Protein AF-0000000085090457 (afdb_homodimer)

Foldseek 3Di:
DPPDAFAEFEEDQPLQRVLQQLLVVVVPHAAEYDYPDVVSLVVSVVSPHHYAPALQSRQAPGLEYEYADQELVVVCCCAPVPPRHNVVRHDQQREYEYQYQYALVSQVVVCVVCVVVPRVRYLYKDWHWFAFSVLQNVLAIQIQIFADPVSCVVCVVSNSSNHRVLRHHDFPDHRSQRNLLVLLLLLLVLLVLLLLLQLLLLCLLLLAASVVLLVVLCVDQLDALNSVVCSVCLLVVVWVQDRDFLQSSLNSLCSNVVVCVVVVADSLSSVLSNVLSVVVVVVPRRNTDSSCSSCVFPVDRSNPRHRPDDPVSNVVSSVLSNLLSNLLSLLSLLSSLLVCVVVPTPVVSSLVNCCPGNSRGSNCVVQNVCLNVHFDDDAAPPPADFLLNSLVSLVVSCVVCVVSVGDDRSSVSSSVLSVVCVVVPRRRGGSSCSSVSRVD/DPPAAFAEFEEDQPLQRVLQQLLVVVVPHAAEYDYPDVVSLVVSVVSPHHYAPALQSRQAPGLEYEYADQELVVVCCCAPVPPRHNVVRHDQQREYEYQYQYALVSQVVVCVVCVVVVRVRYLYKDWHWFAFSVLQNVLAIQIQIFADPVSCVVCVVSNSSNHRPLRHHDFPDHRSQRNVLVLLLLLLVLLVLLLLLQLLLLCLLLLHASVVLLVVLCVDQLDALNSVVCSVCLLVVVWVQPRAFLQSSLNSLCSNVVVCVVVVADSLSSVLSNVLSVVVVVVPRRNTDSSCSSCVFPVDRSNPRHRPDDPVSNVVSSVLSNLLSNLLSLVSLLSSLLVCVVVPTPVVSSLVNCCPGNSRGSNCVVQNVCLNVHFDDDAAPPPADFLLNSLVSLVVSCVVCVVSVGDDRSSVSSSVLSVVCVVVPRRRGGSSCSSVSRVD

Secondary structure (DSSP, 8-state):
-------EEEE--SHHHHHHHHHHHHTT--EEEE-SSHHHHHHHHHTT-EE-SSHHHHHTT-SEEEE--SSHHHHHHHHH-TTT-STTTSPTT-EEEE-S---HHHHHHHHHHHHHTT-TTSEEEE--EESHHHHHHHT-EEEEEES-HHHHHHHHHHHHHHEEEEEEEEETTSTTHHHHHHHHHHHHHHHHHHHHHHHHHHHHHTT--HHHHHHHHHTSTT-BHHHHHHHHHHHHT--SS-SSBHHHHHHHHHHHHHHHHHTT---HHHHHHHHHHHHHHHTT-TTSBGGGGGGGT-SS-GGG----S-HHHHHHHHHHHHHHHHHHHHHHHHHHHHHHHHTT--HHHHHHHHHHSTT-BHHHHHHHHHHHH-PPPSSPPTTS-BHHHHHHHHHHHHHHHHHTT---HHHHHHHHHHHHHIIIIITTSBGGGGGHHHH-/---PPPPEEEE--SHHHHHHHHHHHHTT--EEEE-SSHHHHHHHHHTT-EE-SSHHHHHTT-SEEEE--SSHHHHHHHHH-TTT-STTTSPTT-EEEE-S---HHHHHHHHHHHHHTT-TTSEEEE--EESHHHHHHHT-EEEEEBS-HHHHHHHHHHHHHHEEEEEEEE-TTSTTHHHHHHHHHHHHHHHHHHHHHH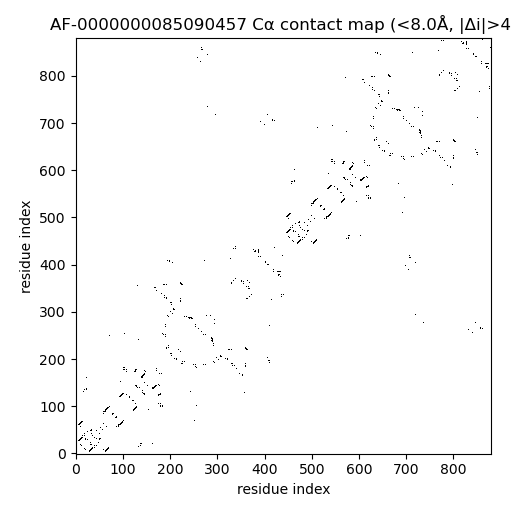HHHHHHHTT--HHHHHHHHHTSTT-BHHHHHHHHHHHHT--SS-SSBHHHHHHHHHHHHHHHHHTT---HHHHHHHHHHHHHHHTT-TTSBGGGGGGGT-SS-GGG----S-HHHHHHHHHHHHHHHHHHHHHHHHHHHHHHHHTT--HHHHHHHHHHSTT-BHHHHHHHHHHHH-PPPSSPPTTSPBHHHHHHHHHHHHHHHHHTT---HHHHHHHHHHHHHIIIIITTSBGGGGGHHHH-

Radius of gyration: 30.3 Å; Cα contacts (8 Å, |Δi|>4): 1818; chains: 2; bounding box: 64×112×67 Å

InterPro domains:
  IPR002204 3-hydroxyisobutyrate dehydrogenase-related, conserved site [PS00895] (10-23)
  IPR006115 6-phosphogluconate dehydrogenase, NADP-binding [PF03446] (7-164)
  IPR008927 6-phosphogluconate dehydrogenase-like, C-terminal domain superfamily [SSF48179] (174-297)
  IPR008927 6-phosphogluconate dehydrogenase-like, C-terminal domain superfamily [SSF48179] (317-440)
  IPR013328 6-phosphogluconate dehydrogenase, domain 2 [G3DSA:1.10.1040.10] (173-301)
  IPR013328 6-phosphogluconate dehydrogenase, domain 2 [G3DSA:1.10.1040.10] (314-440)
  IPR029154 3-hydroxyisobutyrate dehydrogenase-like, NAD-binding domain [PF14833] (176-297)
  IPR029154 3-hydroxyisobutyrate dehydrogenase-like, NAD-binding domain [PF14833] (320-438)
  IPR036291 NAD(P)-binding domain superfamily [SSF51735] (7-165)

Structure (mmCIF, N/CA/C/O backbone):
data_AF-0000000085090457-model_v1
#
loop_
_entity.id
_entity.type
_entity.pdbx_description
1 polymer 'Oxidoreductase, putative'
#
loop_
_atom_site.group_PDB
_atom_site.id
_atom_site.type_symbol
_atom_site.label_atom_id
_atom_site.label_alt_id
_atom_site.label_comp_id
_atom_site.label_asym_id
_atom_site.label_entity_id
_atom_site.label_seq_id
_atom_site.pdbx_PDB_ins_code
_atom_site.Cartn_x
_atom_site.Cartn_y
_atom_site.Cartn_z
_atom_site.occupancy
_atom_site.B_iso_or_equiv
_atom_site.auth_seq_id
_atom_site.auth_comp_id
_atom_site.auth_asym_id
_atom_site.auth_atom_id
_atom_site.pdbx_PDB_model_num
ATOM 1 N N . MET A 1 1 ? 1.541 56.25 28.875 1 32.44 1 MET A N 1
ATOM 2 C CA . MET A 1 1 ? 0.902 55.062 29.422 1 32.44 1 MET A CA 1
ATOM 3 C C . MET A 1 1 ? 1.496 53.781 28.828 1 32.44 1 MET A C 1
ATOM 5 O O . MET A 1 1 ? 1.44 53.594 27.609 1 32.44 1 MET A O 1
ATOM 9 N N . THR A 1 2 ? 2.695 53.375 29.062 1 41.75 2 THR A N 1
ATOM 10 C CA . THR A 1 2 ? 3.635 52.438 28.484 1 41.75 2 THR A CA 1
ATOM 11 C C . THR A 1 2 ? 2.922 51.125 28.094 1 41.75 2 THR A C 1
ATOM 13 O O . THR A 1 2 ? 2.406 50.406 28.969 1 41.75 2 THR A O 1
ATOM 16 N N . SER A 1 3 ? 2.062 51.094 27.031 1 50.12 3 SER A N 1
ATOM 17 C CA . SER A 1 3 ? 1.003 50.188 26.609 1 50.12 3 SER A CA 1
ATOM 18 C C . SER A 1 3 ? 1.471 48.75 26.656 1 50.12 3 SER A C 1
ATOM 20 O O . SER A 1 3 ? 2.41 48.344 25.953 1 50.12 3 SER A O 1
ATOM 22 N N . GLY A 1 4 ? 1.528 48.062 27.891 1 78.5 4 GLY A N 1
ATOM 23 C CA . GLY A 1 4 ? 2.051 46.75 28.25 1 78.5 4 GLY A CA 1
ATOM 24 C C . GLY A 1 4 ? 1.544 45.656 27.359 1 78.5 4 GLY A C 1
ATOM 25 O O . GLY A 1 4 ? 0.577 45.812 26.609 1 78.5 4 GLY A O 1
ATOM 26 N N . LYS A 1 5 ? 2.375 44.656 27.109 1 93.81 5 LYS A N 1
ATOM 27 C CA . LYS A 1 5 ? 1.994 43.469 26.344 1 93.81 5 LYS A CA 1
ATOM 28 C C . LYS A 1 5 ? 0.64 42.938 26.797 1 93.81 5 LYS A C 1
ATOM 30 O O . LYS A 1 5 ? 0.357 42.875 28 1 93.81 5 LYS A O 1
ATOM 35 N N . PRO A 1 6 ? -0.246 42.812 25.844 1 95.75 6 PRO A N 1
ATOM 36 C CA . PRO A 1 6 ? -1.563 42.281 26.219 1 95.75 6 PRO A CA 1
ATOM 37 C C . PRO A 1 6 ? -1.489 40.938 26.906 1 95.75 6 PRO A C 1
ATOM 39 O O . PRO A 1 6 ? -0.519 40.188 26.719 1 95.75 6 PRO A O 1
ATOM 42 N N . GLU A 1 7 ? -2.541 40.625 27.703 1 97.38 7 GLU A N 1
ATOM 43 C CA . GLU A 1 7 ? -2.682 39.312 28.297 1 97.38 7 GLU A CA 1
ATOM 44 C C . GLU A 1 7 ? -3.15 38.281 27.25 1 97.38 7 GLU A C 1
ATOM 46 O O . GLU A 1 7 ? -3.992 38.594 26.406 1 97.38 7 GLU A O 1
ATOM 51 N N . ILE A 1 8 ? -2.586 37.156 27.328 1 98.62 8 ILE A N 1
ATOM 52 C CA . ILE A 1 8 ? -2.871 36.094 26.344 1 98.62 8 ILE A CA 1
ATOM 53 C C . ILE A 1 8 ? -3.471 34.875 27.031 1 98.62 8 ILE A C 1
ATOM 55 O O . ILE A 1 8 ? -2.973 34.438 28.062 1 98.62 8 ILE A O 1
ATOM 59 N N . GLY A 1 9 ? -4.594 34.406 26.578 1 98.81 9 GLY A N 1
ATOM 60 C CA . GLY A 1 9 ? -5.078 33.094 26.906 1 98.81 9 GLY A CA 1
ATOM 61 C C . GLY A 1 9 ? -4.555 32 25.984 1 98.81 9 GLY A C 1
ATOM 62 O O . GLY A 1 9 ? -4.359 32.25 24.797 1 98.81 9 GLY A O 1
ATOM 63 N N . PHE A 1 10 ? -4.348 30.75 26.516 1 98.88 10 PHE A N 1
ATOM 64 C CA . PHE A 1 10 ? -3.748 29.688 25.734 1 98.88 10 PHE A CA 1
ATOM 65 C C . PHE A 1 10 ? -4.344 28.328 26.125 1 98.88 10 PHE A C 1
ATOM 67 O O . PHE A 1 10 ? -4.43 28 27.312 1 98.88 10 PHE A O 1
ATOM 74 N N . VAL A 1 11 ? -4.84 27.656 25.109 1 98.88 11 VAL A N 1
ATOM 75 C CA . VAL A 1 11 ? -5.281 26.297 25.375 1 98.88 11 VAL A CA 1
ATOM 76 C C . VAL A 1 11 ? -4.453 25.312 24.562 1 98.88 11 VAL A C 1
ATOM 78 O O . VAL A 1 11 ? -4.125 25.578 23.406 1 98.88 11 VAL A O 1
ATOM 81 N N . GLY A 1 12 ? -4.152 24.172 25.156 1 98.44 12 GLY A N 1
ATOM 82 C CA . GLY A 1 12 ? -3.256 23.188 24.578 1 98.44 12 GLY A CA 1
ATOM 83 C C . GLY A 1 12 ? -1.808 23.391 24.984 1 98.44 12 GLY A C 1
ATOM 84 O O . GLY A 1 12 ? -1.13 24.281 24.469 1 98.44 12 GLY A O 1
ATOM 85 N N . LEU A 1 13 ? -1.369 22.578 25.906 1 98 13 LEU A N 1
ATOM 86 C CA . LEU A 1 13 ? -0.004 22.672 26.422 1 98 13 LEU A CA 1
ATOM 87 C C . LEU A 1 13 ? 0.736 21.344 26.203 1 98 13 LEU A C 1
ATOM 89 O O . LEU A 1 13 ? 1.521 20.938 27.062 1 98 13 LEU A O 1
ATOM 93 N N . GLY A 1 14 ? 0.371 20.75 25.062 1 92.94 14 GLY A N 1
ATOM 94 C CA . GLY A 1 14 ? 1.096 19.562 24.656 1 92.94 14 GLY A CA 1
ATOM 95 C C . GLY A 1 14 ? 2.453 19.859 24.047 1 92.94 14 GLY A C 1
ATOM 96 O O . GLY A 1 14 ? 3.076 20.875 24.391 1 92.94 14 GLY A O 1
ATOM 97 N N . ALA A 1 15 ? 2.875 19.031 23.156 1 87 15 ALA A N 1
ATOM 98 C CA . ALA A 1 15 ? 4.223 19.109 22.594 1 87 15 ALA A CA 1
ATOM 99 C C . ALA A 1 15 ? 4.453 20.453 21.906 1 87 15 ALA A C 1
ATOM 101 O O . ALA A 1 15 ? 5.48 21.094 22.125 1 87 15 ALA A O 1
ATOM 102 N N . MET A 1 16 ? 3.496 20.875 21.109 1 92.69 16 MET A N 1
ATOM 103 C CA . MET A 1 16 ? 3.631 22.109 20.359 1 92.69 16 MET A CA 1
ATOM 104 C C . MET A 1 16 ? 3.221 23.312 21.203 1 92.69 16 MET A C 1
ATOM 106 O O . MET A 1 16 ? 3.977 24.281 21.328 1 92.69 16 MET A O 1
ATOM 110 N N . GLY A 1 17 ? 2.096 23.188 21.859 1 97.31 17 GLY A N 1
ATOM 111 C CA . GLY A 1 17 ? 1.538 24.312 22.594 1 97.31 17 GLY A CA 1
ATOM 112 C C . GLY A 1 17 ? 2.391 24.734 23.766 1 97.31 17 GLY A C 1
ATOM 113 O O . GLY A 1 17 ? 2.486 25.922 24.078 1 97.31 17 GLY A O 1
ATOM 114 N N . PHE A 1 18 ? 2.951 23.781 24.422 1 97.06 18 PHE A N 1
ATOM 115 C CA . PHE A 1 18 ? 3.809 24.094 25.562 1 97.06 18 PHE A CA 1
ATOM 116 C C . PHE A 1 18 ? 4.949 25.016 25.141 1 97.06 18 PHE A C 1
ATOM 118 O O . PHE A 1 18 ? 5.207 26.031 25.781 1 97.06 18 PHE A O 1
ATOM 125 N N . GLY A 1 19 ? 5.605 24.641 24.062 1 97 19 GLY A N 1
ATOM 126 C CA . GLY A 1 19 ? 6.695 25.453 23.547 1 97 19 GLY A CA 1
ATOM 127 C C . GLY A 1 19 ? 6.254 26.844 23.125 1 97 19 GLY A C 1
ATOM 128 O O . GLY A 1 19 ? 6.918 27.844 23.438 1 97 19 GLY A O 1
ATOM 129 N N . MET A 1 20 ? 5.176 26.953 22.453 1 98.25 20 MET A N 1
ATOM 130 C CA . MET A 1 20 ? 4.637 28.234 21.984 1 98.25 20 MET A CA 1
ATOM 131 C C . MET A 1 20 ? 4.293 29.141 23.156 1 98.25 20 MET A C 1
ATOM 133 O O . MET A 1 20 ? 4.707 30.297 23.188 1 98.25 20 MET A O 1
ATOM 137 N N . ALA A 1 21 ? 3.6 28.609 24.156 1 98.62 21 ALA A N 1
ATOM 138 C CA . ALA A 1 21 ? 3.143 29.375 25.312 1 98.62 21 ALA A CA 1
ATOM 139 C C . ALA A 1 21 ? 4.32 29.828 26.172 1 98.62 21 ALA A C 1
ATOM 141 O O . ALA A 1 21 ? 4.352 30.969 26.625 1 98.62 21 ALA A O 1
ATOM 142 N N . THR A 1 22 ? 5.238 28.922 26.375 1 98.12 22 THR A N 1
ATOM 143 C CA . THR A 1 22 ? 6.387 29.266 27.219 1 98.12 22 THR A CA 1
ATOM 144 C C . THR A 1 22 ? 7.266 30.312 26.531 1 98.12 22 THR A C 1
ATOM 146 O O . THR A 1 22 ? 7.871 31.156 27.188 1 98.12 22 THR A O 1
ATOM 149 N N . ASN A 1 23 ? 7.391 30.203 25.234 1 98.06 23 ASN A N 1
ATOM 150 C CA . ASN A 1 23 ? 8.109 31.234 24.484 1 98.06 23 ASN A CA 1
ATOM 151 C C . ASN A 1 23 ? 7.496 32.625 24.703 1 98.06 23 ASN A C 1
ATOM 153 O O . ASN A 1 23 ? 8.219 33.594 24.891 1 98.06 23 ASN A O 1
ATOM 157 N N . LEU A 1 24 ? 6.207 32.719 24.672 1 98.31 24 LEU A N 1
ATOM 158 C CA . LEU A 1 24 ? 5.523 33.969 24.906 1 98.31 24 LEU A CA 1
ATOM 159 C C . LEU A 1 24 ? 5.801 34.5 26.328 1 98.31 24 LEU A C 1
ATOM 161 O O . LEU A 1 24 ? 6 35.688 26.531 1 98.31 24 LEU A O 1
ATOM 165 N N . VAL A 1 25 ? 5.824 33.594 27.281 1 98.25 25 VAL A N 1
ATOM 166 C CA . VAL A 1 25 ? 6.145 33.938 28.656 1 98.25 25 VAL A CA 1
ATOM 167 C C . VAL A 1 25 ? 7.551 34.531 28.734 1 98.25 25 VAL A C 1
ATOM 169 O O . VAL A 1 25 ? 7.766 35.562 29.359 1 98.25 25 VAL A O 1
ATOM 172 N N . LYS A 1 26 ? 8.422 33.875 28.078 1 97.38 26 LYS A N 1
ATOM 173 C CA . LYS A 1 26 ? 9.812 34.312 28.062 1 97.38 26 LYS A CA 1
ATOM 174 C C . LYS A 1 26 ? 9.922 35.688 27.438 1 97.38 26 LYS A C 1
ATOM 176 O O . LYS A 1 26 ? 10.789 36.5 27.812 1 97.38 26 LYS A O 1
ATOM 181 N N . GLN A 1 27 ? 9.078 35.969 26.547 1 96.62 27 GLN A N 1
ATOM 182 C CA . GLN A 1 27 ? 9.094 37.25 25.844 1 96.62 27 GLN A CA 1
ATOM 183 C C . GLN A 1 27 ? 8.422 38.344 26.672 1 96.62 27 GLN A C 1
ATOM 185 O O . GLN A 1 27 ? 8.336 39.5 26.25 1 96.62 27 GLN A O 1
ATOM 190 N N . GLY A 1 28 ? 7.836 38 27.781 1 97 28 GLY A N 1
ATOM 191 C CA . GLY A 1 28 ? 7.328 39 28.703 1 97 28 GLY A CA 1
ATOM 192 C C . GLY A 1 28 ? 5.812 39.062 28.719 1 97 28 GLY A C 1
ATOM 193 O O . GLY A 1 28 ? 5.238 39.938 29.375 1 97 28 GLY A O 1
ATOM 194 N N . TYR A 1 29 ? 5.145 38.188 28.062 1 98 29 TYR A N 1
ATOM 195 C CA . TYR A 1 29 ? 3.684 38.188 28.062 1 98 29 TYR A CA 1
ATOM 196 C C . TYR A 1 29 ? 3.135 37.5 29.297 1 98 29 TYR A C 1
ATOM 198 O O . TYR A 1 29 ? 3.74 36.562 29.812 1 98 29 TYR A O 1
ATOM 206 N N . SER A 1 30 ? 2.057 38.062 29.797 1 98.06 30 SER A N 1
ATOM 207 C CA . SER A 1 30 ? 1.243 37.312 30.75 1 98.06 30 SER A CA 1
ATOM 208 C C . SER A 1 30 ? 0.354 36.281 30.047 1 98.06 30 SER A C 1
ATOM 210 O O . SER A 1 30 ? -0.586 36.656 29.344 1 98.06 30 SER A O 1
ATOM 212 N N . VAL A 1 31 ? 0.646 35.031 30.188 1 98.75 31 VAL A N 1
ATOM 213 C CA . VAL A 1 31 ? -0.063 33.969 29.484 1 98.75 31 VAL A CA 1
ATOM 214 C C . VAL A 1 31 ? -0.776 33.062 30.484 1 98.75 31 VAL A C 1
ATOM 216 O O . VAL A 1 31 ? -0.143 32.5 31.375 1 98.75 31 VAL A O 1
ATOM 219 N N . LYS A 1 32 ? -2.094 32.938 30.406 1 98.69 32 LYS A N 1
ATOM 220 C CA . LYS A 1 32 ? -2.879 31.984 31.188 1 98.69 32 LYS A CA 1
ATOM 221 C C . LYS A 1 32 ? -3.221 30.75 30.344 1 98.69 32 LYS A C 1
ATOM 223 O O . LYS A 1 32 ? -3.951 30.844 29.359 1 98.69 32 LYS A O 1
ATOM 228 N N . GLY A 1 33 ? -2.674 29.641 30.828 1 98.75 33 GLY A N 1
ATOM 229 C CA . GLY A 1 33 ? -2.732 28.453 29.984 1 98.75 33 GLY A CA 1
ATOM 230 C C . GLY A 1 33 ? -3.535 27.312 30.609 1 98.75 33 GLY A C 1
ATOM 231 O O . GLY A 1 33 ? -3.508 27.125 31.828 1 98.75 33 GLY A O 1
ATOM 232 N N . TYR A 1 34 ? -4.199 26.516 29.703 1 98.75 34 TYR A N 1
ATOM 233 C CA . TYR A 1 34 ? -4.984 25.359 30.109 1 98.75 34 TYR A CA 1
ATOM 234 C C . TYR A 1 34 ? -4.68 24.156 29.234 1 98.75 34 TYR A C 1
ATOM 236 O O . TYR A 1 34 ? -4.387 24.297 28.047 1 98.75 34 TYR A O 1
ATOM 244 N N . ASP A 1 35 ? -4.711 23 29.859 1 98.44 35 ASP A N 1
ATOM 245 C CA . ASP A 1 35 ? -4.688 21.703 29.188 1 98.44 35 ASP A CA 1
ATOM 246 C C . ASP A 1 35 ? -5.566 20.688 29.922 1 98.44 35 ASP A C 1
ATOM 248 O O . ASP A 1 35 ? -5.758 20.797 31.141 1 98.44 35 ASP A O 1
ATOM 252 N N . VAL A 1 36 ? -6.047 19.781 29.219 1 96.31 36 VAL A N 1
ATOM 253 C CA . VAL A 1 36 ? -6.914 18.781 29.828 1 96.31 36 VAL A CA 1
ATOM 254 C C . VAL A 1 36 ? -6.094 17.891 30.75 1 96.31 36 VAL A C 1
ATOM 256 O O . VAL A 1 36 ? -6.633 17.297 31.688 1 96.31 36 VAL A O 1
ATOM 259 N N . PHE A 1 37 ? -4.809 17.844 30.5 1 95.19 37 PHE A N 1
ATOM 260 C CA . PHE A 1 37 ? -3.926 17.078 31.375 1 95.19 37 PHE A CA 1
ATOM 261 C C . PHE A 1 37 ? -3.328 17.953 32.469 1 95.19 37 PHE A C 1
ATOM 263 O O . PHE A 1 37 ? -2.498 18.812 32.188 1 95.19 37 PHE A O 1
ATOM 270 N N . PRO A 1 38 ? -3.545 17.641 33.688 1 96.56 38 PRO A N 1
ATOM 271 C CA . PRO A 1 38 ? -3.051 18.469 34.812 1 96.56 38 PRO A CA 1
ATOM 272 C C . PRO A 1 38 ? -1.525 18.547 34.844 1 96.56 38 PRO A C 1
ATOM 274 O O . PRO A 1 38 ? -0.967 19.594 35.188 1 96.56 38 PRO A O 1
ATOM 277 N N . ALA A 1 39 ? -0.948 17.484 34.438 1 95.81 39 ALA A N 1
ATOM 278 C CA . ALA A 1 39 ? 0.513 17.469 34.438 1 95.81 39 ALA A CA 1
ATOM 279 C C . ALA A 1 39 ? 1.076 18.531 33.5 1 95.81 39 ALA A C 1
ATOM 281 O O . ALA A 1 39 ? 2.127 19.109 33.781 1 95.81 39 ALA A O 1
ATOM 282 N N . SER A 1 40 ? 0.385 18.797 32.438 1 96.56 40 SER A N 1
ATOM 283 C CA . SER A 1 40 ? 0.806 19.812 31.469 1 96.56 40 SER A CA 1
ATOM 284 C C . SER A 1 40 ? 0.658 21.203 32.031 1 96.56 40 SER A C 1
ATOM 286 O O . SER A 1 40 ? 1.504 22.078 31.797 1 96.56 40 SER A O 1
ATOM 288 N N . VAL A 1 41 ? -0.353 21.453 32.781 1 98 41 VAL A N 1
ATOM 289 C CA . VAL A 1 41 ? -0.599 22.75 33.406 1 98 41 VAL A CA 1
ATOM 290 C C . VAL A 1 41 ? 0.46 23.031 34.469 1 98 41 VAL A C 1
ATOM 292 O O . VAL A 1 41 ? 0.976 24.141 34.562 1 98 41 VAL A O 1
ATOM 295 N N . GLU A 1 42 ? 0.761 21.984 35.219 1 98 42 GLU A N 1
ATOM 296 C CA . GLU A 1 42 ? 1.786 22.125 36.219 1 98 42 GLU A CA 1
ATOM 297 C C . GLU A 1 42 ? 3.15 22.422 35.625 1 98 42 GLU A C 1
ATOM 299 O O . GLU A 1 42 ? 3.939 23.188 36.188 1 98 42 GLU A O 1
ATOM 304 N N . ARG A 1 43 ? 3.436 21.703 34.594 1 97.38 43 ARG A N 1
ATOM 305 C CA . ARG A 1 43 ? 4.676 21.953 33.875 1 97.38 43 ARG A CA 1
ATOM 306 C C . ARG A 1 43 ? 4.742 23.391 33.375 1 97.38 43 ARG A C 1
ATOM 308 O O . ARG A 1 43 ? 5.801 24.016 33.406 1 97.38 43 ARG A O 1
ATOM 315 N N . PHE A 1 44 ? 3.641 23.922 32.969 1 98.25 44 PHE A N 1
ATOM 316 C CA . PHE A 1 44 ? 3.549 25.281 32.469 1 98.25 44 PHE A CA 1
ATOM 317 C C . PHE A 1 44 ? 3.756 26.297 33.594 1 98.25 44 PHE A C 1
ATOM 319 O O . PHE A 1 44 ? 4.453 27.297 33.406 1 98.25 44 PHE A O 1
ATOM 326 N N . ARG A 1 45 ? 3.225 26 34.688 1 98.25 45 ARG A N 1
ATOM 327 C CA . ARG A 1 45 ? 3.428 26.844 35.875 1 98.25 45 ARG A CA 1
ATOM 328 C C . ARG A 1 45 ? 4.906 26.922 36.25 1 98.25 45 ARG A C 1
ATOM 330 O O . ARG A 1 45 ? 5.43 28 36.5 1 98.25 45 ARG A O 1
ATOM 337 N N . ALA A 1 46 ? 5.473 25.797 36.188 1 98.19 46 ALA A N 1
ATOM 338 C CA . ALA A 1 46 ? 6.887 25.703 36.531 1 98.19 46 ALA A CA 1
ATOM 339 C C . ALA A 1 46 ? 7.75 26.516 35.562 1 98.19 46 ALA A C 1
ATOM 341 O O . ALA A 1 46 ? 8.82 27 35.938 1 98.19 46 ALA A O 1
ATOM 342 N N . ALA A 1 47 ? 7.215 26.703 34.438 1 97.56 47 ALA A N 1
ATOM 343 C CA . ALA A 1 47 ? 7.953 27.438 33.406 1 97.56 47 ALA A CA 1
ATOM 344 C C . ALA A 1 47 ? 7.645 28.922 33.438 1 97.56 47 ALA A C 1
ATOM 346 O O . ALA A 1 47 ? 8.117 29.703 32.625 1 97.56 47 ALA A O 1
ATOM 347 N N . GLY A 1 48 ? 6.805 29.359 34.375 1 98.06 48 GLY A N 1
ATOM 348 C CA . GLY A 1 48 ? 6.539 30.781 34.562 1 98.06 48 GLY A CA 1
ATOM 349 C C . GLY A 1 48 ? 5.172 31.203 34.062 1 98.06 48 GLY A C 1
ATOM 350 O O . GLY A 1 48 ? 4.801 32.375 34.188 1 98.06 48 GLY A O 1
ATOM 351 N N . GLY A 1 49 ? 4.406 30.328 33.562 1 98.5 49 GLY A N 1
ATOM 352 C CA . GLY A 1 49 ? 3.066 30.641 33.094 1 98.5 49 GLY A CA 1
ATOM 353 C C . GLY A 1 49 ? 2.037 30.672 34.219 1 98.5 49 GLY A C 1
ATOM 354 O O . GLY A 1 49 ? 2.322 30.266 35.344 1 98.5 49 GLY A O 1
ATOM 355 N N . ILE A 1 50 ? 0.959 31.219 33.906 1 98.69 50 ILE A N 1
ATOM 356 C CA . ILE A 1 50 ? -0.156 31.25 34.844 1 98.69 50 ILE A CA 1
ATOM 357 C C . ILE A 1 50 ? -1.076 30.062 34.594 1 98.69 50 ILE A C 1
ATOM 359 O O . ILE A 1 50 ? -1.7 29.953 33.531 1 98.69 50 ILE A O 1
ATOM 363 N N . PRO A 1 51 ? -1.163 29.156 35.531 1 98.5 51 PRO A N 1
ATOM 364 C CA . PRO A 1 51 ? -2.041 28 35.344 1 98.5 51 PRO A CA 1
ATOM 365 C C . PRO A 1 51 ? -3.521 28.359 35.438 1 98.5 51 PRO A C 1
ATOM 367 O O . PRO A 1 51 ? -3.943 28.984 36.406 1 98.5 51 PRO A O 1
ATOM 370 N N . ALA A 1 52 ? -4.23 28.031 34.469 1 98.44 52 ALA A N 1
ATOM 371 C CA . ALA A 1 52 ? -5.68 28.203 34.531 1 98.44 52 ALA A CA 1
ATOM 372 C C . ALA A 1 52 ? -6.34 27.078 35.312 1 98.44 52 ALA A C 1
ATOM 374 O O . ALA A 1 52 ? -5.918 25.922 35.188 1 98.44 52 ALA A O 1
ATOM 375 N N . THR A 1 53 ? -7.441 27.312 35.938 1 97.25 53 THR A N 1
ATOM 376 C CA . THR A 1 53 ? -8.148 26.312 36.75 1 97.25 53 THR A CA 1
ATOM 377 C C . THR A 1 53 ? -9.18 25.578 35.906 1 97.25 53 THR A C 1
ATOM 379 O O . THR A 1 53 ? -9.648 24.5 36.281 1 97.25 53 THR A O 1
ATOM 382 N N . SER A 1 54 ? -9.531 26.234 34.844 1 98.12 54 SER A N 1
ATOM 383 C CA . SER A 1 54 ? -10.453 25.656 33.875 1 98.12 54 SER A CA 1
ATOM 384 C C . SER A 1 54 ? -10.219 26.25 32.469 1 98.12 54 SER A C 1
ATOM 386 O O . SER A 1 54 ? -9.508 27.234 32.312 1 98.12 54 SER A O 1
ATOM 388 N N . LEU A 1 55 ? -10.836 25.609 31.531 1 98.69 55 LEU A N 1
ATOM 389 C CA . LEU A 1 55 ? -10.773 26.125 30.172 1 98.69 55 LEU A CA 1
ATOM 390 C C . LEU A 1 55 ? -11.32 27.547 30.094 1 98.69 55 LEU A C 1
ATOM 392 O O . LEU A 1 55 ? -10.688 28.438 29.516 1 98.69 55 LEU A O 1
ATOM 396 N N . ARG A 1 56 ? -12.391 27.812 30.703 1 98.5 56 ARG A N 1
ATOM 397 C CA . ARG A 1 56 ? -13.023 29.125 30.703 1 98.5 56 ARG A CA 1
ATOM 398 C C . ARG A 1 56 ? -12.156 30.156 31.422 1 98.5 56 ARG A C 1
ATOM 400 O O . ARG A 1 56 ? -12.055 31.297 30.984 1 98.5 56 ARG A O 1
ATOM 407 N N . ASP A 1 57 ? -11.531 29.719 32.5 1 98.5 57 ASP A N 1
ATOM 408 C CA . ASP A 1 57 ? -10.633 30.578 33.25 1 98.5 57 ASP A CA 1
ATOM 409 C C . ASP A 1 57 ? -9.477 31.062 32.406 1 98.5 57 ASP A C 1
ATOM 411 O O . ASP A 1 57 ? -8.992 32.188 32.562 1 98.5 57 ASP A O 1
ATOM 415 N N . SER A 1 58 ? -9.062 30.328 31.438 1 98.75 58 SER A N 1
ATOM 416 C CA . SER A 1 58 ? -7.938 30.688 30.578 1 98.75 58 SER A CA 1
ATOM 417 C C . SER A 1 58 ? -8.336 31.766 29.578 1 98.75 58 SER A C 1
ATOM 419 O O . SER A 1 58 ? -7.477 32.469 29.047 1 98.75 58 SER A O 1
ATOM 421 N N . ALA A 1 59 ? -9.617 31.906 29.312 1 98.75 59 ALA A N 1
ATOM 422 C CA . ALA A 1 59 ? -10.086 32.75 28.219 1 98.75 59 ALA A CA 1
ATOM 423 C C . ALA A 1 59 ? -10.711 34.031 28.766 1 98.75 59 ALA A C 1
ATOM 425 O O . ALA A 1 59 ? -10.742 35.062 28.062 1 98.75 59 ALA A O 1
ATOM 426 N N . GLU A 1 60 ? -11.203 33.969 29.984 1 98 60 GLU A N 1
ATOM 427 C CA . GLU A 1 60 ? -11.945 35.062 30.562 1 98 60 GLU A CA 1
ATOM 428 C C . GLU A 1 60 ? -11.086 36.344 30.609 1 98 60 GLU A C 1
ATOM 430 O O . GLU A 1 60 ? -10 36.344 31.203 1 98 60 GLU A O 1
ATOM 435 N N . GLY A 1 61 ? -11.586 37.344 29.906 1 96.5 61 GLY A N 1
ATOM 436 C CA . GLY A 1 61 ? -10.953 38.656 29.953 1 96.5 61 GLY A CA 1
ATOM 437 C C . GLY A 1 61 ? -9.703 38.75 29.094 1 96.5 61 GLY A C 1
ATOM 438 O O . GLY A 1 61 ? -8.977 39.719 29.141 1 96.5 61 GLY A O 1
ATOM 439 N N . LYS A 1 62 ? -9.43 37.812 28.312 1 98.19 62 LYS A N 1
ATOM 440 C CA . LYS A 1 62 ? -8.227 37.812 27.484 1 98.19 62 LYS A CA 1
ATOM 441 C C . LYS A 1 62 ? -8.516 38.312 26.078 1 98.19 62 LYS A C 1
ATOM 443 O O . LYS A 1 62 ? -9.258 37.688 25.312 1 98.19 62 LYS A O 1
ATOM 448 N N . PRO A 1 63 ? -7.926 39.375 25.688 1 97.88 63 PRO A N 1
ATOM 449 C CA . PRO A 1 63 ? -8.203 39.938 24.359 1 97.88 63 PRO A CA 1
ATOM 450 C C . PRO A 1 63 ? -7.648 39.062 23.234 1 97.88 63 PRO A C 1
ATOM 452 O O . PRO A 1 63 ? -8.102 39.156 22.094 1 97.88 63 PRO A O 1
ATOM 455 N N . TYR A 1 64 ? -6.621 38.25 23.484 1 98.62 64 TYR A N 1
ATOM 456 C CA . TYR A 1 64 ? -6.031 37.312 22.531 1 98.62 64 TYR A CA 1
ATOM 457 C C . TYR A 1 64 ? -6.051 35.875 23.094 1 98.62 64 TYR A C 1
ATOM 459 O O . TYR A 1 64 ? -5.723 35.656 24.266 1 98.62 64 TYR A O 1
ATOM 467 N N . TYR A 1 65 ? -6.5 34.969 22.297 1 98.81 65 TYR A N 1
ATOM 468 C CA . TYR A 1 65 ? -6.602 33.562 22.703 1 98.81 65 TYR A CA 1
ATOM 469 C C . TYR A 1 65 ? -6.027 32.656 21.656 1 98.81 65 TYR A C 1
ATOM 471 O O . TYR A 1 65 ? -6.484 32.656 20.5 1 98.81 65 TYR A O 1
ATOM 479 N N . VAL A 1 66 ? -5.016 31.828 22.016 1 98.88 66 VAL A N 1
ATOM 480 C CA . VAL A 1 66 ? -4.348 30.906 21.109 1 98.88 66 VAL A CA 1
ATOM 481 C C . VAL A 1 66 ? -4.828 29.484 21.391 1 98.88 66 VAL A C 1
ATOM 483 O O . VAL A 1 66 ? -4.809 29.016 22.531 1 98.88 66 VAL A O 1
ATOM 486 N N . CYS A 1 67 ? -5.285 28.844 20.375 1 98.88 67 CYS A N 1
ATOM 487 C CA . CYS A 1 67 ? -5.766 27.469 20.469 1 98.88 67 CYS A CA 1
ATOM 488 C C . CYS A 1 67 ? -4.832 26.5 19.734 1 98.88 67 CYS A C 1
ATOM 490 O O . CYS A 1 67 ? -4.711 26.578 18.5 1 98.88 67 CYS A O 1
ATOM 492 N N . MET A 1 68 ? -4.141 25.641 20.453 1 98.38 68 MET A N 1
ATOM 493 C CA . MET A 1 68 ? -3.217 24.656 19.891 1 98.38 68 MET A CA 1
ATOM 494 C C . MET A 1 68 ? -3.512 23.266 20.453 1 98.38 68 MET A C 1
ATOM 496 O O . MET A 1 68 ? -2.699 22.703 21.188 1 98.38 68 MET A O 1
ATOM 500 N N . VAL A 1 69 ? -4.711 22.766 20.062 1 97.69 69 VAL A N 1
ATOM 501 C CA . VAL A 1 69 ? -5.09 21.422 20.453 1 97.69 69 VAL A CA 1
ATOM 502 C C . VAL A 1 69 ? -4.926 20.469 19.266 1 97.69 69 VAL A C 1
ATOM 504 O O . VAL A 1 69 ? -4.617 20.922 18.156 1 97.69 69 VAL A O 1
ATOM 507 N N . ALA A 1 70 ? -5.113 19.234 19.422 1 93.44 70 ALA A N 1
ATOM 508 C CA . ALA A 1 70 ? -4.617 18.219 18.484 1 93.44 70 ALA A CA 1
ATOM 509 C C . ALA A 1 70 ? -5.535 18.094 17.281 1 93.44 70 ALA A C 1
ATOM 511 O O . ALA A 1 70 ? -5.094 17.703 16.188 1 93.44 70 ALA A O 1
ATOM 512 N N . SER A 1 71 ? -6.879 18.422 17.438 1 95.56 71 SER A N 1
ATOM 513 C CA . SER A 1 71 ? -7.797 18.031 16.375 1 95.56 71 SER A CA 1
ATOM 514 C C . SER A 1 71 ? -9.016 18.938 16.312 1 95.56 71 SER A C 1
ATOM 516 O O . SER A 1 71 ? -9.273 19.688 17.266 1 95.56 71 SER A O 1
ATOM 518 N N . ALA A 1 72 ? -9.75 18.797 15.211 1 97.25 72 ALA A N 1
ATOM 519 C CA . ALA A 1 72 ? -10.953 19.609 15 1 97.25 72 ALA A CA 1
ATOM 520 C C . ALA A 1 72 ? -12 19.312 16.078 1 97.25 72 ALA A C 1
ATOM 522 O O . ALA A 1 72 ? -12.617 20.234 16.609 1 97.25 72 ALA A O 1
ATOM 523 N N . PRO A 1 73 ? -12.227 18.078 16.469 1 96.62 73 PRO A N 1
ATOM 524 C CA . PRO A 1 73 ? -13.172 17.828 17.562 1 96.62 73 PRO A CA 1
ATOM 525 C C . PRO A 1 73 ? -12.773 18.5 18.875 1 96.62 73 PRO A C 1
ATOM 527 O O . PRO A 1 73 ? -13.633 18.984 19.609 1 96.62 73 PRO A O 1
ATOM 530 N N . GLN A 1 74 ? -11.523 18.562 19.094 1 97.56 74 GLN A N 1
ATOM 531 C CA . GLN A 1 74 ? -11.062 19.234 20.312 1 97.56 74 GLN A CA 1
ATOM 532 C C . GLN A 1 74 ? -11.281 20.734 20.219 1 97.56 74 GLN A C 1
ATOM 534 O O . GLN A 1 74 ? -11.641 21.375 21.203 1 97.56 74 GLN A O 1
ATOM 539 N N . VAL A 1 75 ? -11.086 21.281 19.047 1 98.56 75 VAL A N 1
ATOM 540 C CA . VAL A 1 75 ? -11.359 22.703 18.844 1 98.56 75 VAL A CA 1
ATOM 541 C C . VAL A 1 75 ? -12.844 22.984 19.047 1 98.56 75 VAL A C 1
ATOM 543 O O . VAL A 1 75 ? -13.211 23.969 19.688 1 98.56 75 VAL A O 1
ATOM 546 N N . GLN A 1 76 ? -13.602 22.078 18.484 1 98.44 76 GLN A N 1
ATOM 547 C CA . GLN A 1 76 ? -15.047 22.203 18.625 1 98.44 76 GLN A CA 1
ATOM 548 C C . GLN A 1 76 ? -15.453 22.25 20.094 1 98.44 76 GLN A C 1
ATOM 550 O O . GLN A 1 76 ? -16.297 23.047 20.5 1 98.44 76 GLN A O 1
ATOM 555 N N . ASP A 1 77 ? -14.867 21.438 20.859 1 98.19 77 ASP A N 1
ATOM 556 C CA . ASP A 1 77 ? -15.141 21.375 22.297 1 98.19 77 ASP A CA 1
ATOM 557 C C . ASP A 1 77 ? -14.664 22.641 23 1 98.19 77 ASP A C 1
ATOM 559 O O . ASP A 1 77 ? -15.352 23.172 23.875 1 98.19 77 ASP A O 1
ATOM 563 N N . VAL A 1 78 ? -13.516 23.078 22.625 1 98.69 78 VAL A N 1
ATOM 564 C CA . VAL A 1 78 ? -12.922 24.266 23.219 1 98.69 78 VAL A CA 1
ATOM 565 C C . VAL A 1 78 ? -13.836 25.469 23.016 1 98.69 78 VAL A C 1
ATOM 567 O O . VAL A 1 78 ? -14.078 26.25 23.938 1 98.69 78 VAL A O 1
ATOM 570 N N . LEU A 1 79 ? -14.383 25.594 21.891 1 98.69 79 LEU A N 1
ATOM 571 C CA . LEU A 1 79 ? -15.117 26.812 21.531 1 98.69 79 LEU A CA 1
ATOM 572 C C . LEU A 1 79 ? -16.594 26.688 21.938 1 98.69 79 LEU A C 1
ATOM 574 O O . LEU A 1 79 ? -17.156 27.641 22.484 1 98.69 79 LEU A O 1
ATOM 578 N N . PHE A 1 80 ? -17.219 25.531 21.703 1 98.25 80 PHE A N 1
ATOM 579 C CA . PHE A 1 80 ? -18.672 25.562 21.609 1 98.25 80 PHE A CA 1
ATOM 580 C C . PHE A 1 80 ? -19.297 24.609 22.609 1 98.25 80 PHE A C 1
ATOM 582 O O . PHE A 1 80 ? -20.531 24.5 22.688 1 98.25 80 PHE A O 1
ATOM 589 N N . ASN A 1 81 ? -18.438 23.891 23.359 1 98 81 ASN A N 1
ATOM 590 C CA . ASN A 1 81 ? -19.062 23.094 24.406 1 98 81 ASN A CA 1
ATOM 591 C C . ASN A 1 81 ? -19.984 23.938 25.281 1 98 81 ASN A C 1
ATOM 593 O O . ASN A 1 81 ? -19.562 24.984 25.812 1 98 81 ASN A O 1
ATOM 597 N N . PRO A 1 82 ? -21.203 23.531 25.516 1 96.06 82 PRO A N 1
ATOM 598 C CA . PRO A 1 82 ? -22.172 24.375 26.234 1 96.06 82 PRO A CA 1
ATOM 599 C C . PRO A 1 82 ? -21.781 24.609 27.688 1 96.06 82 PRO A C 1
ATOM 601 O O . PRO A 1 82 ? -22.125 25.641 28.266 1 96.06 82 PRO A O 1
ATOM 604 N N . GLU A 1 83 ? -21.047 23.703 28.25 1 96.81 83 GLU A N 1
ATOM 605 C CA . GLU A 1 83 ? -20.703 23.781 29.672 1 96.81 83 GLU A CA 1
ATOM 606 C C . GLU A 1 83 ? -19.328 24.391 29.875 1 96.81 83 GLU A C 1
ATOM 608 O O . GLU A 1 83 ? -19.109 25.172 30.797 1 96.81 83 GLU A O 1
ATOM 613 N N . THR A 1 84 ? -18.406 24.016 29 1 97.75 84 THR A N 1
ATOM 614 C CA . THR A 1 84 ? -17.016 24.344 29.297 1 97.75 84 THR A CA 1
ATOM 615 C C . THR A 1 84 ? -16.422 25.219 28.203 1 97.75 84 THR A C 1
ATOM 617 O O . THR A 1 84 ? -15.32 25.734 28.359 1 97.75 84 THR A O 1
ATOM 620 N N . GLY A 1 85 ? -17.094 25.422 27.109 1 98.31 85 GLY A N 1
ATOM 621 C CA . GLY A 1 85 ? -16.578 26.172 25.984 1 98.31 85 GLY A CA 1
ATOM 622 C C . GLY A 1 85 ? -16.266 27.625 26.312 1 98.31 85 GLY A C 1
ATOM 623 O O . GLY A 1 85 ? -16.797 28.156 27.297 1 98.31 85 GLY A O 1
ATOM 624 N N . ILE A 1 86 ? -15.5 28.281 25.469 1 98.69 86 ILE A N 1
ATOM 625 C CA . ILE A 1 86 ? -14.984 29.594 25.859 1 98.69 86 ILE A CA 1
ATOM 626 C C . ILE A 1 86 ? -15.75 30.688 25.125 1 98.69 86 ILE A C 1
ATOM 628 O O . ILE A 1 86 ? -15.562 31.875 25.391 1 98.69 86 ILE A O 1
ATOM 632 N N . LEU A 1 87 ? -16.625 30.359 24.234 1 98.12 87 LEU A N 1
ATOM 633 C CA . LEU A 1 87 ? -17.25 31.328 23.359 1 98.12 87 LEU A CA 1
ATOM 634 C C . LEU A 1 87 ? -17.875 32.469 24.156 1 98.12 87 LEU A C 1
ATOM 636 O O . LEU A 1 87 ? -17.688 33.656 23.797 1 98.12 87 LEU A O 1
ATOM 640 N N . ASP A 1 88 ? -18.547 32.219 25.234 1 95.81 88 ASP A N 1
ATOM 641 C CA . ASP A 1 88 ? -19.328 33.188 25.953 1 95.81 88 ASP A CA 1
ATOM 642 C C . ASP A 1 88 ? -18.469 33.969 26.953 1 95.81 88 ASP A C 1
ATOM 644 O O . ASP A 1 88 ? -18.891 35 27.484 1 95.81 88 ASP A O 1
ATOM 648 N N . VAL A 1 89 ? -17.25 33.5 27.172 1 97.81 89 VAL A N 1
ATOM 649 C CA . VAL A 1 89 ? -16.422 34.188 28.156 1 97.81 89 VAL A CA 1
ATOM 650 C C . VAL A 1 89 ? -15.344 35 27.469 1 97.81 89 VAL A C 1
ATOM 652 O O . VAL A 1 89 ? -14.703 35.875 28.078 1 97.81 89 VAL A O 1
ATOM 655 N N . LEU A 1 90 ? -15.172 34.844 26.172 1 98.12 90 LEU A N 1
ATOM 656 C CA . LEU A 1 90 ? -14.25 35.688 25.422 1 98.12 90 LEU A CA 1
ATOM 657 C C . LEU A 1 90 ? -14.75 37.156 25.391 1 98.12 90 LEU A C 1
ATOM 659 O O . LEU A 1 90 ? -15.953 37.375 25.219 1 98.12 90 LEU A O 1
ATOM 663 N N . PRO A 1 91 ? -13.898 38.062 25.562 1 97.94 91 PRO A N 1
ATOM 664 C CA . PRO A 1 91 ? -14.328 39.438 25.469 1 97.94 91 PRO A CA 1
ATOM 665 C C . PRO A 1 91 ? -14.797 39.844 24.078 1 97.94 91 PRO A C 1
ATOM 667 O O . PRO A 1 91 ? -14.414 39.188 23.094 1 97.94 91 PRO A O 1
ATOM 670 N N . GLN A 1 92 ? -15.617 40.875 24.031 1 97.5 92 GLN A N 1
ATOM 671 C CA . GLN A 1 92 ? -16.016 41.406 22.734 1 97.5 92 GLN A CA 1
ATOM 672 C C . GLN A 1 92 ? -14.797 41.875 21.938 1 97.5 92 GLN A C 1
ATOM 674 O O . GLN A 1 92 ? -13.914 42.531 22.453 1 97.5 92 GLN A O 1
ATOM 679 N N . GLY A 1 93 ? -14.734 41.406 20.719 1 97.62 93 GLY A N 1
ATOM 680 C CA . GLY A 1 93 ? -13.656 41.812 19.828 1 97.62 93 GLY A CA 1
ATOM 681 C C . GLY A 1 93 ? -12.375 41.031 20.062 1 97.62 93 GLY A C 1
ATOM 682 O O . GLY A 1 93 ? -11.32 41.406 19.531 1 97.62 93 GLY A O 1
ATOM 683 N N . ALA A 1 94 ? -12.469 40 20.828 1 98.12 94 ALA A N 1
ATOM 684 C CA . ALA A 1 94 ? -11.281 39.188 21.078 1 98.12 94 ALA A CA 1
ATOM 685 C C . ALA A 1 94 ? -10.734 38.594 19.781 1 98.12 94 ALA A C 1
ATOM 687 O O . ALA A 1 94 ? -11.492 38.312 18.859 1 98.12 94 ALA A O 1
ATOM 688 N N . THR A 1 95 ? -9.43 38.438 19.719 1 98.62 95 THR A N 1
ATOM 689 C CA . THR A 1 95 ? -8.766 37.75 18.609 1 98.62 95 THR A CA 1
ATOM 690 C C . THR A 1 95 ? -8.523 36.281 18.953 1 98.62 95 THR A C 1
ATOM 692 O O . THR A 1 95 ? -7.895 35.969 19.969 1 98.62 95 THR A O 1
ATOM 695 N N . PHE A 1 96 ? -9.102 35.406 18.172 1 98.75 96 PHE A N 1
ATOM 696 C CA . PHE A 1 96 ? -8.922 33.969 18.344 1 98.75 96 PHE A CA 1
ATOM 697 C C . PHE A 1 96 ? -7.996 33.438 17.266 1 98.75 96 PHE A C 1
ATOM 699 O O . PHE A 1 96 ? -8.289 33.531 16.062 1 98.75 96 PHE A O 1
ATOM 706 N N . LEU A 1 97 ? -6.863 32.875 17.656 1 98.88 97 LEU A N 1
ATOM 707 C CA . LEU A 1 97 ? -5.891 32.25 16.75 1 98.88 97 LEU A CA 1
ATOM 708 C C . LEU A 1 97 ? -5.961 30.734 16.812 1 98.88 97 LEU A C 1
ATOM 710 O O . LEU A 1 97 ? -5.566 30.141 17.828 1 98.88 97 LEU A O 1
ATOM 714 N N . LEU A 1 98 ? -6.465 30.141 15.773 1 98.81 98 LEU A N 1
ATOM 715 C CA . LEU A 1 98 ? -6.496 28.688 15.648 1 98.81 98 LEU A CA 1
ATOM 716 C C . LEU A 1 98 ? -5.203 28.156 15.039 1 98.81 98 LEU A C 1
ATOM 718 O O . LEU A 1 98 ? -5.004 28.25 13.82 1 98.81 98 LEU A O 1
ATOM 722 N N . CYS A 1 99 ? -4.398 27.562 15.891 1 98.56 99 CYS A N 1
ATOM 723 C CA . CYS A 1 99 ? -3.082 27.141 15.43 1 98.56 99 CYS A CA 1
ATOM 724 C C . CYS A 1 99 ? -3.051 25.641 15.18 1 98.56 99 CYS A C 1
ATOM 726 O O . CYS A 1 99 ? -2.086 25.125 14.617 1 98.56 99 CYS A O 1
ATOM 728 N N . SER A 1 100 ? -4.156 24.969 15.492 1 97.69 100 SER A N 1
ATOM 729 C CA . SER A 1 100 ? -4.277 23.531 15.258 1 97.69 100 SER A CA 1
ATOM 730 C C . SER A 1 100 ? -4.355 23.219 13.766 1 97.69 100 SER A C 1
ATOM 732 O O . SER A 1 100 ? -4.828 24.047 12.977 1 97.69 100 SER A O 1
ATOM 734 N N . THR A 1 101 ? -3.799 22.062 13.398 1 96.12 101 THR A N 1
ATOM 735 C CA . THR A 1 101 ? -4.004 21.594 12.039 1 96.12 101 THR A CA 1
ATOM 736 C C . THR A 1 101 ? -5.398 20.984 11.883 1 96.12 101 THR A C 1
ATOM 738 O O . THR A 1 101 ? -5.711 19.969 12.5 1 96.12 101 THR A O 1
ATOM 741 N N . VAL A 1 102 ? -6.254 21.656 11.102 1 97.69 102 VAL A N 1
ATOM 742 C CA . VAL A 1 102 ? -7.629 21.234 10.859 1 97.69 102 VAL A CA 1
ATOM 743 C C . VAL A 1 102 ? -7.961 21.375 9.375 1 97.69 102 VAL A C 1
ATOM 745 O O . VAL A 1 102 ? -7.27 22.078 8.641 1 97.69 102 VAL A O 1
ATOM 748 N N . PRO A 1 103 ? -8.977 20.641 8.922 1 96.94 103 PRO A N 1
ATOM 749 C CA . PRO A 1 103 ? -9.414 20.891 7.547 1 96.94 103 PRO A CA 1
ATOM 750 C C . PRO A 1 103 ? -9.867 22.328 7.316 1 96.94 103 PRO A C 1
ATOM 752 O O . PRO A 1 103 ? -10.492 22.922 8.195 1 96.94 103 PRO A O 1
ATOM 755 N N . SER A 1 104 ? -9.586 22.797 6.141 1 97.25 104 SER A N 1
ATOM 756 C CA . SER A 1 104 ? -10.008 24.156 5.77 1 97.25 104 SER A CA 1
ATOM 757 C C . SER A 1 104 ? -11.508 24.328 5.949 1 97.25 104 SER A C 1
ATOM 759 O O . SER A 1 104 ? -11.961 25.359 6.457 1 97.25 104 SER A O 1
ATOM 761 N N . ALA A 1 105 ? -12.227 23.344 5.574 1 96.38 105 ALA A N 1
ATOM 762 C CA . ALA A 1 105 ? -13.68 23.391 5.688 1 96.38 105 ALA A CA 1
ATOM 763 C C . ALA A 1 105 ? -14.109 23.547 7.145 1 96.38 105 ALA A C 1
ATOM 765 O O . ALA A 1 105 ? -15.109 24.203 7.438 1 96.38 105 ALA A O 1
ATOM 766 N N . TYR A 1 106 ? -13.453 22.953 8.023 1 97.5 106 TYR A N 1
ATOM 767 C CA . TYR A 1 106 ? -13.781 23.109 9.438 1 97.5 106 TYR A CA 1
ATOM 768 C C . TYR A 1 106 ? -13.508 24.516 9.922 1 97.5 106 TYR A C 1
ATOM 770 O O . TYR A 1 106 ? -14.32 25.109 10.641 1 97.5 106 TYR A O 1
ATOM 778 N N . ALA A 1 107 ? -12.336 25.047 9.586 1 98.25 107 ALA A N 1
ATOM 779 C CA . ALA A 1 107 ? -12.047 26.422 9.953 1 98.25 107 ALA A CA 1
ATOM 780 C C . ALA A 1 107 ? -13.148 27.359 9.477 1 98.25 107 ALA A C 1
ATOM 782 O O . ALA A 1 107 ? -13.578 28.25 10.219 1 98.25 107 ALA A O 1
ATOM 783 N N . GLN A 1 108 ? -13.578 27.156 8.305 1 98.12 108 GLN A N 1
ATOM 784 C CA . GLN A 1 108 ? -14.656 27.969 7.75 1 98.12 108 GLN A CA 1
ATOM 785 C C . GLN A 1 108 ? -15.953 27.766 8.523 1 98.12 108 GLN A C 1
ATOM 787 O O . GLN A 1 108 ? -16.734 28.703 8.711 1 98.12 108 GLN A O 1
ATOM 792 N N . SER A 1 109 ? -16.156 26.531 8.906 1 98.25 109 SER A N 1
ATOM 793 C CA . SER A 1 109 ? -17.359 26.234 9.68 1 98.25 109 SER A CA 1
ATOM 794 C C . SER A 1 109 ? -17.344 26.938 11.031 1 98.25 109 SER A C 1
ATOM 796 O O . SER A 1 109 ? -18.375 27.328 11.547 1 98.25 109 SER A O 1
ATOM 798 N N . VAL A 1 110 ? -16.203 27.094 11.625 1 98.44 110 VAL A N 1
ATOM 799 C CA . VAL A 1 110 ? -16.047 27.797 12.891 1 98.44 110 VAL A CA 1
ATOM 800 C C . VAL A 1 110 ? -16.453 29.266 12.711 1 98.44 110 VAL A C 1
ATOM 802 O O . VAL A 1 110 ? -17.172 29.812 13.547 1 98.44 110 VAL A O 1
ATOM 805 N N . GLU A 1 111 ? -15.977 29.859 11.641 1 97.88 111 GLU A N 1
ATOM 806 C CA . GLU A 1 111 ? -16.344 31.25 11.344 1 97.88 111 GLU A CA 1
ATOM 807 C C . GLU A 1 111 ? -17.859 31.391 11.227 1 97.88 111 GLU A C 1
ATOM 809 O O . GLU A 1 111 ? -18.438 32.344 11.773 1 97.88 111 GLU A O 1
ATOM 814 N N . LYS A 1 112 ? -18.469 30.484 10.516 1 98 112 LYS A N 1
ATOM 815 C CA . LYS A 1 112 ? -19.922 30.5 10.344 1 98 112 LYS A CA 1
ATOM 816 C C . LYS A 1 112 ? -20.641 30.312 11.672 1 98 112 LYS A C 1
ATOM 818 O O . LYS A 1 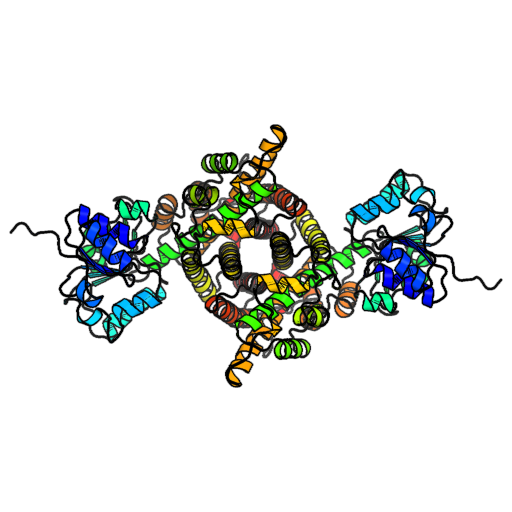112 ? -21.672 30.922 11.922 1 98 112 LYS A O 1
ATOM 823 N N . GLU A 1 113 ? -20.078 29.469 12.461 1 97.94 113 GLU A N 1
ATOM 824 C CA . GLU A 1 113 ? -20.703 29.203 13.758 1 97.94 113 GLU A CA 1
ATOM 825 C C . GLU A 1 113 ? -20.594 30.406 14.688 1 97.94 113 GLU A C 1
ATOM 827 O O . GLU A 1 113 ? -21.516 30.688 15.469 1 97.94 113 GLU A O 1
ATOM 832 N N . PHE A 1 114 ? -19.438 31.172 14.664 1 98.06 114 PHE A N 1
ATOM 833 C CA . PHE A 1 114 ? -19.328 32.438 15.391 1 98.06 114 PHE A CA 1
ATOM 834 C C . PHE A 1 114 ? -20.484 33.344 15.023 1 98.06 114 PHE A C 1
ATOM 836 O O . PHE A 1 114 ? -21.156 33.906 15.906 1 98.06 114 PHE A O 1
ATOM 843 N N . LYS A 1 115 ? -20.703 33.469 13.75 1 97.31 115 LYS A N 1
ATOM 844 C CA . LYS A 1 115 ? -21.766 34.344 13.258 1 97.31 115 LYS A CA 1
ATOM 845 C C . LYS A 1 115 ? -23.141 33.844 13.711 1 97.31 115 LYS A C 1
ATOM 847 O O . LYS A 1 115 ? -23.969 34.625 14.164 1 97.31 115 LYS A O 1
ATOM 852 N N . ALA A 1 116 ? -23.344 32.562 13.594 1 97.81 116 ALA A N 1
ATOM 853 C CA . ALA A 1 116 ? -24.625 31.969 13.938 1 97.81 116 ALA A CA 1
ATOM 854 C C . ALA A 1 116 ? -24.938 32.156 15.422 1 97.81 116 ALA A C 1
ATOM 856 O O . ALA A 1 116 ? -26.094 32.25 15.812 1 97.81 116 ALA A O 1
ATOM 857 N N . ARG A 1 117 ? -23.906 32.312 16.188 1 97.19 117 ARG A N 1
ATOM 858 C CA . ARG A 1 117 ? -24.062 32.438 17.625 1 97.19 117 ARG A CA 1
ATOM 859 C C . ARG A 1 117 ? -23.984 33.875 18.078 1 97.19 117 ARG A C 1
ATOM 861 O O . ARG A 1 117 ? -23.891 34.156 19.281 1 97.19 117 ARG A O 1
ATOM 868 N N . GLY A 1 118 ? -23.922 34.781 17.172 1 97.19 118 GLY A N 1
ATOM 869 C CA . GLY A 1 118 ? -23.922 36.219 17.453 1 97.19 118 GLY A CA 1
ATOM 870 C C . GLY A 1 118 ? -22.578 36.75 17.906 1 97.19 118 GLY A C 1
ATOM 871 O O . GLY A 1 118 ? -22.5 37.781 18.578 1 97.19 118 GLY A O 1
ATOM 872 N N . ARG A 1 119 ? -21.547 36.062 17.609 1 97.75 119 ARG A N 1
ATOM 873 C CA . ARG A 1 119 ? -20.203 36.469 18.016 1 97.75 119 ARG A CA 1
ATOM 874 C C . ARG A 1 119 ? -19.312 36.75 16.812 1 97.75 119 ARG A C 1
ATOM 876 O O . ARG A 1 119 ? -18.141 36.375 16.781 1 97.75 119 ARG A O 1
ATOM 883 N N . ASP A 1 120 ? -19.859 37.344 15.789 1 95.38 120 ASP A N 1
ATOM 884 C CA . ASP A 1 120 ? -19.094 37.719 14.609 1 95.38 120 ASP A CA 1
ATOM 885 C C . ASP A 1 120 ? -18.141 38.875 14.922 1 95.38 120 ASP A C 1
ATOM 887 O O . ASP A 1 120 ? -17.375 39.312 14.062 1 95.38 120 ASP A O 1
ATOM 891 N N . ASP A 1 121 ? -18.156 39.281 16.188 1 97.44 121 ASP A N 1
ATOM 892 C CA . ASP A 1 121 ? -17.219 40.281 16.672 1 97.44 121 ASP A CA 1
ATOM 893 C C . ASP A 1 121 ? -15.828 39.688 16.875 1 97.44 121 ASP A C 1
ATOM 895 O O . ASP A 1 121 ? -14.828 40.406 16.953 1 97.44 121 ASP A O 1
ATOM 899 N N . ILE A 1 122 ? -15.82 38.375 17.047 1 98.12 122 ILE A N 1
ATOM 900 C CA . ILE A 1 122 ? -14.555 37.688 17.281 1 98.12 122 ILE A CA 1
ATOM 901 C C . ILE A 1 122 ? -13.688 37.781 16.016 1 98.12 122 ILE A C 1
ATOM 903 O O . ILE A 1 122 ? -14.148 37.469 14.922 1 98.12 122 ILE A O 1
ATOM 907 N N . ILE A 1 123 ? -12.531 38.312 16.219 1 98.44 123 ILE A N 1
ATOM 908 C CA . ILE A 1 123 ? -11.547 38.344 15.148 1 98.44 123 ILE A CA 1
ATOM 909 C C . ILE A 1 123 ? -10.844 37 15.016 1 98.44 123 ILE A C 1
ATOM 911 O O . ILE A 1 123 ? -10.039 36.625 15.875 1 98.44 123 ILE A O 1
ATOM 915 N N . PHE A 1 124 ? -11.141 36.281 13.891 1 98.62 124 PHE A N 1
ATOM 916 C CA . PHE A 1 124 ? -10.727 34.906 13.75 1 98.62 124 PHE A CA 1
ATOM 917 C C . PHE A 1 124 ? -9.594 34.781 12.734 1 98.62 124 PHE A C 1
ATOM 919 O O . PHE A 1 124 ? -9.703 35.281 11.617 1 98.62 124 PHE A O 1
ATOM 926 N N . ILE A 1 125 ? -8.461 34.125 13.148 1 98.69 125 ILE A N 1
ATOM 927 C CA . ILE A 1 125 ? -7.324 33.844 12.289 1 98.69 125 ILE A CA 1
ATOM 928 C C . ILE A 1 125 ? -7.023 32.344 12.32 1 98.69 125 ILE A C 1
ATOM 930 O O . ILE A 1 125 ? -6.773 31.781 13.391 1 98.69 125 ILE A O 1
ATOM 934 N N . ASP A 1 126 ? -7.18 31.625 11.234 1 98.06 126 ASP A N 1
ATOM 935 C CA . ASP A 1 126 ? -6.668 30.266 11.148 1 98.06 126 ASP A CA 1
ATOM 936 C C . ASP A 1 126 ? -5.176 30.25 10.82 1 98.06 126 ASP A C 1
ATOM 938 O O . ASP A 1 126 ? -4.777 30.656 9.727 1 98.06 126 ASP A O 1
ATOM 942 N N . SER A 1 127 ? -4.379 29.766 11.703 1 98.56 127 SER A N 1
ATOM 943 C CA . SER A 1 127 ? -2.936 29.984 11.633 1 98.56 127 SER A CA 1
ATOM 944 C C . SER A 1 127 ? -2.174 28.719 12.023 1 98.56 127 SER A C 1
ATOM 946 O O . SER A 1 127 ? -1.335 28.75 12.93 1 98.56 127 SER A O 1
ATOM 948 N N . PRO A 1 128 ? -2.373 27.641 11.211 1 98.31 128 PRO A N 1
ATOM 949 C CA . PRO A 1 128 ? -1.608 26.422 11.516 1 98.31 128 PRO A CA 1
ATOM 950 C C . PRO A 1 128 ? -0.1 26.641 11.43 1 98.31 128 PRO A C 1
ATOM 952 O O . PRO A 1 128 ? 0.355 27.625 10.836 1 98.31 128 PRO A O 1
ATOM 955 N N . VAL A 1 129 ? 0.607 25.75 12.102 1 97.31 129 VAL A N 1
ATOM 956 C CA . VAL A 1 129 ? 2.033 25.969 12.312 1 97.31 129 VAL A CA 1
ATOM 957 C C . VAL A 1 129 ? 2.824 24.766 11.797 1 97.31 129 VAL A C 1
ATOM 959 O O . VAL A 1 129 ? 2.258 23.703 11.57 1 97.31 129 VAL A O 1
ATOM 962 N N . SER A 1 130 ? 4.094 24.938 11.531 1 95.12 130 SER A N 1
ATOM 963 C CA . SER A 1 130 ? 5.039 23.891 11.148 1 95.12 130 SER A CA 1
ATOM 964 C C . SER A 1 130 ? 6.414 24.141 11.75 1 95.12 130 SER A C 1
ATOM 966 O O . SER A 1 130 ? 6.816 25.297 11.945 1 95.12 130 SER A O 1
ATOM 968 N N . GLY A 1 131 ? 7.141 23.062 12.125 1 91.12 131 GLY A N 1
ATOM 969 C CA . GLY A 1 131 ? 8.516 23.219 12.57 1 91.12 131 GLY A CA 1
ATOM 970 C C . GLY A 1 131 ? 8.859 22.344 13.758 1 91.12 131 GLY A C 1
ATOM 971 O O . GLY A 1 131 ? 10.031 22.125 14.055 1 91.12 131 GLY A O 1
ATOM 972 N N . GLY A 1 132 ? 7.832 21.828 14.477 1 88.12 132 GLY A N 1
ATOM 973 C CA . GLY A 1 132 ? 8.078 20.906 15.586 1 88.12 132 GLY A CA 1
ATOM 974 C C . GLY A 1 132 ? 8.188 21.625 16.922 1 88.12 132 GLY A C 1
ATOM 975 O O . GLY A 1 132 ? 8.164 22.844 16.984 1 88.12 132 GLY A O 1
ATOM 976 N N . ALA A 1 133 ? 8.391 20.844 17.922 1 86.88 133 ALA A N 1
ATOM 977 C CA . ALA A 1 133 ? 8.383 21.328 19.297 1 86.88 133 ALA A CA 1
ATOM 978 C C . ALA A 1 133 ? 9.57 22.25 19.562 1 86.88 133 ALA A C 1
ATOM 980 O O . ALA A 1 133 ? 9.453 23.219 20.312 1 86.88 133 ALA A O 1
ATOM 981 N N . GLY A 1 134 ? 10.672 21.922 18.953 1 89.06 134 GLY A N 1
ATOM 982 C CA . GLY A 1 134 ? 11.852 22.75 19.141 1 89.06 134 GLY A CA 1
ATOM 983 C C . GLY A 1 134 ? 11.672 24.172 18.656 1 89.06 134 GLY A C 1
ATOM 984 O O . GLY A 1 134 ? 11.961 25.125 19.375 1 89.06 134 GLY A O 1
ATOM 985 N N . ARG A 1 135 ? 11.18 24.281 17.453 1 92.12 135 ARG A N 1
ATOM 986 C CA . ARG A 1 135 ? 10.961 25.609 16.906 1 92.12 135 ARG A CA 1
ATOM 987 C C . ARG A 1 135 ? 9.844 26.344 17.641 1 92.12 135 ARG A C 1
ATOM 989 O O . ARG A 1 135 ? 9.859 27.562 17.75 1 92.12 135 ARG A O 1
ATOM 996 N N . ALA A 1 136 ? 8.891 25.641 18.125 1 94.56 136 ALA A N 1
ATOM 997 C CA . ALA A 1 136 ? 7.836 26.234 18.953 1 94.56 136 ALA A CA 1
ATOM 998 C C . ALA A 1 136 ? 8.414 26.906 20.188 1 94.56 136 ALA A C 1
ATOM 1000 O O . ALA A 1 136 ? 8.055 28.047 20.516 1 94.56 136 ALA A O 1
ATOM 1001 N N . ALA A 1 137 ? 9.328 26.219 20.828 1 94.19 137 ALA A N 1
ATOM 1002 C CA . ALA A 1 137 ? 9.961 26.719 22.047 1 94.19 137 ALA A CA 1
ATOM 1003 C C . ALA A 1 137 ? 10.828 27.938 21.766 1 94.19 137 ALA A C 1
ATOM 1005 O O . ALA A 1 137 ? 10.953 28.828 22.609 1 94.19 137 ALA A O 1
ATOM 1006 N N . ASP A 1 138 ? 11.328 27.969 20.531 1 95.44 138 ASP A N 1
ATOM 1007 C CA . ASP A 1 138 ? 12.258 29.031 20.172 1 95.44 138 ASP A CA 1
ATOM 1008 C C . ASP A 1 138 ? 11.531 30.203 19.516 1 95.44 138 ASP A C 1
ATOM 1010 O O . ASP A 1 138 ? 12.133 31.25 19.25 1 95.44 138 ASP A O 1
ATOM 1014 N N . GLY A 1 139 ? 10.289 30.031 19.219 1 96.69 139 GLY A N 1
ATOM 1015 C CA . GLY A 1 139 ? 9.523 31.078 18.547 1 96.69 139 GLY A CA 1
ATOM 1016 C C . GLY A 1 139 ? 9.914 31.266 17.094 1 96.69 139 GLY A C 1
ATOM 1017 O O . GLY A 1 139 ? 9.93 32.375 16.578 1 96.69 139 GLY A O 1
ATOM 1018 N N . THR A 1 140 ? 10.305 30.172 16.484 1 97 140 THR A N 1
ATOM 1019 C CA . THR A 1 140 ? 10.781 30.266 15.102 1 97 140 THR A CA 1
ATOM 1020 C C . THR A 1 140 ? 9.961 29.359 14.188 1 97 140 THR A C 1
ATOM 1022 O O . THR A 1 140 ? 10.5 28.766 13.242 1 97 140 THR A O 1
ATOM 1025 N N . LEU A 1 141 ? 8.711 29.219 14.453 1 97.62 141 LEU A N 1
ATOM 1026 C CA . LEU A 1 141 ? 7.816 28.391 13.672 1 97.62 141 LEU A CA 1
ATOM 1027 C C . LEU A 1 141 ? 7.578 29 12.289 1 97.62 141 LEU A C 1
ATOM 1029 O O . LEU A 1 141 ? 7.84 30.172 12.07 1 97.62 141 LEU A O 1
ATOM 1033 N N . SER A 1 142 ? 7.258 28.125 11.359 1 97.88 142 SER A N 1
ATOM 1034 C CA . SER A 1 142 ? 6.531 28.578 10.172 1 97.88 142 SER A CA 1
ATOM 1035 C C . SER A 1 142 ? 5.031 28.656 10.445 1 97.88 142 SER A C 1
ATOM 1037 O O . SER A 1 142 ? 4.426 27.672 10.891 1 97.88 142 SER A O 1
ATOM 1039 N N . ILE A 1 143 ? 4.438 29.812 10.203 1 98.44 143 ILE A N 1
ATOM 1040 C CA . ILE A 1 143 ? 3.012 29.969 10.469 1 98.44 143 ILE A CA 1
ATOM 1041 C C . ILE A 1 143 ? 2.297 30.406 9.188 1 98.44 143 ILE A C 1
ATOM 1043 O O . ILE A 1 143 ? 2.76 31.312 8.492 1 98.44 143 ILE A O 1
ATOM 1047 N N . MET A 1 144 ? 1.291 29.703 8.773 1 98.44 144 MET A N 1
ATOM 1048 C CA . MET A 1 144 ? 0.401 30.047 7.664 1 98.44 144 MET A CA 1
ATOM 1049 C C . MET A 1 144 ? -0.901 30.656 8.18 1 98.44 144 MET A C 1
ATOM 1051 O O . MET A 1 144 ? -1.745 29.938 8.727 1 98.44 144 MET A O 1
ATOM 1055 N N . ALA A 1 145 ? -1.049 31.938 7.98 1 98.56 145 ALA A N 1
ATOM 1056 C CA . ALA A 1 145 ? -2.18 32.625 8.602 1 98.56 145 ALA A CA 1
ATOM 1057 C C . ALA A 1 145 ? -3.195 33.062 7.551 1 98.56 145 ALA A C 1
ATOM 1059 O O . ALA A 1 145 ? -2.855 33.781 6.617 1 98.56 145 ALA A O 1
ATOM 1060 N N . GLY A 1 146 ? -4.391 32.562 7.66 1 98.31 146 GLY A N 1
ATOM 106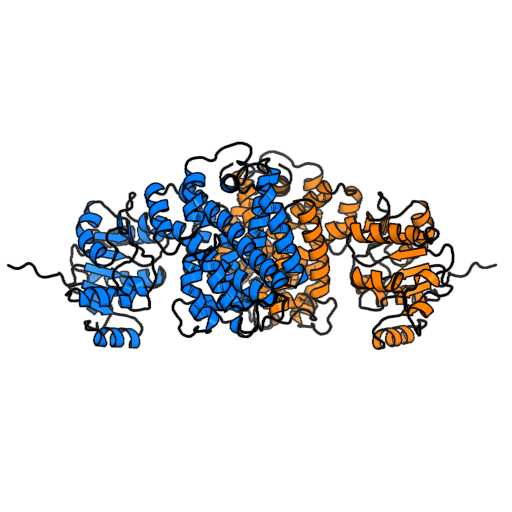1 C CA . GLY A 1 146 ? -5.508 32.969 6.828 1 98.31 146 GLY A CA 1
ATOM 1062 C C . GLY A 1 146 ? -6.586 33.719 7.602 1 98.31 146 GLY A C 1
ATOM 1063 O O . GLY A 1 146 ? -6.875 33.375 8.75 1 98.31 146 GLY A O 1
ATOM 1064 N N . GLY A 1 147 ? -7.195 34.688 7.07 1 97.88 147 GLY A N 1
ATOM 1065 C CA . GLY A 1 147 ? -8.227 35.531 7.645 1 97.88 147 GLY A CA 1
ATOM 1066 C C . GLY A 1 147 ? -8.453 36.812 6.863 1 97.88 147 GLY A C 1
ATOM 1067 O O . GLY A 1 147 ? -7.84 37.031 5.816 1 97.88 147 GLY A O 1
ATOM 1068 N N . SER A 1 148 ? -9.383 37.625 7.395 1 97.12 148 SER A N 1
ATOM 1069 C CA . SER A 1 148 ? -9.57 38.938 6.781 1 97.12 148 SER A CA 1
ATOM 1070 C C . SER A 1 148 ? -8.344 39.844 6.961 1 97.12 148 SER A C 1
ATOM 1072 O O . SER A 1 148 ? -7.531 39.594 7.859 1 97.12 148 SER A O 1
ATOM 1074 N N . ALA A 1 149 ? -8.227 40.812 6.086 1 97.06 149 ALA A N 1
ATOM 1075 C CA . ALA A 1 149 ? -7.109 41.75 6.199 1 97.06 149 ALA A CA 1
ATOM 1076 C C . ALA A 1 149 ? -7.07 42.375 7.582 1 97.06 149 ALA A C 1
ATOM 1078 O O . ALA A 1 149 ? -6 42.531 8.172 1 97.06 149 ALA A O 1
ATOM 1079 N N . ALA A 1 150 ? -8.188 42.688 8.055 1 96.81 150 ALA A N 1
ATOM 1080 C CA . ALA A 1 150 ? -8.289 43.344 9.359 1 96.81 150 ALA A CA 1
ATOM 1081 C C . ALA A 1 150 ? -7.867 42.375 10.469 1 96.81 150 ALA A C 1
ATOM 1083 O O . ALA A 1 150 ? -7.203 42.781 11.43 1 96.81 150 ALA A O 1
ATOM 1084 N N . ALA A 1 151 ? -8.305 41.188 10.359 1 97.94 151 ALA A N 1
ATOM 1085 C CA . ALA A 1 151 ? -7.941 40.188 11.359 1 97.94 151 ALA A CA 1
ATOM 1086 C C . ALA A 1 151 ? -6.434 39.938 11.375 1 97.94 151 ALA A C 1
ATOM 1088 O O . ALA A 1 151 ? -5.824 39.875 12.445 1 97.94 151 ALA A O 1
ATOM 1089 N N . LEU A 1 152 ? -5.863 39.781 10.203 1 98.19 152 LEU A N 1
ATOM 1090 C CA . LEU A 1 152 ? -4.43 39.531 10.086 1 98.19 152 LEU A CA 1
ATOM 1091 C C . LEU A 1 152 ? -3.627 40.719 10.633 1 98.19 152 LEU A C 1
ATOM 1093 O O . LEU A 1 152 ? -2.602 40.531 11.289 1 98.19 152 LEU A O 1
ATOM 1097 N N . GLU A 1 153 ? -4.109 41.875 10.359 1 97.38 153 GLU A N 1
ATOM 1098 C CA . GLU A 1 153 ? -3.441 43.094 10.875 1 97.38 153 GLU A CA 1
ATOM 1099 C C . GLU A 1 153 ? -3.48 43.125 12.398 1 97.38 153 GLU A C 1
ATOM 1101 O O . GLU A 1 153 ? -2.473 43.406 13.047 1 97.38 153 GLU A O 1
ATOM 1106 N N . LYS A 1 154 ? -4.578 42.781 12.969 1 96.94 154 LYS A N 1
ATOM 1107 C CA . LYS A 1 154 ? -4.766 42.844 14.414 1 96.94 154 LYS A CA 1
ATOM 1108 C C . LYS A 1 154 ? -3.918 41.781 15.117 1 96.94 154 LYS A C 1
ATOM 1110 O O . LYS A 1 154 ? -3.363 42.031 16.188 1 96.94 154 LYS A O 1
ATOM 1115 N N . GLY A 1 155 ? -3.873 40.656 14.516 1 97.69 155 GLY A N 1
ATOM 1116 C CA . GLY A 1 155 ? -3.203 39.531 15.172 1 97.69 155 GLY A CA 1
ATOM 1117 C C . GLY A 1 155 ? -1.75 39.406 14.758 1 97.69 155 GLY A C 1
ATOM 1118 O O . GLY A 1 155 ? -1.018 38.594 15.32 1 97.69 155 GLY A O 1
ATOM 1119 N N . LYS A 1 156 ? -1.242 40.156 13.859 1 97.81 156 LYS A N 1
ATOM 1120 C CA . LYS A 1 156 ? 0.066 40 13.234 1 97.81 156 LYS A CA 1
ATOM 1121 C C . LYS A 1 156 ? 1.181 40 14.273 1 97.81 156 LYS A C 1
ATOM 1123 O O . LYS A 1 156 ? 2.109 39.188 14.211 1 97.81 156 LYS A O 1
ATOM 1128 N N . PHE A 1 157 ? 1.107 40.906 15.203 1 97.44 157 PHE A N 1
ATOM 1129 C CA . PHE A 1 157 ? 2.182 41.062 16.188 1 97.44 157 PHE A CA 1
ATOM 1130 C C . PHE A 1 157 ? 2.367 39.75 16.969 1 97.44 157 PHE A C 1
ATOM 1132 O O . PHE A 1 157 ? 3.498 39.344 17.234 1 97.44 157 PHE A O 1
ATOM 1139 N N . LEU A 1 158 ? 1.289 39.156 17.344 1 98.12 158 LEU A N 1
ATOM 1140 C CA . LEU A 1 158 ? 1.361 37.938 18.125 1 98.12 158 LEU A CA 1
ATOM 1141 C C . LEU A 1 158 ? 1.877 36.75 17.281 1 98.12 158 LEU A C 1
ATOM 1143 O O . LEU A 1 158 ? 2.648 35.938 17.766 1 98.12 158 LEU A O 1
ATOM 1147 N N . LEU A 1 159 ? 1.466 36.719 16 1 98.38 159 LEU A N 1
ATOM 1148 C CA . LEU A 1 159 ? 1.98 35.719 15.07 1 98.38 159 LEU A CA 1
ATOM 1149 C C . LEU A 1 159 ? 3.488 35.844 14.891 1 98.38 159 LEU A C 1
ATOM 1151 O O . LEU A 1 159 ? 4.215 34.875 14.844 1 98.38 159 LEU A O 1
ATOM 1155 N N . GLU A 1 160 ? 3.936 37.062 14.844 1 97.94 160 GLU A N 1
ATOM 1156 C CA . GLU A 1 160 ? 5.359 37.375 14.68 1 97.94 160 GLU A CA 1
ATOM 1157 C C . GLU A 1 160 ? 6.156 36.906 15.898 1 97.94 160 GLU A C 1
ATOM 1159 O O . GLU A 1 160 ? 7.301 36.469 15.766 1 97.94 160 GLU A O 1
ATOM 1164 N N . GLU A 1 161 ? 5.559 36.969 17.078 1 97.25 161 GLU A N 1
ATOM 1165 C CA . GLU A 1 161 ? 6.23 36.531 18.312 1 97.25 161 GLU A CA 1
ATOM 1166 C C . GLU A 1 161 ? 6.453 35.031 18.312 1 97.25 161 GLU A C 1
ATOM 1168 O O . GLU A 1 161 ? 7.348 34.531 19 1 97.25 161 GLU A O 1
ATOM 1173 N N . MET A 1 162 ? 5.641 34.344 17.562 1 97.88 162 MET A N 1
ATOM 1174 C CA . MET A 1 162 ? 5.672 32.875 17.625 1 97.88 162 MET A CA 1
ATOM 1175 C C . MET A 1 162 ? 6.312 32.312 16.375 1 97.88 162 MET A C 1
ATOM 1177 O O . MET A 1 162 ? 6.422 31.078 16.234 1 97.88 162 MET A O 1
ATOM 1181 N N . SER A 1 163 ? 6.711 33.094 15.43 1 97.81 163 SER A N 1
ATOM 1182 C CA . SER A 1 163 ? 7.254 32.594 14.172 1 97.81 163 SER A CA 1
ATOM 1183 C C . SER A 1 163 ? 8.633 33.188 13.891 1 97.81 163 SER A C 1
ATOM 1185 O O . SER A 1 163 ? 9.023 34.188 14.508 1 97.81 163 SER A O 1
ATOM 1187 N N . ASP A 1 164 ? 9.352 32.469 13.039 1 96.62 164 ASP A N 1
ATOM 1188 C CA . ASP A 1 164 ? 10.508 33.125 12.414 1 96.62 164 ASP A CA 1
ATOM 1189 C C . ASP A 1 164 ? 10.078 34.281 11.531 1 96.62 164 ASP A C 1
ATOM 1191 O O . ASP A 1 164 ? 9.109 34.188 10.781 1 96.62 164 ASP A O 1
ATOM 1195 N N . PRO A 1 165 ? 10.773 35.406 11.656 1 94.12 165 PRO A N 1
ATOM 1196 C CA . PRO A 1 165 ? 10.375 36.594 10.898 1 94.12 165 PRO A CA 1
ATOM 1197 C C . PRO A 1 165 ? 10.258 36.312 9.398 1 94.12 165 PRO A C 1
ATOM 1199 O O . PRO A 1 165 ? 9.477 36.969 8.711 1 94.12 165 PRO A O 1
ATOM 1202 N N . LYS A 1 166 ? 10.977 35.375 8.883 1 95.62 166 LYS A N 1
ATOM 1203 C CA . LYS A 1 166 ? 10.969 35.062 7.453 1 95.62 166 LYS A CA 1
ATOM 1204 C C . LYS A 1 166 ? 9.992 33.938 7.133 1 95.62 166 LYS A C 1
ATOM 1206 O O . LYS A 1 166 ? 9.875 33.531 5.977 1 95.62 166 LYS A O 1
ATOM 1211 N N . LYS A 1 167 ? 9.281 33.469 8.156 1 97.25 167 LYS A N 1
ATOM 1212 C CA . LYS A 1 167 ? 8.477 32.281 7.941 1 97.25 167 LYS A CA 1
ATOM 1213 C C . LYS A 1 167 ? 7.031 32.5 8.391 1 97.25 167 LYS A C 1
ATOM 1215 O O . LYS A 1 167 ? 6.328 31.547 8.734 1 97.25 167 LYS A O 1
ATOM 1220 N N . LEU A 1 168 ? 6.664 33.75 8.555 1 98 168 LEU A N 1
ATOM 1221 C CA . LEU A 1 168 ? 5.25 34.094 8.719 1 98 168 LEU A CA 1
ATOM 1222 C C . LEU A 1 168 ? 4.594 34.344 7.371 1 98 168 LEU A C 1
ATOM 1224 O O . LEU A 1 168 ? 4.957 35.281 6.672 1 98 168 LEU A O 1
ATOM 1228 N N . TYR A 1 169 ? 3.656 33.531 7.004 1 97.94 169 TYR A N 1
ATOM 1229 C CA . TYR A 1 169 ? 2.973 33.625 5.719 1 97.94 169 TYR A CA 1
ATOM 1230 C C . TYR A 1 169 ? 1.534 34.094 5.902 1 97.94 169 TYR A C 1
ATOM 1232 O O . TYR A 1 169 ? 0.7 33.375 6.445 1 97.94 169 TYR A O 1
ATOM 1240 N N . LEU A 1 170 ? 1.278 35.312 5.5 1 97.94 170 LEU A N 1
ATOM 1241 C CA . LEU A 1 170 ? -0.1 35.781 5.418 1 97.94 170 LEU A CA 1
ATOM 1242 C C . LEU A 1 170 ? -0.758 35.344 4.121 1 97.94 170 LEU A C 1
ATOM 1244 O O . LEU A 1 170 ? -0.574 35.969 3.074 1 97.94 170 LEU A O 1
ATOM 1248 N N . VAL A 1 171 ? -1.554 34.312 4.215 1 97.38 171 VAL A N 1
ATOM 1249 C CA . VAL A 1 171 ? -2.059 33.594 3.053 1 97.38 171 VAL A CA 1
ATOM 1250 C C . VAL A 1 171 ? -3.338 34.281 2.547 1 97.38 171 VAL A C 1
ATOM 1252 O O . VAL A 1 171 ? -4.305 34.406 3.297 1 97.38 171 VAL A O 1
ATOM 1255 N N . PRO A 1 172 ? -3.365 34.656 1.299 1 95.38 172 PRO A N 1
ATOM 1256 C CA . PRO A 1 172 ? -4.598 35.25 0.765 1 95.38 172 PRO A CA 1
ATOM 1257 C C . PRO A 1 172 ? -5.734 34.25 0.662 1 95.38 172 PRO A C 1
ATOM 1259 O O . PRO A 1 172 ? -5.488 33.031 0.522 1 95.38 172 PRO A O 1
ATOM 1262 N N . GLY A 1 173 ? -6.977 34.719 0.745 1 94.94 173 GLY A N 1
ATOM 1263 C CA . GLY A 1 173 ? -8.125 33.844 0.519 1 94.94 173 GLY A CA 1
ATOM 1264 C C . GLY A 1 173 ? -9.047 33.75 1.717 1 94.94 173 GLY A C 1
ATOM 1265 O O . GLY A 1 173 ? -10.109 33.125 1.643 1 94.94 173 GLY A O 1
ATOM 1266 N N . GLY A 1 174 ? -8.664 34.375 2.822 1 96.88 174 GLY A N 1
ATOM 1267 C CA . GLY A 1 174 ? -9.531 34.406 3.986 1 96.88 174 GLY A CA 1
ATOM 1268 C C . GLY A 1 174 ? -9.414 33.188 4.852 1 96.88 174 GLY A C 1
ATOM 1269 O O . GLY A 1 174 ? -8.406 32.469 4.793 1 96.88 174 GLY A O 1
ATOM 1270 N N . ILE A 1 175 ? -10.477 32.938 5.719 1 97.81 175 ILE A N 1
ATOM 1271 C CA . ILE A 1 175 ? -10.484 31.812 6.637 1 97.81 175 ILE A CA 1
ATOM 1272 C C . ILE A 1 175 ? -10.469 30.516 5.844 1 97.81 175 ILE A C 1
ATOM 1274 O O . ILE A 1 175 ? -11.234 30.344 4.891 1 97.81 175 ILE A O 1
ATOM 1278 N N . GLY A 1 176 ? -9.586 29.656 6.242 1 97.5 176 GLY A N 1
ATOM 1279 C CA . GLY A 1 176 ? -9.43 28.375 5.547 1 97.5 176 GLY A CA 1
ATOM 1280 C C . GLY A 1 176 ? -8.195 28.328 4.676 1 97.5 176 GLY A C 1
ATOM 1281 O O . GLY A 1 176 ? -7.664 27.234 4.41 1 97.5 176 GLY A O 1
ATOM 1282 N N . ALA A 1 177 ? -7.707 29.438 4.273 1 97.5 177 ALA A N 1
ATOM 1283 C CA . ALA A 1 177 ? -6.551 29.484 3.385 1 97.5 177 ALA A CA 1
ATOM 1284 C C . ALA A 1 177 ? -5.293 29 4.098 1 97.5 177 ALA A C 1
ATOM 1286 O O . ALA A 1 177 ? -4.469 28.297 3.51 1 97.5 177 ALA A O 1
ATOM 1287 N N . GLY A 1 178 ? -5.125 29.422 5.316 1 97.69 178 GLY A N 1
ATOM 1288 C CA . GLY A 1 178 ? -4.004 28.922 6.098 1 97.69 178 GLY A CA 1
ATOM 1289 C C . GLY A 1 178 ? -4.02 27.422 6.266 1 97.69 178 GLY A C 1
ATOM 1290 O O . GLY A 1 178 ? -2.994 26.75 6.082 1 97.69 178 GLY A O 1
ATOM 1291 N N . SER A 1 179 ? -5.203 26.922 6.543 1 97.75 179 SER A N 1
ATOM 1292 C CA . SER A 1 179 ? -5.371 25.484 6.734 1 97.75 179 SER A CA 1
ATOM 1293 C C . SER A 1 179 ? -5.137 24.734 5.434 1 97.75 179 SER A C 1
ATOM 1295 O O . SER A 1 179 ? -4.559 23.641 5.441 1 97.75 179 SER A O 1
ATOM 1297 N N . ASN A 1 180 ? -5.527 25.281 4.34 1 97.25 180 ASN A N 1
ATOM 1298 C CA . ASN A 1 180 ? -5.297 24.656 3.045 1 97.25 180 ASN A CA 1
ATOM 1299 C C . ASN A 1 180 ? -3.809 24.594 2.705 1 97.25 180 ASN A C 1
ATOM 1301 O O . ASN A 1 180 ? -3.32 23.594 2.186 1 97.25 180 ASN A O 1
ATOM 1305 N N . MET A 1 181 ? -3.201 25.719 2.988 1 97.44 181 MET A N 1
ATOM 1306 C CA . MET A 1 181 ? -1.758 25.781 2.773 1 97.44 181 MET A CA 1
ATOM 1307 C C . MET A 1 1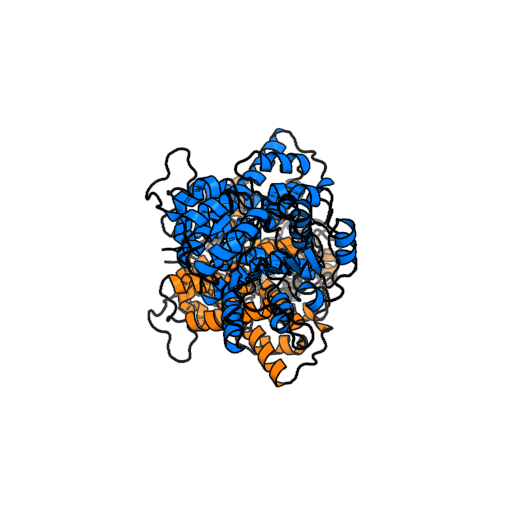81 ? -1.034 24.734 3.621 1 97.44 181 MET A C 1
ATOM 1309 O O . MET A 1 181 ? -0.147 24.047 3.131 1 97.44 181 MET A O 1
ATOM 1313 N N . LYS A 1 182 ? -1.421 24.609 4.844 1 97.88 182 LYS A N 1
ATOM 1314 C CA . LYS A 1 182 ? -0.851 23.609 5.742 1 97.88 182 LYS A CA 1
ATOM 1315 C C . LYS A 1 182 ? -1.11 22.203 5.227 1 97.88 182 LYS A C 1
ATOM 1317 O O . LYS A 1 182 ? -0.22 21.344 5.258 1 97.88 182 LYS A O 1
ATOM 1322 N N . MET A 1 183 ? -2.271 21.984 4.77 1 97.62 183 MET A N 1
ATOM 1323 C CA . MET A 1 183 ? -2.654 20.641 4.332 1 97.62 183 MET A CA 1
ATOM 1324 C C . MET A 1 183 ? -1.783 20.188 3.168 1 97.62 183 MET A C 1
ATOM 1326 O O . MET A 1 183 ? -1.28 19.062 3.172 1 97.62 183 MET A O 1
ATOM 1330 N N . VAL A 1 184 ? -1.545 21.016 2.15 1 97.62 184 VAL A N 1
ATOM 1331 C CA . VAL A 1 184 ? -0.743 20.625 0.996 1 97.62 184 VAL A CA 1
ATOM 1332 C C . VAL A 1 184 ? 0.714 20.438 1.417 1 97.62 184 VAL A C 1
ATOM 1334 O O . VAL A 1 184 ? 1.421 19.594 0.876 1 97.62 184 VAL A O 1
ATOM 1337 N N . HIS A 1 185 ? 1.135 21.297 2.361 1 97.62 185 HIS A N 1
ATOM 1338 C CA . HIS A 1 185 ? 2.447 21.109 2.971 1 97.62 185 HIS A CA 1
ATOM 1339 C C . HIS A 1 185 ? 2.562 19.734 3.623 1 97.62 185 HIS A C 1
ATOM 1341 O O . HIS A 1 185 ? 3.586 19.062 3.484 1 97.62 185 HIS A O 1
ATOM 1347 N N . GLN A 1 186 ? 1.475 19.312 4.262 1 98.06 186 GLN A N 1
ATOM 1348 C CA . GLN A 1 186 ? 1.478 18.078 5.035 1 98.06 186 GLN A CA 1
ATOM 1349 C C . GLN A 1 186 ? 1.509 16.859 4.121 1 98.06 186 GLN A C 1
ATOM 1351 O O . GLN A 1 186 ? 1.8 15.75 4.57 1 98.06 186 GLN A O 1
ATOM 1356 N N . VAL A 1 187 ? 1.238 17.016 2.822 1 98.75 187 VAL A N 1
ATOM 1357 C CA . VAL A 1 187 ? 1.426 15.914 1.877 1 98.75 187 VAL A CA 1
ATOM 1358 C C . VAL A 1 187 ? 2.857 15.391 1.972 1 98.75 187 VAL A C 1
ATOM 1360 O O . VAL A 1 187 ? 3.074 14.18 2.096 1 98.75 187 VAL A O 1
ATOM 1363 N N . LEU A 1 188 ? 3.773 16.344 1.979 1 98.81 188 LEU A N 1
ATOM 1364 C CA . LEU A 1 188 ? 5.188 15.984 2.039 1 98.81 188 LEU A CA 1
ATOM 1365 C C . LEU A 1 188 ? 5.551 15.422 3.41 1 98.81 188 LEU A C 1
ATOM 1367 O O . LEU A 1 188 ? 6.242 14.406 3.508 1 98.81 188 LEU A O 1
ATOM 1371 N N . ALA A 1 189 ? 5.031 16.016 4.465 1 98.19 189 ALA A N 1
ATOM 1372 C CA . ALA A 1 189 ? 5.328 15.523 5.809 1 98.19 189 ALA A CA 1
ATOM 1373 C C . ALA A 1 189 ? 4.875 14.078 5.977 1 98.19 189 ALA A C 1
ATOM 1375 O O . ALA A 1 189 ? 5.625 13.242 6.488 1 98.19 189 ALA A O 1
ATOM 1376 N N . ALA A 1 190 ? 3.668 13.812 5.504 1 98.56 190 ALA A N 1
ATOM 1377 C CA . ALA A 1 190 ? 3.094 12.477 5.656 1 98.56 190 ALA A CA 1
ATOM 1378 C C . ALA A 1 190 ? 3.92 11.438 4.906 1 98.56 190 ALA A C 1
ATOM 1380 O O . ALA A 1 190 ? 4.207 10.359 5.441 1 98.56 190 ALA A O 1
ATOM 1381 N N . ILE A 1 191 ? 4.316 11.727 3.693 1 98.94 191 ILE A N 1
ATOM 1382 C CA . ILE A 1 191 ? 5.051 10.789 2.855 1 98.94 191 ILE A CA 1
ATOM 1383 C C . ILE A 1 191 ? 6.477 10.641 3.381 1 98.94 191 ILE A C 1
ATOM 1385 O O . ILE A 1 191 ? 7 9.523 3.457 1 98.94 191 ILE A O 1
ATOM 1389 N N . HIS A 1 192 ? 7.094 11.758 3.83 1 98.88 192 HIS A N 1
ATOM 1390 C CA . HIS A 1 192 ? 8.492 11.742 4.246 1 98.88 192 HIS A CA 1
ATOM 1391 C C . HIS A 1 192 ? 8.664 10.992 5.562 1 98.88 192 HIS A C 1
ATOM 1393 O O . HIS A 1 192 ? 9.664 10.297 5.758 1 98.88 192 HIS A O 1
ATOM 1399 N N . ILE A 1 193 ? 7.723 11.156 6.496 1 98.56 193 ILE A N 1
ATOM 1400 C CA . ILE A 1 193 ? 7.82 10.414 7.75 1 98.56 193 ILE A CA 1
ATOM 1401 C C . ILE A 1 193 ? 7.785 8.914 7.469 1 98.56 193 ILE A C 1
ATOM 1403 O O . ILE A 1 193 ? 8.617 8.156 7.977 1 98.56 193 ILE A O 1
ATOM 1407 N N . ALA A 1 194 ? 6.863 8.477 6.629 1 98.81 194 ALA A N 1
ATOM 1408 C CA . ALA A 1 194 ? 6.805 7.07 6.242 1 98.81 194 ALA A CA 1
ATOM 1409 C C . ALA A 1 194 ? 8.055 6.66 5.469 1 98.81 194 ALA A C 1
ATOM 1411 O O . ALA A 1 194 ? 8.539 5.539 5.621 1 98.81 194 ALA A O 1
ATOM 1412 N N . GLY A 1 195 ? 8.562 7.57 4.652 1 98.75 195 GLY A N 1
ATOM 1413 C CA . GLY A 1 195 ? 9.742 7.309 3.844 1 98.75 195 GLY A CA 1
ATOM 1414 C C . GLY A 1 195 ? 10.984 7.055 4.672 1 98.75 195 GLY A C 1
ATOM 1415 O O . GLY A 1 195 ? 11.836 6.238 4.297 1 98.75 195 GLY A O 1
ATOM 1416 N N . VAL A 1 196 ? 11.133 7.75 5.789 1 98.56 196 VAL A N 1
ATOM 1417 C CA . VAL A 1 196 ? 12.25 7.527 6.695 1 98.56 196 VAL A CA 1
ATOM 1418 C C . VAL A 1 196 ? 12.234 6.082 7.188 1 98.56 196 VAL A C 1
ATOM 1420 O O . VAL A 1 196 ? 13.258 5.398 7.16 1 98.56 196 VAL A O 1
ATOM 1423 N N . SER A 1 197 ? 11.086 5.68 7.609 1 98.69 197 SER A N 1
ATOM 1424 C CA . SER A 1 197 ? 10.945 4.328 8.133 1 98.69 197 SER A CA 1
ATOM 1425 C C . SER A 1 197 ? 11.234 3.285 7.059 1 98.69 197 SER A C 1
ATOM 1427 O O . SER A 1 197 ? 11.891 2.277 7.324 1 98.69 197 SER A O 1
ATOM 1429 N N . GLU A 1 198 ? 10.727 3.504 5.871 1 98.69 198 GLU A N 1
ATOM 1430 C CA . GLU A 1 198 ? 10.945 2.559 4.781 1 98.69 198 GLU A CA 1
ATOM 1431 C C . GLU A 1 198 ? 12.43 2.461 4.426 1 98.69 198 GLU A C 1
ATOM 1433 O O . GLU A 1 198 ? 12.961 1.36 4.27 1 98.69 198 GLU A O 1
ATOM 1438 N N . SER A 1 199 ? 13.109 3.596 4.332 1 98.69 199 SER A N 1
ATOM 1439 C CA . SER A 1 199 ? 14.523 3.623 3.953 1 98.69 199 SER A CA 1
ATOM 1440 C C . SER A 1 199 ? 15.391 2.973 5.023 1 98.69 199 SER A C 1
ATOM 1442 O O . SER A 1 199 ? 16.297 2.189 4.707 1 98.69 199 SER A O 1
ATOM 1444 N N . MET A 1 200 ? 15.102 3.293 6.254 1 98.75 200 M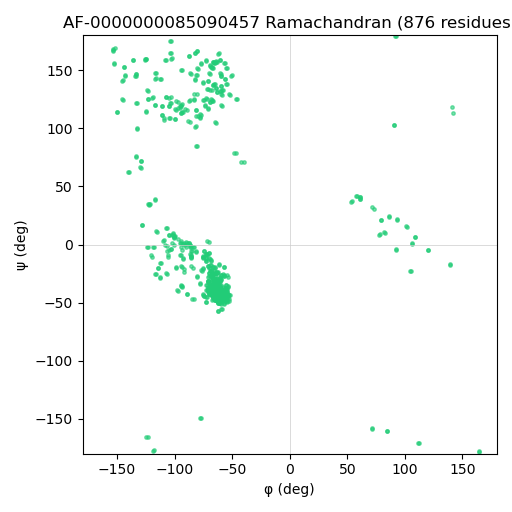ET A N 1
ATOM 1445 C CA . MET A 1 200 ? 15.898 2.732 7.34 1 98.75 200 MET A CA 1
ATOM 1446 C C . MET A 1 200 ? 15.594 1.253 7.535 1 98.75 200 MET A C 1
ATOM 1448 O O . MET A 1 200 ? 16.469 0.472 7.902 1 98.75 200 MET A O 1
ATOM 1452 N N . GLY A 1 201 ? 14.328 0.918 7.32 1 98.19 201 GLY A N 1
ATOM 1453 C CA . GLY A 1 201 ? 13.992 -0.497 7.301 1 98.19 201 GLY A CA 1
ATOM 1454 C C . GLY A 1 201 ? 14.734 -1.27 6.227 1 98.19 201 GLY A C 1
ATOM 1455 O O . GLY A 1 201 ? 15.266 -2.348 6.488 1 98.19 201 GLY A O 1
ATOM 1456 N N . LEU A 1 202 ? 14.734 -0.728 5.016 1 98.38 202 LEU A N 1
ATOM 1457 C CA . LEU A 1 202 ? 15.477 -1.332 3.912 1 98.38 202 LEU A CA 1
ATOM 1458 C C . LEU A 1 202 ? 16.953 -1.491 4.27 1 98.38 202 LEU A C 1
ATOM 1460 O O . LEU A 1 202 ? 17.531 -2.551 4.039 1 98.38 202 LEU A O 1
ATOM 1464 N N . ALA A 1 203 ? 17.516 -0.452 4.848 1 98.56 203 ALA A N 1
ATOM 1465 C CA . ALA A 1 203 ? 18.922 -0.48 5.234 1 98.56 203 ALA A CA 1
ATOM 1466 C C . ALA A 1 203 ? 19.203 -1.613 6.215 1 98.56 203 ALA A C 1
ATOM 1468 O O . ALA A 1 203 ? 20.188 -2.342 6.07 1 98.56 203 ALA A O 1
ATOM 1469 N N . ALA A 1 204 ? 18.375 -1.717 7.203 1 98.12 204 ALA A N 1
ATOM 1470 C CA . ALA A 1 204 ? 18.531 -2.762 8.211 1 98.12 204 ALA A CA 1
ATOM 1471 C C . ALA A 1 204 ? 18.5 -4.148 7.57 1 98.12 204 ALA A C 1
ATOM 1473 O O . ALA A 1 204 ? 19.328 -5.004 7.879 1 98.12 204 ALA A O 1
ATOM 1474 N N . ARG A 1 205 ? 17.609 -4.371 6.691 1 96.31 205 ARG A N 1
ATOM 1475 C CA . ARG A 1 205 ? 17.422 -5.672 6.055 1 96.31 205 ARG A CA 1
ATOM 1476 C C . ARG A 1 205 ? 18.578 -5.992 5.113 1 96.31 205 ARG A C 1
ATOM 1478 O O . ARG A 1 205 ? 18.891 -7.16 4.871 1 96.31 205 ARG A O 1
ATOM 1485 N N . LEU A 1 206 ? 19.188 -4.918 4.594 1 96.75 206 LEU A N 1
ATOM 1486 C CA . LEU A 1 206 ? 20.312 -5.09 3.699 1 96.75 206 LEU A CA 1
ATOM 1487 C C . LEU A 1 206 ? 21.609 -5.262 4.492 1 96.75 206 LEU A C 1
ATOM 1489 O O . LEU A 1 206 ? 22.688 -5.402 3.908 1 96.75 206 LEU A O 1
ATOM 1493 N N . GLY A 1 207 ? 21.562 -5.188 5.789 1 97.25 207 GLY A N 1
ATOM 1494 C CA . GLY A 1 207 ? 22.703 -5.461 6.652 1 97.25 207 GLY A CA 1
ATOM 1495 C C . GLY A 1 207 ? 23.578 -4.246 6.871 1 97.25 207 GLY A C 1
ATOM 1496 O O . GLY A 1 207 ? 24.766 -4.383 7.195 1 97.25 207 GLY A O 1
ATOM 1497 N N . LEU A 1 208 ? 23 -3.066 6.707 1 98.31 208 LEU A N 1
ATOM 1498 C CA . LEU A 1 208 ? 23.797 -1.845 6.832 1 98.31 208 LEU A CA 1
ATOM 1499 C C . LEU A 1 208 ? 23.719 -1.293 8.25 1 98.31 208 LEU A C 1
ATOM 1501 O O . LEU A 1 208 ? 22.734 -1.52 8.961 1 98.31 208 LEU A O 1
ATOM 1505 N N . ASP A 1 209 ? 24.781 -0.622 8.688 1 98.25 209 ASP A N 1
ATOM 1506 C CA . ASP A 1 209 ? 24.797 0.098 9.953 1 98.25 209 ASP A CA 1
ATOM 1507 C C . ASP A 1 209 ? 23.859 1.301 9.914 1 98.25 209 ASP A C 1
ATOM 1509 O O . ASP A 1 209 ? 24.016 2.188 9.07 1 98.25 209 ASP A O 1
ATOM 1513 N N . ALA A 1 210 ? 22.984 1.289 10.836 1 98.5 210 ALA A N 1
ATOM 1514 C CA . ALA A 1 210 ? 21.906 2.279 10.797 1 98.5 210 ALA A CA 1
ATOM 1515 C C . ALA A 1 210 ? 22.469 3.693 10.969 1 98.5 210 ALA A C 1
ATOM 1517 O O . ALA A 1 210 ? 21.953 4.641 10.359 1 98.5 210 ALA A O 1
ATOM 1518 N N . HIS A 1 211 ? 23.469 3.889 11.781 1 98.38 211 HIS A N 1
ATOM 1519 C CA . HIS A 1 211 ? 24.047 5.207 12.008 1 98.38 211 HIS A CA 1
ATOM 1520 C C . HIS A 1 211 ? 24.734 5.734 10.758 1 98.38 211 HIS A C 1
ATOM 1522 O O . HIS A 1 211 ? 24.625 6.914 10.43 1 98.38 211 HIS A O 1
ATOM 1528 N N . VAL A 1 212 ? 25.406 4.875 10.078 1 98.19 212 VAL A N 1
ATOM 1529 C CA . VAL A 1 212 ? 26.109 5.238 8.852 1 98.19 212 VAL A CA 1
ATOM 1530 C C . VAL A 1 212 ? 25.109 5.664 7.785 1 98.19 212 VAL A C 1
ATOM 1532 O O . VAL A 1 212 ? 25.281 6.688 7.117 1 98.19 212 VAL A O 1
ATOM 1535 N N . VAL A 1 213 ? 24.078 4.887 7.684 1 98.75 213 VAL A N 1
ATOM 1536 C CA . VAL A 1 213 ? 23.062 5.172 6.676 1 98.75 213 VAL A CA 1
ATOM 1537 C C . VAL A 1 213 ? 22.375 6.492 7 1 98.75 213 VAL A C 1
ATOM 1539 O O . VAL A 1 213 ? 22.141 7.316 6.113 1 98.75 213 VAL A O 1
ATOM 1542 N N . ALA A 1 214 ? 22.016 6.652 8.258 1 98.62 214 ALA A N 1
ATOM 1543 C CA . ALA A 1 214 ? 21.328 7.871 8.688 1 98.62 214 ALA A CA 1
ATOM 1544 C C . ALA A 1 214 ? 22.141 9.109 8.297 1 98.62 214 ALA A C 1
ATOM 1546 O O . ALA A 1 214 ? 21.578 10.062 7.746 1 98.62 214 ALA A O 1
ATOM 1547 N N . ASP A 1 215 ? 23.375 9.102 8.5 1 98.44 215 ASP A N 1
ATOM 1548 C CA . ASP A 1 215 ? 24.25 10.227 8.203 1 98.44 215 ASP A CA 1
ATOM 1549 C C . ASP A 1 215 ? 24.391 10.422 6.695 1 98.44 215 ASP A C 1
ATOM 1551 O O . ASP A 1 215 ? 24.438 11.555 6.211 1 98.44 215 ASP A O 1
ATOM 1555 N N . ALA A 1 216 ? 24.516 9.328 6 1 98.69 216 ALA A N 1
ATOM 1556 C CA . ALA A 1 216 ? 24.672 9.398 4.551 1 98.69 216 ALA A CA 1
ATOM 1557 C C . ALA A 1 216 ? 23.453 10.023 3.896 1 98.69 216 ALA A C 1
ATOM 1559 O O . ALA A 1 216 ? 23.578 10.789 2.938 1 98.69 216 ALA A O 1
ATOM 1560 N N . ILE A 1 217 ? 22.281 9.695 4.41 1 98.69 217 ILE A N 1
ATOM 1561 C CA . ILE A 1 217 ? 21.047 10.25 3.871 1 98.69 217 ILE A CA 1
ATOM 1562 C C . ILE A 1 217 ? 21.031 11.766 4.082 1 98.69 217 ILE A C 1
ATOM 1564 O O . ILE A 1 217 ? 20.688 12.523 3.174 1 98.69 217 ILE A O 1
ATOM 1568 N N . ILE A 1 218 ? 21.438 12.234 5.238 1 98.56 218 ILE A N 1
ATOM 1569 C CA . ILE A 1 218 ? 21.438 13.648 5.578 1 98.56 218 ILE A CA 1
ATOM 1570 C C . ILE A 1 218 ? 22.344 14.414 4.609 1 98.56 218 ILE A C 1
ATOM 1572 O O . ILE A 1 218 ? 22.031 15.539 4.223 1 98.56 218 ILE A O 1
ATOM 1576 N N . LYS A 1 219 ? 23.344 13.773 4.066 1 98.19 219 LYS A N 1
ATOM 1577 C CA . LYS A 1 219 ? 24.359 14.43 3.236 1 98.19 219 LYS A CA 1
ATOM 1578 C C . LYS A 1 219 ? 24.078 14.195 1.754 1 98.19 219 LYS A C 1
ATOM 1580 O O . LYS A 1 219 ? 24.891 14.562 0.902 1 98.19 219 LYS A O 1
ATOM 1585 N N . SER A 1 220 ? 23 13.602 1.444 1 98.44 220 SER A N 1
ATOM 1586 C CA . SER A 1 220 ? 22.719 13.227 0.064 1 98.44 220 SER A CA 1
ATOM 1587 C C . SER A 1 220 ? 21.484 13.93 -0.462 1 98.44 220 SER A C 1
ATOM 1589 O O . SER A 1 220 ? 20.875 14.734 0.247 1 98.44 220 SER A O 1
ATOM 1591 N N . ASP A 1 221 ? 21.109 13.594 -1.721 1 97.5 221 ASP A N 1
ATOM 1592 C CA . ASP A 1 221 ? 19.922 14.133 -2.367 1 97.5 221 ASP A CA 1
ATOM 1593 C C . ASP A 1 221 ? 18.656 13.5 -1.802 1 97.5 221 ASP A C 1
ATOM 1595 O O . ASP A 1 221 ? 17.547 13.984 -2.051 1 97.5 221 ASP A O 1
ATOM 1599 N N . ALA A 1 222 ? 18.812 12.547 -0.969 1 98.62 222 ALA A N 1
ATOM 1600 C CA . ALA A 1 222 ? 17.656 11.883 -0.362 1 98.62 222 ALA A CA 1
ATOM 1601 C C . ALA A 1 222 ? 17.203 12.617 0.898 1 98.62 222 ALA A C 1
ATOM 1603 O O . ALA A 1 222 ? 16.188 12.266 1.494 1 98.62 222 ALA A O 1
ATOM 1604 N N . TRP A 1 223 ? 17.844 13.68 1.231 1 98.75 223 TRP A N 1
ATOM 1605 C CA . TRP A 1 223 ? 17.578 14.398 2.473 1 98.75 223 TRP A CA 1
ATOM 1606 C C . TRP A 1 223 ? 16.141 14.883 2.527 1 98.75 223 TRP A C 1
ATOM 1608 O O . TRP A 1 223 ? 15.617 15.406 1.542 1 98.75 223 TRP A O 1
ATOM 1618 N N . THR A 1 224 ? 15.562 14.695 3.666 1 98.69 224 THR A N 1
ATOM 1619 C CA . THR A 1 224 ? 14.312 15.336 4.066 1 98.69 224 THR A CA 1
ATOM 1620 C C . THR A 1 224 ? 14.422 15.891 5.484 1 98.69 224 THR A C 1
ATOM 1622 O O . THR A 1 224 ? 15.148 15.344 6.316 1 98.69 224 THR A O 1
ATOM 1625 N N . TRP A 1 225 ? 13.766 16.984 5.734 1 97.69 225 TRP A N 1
ATOM 1626 C CA . TRP A 1 225 ? 13.711 17.5 7.094 1 97.69 225 TRP A CA 1
ATOM 1627 C C . TRP A 1 225 ? 13.211 16.438 8.07 1 97.69 225 TRP A C 1
ATOM 1629 O O . TRP A 1 225 ? 13.719 16.328 9.188 1 97.69 225 TRP A O 1
ATOM 1639 N N . MET A 1 226 ? 12.305 15.625 7.676 1 97.94 226 MET A N 1
ATOM 1640 C CA . MET A 1 226 ? 11.68 14.617 8.531 1 97.94 226 MET A CA 1
ATOM 1641 C C . MET A 1 226 ? 12.68 13.523 8.898 1 97.94 226 MET A C 1
ATOM 1643 O O . MET A 1 226 ? 12.633 12.984 10.008 1 97.94 226 MET A O 1
ATOM 1647 N N . HIS A 1 227 ? 13.508 13.133 7.906 1 98.5 227 HIS A N 1
ATOM 1648 C CA . HIS A 1 227 ? 14.562 12.18 8.234 1 98.5 227 HIS A CA 1
ATOM 1649 C C . HIS A 1 227 ? 15.461 12.711 9.352 1 98.5 227 HIS A C 1
ATOM 1651 O O . HIS A 1 227 ? 15.68 12.031 10.352 1 98.5 227 HIS A O 1
ATOM 1657 N N . GLU A 1 228 ? 15.906 13.891 9.148 1 97.38 228 GLU A N 1
ATOM 1658 C CA . GLU A 1 228 ? 16.828 14.5 10.102 1 97.38 228 GLU A CA 1
ATOM 1659 C C . GLU A 1 228 ? 16.172 14.68 11.469 1 97.38 228 GLU A C 1
ATOM 1661 O O . GLU A 1 228 ? 16.797 14.469 12.5 1 97.38 228 GLU A O 1
ATOM 1666 N N . ASN A 1 229 ? 14.953 14.961 11.469 1 95.19 229 ASN A N 1
ATOM 1667 C CA . ASN A 1 229 ? 14.219 15.227 12.695 1 95.19 229 ASN A CA 1
ATOM 1668 C C . ASN A 1 229 ? 13.875 13.938 13.445 1 95.19 229 ASN A C 1
ATOM 1670 O O . ASN A 1 229 ? 13.836 13.922 14.672 1 95.19 229 ASN A O 1
ATOM 1674 N N . ARG A 1 230 ? 13.617 12.828 12.773 1 96.62 230 ARG A N 1
ATOM 1675 C CA . ARG A 1 230 ? 13.086 11.625 13.406 1 96.62 230 ARG A CA 1
ATOM 1676 C C . ARG A 1 230 ? 14.195 10.625 13.695 1 96.62 230 ARG A C 1
ATOM 1678 O O . ARG A 1 230 ? 14.039 9.75 14.555 1 96.62 230 ARG A O 1
ATOM 1685 N N . ILE A 1 231 ? 15.305 10.719 13.062 1 98 231 ILE A N 1
ATOM 1686 C CA . ILE A 1 231 ? 16.266 9.617 12.984 1 98 231 ILE A CA 1
ATOM 1687 C C . ILE A 1 231 ? 16.828 9.32 14.375 1 98 231 ILE A C 1
ATOM 1689 O O . ILE A 1 231 ? 17.062 8.164 14.727 1 98 231 ILE A O 1
ATOM 1693 N N . LYS A 1 232 ? 17.047 10.312 15.219 1 96.69 232 LYS A N 1
ATOM 1694 C CA . LYS A 1 232 ? 17.578 10.07 16.562 1 96.69 232 LYS A CA 1
ATOM 1695 C C . LYS A 1 232 ? 16.641 9.211 17.391 1 96.69 232 LYS A C 1
ATOM 1697 O O . LYS A 1 232 ? 17.062 8.227 18 1 96.69 232 LYS A O 1
ATOM 1702 N N . ARG A 1 233 ? 15.406 9.578 17.406 1 97.12 233 ARG A N 1
ATOM 1703 C CA . ARG A 1 233 ? 14.422 8.836 18.188 1 97.12 233 ARG A CA 1
ATOM 1704 C C . ARG A 1 233 ? 14.219 7.434 17.625 1 97.12 233 ARG A C 1
ATOM 1706 O O . ARG A 1 233 ? 13.961 6.492 18.375 1 97.12 233 ARG A O 1
ATOM 1713 N N . MET A 1 234 ? 14.367 7.309 16.312 1 98.25 234 MET A N 1
ATOM 1714 C CA . MET A 1 234 ? 14.266 5.992 15.703 1 98.25 234 MET A CA 1
ATOM 1715 C C . MET A 1 234 ? 15.414 5.09 16.156 1 98.25 234 MET A C 1
ATOM 1717 O O . MET A 1 234 ? 15.195 3.941 16.531 1 98.25 234 MET A O 1
ATOM 1721 N N . LEU A 1 235 ? 16.641 5.641 16.141 1 98.38 235 LEU A N 1
ATOM 1722 C CA . LEU A 1 235 ? 17.844 4.883 16.484 1 98.38 235 LEU A CA 1
ATOM 1723 C C . LEU A 1 235 ? 17.828 4.488 17.969 1 98.38 235 LEU A C 1
ATOM 1725 O O . LEU A 1 235 ? 18.234 3.377 18.312 1 98.38 235 LEU A O 1
ATOM 1729 N N . GLU A 1 236 ? 17.281 5.387 18.797 1 97.94 236 GLU A N 1
ATOM 1730 C CA . GLU A 1 236 ? 17.297 5.18 20.234 1 97.94 236 GLU A CA 1
ATOM 1731 C C . GLU A 1 236 ? 16.016 4.484 20.703 1 97.94 236 GLU A C 1
ATOM 1733 O O . GLU A 1 236 ? 15.922 4.082 21.875 1 97.94 236 GLU A O 1
ATOM 1738 N N . GLU A 1 237 ? 15.078 4.418 19.844 1 97.62 237 GLU A N 1
ATOM 1739 C CA . GLU A 1 237 ? 13.75 3.908 20.156 1 97.62 237 GLU A CA 1
ATOM 1740 C C . GLU A 1 237 ? 13.117 4.688 21.297 1 97.62 237 GLU A C 1
ATOM 1742 O O . GLU A 1 237 ? 12.609 4.094 22.266 1 97.62 237 GLU A O 1
ATOM 1747 N N . ASP A 1 238 ? 13.312 5.961 21.219 1 97.12 238 ASP A N 1
ATOM 1748 C CA . ASP A 1 238 ? 12.664 6.879 22.156 1 97.12 238 ASP A CA 1
ATOM 1749 C C . ASP A 1 238 ? 11.227 7.172 21.719 1 97.12 238 ASP A C 1
ATOM 1751 O O . ASP A 1 238 ? 10.945 8.219 21.141 1 97.12 238 ASP A O 1
ATOM 1755 N N . TRP A 1 239 ? 10.328 6.227 22.156 1 96.5 239 TRP A N 1
ATOM 1756 C CA . TRP A 1 239 ? 9 6.266 21.547 1 96.5 239 TRP A CA 1
ATOM 1757 C C . TRP A 1 239 ? 7.926 6.543 22.594 1 96.5 239 TRP A C 1
ATOM 1759 O O . TRP A 1 239 ? 6.758 6.75 22.266 1 96.5 239 TRP A O 1
ATOM 1769 N N . ASN A 1 240 ? 8.344 6.656 23.828 1 91.38 240 ASN A N 1
ATOM 1770 C CA . ASN A 1 240 ? 7.418 6.828 24.938 1 91.38 240 ASN A CA 1
ATOM 1771 C C . ASN A 1 240 ? 7.855 7.961 25.875 1 91.38 240 ASN A C 1
ATOM 1773 O O . ASN A 1 240 ? 8.68 7.754 26.766 1 91.38 240 ASN A O 1
ATOM 1777 N N . PRO A 1 241 ? 7.223 9.297 25.766 1 83.38 241 PRO A N 1
ATOM 1778 C CA . PRO A 1 241 ? 6.113 9.531 24.828 1 83.38 241 PRO A CA 1
ATOM 1779 C C . PRO A 1 241 ? 6.59 9.891 23.422 1 83.38 241 PRO A C 1
ATOM 1781 O O . PRO A 1 241 ? 5.789 9.906 22.484 1 83.38 241 PRO A O 1
ATOM 1784 N N . GLY A 1 242 ? 7.906 10.094 23.359 1 88.5 242 GLY A N 1
ATOM 1785 C CA . GLY A 1 242 ? 8.438 10.617 22.109 1 88.5 242 GLY A CA 1
ATOM 1786 C C . GLY A 1 242 ? 8.086 12.07 21.875 1 88.5 242 GLY A C 1
ATOM 1787 O O . GLY A 1 242 ? 7.965 12.852 22.828 1 88.5 242 GLY A O 1
ATOM 1788 N N . ALA A 1 243 ? 8.148 12.438 20.609 1 88.56 243 ALA A N 1
ATOM 1789 C CA . ALA A 1 243 ? 7.93 13.852 20.297 1 88.56 243 ALA A CA 1
ATOM 1790 C C . ALA A 1 243 ? 6.633 14.047 19.516 1 88.56 243 ALA A C 1
ATOM 1792 O O . ALA A 1 243 ? 6.008 15.109 19.594 1 88.56 243 ALA A O 1
ATOM 1793 N N . SER A 1 244 ? 6.27 13.086 18.812 1 92.69 244 SER A N 1
ATOM 1794 C CA . SER A 1 244 ? 5.062 13.148 18 1 92.69 244 SER A CA 1
ATOM 1795 C C . SER A 1 244 ? 4.434 11.773 17.844 1 92.69 244 SER A C 1
ATOM 1797 O O . SER A 1 244 ? 5.004 10.891 17.188 1 92.69 244 SER A O 1
ATOM 1799 N N . ALA A 1 245 ? 3.287 11.625 18.391 1 94.38 245 ALA A N 1
ATOM 1800 C CA . ALA A 1 245 ? 2.602 10.336 18.344 1 94.38 245 ALA A CA 1
ATOM 1801 C C . ALA A 1 245 ? 2.178 9.984 16.922 1 94.38 245 ALA A C 1
ATOM 1803 O O . ALA A 1 245 ? 1.898 10.867 16.109 1 94.38 245 ALA A O 1
ATOM 1804 N N . MET A 1 246 ? 2.084 8.656 16.656 1 97.19 246 MET A N 1
ATOM 1805 C CA . MET A 1 246 ? 1.643 8.148 15.359 1 97.19 246 MET A CA 1
ATOM 1806 C C . MET A 1 246 ? 0.282 8.719 14.977 1 97.19 246 MET A C 1
ATOM 1808 O O . MET A 1 246 ? 0.03 9.016 13.812 1 97.19 246 MET A O 1
ATOM 1812 N N . THR A 1 247 ? -0.58 8.93 15.93 1 95.62 247 THR A N 1
ATOM 1813 C CA . THR A 1 247 ? -1.946 9.383 15.688 1 95.62 247 THR A CA 1
ATOM 1814 C C . THR A 1 247 ? -1.963 10.828 15.195 1 95.62 247 THR A C 1
ATOM 1816 O O . THR A 1 247 ? -2.926 11.266 14.562 1 95.62 247 THR A O 1
ATOM 1819 N N . ILE A 1 248 ? -0.885 11.594 15.438 1 94.69 248 ILE A N 1
ATOM 1820 C CA . ILE A 1 248 ? -0.832 12.984 15.023 1 94.69 248 ILE A CA 1
ATOM 1821 C C . ILE A 1 248 ? -0.663 13.062 13.508 1 94.69 248 ILE A C 1
ATOM 1823 O O . ILE A 1 248 ? -1.429 13.75 12.82 1 94.69 248 ILE A O 1
ATOM 1827 N N . ILE A 1 249 ? 0.332 12.289 13.008 1 97.19 249 ILE A N 1
ATOM 1828 C CA . ILE A 1 249 ? 0.524 12.32 11.562 1 97.19 249 ILE A CA 1
ATOM 1829 C C . ILE A 1 249 ? -0.632 11.602 10.875 1 97.19 249 ILE A C 1
ATOM 1831 O O . ILE A 1 249 ? -1.034 11.977 9.773 1 97.19 249 ILE A O 1
ATOM 1835 N N . LEU A 1 250 ? -1.175 10.609 11.531 1 98 250 LEU A N 1
ATOM 1836 C CA . LEU A 1 250 ? -2.348 9.938 10.977 1 98 250 LEU A CA 1
ATOM 1837 C C . LEU A 1 250 ? -3.498 10.922 10.789 1 98 250 LEU A C 1
ATOM 1839 O O . LEU A 1 250 ? -4.188 10.891 9.766 1 98 250 LEU A O 1
ATOM 1843 N N . LYS A 1 251 ? -3.701 11.742 11.789 1 96.44 251 LYS A N 1
ATOM 1844 C CA . LYS A 1 251 ? -4.73 12.773 11.672 1 96.44 251 LYS A CA 1
ATOM 1845 C C . LYS A 1 251 ? -4.441 13.711 10.5 1 96.44 251 LYS A C 1
ATOM 1847 O O . LYS A 1 251 ? -5.34 14.039 9.727 1 96.44 251 LYS A O 1
ATOM 1852 N N . ASP A 1 252 ? -3.215 14.141 10.352 1 97.38 252 ASP A N 1
ATOM 1853 C CA . ASP A 1 252 ? -2.85 15.07 9.289 1 97.38 252 ASP A CA 1
ATOM 1854 C C . ASP A 1 252 ? -3.047 14.438 7.914 1 97.38 252 ASP A C 1
ATOM 1856 O O . ASP A 1 252 ? -3.594 15.07 7.008 1 97.38 252 ASP A O 1
ATOM 1860 N N . VAL A 1 253 ? -2.555 13.203 7.738 1 98.44 253 VAL A N 1
ATOM 1861 C CA . VAL A 1 253 ? -2.693 12.562 6.434 1 98.44 253 VAL A CA 1
ATOM 1862 C C . VAL A 1 253 ? -4.168 12.281 6.148 1 98.44 253 VAL A C 1
ATOM 1864 O O . VAL A 1 253 ? -4.605 12.336 5 1 98.44 253 VAL A O 1
ATOM 1867 N N . GLY A 1 254 ? -4.938 12.07 7.199 1 97.88 254 GLY A N 1
ATOM 1868 C CA . GLY A 1 254 ? -6.371 11.922 7.031 1 97.88 254 GLY A CA 1
ATOM 1869 C C . GLY A 1 254 ? -7.043 13.156 6.469 1 97.88 254 GLY A C 1
ATOM 1870 O O . GLY A 1 254 ? -7.98 13.062 5.676 1 97.88 254 GLY A O 1
ATOM 1871 N N . ILE A 1 255 ? -6.621 14.336 6.875 1 98 255 ILE A N 1
ATOM 1872 C CA . ILE A 1 255 ? -7.129 15.594 6.336 1 98 255 ILE A CA 1
ATOM 1873 C C . ILE A 1 255 ? -6.805 15.68 4.844 1 98 255 ILE A C 1
ATOM 1875 O O . ILE A 1 255 ? -7.652 16.078 4.043 1 98 255 ILE A O 1
ATOM 1879 N N . ILE A 1 256 ? -5.598 15.258 4.465 1 98.5 256 ILE A N 1
ATOM 1880 C CA . ILE A 1 256 ? -5.152 15.273 3.076 1 98.5 256 ILE A CA 1
ATOM 1881 C C . ILE A 1 256 ? -6.051 14.367 2.238 1 98.5 256 ILE A C 1
ATOM 1883 O O . ILE A 1 256 ? -6.656 14.812 1.262 1 98.5 256 ILE A O 1
ATOM 1887 N N . THR A 1 257 ? -6.129 13.07 2.65 1 98.38 257 THR A N 1
ATOM 1888 C CA . THR A 1 257 ? -6.781 12.07 1.817 1 98.38 257 THR A CA 1
ATOM 1889 C C . THR A 1 257 ? -8.289 12.281 1.791 1 98.38 257 THR A C 1
ATOM 1891 O O . THR A 1 257 ? -8.945 12.016 0.779 1 98.38 257 THR A O 1
ATOM 1894 N N . SER A 1 258 ? -8.867 12.797 2.875 1 97.44 258 SER A N 1
ATOM 1895 C CA . SER A 1 258 ? -10.289 13.125 2.875 1 97.44 258 SER A CA 1
ATOM 1896 C C . SER A 1 258 ? -10.586 14.281 1.932 1 97.44 258 SER A C 1
ATOM 1898 O O . SER A 1 258 ? -11.578 14.258 1.202 1 97.44 258 SER A O 1
ATOM 1900 N N . THR A 1 259 ? -9.75 15.312 1.983 1 97.19 259 THR A N 1
ATOM 1901 C CA . THR A 1 259 ? -9.906 16.438 1.059 1 97.19 259 THR A CA 1
ATOM 1902 C C . THR A 1 259 ? -9.734 15.969 -0.385 1 97.19 259 THR A C 1
ATOM 1904 O O . THR A 1 259 ? -10.5 16.359 -1.268 1 97.19 259 THR A O 1
ATOM 1907 N N . ALA A 1 260 ? -8.742 15.109 -0.599 1 97.69 260 ALA A N 1
ATOM 1908 C CA . ALA A 1 260 ? -8.492 14.578 -1.936 1 97.69 260 ALA A CA 1
ATOM 1909 C C . ALA A 1 260 ? -9.695 13.789 -2.447 1 97.69 260 ALA A C 1
ATOM 1911 O O . ALA A 1 260 ? -10.086 13.93 -3.609 1 97.69 260 ALA A O 1
ATOM 1912 N N . ARG A 1 261 ? -10.305 13 -1.604 1 96.75 261 ARG A N 1
ATOM 1913 C CA . ARG A 1 261 ? -11.477 12.219 -1.998 1 96.75 261 ARG A CA 1
ATOM 1914 C C . ARG A 1 261 ? -12.656 13.133 -2.328 1 96.75 261 ARG A C 1
ATOM 1916 O O . ARG A 1 261 ? -13.391 12.875 -3.285 1 96.75 261 ARG A O 1
ATOM 1923 N N . LEU A 1 262 ? -12.789 14.164 -1.563 1 94.75 262 LEU A N 1
ATOM 1924 C CA . LEU A 1 262 ? -13.859 15.133 -1.821 1 94.75 262 LEU A CA 1
ATOM 1925 C C . LEU A 1 262 ? -13.695 15.758 -3.201 1 94.75 262 LEU A C 1
ATOM 1927 O O . LEU A 1 262 ? -14.688 16.031 -3.881 1 94.75 262 LEU A O 1
ATOM 1931 N N . HIS A 1 263 ? -12.5 15.969 -3.564 1 95.31 263 HIS A N 1
ATOM 1932 C CA . HIS A 1 263 ? -12.211 16.609 -4.844 1 95.31 263 HIS A CA 1
ATOM 1933 C C . HIS A 1 263 ? -11.961 15.578 -5.938 1 95.31 263 HIS A C 1
ATOM 1935 O O . HIS A 1 263 ? -11.672 15.938 -7.082 1 95.31 263 HIS A O 1
ATOM 1941 N N . LYS A 1 264 ? -12.07 14.266 -5.605 1 96.31 264 LYS A N 1
ATOM 1942 C CA . LYS A 1 264 ? -11.789 13.172 -6.535 1 96.31 264 LYS A CA 1
ATOM 1943 C C . LYS A 1 264 ? -10.398 13.32 -7.145 1 96.31 264 LYS A C 1
ATOM 1945 O O . LYS A 1 264 ? -10.234 13.164 -8.359 1 96.31 264 LYS A O 1
ATOM 1950 N N . PHE A 1 265 ? -9.438 13.789 -6.34 1 97.12 265 PHE A N 1
ATOM 1951 C CA . PHE A 1 265 ? -8.039 13.953 -6.715 1 97.12 265 PHE A CA 1
ATOM 1952 C C . PHE A 1 265 ? -7.207 12.773 -6.219 1 97.12 265 PHE A C 1
ATOM 1954 O O . PHE A 1 265 ? -7.203 12.469 -5.023 1 97.12 265 PHE A O 1
ATOM 1961 N N . PRO A 1 266 ? -6.496 12.078 -7.094 1 97.75 266 PRO A N 1
ATOM 1962 C CA . PRO A 1 266 ? -5.703 10.93 -6.652 1 97.75 266 PRO A CA 1
ATOM 1963 C C . PRO A 1 266 ? -4.473 11.336 -5.844 1 97.75 266 PRO A C 1
ATOM 1965 O O . PRO A 1 266 ? -3.766 12.273 -6.223 1 97.75 266 PRO A O 1
ATOM 1968 N N . THR A 1 267 ? -4.23 10.68 -4.73 1 98.38 267 THR A N 1
ATOM 1969 C CA . THR A 1 267 ? -3.045 10.875 -3.902 1 98.38 267 THR A CA 1
ATOM 1970 C C . THR A 1 267 ? -2.375 9.539 -3.592 1 98.38 267 THR A C 1
ATOM 1972 O O . THR A 1 267 ? -2.359 9.102 -2.441 1 98.38 267 THR A O 1
ATOM 1975 N N . PRO A 1 268 ? -1.758 8.953 -4.551 1 98.44 268 PRO A N 1
ATOM 1976 C CA . PRO A 1 268 ? -1.277 7.578 -4.383 1 98.44 268 PRO A CA 1
ATOM 1977 C C . PRO A 1 268 ? -0.262 7.445 -3.252 1 98.44 268 PRO A C 1
ATOM 1979 O O . PRO A 1 268 ? -0.354 6.516 -2.443 1 98.44 268 PRO A O 1
ATOM 1982 N N . LEU A 1 269 ? 0.705 8.32 -3.109 1 98.81 269 LEU A N 1
ATOM 1983 C CA . LEU A 1 269 ? 1.726 8.156 -2.08 1 98.81 269 LEU A CA 1
ATOM 1984 C C . LEU A 1 269 ? 1.168 8.5 -0.703 1 98.81 269 LEU A C 1
ATOM 1986 O O . LEU A 1 269 ? 1.416 7.785 0.269 1 98.81 269 LEU A O 1
ATOM 1990 N N . ALA A 1 270 ? 0.399 9.609 -0.643 1 98.81 270 ALA A N 1
ATOM 1991 C CA . ALA A 1 270 ? -0.205 9.969 0.637 1 98.81 270 ALA A CA 1
ATOM 1992 C C . ALA A 1 270 ? -1.156 8.883 1.121 1 98.81 270 ALA A C 1
ATOM 1994 O O . ALA A 1 270 ? -1.188 8.555 2.311 1 98.81 270 ALA A O 1
ATOM 1995 N N . SER A 1 271 ? -1.888 8.336 0.204 1 98.69 271 SER A N 1
ATOM 1996 C CA . SER A 1 271 ? -2.812 7.262 0.55 1 98.69 271 SER A CA 1
ATOM 1997 C C . SER A 1 271 ? -2.062 6.02 1.024 1 98.69 271 SER A C 1
ATOM 1999 O O . SER A 1 271 ? -2.486 5.359 1.975 1 98.69 271 SER A O 1
ATOM 2001 N N . SER A 1 272 ? -0.986 5.703 0.348 1 98.56 272 SER A N 1
ATOM 2002 C CA . SER A 1 272 ? -0.164 4.574 0.772 1 98.56 272 SER A CA 1
ATOM 2003 C C . SER A 1 272 ? 0.401 4.797 2.172 1 98.56 272 SER A C 1
ATOM 2005 O O . SER A 1 272 ? 0.419 3.877 2.992 1 98.56 272 SER A O 1
ATOM 2007 N N . ALA A 1 273 ? 0.863 5.992 2.41 1 98.81 273 ALA A N 1
ATOM 2008 C CA . ALA A 1 273 ? 1.375 6.32 3.736 1 98.81 273 ALA A CA 1
ATOM 2009 C C . ALA A 1 273 ? 0.287 6.176 4.797 1 98.81 273 ALA A C 1
ATOM 2011 O O . ALA A 1 273 ? 0.53 5.621 5.871 1 98.81 273 ALA A O 1
ATOM 2012 N N . GLU A 1 274 ? -0.901 6.688 4.488 1 98.69 274 GLU A N 1
ATOM 2013 C CA . GLU A 1 274 ? -2.014 6.598 5.43 1 98.69 274 GLU A CA 1
ATOM 2014 C C . GLU A 1 274 ? -2.309 5.148 5.805 1 98.69 274 GLU A C 1
ATOM 2016 O O . GLU A 1 274 ? -2.523 4.836 6.977 1 98.69 274 GLU A O 1
ATOM 2021 N N . GLN A 1 275 ? -2.307 4.281 4.781 1 98.38 275 GLN A N 1
ATOM 2022 C CA . GLN A 1 275 ? -2.59 2.873 5.043 1 98.38 275 GLN A CA 1
ATOM 2023 C C . GLN A 1 275 ? -1.528 2.256 5.949 1 98.38 275 GLN A C 1
ATOM 2025 O O . GLN A 1 275 ? -1.838 1.412 6.793 1 98.38 275 GLN A O 1
ATOM 2030 N N . LEU A 1 276 ? -0.276 2.656 5.801 1 98.12 276 LEU A N 1
ATOM 2031 C CA . LEU A 1 276 ? 0.808 2.172 6.648 1 98.12 276 LEU A CA 1
ATOM 2032 C C . LEU A 1 276 ? 0.612 2.627 8.094 1 98.12 276 LEU A C 1
ATOM 2034 O O . LEU A 1 276 ? 0.823 1.85 9.023 1 98.12 276 LEU A O 1
ATOM 2038 N N . TYR A 1 277 ? 0.245 3.916 8.227 1 98.62 277 TYR A N 1
ATOM 2039 C CA . TYR A 1 277 ? -0.015 4.426 9.57 1 98.62 277 TYR A CA 1
ATOM 2040 C C . TYR A 1 277 ? -1.164 3.67 10.227 1 98.62 277 TYR A C 1
ATOM 2042 O O . TYR A 1 277 ? -1.083 3.301 11.398 1 98.62 277 TYR A O 1
ATOM 2050 N N . LEU A 1 278 ? -2.215 3.438 9.484 1 98.06 278 LEU A N 1
ATOM 2051 C CA . LEU A 1 278 ? -3.363 2.707 10.008 1 98.06 278 LEU A CA 1
ATOM 2052 C C . LEU A 1 278 ? -2.969 1.289 10.406 1 98.06 278 LEU A C 1
ATOM 2054 O O . LEU A 1 278 ? -3.396 0.792 11.453 1 98.06 278 LEU A O 1
ATOM 2058 N N . THR A 1 279 ? -2.166 0.647 9.578 1 97.44 279 THR A N 1
ATOM 2059 C CA . THR A 1 279 ? -1.709 -0.704 9.883 1 97.44 279 THR A CA 1
ATOM 2060 C C . THR A 1 279 ? -0.903 -0.725 11.18 1 97.44 279 THR A C 1
ATOM 2062 O O . THR A 1 279 ? -1.018 -1.661 11.969 1 97.44 279 THR A O 1
ATOM 2065 N N . SER A 1 280 ? -0.089 0.289 11.398 1 97.31 280 SER A N 1
ATOM 2066 C CA . SER A 1 280 ? 0.73 0.34 12.602 1 97.31 280 SER A CA 1
ATOM 2067 C C . SER A 1 280 ? -0.135 0.427 13.859 1 97.31 280 SER A C 1
ATOM 2069 O O . SER A 1 280 ? 0.252 -0.061 14.922 1 97.31 280 SER A O 1
ATOM 2071 N N . LEU A 1 281 ? -1.34 1.058 13.742 1 97.06 281 LEU A N 1
ATOM 2072 C CA . LEU A 1 281 ? -2.256 1.138 14.875 1 97.06 281 LEU A CA 1
ATOM 2073 C C . LEU A 1 281 ? -2.742 -0.249 15.273 1 97.06 281 LEU A C 1
ATOM 2075 O O . LEU A 1 281 ? -2.932 -0.523 16.469 1 97.06 281 LEU A O 1
ATOM 2079 N N . VAL A 1 282 ? -2.955 -1.104 14.258 1 94.5 282 VAL A N 1
ATOM 2080 C CA . VAL A 1 282 ? -3.4 -2.473 14.508 1 94.5 282 VAL A CA 1
ATOM 2081 C C . VAL A 1 282 ? -2.402 -3.184 15.422 1 94.5 282 VAL A C 1
ATOM 2083 O O . VAL A 1 282 ? -2.787 -4.023 16.234 1 94.5 282 VAL A O 1
ATOM 2086 N N . HIS A 1 283 ? -1.18 -2.727 15.383 1 93.25 283 HIS A N 1
ATOM 2087 C CA . HIS A 1 283 ? -0.113 -3.4 16.109 1 93.25 283 HIS A CA 1
ATOM 2088 C C . HIS A 1 283 ? 0.276 -2.619 17.359 1 93.25 283 HIS A C 1
ATOM 2090 O O . HIS A 1 283 ? 1.327 -2.871 17.953 1 93.25 283 HIS A O 1
ATOM 2096 N N . GLY A 1 284 ? -0.467 -1.576 17.719 1 94.44 284 GLY A N 1
ATOM 2097 C CA . GLY A 1 284 ? -0.35 -0.938 19.031 1 94.44 284 GLY A CA 1
ATOM 2098 C C . GLY A 1 284 ? 0.605 0.24 19.031 1 94.44 284 GLY A C 1
ATOM 2099 O O . GLY A 1 284 ? 1.023 0.705 20.094 1 94.44 284 GLY A O 1
ATOM 2100 N N . TYR A 1 285 ? 0.868 0.83 17.859 1 96.44 285 TYR A N 1
ATOM 2101 C CA . TYR A 1 285 ? 1.891 1.869 17.812 1 96.44 285 TYR A CA 1
ATOM 2102 C C . TYR A 1 285 ? 1.259 3.256 17.812 1 96.44 285 TYR A C 1
ATOM 2104 O O . TYR A 1 285 ? 1.96 4.266 17.703 1 96.44 285 TYR A O 1
ATOM 2112 N N . GLY A 1 286 ? -0.03 3.363 18 1 95.31 286 GLY A N 1
ATOM 2113 C CA . GLY A 1 286 ? -0.783 4.605 17.906 1 95.31 286 GLY A CA 1
ATOM 2114 C C . GLY A 1 286 ? -0.248 5.688 18.828 1 95.31 286 GLY A C 1
ATOM 2115 O O . GLY A 1 286 ? 0.084 6.785 18.375 1 95.31 286 GLY A O 1
ATOM 2116 N N . PRO A 1 287 ? -0.011 5.312 20.109 1 94.69 287 PRO A N 1
ATOM 2117 C CA . PRO A 1 287 ? 0.422 6.344 21.047 1 94.69 287 PRO A CA 1
ATOM 2118 C C . PRO A 1 287 ? 1.935 6.555 21.047 1 94.69 287 PRO A C 1
ATOM 2120 O O . PRO A 1 287 ? 2.441 7.445 21.734 1 94.69 287 PRO A O 1
ATOM 2123 N N . LYS A 1 288 ? 2.621 5.785 20.266 1 97.12 288 LYS A N 1
ATOM 2124 C CA . LYS A 1 288 ? 4.078 5.863 20.219 1 97.12 288 LYS A CA 1
ATOM 2125 C C . LYS A 1 288 ? 4.543 6.902 19.203 1 97.12 288 LYS A C 1
ATOM 2127 O O . LYS A 1 288 ? 3.777 7.316 18.328 1 97.12 288 LYS A O 1
ATOM 2132 N N . ASP A 1 289 ? 5.785 7.293 19.344 1 97.31 289 ASP A N 1
ATOM 2133 C CA . ASP A 1 289 ? 6.391 8.203 18.375 1 97.31 289 ASP A CA 1
ATOM 2134 C C . ASP A 1 289 ? 6.297 7.641 16.969 1 97.31 289 ASP A C 1
ATOM 2136 O O . ASP A 1 289 ? 6.48 6.438 16.75 1 97.31 289 ASP A O 1
ATOM 2140 N N . ASP A 1 290 ? 6.066 8.5 16.016 1 97.75 290 ASP A N 1
ATOM 2141 C CA . ASP A 1 290 ? 5.809 8.039 14.648 1 97.75 290 ASP A CA 1
ATOM 2142 C C . ASP A 1 290 ? 7.07 7.453 14.016 1 97.75 290 ASP A C 1
ATOM 2144 O O . ASP A 1 290 ? 6.992 6.734 13.016 1 97.75 290 ASP A O 1
ATOM 2148 N N . SER A 1 291 ? 8.297 7.648 14.648 1 98.31 291 SER A N 1
ATOM 2149 C CA . SER A 1 291 ? 9.5 6.973 14.18 1 98.31 291 SER A CA 1
ATOM 2150 C C . SER A 1 291 ? 9.422 5.469 14.43 1 98.31 291 SER A C 1
ATOM 2152 O O . SER A 1 291 ? 10.195 4.699 13.852 1 98.31 291 SER A O 1
ATOM 2154 N N . SER A 1 292 ? 8.461 5.066 15.266 1 98.56 292 SER A N 1
ATOM 2155 C CA . SER A 1 292 ? 8.273 3.648 15.547 1 98.56 292 SER A CA 1
ATOM 2156 C C . SER A 1 292 ? 7.676 2.922 14.344 1 98.56 292 SER A C 1
ATOM 2158 O O . SER A 1 292 ? 7.68 1.69 14.297 1 98.56 292 SER A O 1
ATOM 2160 N N . LEU A 1 293 ? 7.27 3.672 13.344 1 98.56 293 LEU A N 1
ATOM 2161 C CA . LEU A 1 293 ? 6.734 3.066 12.125 1 98.56 293 LEU A CA 1
ATOM 2162 C C . LEU A 1 293 ? 7.75 2.113 11.508 1 98.56 293 LEU A C 1
ATOM 2164 O O . LEU A 1 293 ? 7.383 1.225 10.734 1 98.56 293 LEU A O 1
ATOM 2168 N N . VAL A 1 294 ? 9.039 2.221 11.836 1 98.44 294 VAL A N 1
ATOM 2169 C CA . VAL A 1 294 ? 10.117 1.394 11.297 1 98.44 294 VAL A CA 1
ATOM 2170 C C . VAL A 1 294 ? 9.867 -0.07 11.656 1 98.44 294 VAL A C 1
ATOM 2172 O O . VAL A 1 294 ? 10.336 -0.974 10.961 1 98.44 294 VAL A O 1
ATOM 2175 N N . ARG A 1 295 ? 9.008 -0.352 12.641 1 97.25 295 ARG A N 1
ATOM 2176 C CA . ARG A 1 295 ? 8.711 -1.711 13.078 1 97.25 295 ARG A CA 1
ATOM 2177 C C . ARG A 1 295 ? 7.809 -2.43 12.086 1 97.25 295 ARG A C 1
ATOM 2179 O O . ARG A 1 295 ? 7.656 -3.65 12.148 1 97.25 295 ARG A O 1
ATOM 2186 N N . MET A 1 296 ? 7.234 -1.692 11.109 1 96.69 296 MET A N 1
ATOM 2187 C CA . MET A 1 296 ? 6.512 -2.322 10.008 1 96.69 296 MET A CA 1
ATOM 2188 C C . MET A 1 296 ? 7.484 -2.936 9 1 96.69 296 MET A C 1
ATOM 2190 O O . MET A 1 296 ? 7.078 -3.717 8.141 1 96.69 296 MET A O 1
ATOM 2194 N N . TYR A 1 297 ? 8.766 -2.623 9.188 1 97.31 297 TYR A N 1
ATOM 2195 C CA . TYR A 1 297 ? 9.766 -3.064 8.219 1 97.31 297 TYR A CA 1
ATOM 2196 C C . TYR A 1 297 ? 10.766 -4.02 8.859 1 97.31 297 TYR A C 1
ATOM 2198 O O . TYR A 1 297 ? 11.438 -4.785 8.172 1 97.31 297 TYR A O 1
ATOM 2206 N N . THR A 1 298 ? 10.93 -3.898 10.18 1 95.62 298 THR A N 1
ATOM 2207 C CA . THR A 1 298 ? 11.812 -4.773 10.945 1 95.62 298 THR A CA 1
ATOM 2208 C C . THR A 1 298 ? 11.242 -5.035 12.336 1 95.62 298 THR A C 1
ATOM 2210 O O . THR A 1 298 ? 10.734 -4.121 12.984 1 95.62 298 THR A O 1
ATOM 2213 N N . SER A 1 299 ? 11.375 -6.25 12.805 1 93.19 299 SER A N 1
ATOM 2214 C CA . SER A 1 299 ? 10.883 -6.586 14.141 1 93.19 299 SER A CA 1
ATOM 2215 C C . SER A 1 299 ? 11.906 -6.23 15.211 1 93.19 299 SER A C 1
ATOM 2217 O O . SER A 1 299 ? 11.555 -6.07 16.391 1 93.19 299 SER A O 1
ATOM 2219 N N . GLU A 1 300 ? 13.164 -6.074 14.844 1 95.5 300 GLU A N 1
ATOM 2220 C CA . GLU A 1 300 ? 14.258 -5.777 15.766 1 95.5 300 GLU A CA 1
ATOM 2221 C C . GLU A 1 300 ? 14.734 -4.336 15.609 1 95.5 300 GLU A C 1
ATOM 2223 O O . GLU A 1 300 ? 14.523 -3.717 14.562 1 95.5 300 GLU A O 1
ATOM 2228 N N . PRO A 1 301 ? 15.391 -3.789 16.641 1 97.38 301 PRO A N 1
ATOM 2229 C CA . PRO A 1 301 ? 15.953 -2.439 16.516 1 97.38 301 PRO A CA 1
ATOM 2230 C C . PRO A 1 301 ? 16.953 -2.32 15.367 1 97.38 301 PRO A C 1
ATOM 2232 O O . PRO A 1 301 ? 17.828 -3.176 15.219 1 97.38 301 PRO A O 1
ATOM 2235 N N . ILE A 1 302 ? 16.797 -1.284 14.594 1 98.12 302 ILE A N 1
ATOM 2236 C CA . ILE A 1 302 ? 17.656 -1.135 13.43 1 98.12 302 ILE A CA 1
ATOM 2237 C C . ILE A 1 302 ? 19.094 -0.89 13.875 1 98.12 302 ILE A C 1
ATOM 2239 O O . ILE A 1 302 ? 20.031 -1.228 13.156 1 98.12 302 ILE A O 1
ATOM 2243 N N . ALA A 1 303 ? 19.312 -0.344 15.07 1 97.62 303 ALA A N 1
ATOM 2244 C CA . ALA A 1 303 ? 20.641 -0.036 15.586 1 97.62 303 ALA A CA 1
ATOM 2245 C C . ALA A 1 303 ? 21.391 -1.311 15.977 1 97.62 303 ALA A C 1
ATOM 2247 O O . ALA A 1 303 ? 22.609 -1.289 16.172 1 97.62 303 ALA A O 1
ATOM 2248 N N . SER A 1 304 ? 20.734 -2.449 16.047 1 97.31 304 SER A N 1
ATOM 2249 C CA . SER A 1 304 ? 21.344 -3.709 16.453 1 97.31 304 SER A CA 1
ATOM 2250 C C . SER A 1 304 ? 22 -4.414 15.266 1 97.31 304 SER A C 1
ATOM 2252 O O . SER A 1 304 ? 22.766 -5.363 15.445 1 97.31 304 SER A O 1
ATOM 2254 N N . VAL A 1 305 ? 21.766 -3.945 14.055 1 97.12 305 VAL A N 1
ATOM 2255 C CA . VAL A 1 305 ? 22.312 -4.594 12.875 1 97.12 305 VAL A CA 1
ATOM 2256 C C . VAL A 1 305 ? 23.828 -4.398 12.828 1 97.12 305 VAL A C 1
ATOM 2258 O O . VAL A 1 305 ? 24.312 -3.27 12.906 1 97.12 305 VAL A O 1
ATOM 2261 N N . LYS A 1 306 ? 24.641 -5.508 12.789 1 95.31 306 LYS A N 1
ATOM 2262 C CA . LYS A 1 306 ? 26.094 -5.484 12.609 1 95.31 306 LYS A CA 1
ATOM 2263 C C . LYS A 1 306 ? 26.469 -5.66 11.141 1 95.31 306 LYS A C 1
ATOM 2265 O O . LYS A 1 306 ? 26.203 -6.707 10.547 1 95.31 306 LYS A O 1
ATOM 2270 N N . CYS A 1 307 ? 27.016 -4.617 10.609 1 96.69 307 CYS A N 1
ATOM 2271 C CA . CYS A 1 307 ? 27.406 -4.664 9.203 1 96.69 307 CYS A CA 1
ATOM 2272 C C . CYS A 1 307 ? 28.609 -5.578 9 1 96.69 307 CYS A C 1
ATOM 2274 O O . CYS A 1 307 ? 29.703 -5.305 9.516 1 96.69 307 CYS A O 1
ATOM 2276 N N . THR A 1 308 ? 28.484 -6.629 8.273 1 97.12 308 THR A N 1
ATOM 2277 C CA . THR A 1 308 ? 29.562 -7.57 7.992 1 97.12 308 THR A CA 1
ATOM 2278 C C . THR A 1 308 ? 29.891 -7.586 6.504 1 97.12 308 THR A C 1
ATOM 2280 O O . THR A 1 308 ? 30.641 -8.453 6.035 1 97.12 308 THR A O 1
ATOM 2283 N N . LEU A 1 309 ? 29.375 -6.652 5.785 1 97.12 309 LEU A N 1
ATOM 2284 C CA . LEU A 1 309 ? 29.547 -6.57 4.336 1 97.12 309 LEU A CA 1
ATOM 2285 C C . LEU A 1 309 ? 30.938 -6.039 3.99 1 97.12 309 LEU A C 1
ATOM 2287 O O . LEU A 1 309 ? 31.547 -5.332 4.793 1 97.12 309 LEU A O 1
ATOM 2291 N N . SER A 1 310 ? 31.438 -6.352 2.803 1 97.69 310 SER A N 1
ATOM 2292 C CA . SER A 1 310 ? 32.656 -5.715 2.275 1 97.69 310 SER A CA 1
ATOM 2293 C C . SER A 1 310 ? 32.406 -4.227 2.023 1 97.69 310 SER A C 1
ATOM 2295 O O . SER A 1 310 ? 31.266 -3.783 1.901 1 97.69 310 SER A O 1
ATOM 2297 N N . PRO A 1 311 ? 33.469 -3.428 2.014 1 97 311 PRO A N 1
ATOM 2298 C CA . PRO A 1 311 ? 33.312 -2.002 1.722 1 97 311 PRO A CA 1
ATOM 2299 C C . PRO A 1 311 ? 32.594 -1.745 0.399 1 97 311 PRO A C 1
ATOM 2301 O O . PRO A 1 311 ? 31.766 -0.825 0.304 1 97 311 PRO A O 1
ATOM 2304 N N . GLU A 1 312 ? 32.906 -2.568 -0.533 1 97.56 312 GLU A N 1
ATOM 2305 C CA . GLU A 1 312 ? 32.281 -2.414 -1.847 1 97.56 312 GLU A CA 1
ATOM 2306 C C . GLU A 1 312 ? 30.781 -2.697 -1.79 1 97.56 312 GLU A C 1
ATOM 2308 O O . GLU A 1 312 ? 29.969 -1.938 -2.34 1 97.56 312 GLU A O 1
ATOM 2313 N N . GLU A 1 313 ? 30.438 -3.775 -1.106 1 97.38 313 GLU A N 1
ATOM 2314 C CA . GLU A 1 313 ? 29.031 -4.133 -0.983 1 97.38 313 GLU A CA 1
ATOM 2315 C C . GLU A 1 313 ? 28.281 -3.129 -0.109 1 97.38 313 GLU A C 1
ATOM 2317 O O . GLU A 1 313 ? 27.109 -2.836 -0.354 1 97.38 313 GLU A O 1
ATOM 2322 N N . THR A 1 314 ? 28.953 -2.639 0.903 1 97.75 314 THR A N 1
ATOM 2323 C CA . THR A 1 314 ? 28.375 -1.612 1.759 1 97.75 314 THR A CA 1
ATOM 2324 C C . THR A 1 314 ? 28.047 -0.358 0.953 1 97.75 314 THR A C 1
ATOM 2326 O O . THR A 1 314 ? 26.953 0.192 1.069 1 97.75 314 THR A O 1
ATOM 2329 N N . ALA A 1 315 ? 28.953 0.051 0.116 1 98 315 ALA A N 1
ATOM 2330 C CA . ALA A 1 315 ? 28.75 1.248 -0.698 1 98 315 ALA A CA 1
ATOM 2331 C C . ALA A 1 315 ? 27.609 1.053 -1.694 1 98 315 ALA A C 1
ATOM 2333 O O . ALA A 1 315 ? 26.812 1.96 -1.909 1 98 315 ALA A O 1
ATOM 2334 N N . ARG A 1 316 ? 27.578 -0.095 -2.285 1 98 316 ARG A N 1
ATOM 2335 C CA . ARG A 1 316 ? 26.531 -0.395 -3.268 1 98 316 ARG A CA 1
ATOM 2336 C C . ARG A 1 316 ? 25.156 -0.365 -2.629 1 98 316 ARG A C 1
ATOM 2338 O O . ARG A 1 316 ? 24.234 0.263 -3.156 1 98 316 ARG A O 1
ATOM 2345 N N . ARG A 1 317 ? 25.047 -1.032 -1.504 1 98.06 317 ARG A N 1
ATOM 2346 C CA . ARG A 1 317 ? 23.766 -1.129 -0.826 1 98.06 317 ARG A CA 1
ATOM 2347 C C . ARG A 1 317 ? 23.344 0.216 -0.24 1 98.06 317 ARG A C 1
ATOM 2349 O O . ARG A 1 317 ? 22.156 0.542 -0.198 1 98.06 317 ARG A O 1
ATOM 2356 N N . LEU A 1 318 ? 24.312 0.968 0.229 1 98.56 318 LEU A N 1
ATOM 2357 C CA . LEU A 1 318 ? 24.031 2.316 0.71 1 98.56 318 LEU A CA 1
ATOM 2358 C C . LEU A 1 318 ? 23.453 3.186 -0.407 1 98.56 318 LEU A C 1
ATOM 2360 O O . LEU A 1 318 ? 22.484 3.916 -0.198 1 98.56 318 LEU A O 1
ATOM 2364 N N . GLN A 1 319 ? 24.016 3.088 -1.566 1 98.5 319 GLN A N 1
ATOM 2365 C CA . GLN A 1 319 ? 23.531 3.857 -2.709 1 98.5 319 GLN A CA 1
ATOM 2366 C C . GLN A 1 319 ? 22.125 3.434 -3.104 1 98.5 319 GLN A C 1
ATOM 2368 O O . GLN A 1 319 ? 21.328 4.262 -3.531 1 98.5 319 GLN A O 1
ATOM 2373 N N . MET A 1 320 ? 21.859 2.168 -2.938 1 98.31 320 MET A N 1
ATOM 2374 C CA . MET A 1 320 ? 20.516 1.671 -3.221 1 98.31 320 MET A CA 1
ATOM 2375 C C . MET A 1 320 ? 19.5 2.33 -2.305 1 98.31 320 MET A C 1
ATOM 2377 O O . MET A 1 320 ? 18.438 2.758 -2.762 1 98.31 320 MET A O 1
ATOM 2381 N N . VAL A 1 321 ? 19.812 2.434 -1.036 1 98.75 321 VAL A N 1
ATOM 2382 C CA . VAL A 1 321 ? 18.906 3.033 -0.057 1 98.75 321 VAL A CA 1
ATOM 2383 C C . VAL A 1 321 ? 18.703 4.512 -0.382 1 98.75 321 VAL A C 1
ATOM 2385 O O . VAL A 1 321 ? 17.562 5 -0.385 1 98.75 321 VAL A O 1
ATOM 2388 N N . ILE A 1 322 ? 19.766 5.219 -0.726 1 98.81 322 ILE A N 1
ATOM 2389 C CA . ILE A 1 322 ? 19.734 6.648 -1.01 1 98.81 322 ILE A CA 1
ATOM 2390 C C . ILE A 1 322 ? 18.891 6.902 -2.262 1 98.81 322 ILE A C 1
ATOM 2392 O O . ILE A 1 322 ? 18.016 7.762 -2.262 1 98.81 322 ILE A O 1
ATOM 2396 N N . LYS A 1 323 ? 19.141 6.129 -3.291 1 98.75 323 LYS A N 1
ATOM 2397 C CA . LYS A 1 323 ? 18.422 6.309 -4.551 1 98.75 323 LYS A CA 1
ATOM 2398 C C . LYS A 1 323 ? 16.938 5.953 -4.398 1 98.75 323 LYS A C 1
ATOM 2400 O O . LYS A 1 323 ? 16.078 6.602 -4.984 1 98.75 323 LYS A O 1
ATOM 2405 N N . CYS A 1 324 ? 16.688 4.898 -3.641 1 98.75 324 CYS A N 1
ATOM 2406 C CA . CYS A 1 324 ? 15.297 4.52 -3.365 1 98.75 324 CYS A CA 1
ATOM 2407 C C . CYS A 1 324 ? 14.523 5.688 -2.77 1 98.75 324 CYS A C 1
ATOM 2409 O O . CYS A 1 324 ? 13.438 6.027 -3.25 1 98.75 324 CYS A O 1
ATOM 2411 N N . MET A 1 325 ? 15.094 6.305 -1.756 1 98.81 325 MET A N 1
ATOM 2412 C CA . MET A 1 325 ? 14.461 7.43 -1.071 1 98.81 325 MET A CA 1
ATOM 2413 C C . MET A 1 325 ? 14.398 8.656 -1.978 1 98.81 325 MET A C 1
ATOM 2415 O O . MET A 1 325 ? 13.375 9.344 -2.027 1 98.81 325 MET A O 1
ATOM 2419 N N . GLN A 1 326 ? 15.438 8.906 -2.715 1 98.81 326 GLN A N 1
ATOM 2420 C CA . GLN A 1 326 ? 15.508 10.055 -3.615 1 98.81 326 GLN A CA 1
ATOM 2421 C C . GLN A 1 326 ? 14.406 9.992 -4.668 1 98.81 326 GLN A C 1
ATOM 2423 O O . GLN A 1 326 ? 13.695 10.977 -4.887 1 98.81 326 GLN A O 1
ATOM 2428 N N . TYR A 1 327 ? 14.281 8.852 -5.34 1 98.88 327 TYR A N 1
ATOM 2429 C CA . TYR A 1 327 ? 13.32 8.695 -6.426 1 98.88 327 TYR A CA 1
ATOM 2430 C C . TYR A 1 327 ? 11.891 8.75 -5.898 1 98.88 327 TYR A C 1
ATOM 2432 O O . TYR A 1 327 ? 11 9.281 -6.562 1 98.88 327 TYR A O 1
ATOM 2440 N N . THR A 1 328 ? 11.648 8.211 -4.688 1 98.88 328 THR A N 1
ATOM 2441 C CA . THR A 1 328 ? 10.336 8.281 -4.051 1 98.88 328 THR A CA 1
ATOM 2442 C C . THR A 1 328 ? 9.984 9.727 -3.699 1 98.88 328 THR A C 1
ATOM 2444 O O . THR A 1 328 ? 8.852 10.164 -3.904 1 98.88 328 THR A O 1
ATOM 2447 N N . ASN A 1 329 ? 10.984 10.492 -3.236 1 98.88 329 ASN A N 1
ATOM 2448 C CA . ASN A 1 329 ? 10.781 11.883 -2.836 1 98.88 329 ASN A CA 1
ATOM 2449 C C . ASN A 1 329 ? 10.461 12.766 -4.035 1 98.88 329 ASN A C 1
ATOM 2451 O O . ASN A 1 329 ? 9.781 13.789 -3.895 1 98.88 329 ASN A O 1
ATOM 2455 N N . ILE A 1 330 ? 10.93 12.398 -5.238 1 98.75 330 ILE A N 1
ATOM 2456 C CA . ILE A 1 330 ? 10.586 13.148 -6.445 1 98.75 330 ILE A CA 1
ATOM 2457 C C . ILE A 1 330 ? 9.086 13.055 -6.703 1 98.75 330 ILE A C 1
ATOM 2459 O O . ILE A 1 330 ? 8.438 14.062 -6.992 1 98.75 330 ILE A O 1
ATOM 2463 N N . VAL A 1 331 ? 8.531 11.875 -6.555 1 98.81 331 VAL A N 1
ATOM 2464 C CA . VAL A 1 331 ? 7.102 11.688 -6.77 1 98.81 331 VAL A CA 1
ATOM 2465 C C . VAL A 1 331 ? 6.32 12.383 -5.656 1 98.81 331 VAL A C 1
ATOM 2467 O O . VAL A 1 331 ? 5.238 12.93 -5.898 1 98.81 331 VAL A O 1
ATOM 2470 N N . ALA A 1 332 ? 6.852 12.328 -4.41 1 98.88 332 ALA A N 1
ATOM 2471 C CA . ALA A 1 332 ? 6.219 13.047 -3.311 1 98.88 332 ALA A CA 1
ATOM 2472 C C . ALA A 1 332 ? 6.094 14.531 -3.629 1 98.88 332 ALA A C 1
ATOM 2474 O O . ALA A 1 332 ? 5.043 15.141 -3.406 1 98.88 332 ALA A O 1
ATOM 2475 N N . ALA A 1 333 ? 7.188 15.102 -4.152 1 98.75 333 ALA A N 1
ATOM 2476 C CA . ALA A 1 333 ? 7.18 16.5 -4.543 1 98.75 333 ALA A CA 1
ATOM 2477 C C . ALA A 1 333 ? 6.129 16.766 -5.617 1 98.75 333 ALA A C 1
ATOM 2479 O O . ALA A 1 333 ? 5.383 17.75 -5.535 1 98.75 333 ALA A O 1
ATOM 2480 N N . ALA A 1 334 ? 6.059 15.922 -6.598 1 98.56 334 ALA A N 1
ATOM 2481 C CA . ALA A 1 334 ? 5.105 16.078 -7.691 1 98.56 334 ALA A CA 1
ATOM 2482 C C . ALA A 1 334 ? 3.67 16.016 -7.176 1 98.56 334 ALA A C 1
ATOM 2484 O O . ALA A 1 334 ? 2.822 16.812 -7.605 1 98.56 334 ALA A O 1
ATOM 2485 N N . GLU A 1 335 ? 3.373 15.078 -6.289 1 98.56 335 GLU A N 1
ATOM 2486 C CA . GLU A 1 335 ? 2.033 14.938 -5.727 1 98.56 335 GLU A CA 1
ATOM 2487 C C . GLU A 1 335 ? 1.624 16.188 -4.961 1 98.56 335 GLU A C 1
ATOM 2489 O O . GLU A 1 335 ? 0.5 16.672 -5.109 1 98.56 335 GLU A O 1
ATOM 2494 N N . ALA A 1 336 ? 2.547 16.703 -4.176 1 98.69 336 ALA A N 1
ATOM 2495 C CA . ALA A 1 336 ? 2.275 17.922 -3.402 1 98.69 336 ALA A CA 1
ATOM 2496 C C . ALA A 1 336 ? 2.039 19.109 -4.32 1 98.69 336 ALA A C 1
ATOM 2498 O O . ALA A 1 336 ? 1.097 19.891 -4.117 1 98.69 336 ALA A O 1
ATOM 2499 N N . VAL A 1 337 ? 2.891 19.266 -5.352 1 98.38 337 VAL A N 1
ATOM 2500 C CA . VAL A 1 337 ? 2.795 20.391 -6.281 1 98.38 337 VAL A CA 1
ATOM 2501 C C . VAL A 1 337 ? 1.483 20.297 -7.059 1 98.38 337 VAL A C 1
ATOM 2503 O O . VAL A 1 337 ? 0.764 21.297 -7.188 1 98.38 337 VAL A O 1
ATOM 2506 N N . ALA A 1 338 ? 1.184 19.156 -7.582 1 97.62 338 ALA A N 1
ATOM 2507 C CA . ALA A 1 338 ? -0.035 18.969 -8.367 1 97.62 338 ALA A CA 1
ATOM 2508 C C . ALA A 1 338 ? -1.275 19.281 -7.535 1 97.62 338 ALA A C 1
ATOM 2510 O O . ALA A 1 338 ? -2.215 19.922 -8.023 1 97.62 338 ALA A O 1
ATOM 2511 N N . PHE A 1 339 ? -1.313 18.812 -6.312 1 98 339 PHE A N 1
ATOM 2512 C CA . PHE A 1 339 ? -2.473 19.031 -5.453 1 98 339 PHE A CA 1
ATOM 2513 C C . PHE A 1 339 ? -2.604 20.5 -5.09 1 98 339 PHE A C 1
ATOM 2515 O O . PHE A 1 339 ? -3.709 21.047 -5.078 1 98 339 PHE A O 1
ATOM 2522 N N . ALA A 1 340 ? -1.473 21.109 -4.75 1 97.62 340 ALA A N 1
ATOM 2523 C CA . ALA A 1 340 ? -1.46 22.547 -4.457 1 97.62 340 ALA A CA 1
ATOM 2524 C C . ALA A 1 340 ? -2.027 23.344 -5.625 1 97.62 340 ALA A C 1
ATOM 2526 O O . ALA A 1 340 ? -2.836 24.25 -5.43 1 97.62 340 ALA A O 1
ATOM 2527 N N . ARG A 1 341 ? -1.588 23 -6.793 1 96.5 341 ARG A N 1
ATOM 2528 C CA . ARG A 1 341 ? -2.076 23.688 -7.984 1 96.5 341 ARG A CA 1
ATOM 2529 C C . ARG A 1 341 ? -3.568 23.453 -8.188 1 96.5 341 ARG A C 1
ATOM 2531 O O . ARG A 1 341 ? -4.312 24.375 -8.516 1 96.5 341 ARG A O 1
ATOM 2538 N N . TYR A 1 342 ? -3.934 22.234 -7.992 1 95.94 342 TYR A N 1
ATOM 2539 C CA . TYR A 1 342 ? -5.344 21.891 -8.148 1 95.94 342 TYR A CA 1
ATOM 2540 C C . TYR A 1 342 ? -6.211 22.719 -7.207 1 95.94 342 TYR A C 1
ATOM 2542 O O . TYR A 1 342 ? -7.293 23.172 -7.59 1 95.94 342 TYR A O 1
ATOM 2550 N N . LEU A 1 343 ? -5.73 22.938 -5.969 1 95.12 343 LEU A N 1
ATOM 2551 C CA . LEU A 1 343 ? -6.492 23.641 -4.949 1 95.12 343 LEU A CA 1
ATOM 2552 C C . LEU A 1 343 ? -6.285 25.156 -5.066 1 95.12 343 LEU A C 1
ATOM 2554 O O . LEU A 1 343 ? -6.766 25.906 -4.227 1 95.12 343 LEU A O 1
ATOM 2558 N N . ASN A 1 344 ? -5.5 25.609 -6 1 94.12 344 ASN A N 1
ATOM 2559 C CA . ASN A 1 344 ? -5.254 27 -6.312 1 94.12 344 ASN A CA 1
ATOM 2560 C C . ASN A 1 344 ? -4.641 27.75 -5.129 1 94.12 344 ASN A C 1
ATOM 2562 O O . ASN A 1 344 ? -5.07 28.844 -4.789 1 94.12 344 ASN A O 1
ATOM 2566 N N . VAL A 1 345 ? -3.758 27.094 -4.492 1 94.62 345 VAL A N 1
ATOM 2567 C CA . VAL A 1 345 ? -3.037 27.781 -3.42 1 94.62 345 VAL A CA 1
ATOM 2568 C C . VAL A 1 345 ? -2.051 28.781 -4.02 1 94.62 345 VAL A C 1
ATOM 2570 O O . VAL A 1 345 ? -1.758 28.734 -5.215 1 94.62 345 VAL A O 1
ATOM 2573 N N . ASP A 1 346 ? -1.616 29.828 -3.207 1 95.69 346 ASP A N 1
ATOM 2574 C CA . ASP A 1 346 ? -0.541 30.719 -3.635 1 95.69 346 ASP A CA 1
ATOM 2575 C C . ASP A 1 346 ? 0.773 29.953 -3.791 1 95.69 346 ASP A C 1
ATOM 2577 O O . ASP A 1 346 ? 1.458 29.672 -2.803 1 95.69 346 ASP A O 1
ATOM 2581 N N . MET A 1 347 ? 1.154 29.703 -5.035 1 96.44 347 MET A N 1
ATOM 2582 C CA . MET A 1 347 ? 2.258 28.797 -5.297 1 96.44 347 MET A CA 1
ATOM 2583 C C . MET A 1 347 ? 3.586 29.391 -4.844 1 96.44 347 MET A C 1
ATOM 2585 O O . MET A 1 347 ? 4.477 28.672 -4.398 1 96.44 347 MET A O 1
ATOM 2589 N N . LYS A 1 348 ? 3.746 30.672 -4.965 1 96.19 348 LYS A N 1
ATOM 2590 C CA . LYS A 1 348 ? 4.973 31.312 -4.5 1 96.19 348 LYS A CA 1
ATOM 2591 C C . LYS A 1 348 ? 5.168 31.109 -3.002 1 96.19 348 LYS A C 1
ATOM 2593 O O . LYS A 1 348 ? 6.25 30.719 -2.557 1 96.19 348 LYS A O 1
ATOM 2598 N N . GLN A 1 349 ? 4.16 31.344 -2.229 1 96.88 349 GLN A N 1
ATOM 2599 C CA . GLN A 1 349 ? 4.223 31.125 -0.788 1 96.88 349 GLN A CA 1
ATOM 2600 C C . GLN A 1 349 ? 4.41 29.656 -0.464 1 96.88 349 GLN A C 1
ATOM 2602 O O . GLN A 1 349 ? 5.137 29.297 0.468 1 96.88 349 GLN A O 1
ATOM 2607 N N . PHE A 1 350 ? 3.746 28.844 -1.297 1 97.25 350 PHE A N 1
ATOM 2608 C CA . PHE A 1 350 ? 3.814 27.406 -1.062 1 97.25 350 PHE A CA 1
ATOM 2609 C C . PHE A 1 350 ? 5.25 26.906 -1.183 1 97.25 350 PHE A C 1
ATOM 2611 O O . PHE A 1 350 ? 5.73 26.172 -0.319 1 97.25 350 PHE A O 1
ATOM 2618 N N . TYR A 1 351 ? 5.93 27.281 -2.219 1 97.62 351 TYR A N 1
ATOM 2619 C CA . TYR A 1 351 ? 7.312 26.859 -2.416 1 97.62 351 TYR A CA 1
ATOM 2620 C C . TYR A 1 351 ? 8.195 27.344 -1.273 1 97.62 351 TYR A C 1
ATOM 2622 O O . TYR A 1 351 ? 9 26.578 -0.735 1 97.62 351 TYR A O 1
ATOM 2630 N N . ASP A 1 352 ? 8.008 28.562 -0.886 1 97.31 352 ASP A N 1
ATOM 2631 C CA . ASP A 1 352 ? 8.812 29.156 0.184 1 97.31 352 ASP A CA 1
ATOM 2632 C C . ASP A 1 352 ? 8.547 28.453 1.514 1 97.31 352 ASP A C 1
ATOM 2634 O O . ASP A 1 352 ? 9.484 28.141 2.26 1 97.31 352 ASP A O 1
ATOM 2638 N N . LEU A 1 353 ? 7.32 28.203 1.762 1 97.38 353 LEU A N 1
ATOM 2639 C CA . LEU A 1 353 ? 6.938 27.516 2.988 1 97.38 353 LEU A CA 1
ATOM 2640 C C . LEU A 1 353 ? 7.594 26.141 3.066 1 97.38 353 LEU A C 1
ATOM 2642 O O . LEU A 1 353 ? 8.242 25.812 4.066 1 97.38 353 LEU A O 1
ATOM 2646 N N . VAL A 1 354 ? 7.371 25.312 2.025 1 97.5 354 VAL A N 1
ATOM 2647 C CA . VAL A 1 354 ? 7.824 23.922 2.051 1 97.5 354 VAL A CA 1
ATOM 2648 C C . VAL A 1 354 ? 9.336 23.891 2.248 1 97.5 354 VAL A C 1
ATOM 2650 O O . VAL A 1 354 ? 9.836 23.125 3.08 1 97.5 354 VAL A O 1
ATOM 2653 N N . ILE A 1 355 ? 10.047 24.734 1.562 1 96.38 355 ILE A N 1
ATOM 2654 C CA . ILE A 1 355 ? 11.508 24.734 1.593 1 96.38 355 ILE A CA 1
ATOM 2655 C C . ILE A 1 355 ? 11.984 25.062 3.006 1 96.38 355 ILE A C 1
ATOM 2657 O O . ILE A 1 355 ? 12.992 24.516 3.463 1 96.38 355 ILE A O 1
ATOM 2661 N N . ASN A 1 356 ? 11.164 25.844 3.748 1 94.12 356 ASN A N 1
ATOM 2662 C CA . ASN A 1 356 ? 11.648 26.375 5.02 1 94.12 356 ASN A CA 1
ATOM 2663 C C . ASN A 1 356 ? 10.945 25.719 6.203 1 94.12 356 ASN A C 1
ATOM 2665 O O . ASN A 1 356 ? 11.18 26.078 7.355 1 94.12 356 ASN A O 1
ATOM 2669 N N . ALA A 1 357 ? 10.109 24.781 5.906 1 94.38 357 ALA A N 1
ATOM 2670 C CA . ALA A 1 357 ? 9.336 24.125 6.965 1 94.38 357 ALA A CA 1
ATOM 2671 C C . ALA A 1 357 ? 9.57 22.625 6.969 1 94.38 357 ALA A C 1
ATOM 2673 O O . ALA A 1 357 ? 10.555 22.141 6.402 1 94.38 357 ALA A O 1
ATOM 2674 N N . ALA A 1 358 ? 8.742 21.891 7.66 1 93.31 358 ALA A N 1
ATOM 2675 C CA . ALA A 1 358 ? 8.945 20.469 7.961 1 93.31 358 ALA A CA 1
ATOM 2676 C C . ALA A 1 358 ? 8.727 19.609 6.719 1 93.31 358 ALA A C 1
ATOM 2678 O O . ALA A 1 358 ? 9.109 18.438 6.691 1 93.31 358 ALA A O 1
ATOM 2679 N N . GLY A 1 359 ? 8.242 20.188 5.609 1 95.81 359 GLY A N 1
ATOM 2680 C CA . GLY A 1 359 ? 8.062 19.469 4.355 1 95.81 359 GLY A CA 1
ATOM 2681 C C . GLY A 1 359 ? 9.289 19.531 3.463 1 95.81 359 GLY A C 1
ATOM 2682 O O . GLY A 1 359 ? 9.312 18.906 2.398 1 95.81 359 GLY A O 1
ATOM 2683 N N . GLY A 1 360 ? 10.297 20.156 3.941 1 97.25 360 GLY A N 1
ATOM 2684 C CA . GLY A 1 360 ? 11.492 20.375 3.137 1 97.25 360 GLY A CA 1
ATOM 2685 C C . GLY A 1 360 ? 12.211 19.078 2.791 1 97.25 360 GLY A C 1
ATOM 2686 O O . GLY A 1 360 ? 12.289 18.172 3.615 1 97.25 360 GLY A O 1
ATOM 2687 N N . SER A 1 361 ? 12.664 18.984 1.571 1 98.62 361 SER A N 1
ATOM 2688 C CA . SER A 1 361 ? 13.492 17.891 1.05 1 98.62 361 SER A CA 1
ATOM 2689 C C . SER A 1 361 ? 14.375 18.375 -0.097 1 98.62 361 SER A C 1
ATOM 2691 O O . SER A 1 361 ? 14.07 19.391 -0.739 1 98.62 361 SER A O 1
ATOM 2693 N N . LYS A 1 362 ? 15.445 17.688 -0.306 1 98.56 362 LYS A N 1
ATOM 2694 C CA . LYS A 1 362 ? 16.328 18.078 -1.403 1 98.56 362 LYS A CA 1
ATOM 2695 C C . LYS A 1 362 ? 15.594 18.031 -2.74 1 98.56 362 LYS A C 1
ATOM 2697 O O . LYS A 1 362 ? 15.75 18.922 -3.574 1 98.56 362 LYS A O 1
ATOM 2702 N N . MET A 1 363 ? 14.758 17.047 -2.961 1 98.06 363 MET A N 1
ATOM 2703 C CA . MET A 1 363 ? 14.07 16.875 -4.234 1 98.06 363 MET A CA 1
ATOM 2704 C C . MET A 1 363 ? 13.023 17.969 -4.434 1 98.06 363 MET A C 1
ATOM 2706 O O . MET A 1 363 ? 12.891 18.516 -5.531 1 98.06 363 MET A O 1
ATOM 2710 N N . PHE A 1 364 ? 12.266 18.312 -3.412 1 98.44 364 PHE A N 1
ATOM 2711 C CA . PHE A 1 364 ? 11.312 19.406 -3.551 1 98.44 364 PHE A CA 1
ATOM 2712 C C . PHE A 1 364 ? 12.023 20.734 -3.752 1 98.44 364 PHE A C 1
ATOM 2714 O O . PHE A 1 364 ? 11.633 21.531 -4.609 1 98.44 364 PHE A O 1
ATOM 2721 N N . ASN A 1 365 ? 13.062 20.969 -2.963 1 97.81 365 ASN A N 1
ATOM 2722 C CA . ASN A 1 365 ? 13.797 22.234 -3 1 97.81 365 ASN A CA 1
ATOM 2723 C C . ASN A 1 365 ? 14.414 22.484 -4.375 1 97.81 365 ASN A C 1
ATOM 2725 O O . ASN A 1 365 ? 14.492 23.625 -4.824 1 97.81 365 ASN A O 1
ATOM 2729 N N . THR A 1 366 ? 14.758 21.391 -4.992 1 96 366 THR A N 1
ATOM 2730 C CA . THR A 1 366 ? 15.469 21.516 -6.258 1 96 366 THR A CA 1
ATOM 2731 C C . THR A 1 366 ? 14.5 21.453 -7.434 1 96 366 THR A C 1
ATOM 2733 O O . THR A 1 366 ? 14.688 22.141 -8.438 1 96 366 THR A O 1
ATOM 2736 N N . LEU A 1 367 ? 13.453 20.641 -7.293 1 96.19 367 LEU A N 1
ATOM 2737 C CA . LEU A 1 367 ? 12.664 20.312 -8.477 1 96.19 367 LEU A CA 1
ATOM 2738 C C . LEU A 1 367 ? 11.266 20.922 -8.375 1 96.19 367 LEU A C 1
ATOM 2740 O O . LEU A 1 367 ? 10.555 21.031 -9.375 1 96.19 367 LEU A O 1
ATOM 2744 N N . GLY A 1 368 ? 10.828 21.344 -7.203 1 96.69 368 GLY A N 1
ATOM 2745 C CA . GLY A 1 368 ? 9.445 21.703 -6.938 1 96.69 368 GLY A CA 1
ATOM 2746 C C . GLY A 1 368 ? 8.953 22.844 -7.82 1 96.69 368 GLY A C 1
ATOM 2747 O O . GLY A 1 368 ? 7.883 22.734 -8.43 1 96.69 368 GLY A O 1
ATOM 2748 N N . VAL A 1 369 ? 9.742 23.906 -7.91 1 95.94 369 VAL A N 1
ATOM 2749 C CA . VAL A 1 369 ? 9.352 25.078 -8.688 1 95.94 369 VAL A CA 1
ATOM 2750 C C . VAL A 1 369 ? 9.25 24.703 -10.164 1 95.94 369 VAL A C 1
ATOM 2752 O O . VAL A 1 369 ? 8.297 25.094 -10.844 1 95.94 369 VAL A O 1
ATOM 2755 N N . THR A 1 370 ? 10.188 23.891 -10.648 1 94.31 370 THR A N 1
ATOM 2756 C CA . THR A 1 370 ? 10.18 23.469 -12.047 1 94.31 370 THR A CA 1
ATOM 2757 C C . THR A 1 370 ? 8.945 22.625 -12.352 1 94.31 370 THR A C 1
ATOM 2759 O O . THR A 1 370 ? 8.375 22.734 -13.438 1 94.31 370 THR A O 1
ATOM 2762 N N . MET A 1 371 ? 8.469 21.859 -11.477 1 94.94 371 MET A N 1
ATOM 2763 C CA . MET A 1 371 ? 7.281 21.016 -11.648 1 94.94 371 MET A CA 1
ATOM 2764 C C . MET A 1 371 ? 6.027 21.875 -11.797 1 94.94 371 MET A C 1
ATOM 2766 O O . MET A 1 371 ? 5.102 21.516 -12.523 1 94.94 371 MET A O 1
ATOM 2770 N N . GLY A 1 372 ? 6.02 23.016 -11.133 1 92.62 372 GLY A N 1
ATOM 2771 C CA . GLY A 1 372 ? 4.824 23.844 -11.117 1 92.62 372 GLY A CA 1
ATOM 2772 C C . GLY A 1 372 ? 4.82 24.906 -12.203 1 92.62 372 GLY A C 1
ATOM 2773 O O . GLY A 1 372 ? 3.758 25.266 -12.719 1 92.62 372 GLY A O 1
ATOM 2774 N N . GLU A 1 373 ? 5.93 25.5 -12.555 1 87.75 373 GLU A N 1
ATOM 2775 C CA . GLU A 1 373 ? 5.988 26.672 -13.422 1 87.75 373 GLU A CA 1
ATOM 2776 C C . GLU A 1 373 ? 6.406 26.297 -14.836 1 87.75 373 GLU A C 1
ATOM 2778 O O . GLU A 1 373 ? 6.422 27.141 -15.734 1 87.75 373 GLU A O 1
ATOM 2783 N N . GLY A 1 374 ? 6.602 25.109 -15.055 1 80.38 374 GLY A N 1
ATOM 2784 C CA . GLY A 1 374 ? 6.758 24.734 -16.453 1 80.38 374 GLY A CA 1
ATOM 2785 C C . GLY A 1 374 ? 7.805 23.656 -16.672 1 80.38 374 GLY A C 1
ATOM 2786 O O . GLY A 1 374 ? 9 23.906 -16.469 1 80.38 374 GLY A O 1
ATOM 2787 N N . ILE A 1 375 ? 7.289 22.609 -17.062 1 80.06 375 ILE A N 1
ATOM 2788 C CA . ILE A 1 375 ? 8.094 21.438 -17.391 1 80.06 375 ILE A CA 1
ATOM 2789 C C . ILE A 1 375 ? 8.672 21.594 -18.797 1 80.06 375 ILE A C 1
ATOM 2791 O O . ILE A 1 375 ? 8.008 22.109 -19.703 1 80.06 375 ILE A O 1
ATOM 2795 N N . THR A 1 376 ? 9.898 21.391 -18.797 1 78.31 376 THR A N 1
ATOM 2796 C CA . THR A 1 376 ? 10.5 21.375 -20.125 1 78.31 376 THR A CA 1
ATOM 2797 C C . THR A 1 376 ? 10.141 20.078 -20.859 1 78.31 376 THR A C 1
ATOM 2799 O O . THR A 1 376 ? 10.422 18.984 -20.375 1 78.31 376 THR A O 1
ATOM 2802 N N . LYS A 1 377 ? 9.477 20.328 -21.984 1 79.62 377 LYS A N 1
ATOM 2803 C CA . LYS A 1 377 ? 9.109 19.172 -22.781 1 79.62 377 LYS A CA 1
ATOM 2804 C C . LYS A 1 377 ? 10.289 18.703 -23.641 1 79.62 377 LYS A C 1
ATOM 2806 O O . LYS A 1 377 ? 11.172 19.5 -23.969 1 79.62 377 LYS A O 1
ATOM 2811 N N . GLY A 1 378 ? 10.391 17.391 -23.859 1 84.06 378 GLY A N 1
ATOM 2812 C CA . GLY A 1 378 ? 11.461 16.812 -24.656 1 84.06 378 GLY A CA 1
ATOM 2813 C C . GLY A 1 378 ? 12.438 15.992 -23.844 1 84.06 378 GLY A C 1
ATOM 2814 O O . GLY A 1 378 ? 12.203 15.742 -22.656 1 84.06 378 GLY A O 1
ATOM 2815 N N . LYS A 1 379 ? 13.469 15.648 -24.516 1 89.25 379 LYS A N 1
ATOM 2816 C CA . LYS A 1 379 ? 14.445 14.758 -23.906 1 89.25 379 LYS A CA 1
ATOM 2817 C C . LYS A 1 379 ? 15.18 15.445 -22.75 1 89.25 379 LYS A C 1
ATOM 2819 O O . LYS A 1 379 ? 15.578 16.609 -22.875 1 89.25 379 LYS A O 1
ATOM 2824 N N . ALA A 1 380 ? 15.297 14.742 -21.609 1 90.62 380 ALA A N 1
ATOM 2825 C CA . ALA A 1 380 ? 16.031 15.266 -20.453 1 90.62 380 ALA A CA 1
ATOM 2826 C C . ALA A 1 380 ? 17.453 15.641 -20.828 1 90.62 380 ALA A C 1
ATOM 2828 O O . ALA A 1 380 ? 18.109 14.93 -21.594 1 90.62 380 ALA A O 1
ATOM 2829 N N . PRO A 1 381 ? 17.875 16.766 -20.297 1 86.25 381 PRO A N 1
ATOM 2830 C CA . PRO A 1 381 ? 19.281 17.109 -20.547 1 86.25 381 PRO A CA 1
ATOM 2831 C C . PRO A 1 381 ? 20.25 16 -20.125 1 86.25 381 PRO A C 1
ATOM 2833 O O . PRO A 1 381 ? 19.969 15.266 -19.172 1 86.25 381 PRO A O 1
ATOM 2836 N N . GLU A 1 382 ? 21.328 15.984 -20.797 1 86.06 382 GLU A N 1
ATOM 2837 C CA . GLU A 1 382 ? 22.328 14.969 -20.484 1 86.06 382 GLU A CA 1
ATOM 2838 C C . GLU A 1 382 ? 22.812 15.094 -19.047 1 86.06 382 GLU A C 1
ATOM 2840 O O . GLU A 1 382 ? 23.031 16.203 -18.547 1 86.06 382 GLU A O 1
ATOM 2845 N N . GLY A 1 383 ? 22.859 14.07 -18.375 1 84 383 GLY A N 1
ATOM 2846 C CA . GLY A 1 383 ? 23.375 14.062 -17.016 1 84 383 GLY A CA 1
ATOM 2847 C C . GLY A 1 383 ? 22.281 14.258 -15.969 1 84 383 GLY A C 1
ATOM 2848 O O . GLY A 1 383 ? 22.547 14.195 -14.773 1 84 383 GLY A O 1
ATOM 2849 N N . THR A 1 384 ? 21.109 14.477 -16.484 1 87.25 384 THR A N 1
ATOM 2850 C CA . THR A 1 384 ? 20.016 14.641 -15.539 1 87.25 384 THR A CA 1
ATOM 2851 C C . THR A 1 384 ? 19.141 13.391 -15.477 1 87.25 384 THR A C 1
ATOM 2853 O O . THR A 1 384 ? 19.297 12.484 -16.312 1 87.25 384 THR A O 1
ATOM 2856 N N . LEU A 1 385 ? 18.391 13.367 -14.492 1 92.38 385 LEU A N 1
ATOM 2857 C CA . LEU A 1 385 ? 17.547 12.195 -14.281 1 92.38 385 LEU A CA 1
ATOM 2858 C C . LEU A 1 385 ? 16.375 12.188 -15.258 1 92.38 385 LEU A C 1
ATOM 2860 O O . LEU A 1 385 ? 15.641 13.18 -15.359 1 92.38 385 LEU A O 1
ATOM 2864 N N . SER A 1 386 ? 16.25 11.117 -16 1 96.69 386 SER A N 1
ATOM 2865 C CA . SER A 1 386 ? 15.078 10.898 -16.844 1 96.69 386 SER A CA 1
ATOM 2866 C C . SER A 1 386 ? 14.133 9.883 -16.203 1 96.69 386 SER A C 1
ATOM 2868 O O . SER A 1 386 ? 14.539 9.117 -15.32 1 96.69 386 SER A O 1
ATOM 2870 N N . ILE A 1 387 ? 12.891 9.883 -16.609 1 97.69 387 ILE A N 1
ATOM 2871 C CA . ILE A 1 387 ? 11.898 8.945 -16.109 1 97.69 387 ILE A CA 1
ATOM 2872 C C . ILE A 1 387 ? 12.328 7.512 -16.438 1 97.69 387 ILE A C 1
ATOM 2874 O O . ILE A 1 387 ? 12.281 6.629 -15.578 1 97.69 387 ILE A O 1
ATOM 2878 N N . ASP A 1 388 ? 12.828 7.277 -17.641 1 97.62 388 ASP A N 1
ATOM 2879 C CA . ASP A 1 388 ? 13.312 5.957 -18.031 1 97.62 388 ASP A CA 1
ATOM 2880 C C . ASP A 1 388 ? 14.469 5.504 -17.141 1 97.62 388 ASP A C 1
ATOM 2882 O O . ASP A 1 388 ? 14.516 4.352 -16.719 1 97.62 388 ASP A O 1
ATOM 2886 N N . GLY A 1 389 ? 15.383 6.43 -16.969 1 97.62 389 GLY A N 1
ATOM 2887 C CA . GLY A 1 389 ? 16.5 6.109 -16.109 1 97.62 389 GLY A CA 1
ATOM 2888 C C . GLY A 1 389 ? 16.094 5.742 -14.688 1 97.62 389 GLY A C 1
ATOM 2889 O O . GLY A 1 389 ? 16.641 4.809 -14.102 1 97.62 389 GLY A O 1
ATOM 2890 N N . ILE A 1 390 ? 15.117 6.453 -14.156 1 98.5 390 ILE A N 1
ATOM 2891 C CA . ILE A 1 390 ? 14.633 6.188 -12.805 1 98.5 390 ILE A CA 1
ATOM 2892 C C . ILE A 1 390 ? 13.938 4.828 -12.766 1 98.5 390 ILE A C 1
ATOM 2894 O O . ILE A 1 390 ? 14.141 4.047 -11.836 1 98.5 390 ILE A O 1
ATOM 2898 N N . ILE A 1 391 ? 13.109 4.551 -13.781 1 98.56 391 ILE A N 1
ATOM 2899 C CA . ILE A 1 391 ? 12.406 3.268 -13.836 1 98.56 391 ILE A CA 1
ATOM 2900 C C . ILE A 1 391 ? 13.422 2.129 -13.805 1 98.56 391 ILE A C 1
ATOM 2902 O O . ILE A 1 391 ? 13.25 1.15 -13.078 1 98.56 391 ILE A O 1
ATOM 2906 N N . GLU A 1 392 ? 14.469 2.217 -14.523 1 97.88 392 GLU A N 1
ATOM 2907 C CA . GLU A 1 392 ? 15.484 1.175 -14.586 1 97.88 392 GLU A CA 1
ATOM 2908 C C . GLU A 1 392 ? 16.125 0.946 -13.219 1 97.88 392 GLU A C 1
ATOM 2910 O O . GLU A 1 392 ? 16.172 -0.186 -12.734 1 97.88 392 GLU A O 1
ATOM 2915 N N . GLU A 1 393 ? 16.547 1.998 -12.594 1 98.06 393 GLU A N 1
ATOM 2916 C CA . GLU A 1 393 ? 17.25 1.881 -11.32 1 98.06 393 GLU A CA 1
ATOM 2917 C C . GLU A 1 393 ? 16.312 1.487 -10.195 1 98.06 393 GLU A C 1
ATOM 2919 O O . GLU A 1 393 ? 16.641 0.631 -9.367 1 98.06 393 GLU A O 1
ATOM 2924 N N . LEU A 1 394 ? 15.164 2.137 -10.148 1 98.69 394 LEU A N 1
ATOM 2925 C CA . LEU A 1 394 ? 14.219 1.879 -9.062 1 98.69 394 LEU A CA 1
ATOM 2926 C C . LEU A 1 394 ? 13.633 0.473 -9.172 1 98.69 394 LEU A C 1
ATOM 2928 O O . LEU A 1 394 ? 13.359 -0.171 -8.164 1 98.69 394 LEU A O 1
ATOM 2932 N N . SER A 1 395 ? 13.422 -0.015 -10.438 1 98.5 395 SER A N 1
ATOM 2933 C CA . SER A 1 395 ? 12.984 -1.396 -10.617 1 98.5 395 SER A CA 1
ATOM 2934 C C . SER A 1 395 ? 14 -2.379 -10.039 1 98.5 395 SER A C 1
ATOM 2936 O O . SER A 1 395 ? 13.617 -3.365 -9.406 1 98.5 395 SER A O 1
ATOM 2938 N N . ALA A 1 396 ? 15.234 -2.115 -10.25 1 97.94 396 ALA A N 1
ATOM 2939 C CA . ALA A 1 396 ? 16.297 -2.977 -9.727 1 97.94 396 ALA A CA 1
ATOM 2940 C C . ALA A 1 396 ? 16.312 -2.959 -8.203 1 97.94 396 ALA A C 1
ATOM 2942 O O . ALA A 1 396 ? 16.5 -3.994 -7.562 1 97.94 396 ALA A O 1
ATOM 2943 N N . ILE A 1 397 ? 16.141 -1.804 -7.641 1 98.44 397 ILE A N 1
ATOM 2944 C CA . ILE A 1 397 ? 16.125 -1.65 -6.191 1 98.44 397 ILE A CA 1
ATOM 2945 C C . ILE A 1 397 ? 14.945 -2.414 -5.602 1 98.44 397 ILE A C 1
ATOM 2947 O O . ILE A 1 397 ? 15.102 -3.164 -4.633 1 98.44 397 ILE A O 1
ATOM 2951 N N . VAL A 1 398 ? 13.75 -2.23 -6.18 1 98.31 398 VAL A N 1
ATOM 2952 C CA . VAL A 1 398 ? 12.547 -2.895 -5.703 1 98.31 398 VAL A CA 1
ATOM 2953 C C . VAL A 1 398 ? 12.711 -4.41 -5.805 1 98.31 398 VAL A C 1
ATOM 2955 O O . VAL A 1 398 ? 12.297 -5.148 -4.91 1 98.31 398 VAL A O 1
ATOM 2958 N N . GLN A 1 399 ? 13.359 -4.875 -6.859 1 97.12 399 GLN A N 1
ATOM 2959 C CA . GLN A 1 399 ? 13.602 -6.305 -7.02 1 97.12 399 GLN A CA 1
ATOM 2960 C C . GLN A 1 399 ? 14.539 -6.832 -5.941 1 97.12 399 GLN A C 1
ATOM 2962 O O . GLN A 1 399 ? 14.312 -7.902 -5.379 1 97.12 399 GLN A O 1
ATOM 2967 N N . GLU A 1 400 ? 15.578 -6.082 -5.684 1 96 400 GLU A N 1
ATOM 2968 C CA . GLU A 1 400 ? 16.516 -6.492 -4.648 1 96 400 GLU A CA 1
ATOM 2969 C C . GLU A 1 400 ? 15.844 -6.551 -3.281 1 96 400 GLU A C 1
ATOM 2971 O O . GLU A 1 400 ? 16.109 -7.469 -2.496 1 96 400 GLU A O 1
ATOM 2976 N N . ALA A 1 401 ? 15.047 -5.566 -3.008 1 96.81 401 ALA A N 1
ATOM 2977 C CA . ALA A 1 401 ? 14.297 -5.562 -1.753 1 96.81 401 ALA A CA 1
ATOM 2978 C C . ALA A 1 401 ? 13.383 -6.773 -1.659 1 96.81 401 ALA A C 1
ATOM 2980 O O . ALA A 1 401 ? 13.289 -7.414 -0.609 1 96.81 401 ALA A O 1
ATOM 2981 N N . ARG A 1 402 ? 12.727 -7.062 -2.732 1 95.19 402 ARG A N 1
ATOM 2982 C CA . ARG A 1 402 ? 11.844 -8.219 -2.779 1 95.19 402 ARG A CA 1
ATOM 2983 C C . ARG A 1 402 ? 12.617 -9.508 -2.514 1 95.19 402 ARG A C 1
ATOM 2985 O O . ARG A 1 402 ? 12.156 -10.375 -1.763 1 95.19 402 ARG A O 1
ATOM 2992 N N . ASP A 1 403 ? 13.773 -9.609 -3.113 1 93.06 403 ASP A N 1
ATOM 2993 C CA . ASP A 1 403 ? 14.586 -10.812 -2.971 1 93.06 403 ASP A CA 1
ATOM 2994 C C . ASP A 1 403 ? 15.031 -11.016 -1.522 1 93.06 403 ASP A C 1
ATOM 2996 O O . ASP A 1 403 ? 15.281 -12.141 -1.094 1 93.06 403 ASP A O 1
ATOM 3000 N N . SER A 1 404 ? 15.062 -9.93 -0.812 1 92.31 404 SER A N 1
ATOM 3001 C CA . SER A 1 404 ? 15.43 -10 0.599 1 92.31 404 SER A CA 1
ATOM 3002 C C . SER A 1 404 ? 14.195 -9.938 1.494 1 92.31 404 SER A C 1
ATOM 3004 O O . SER A 1 404 ? 14.305 -9.711 2.701 1 92.31 404 SER A O 1
ATOM 3006 N N . PHE A 1 405 ? 13.023 -10.031 0.898 1 94.56 405 PHE A N 1
ATOM 3007 C CA . PHE A 1 405 ? 11.734 -10.055 1.582 1 94.56 405 PHE A CA 1
ATOM 3008 C C . PHE A 1 405 ? 11.516 -8.773 2.371 1 94.56 405 PHE A C 1
ATOM 3010 O O . PHE A 1 405 ? 11.031 -8.805 3.504 1 94.56 405 PHE A O 1
ATOM 3017 N N . THR A 1 406 ? 11.953 -7.672 1.753 1 95.38 406 THR A N 1
ATOM 3018 C CA . THR A 1 406 ? 11.789 -6.355 2.363 1 95.38 406 THR A CA 1
ATOM 3019 C C . THR A 1 406 ? 10.648 -5.59 1.706 1 95.38 406 THR A C 1
ATOM 3021 O O . THR A 1 406 ? 10.68 -5.332 0.5 1 95.38 406 THR A O 1
ATOM 3024 N N . PRO A 1 407 ? 9.672 -5.199 2.504 1 97.75 407 PRO A N 1
ATOM 3025 C CA . PRO A 1 407 ? 8.602 -4.402 1.899 1 97.75 407 PRO A CA 1
ATOM 3026 C C . PRO A 1 407 ? 9.055 -2.99 1.534 1 97.75 407 PRO A C 1
ATOM 3028 O O . PRO A 1 407 ? 9.836 -2.381 2.266 1 97.75 407 PRO A O 1
ATOM 3031 N N . LEU A 1 408 ? 8.641 -2.441 0.426 1 98.44 408 LEU A N 1
ATOM 3032 C CA . LEU A 1 408 ? 8.836 -1.075 -0.046 1 98.44 408 LEU A CA 1
ATOM 3033 C C . LEU A 1 408 ? 7.527 -0.488 -0.566 1 98.44 408 LEU A C 1
ATOM 3035 O O . LEU A 1 408 ? 7.375 -0.276 -1.771 1 98.44 408 LEU A O 1
ATOM 3039 N N . HIS A 1 409 ? 6.645 -0.117 0.332 1 98.56 409 HIS A N 1
ATOM 3040 C CA . HIS A 1 409 ? 5.312 0.354 -0.025 1 98.56 409 HIS A CA 1
ATOM 3041 C C . HIS A 1 409 ? 5.383 1.629 -0.86 1 98.56 409 HIS A C 1
ATOM 3043 O O . HIS A 1 409 ? 4.789 1.703 -1.938 1 98.56 409 HIS A O 1
ATOM 3049 N N . LEU A 1 410 ? 6.117 2.588 -0.411 1 98.81 410 LEU A N 1
ATOM 3050 C CA . LEU A 1 410 ? 6.145 3.895 -1.06 1 98.81 410 LEU A CA 1
ATOM 3051 C C . LEU A 1 410 ? 6.938 3.838 -2.361 1 98.81 410 LEU A C 1
ATOM 3053 O O . LEU A 1 410 ? 6.5 4.379 -3.381 1 98.81 410 LEU A O 1
ATOM 3057 N N . ALA A 1 411 ? 8.086 3.172 -2.322 1 98.81 411 ALA A N 1
ATOM 3058 C CA . ALA A 1 411 ? 8.93 3.092 -3.516 1 98.81 411 ALA A CA 1
ATOM 3059 C C . ALA A 1 411 ? 8.211 2.348 -4.641 1 98.81 411 ALA A C 1
ATOM 3061 O O . ALA A 1 411 ? 8.344 2.707 -5.812 1 98.81 411 ALA A O 1
ATOM 3062 N N . THR A 1 412 ? 7.512 1.299 -4.273 1 98.75 412 THR A N 1
ATOM 3063 C CA . THR A 1 412 ? 6.758 0.542 -5.27 1 98.75 412 THR A CA 1
ATOM 3064 C C . THR A 1 412 ? 5.641 1.396 -5.863 1 98.75 412 THR A C 1
ATOM 3066 O O . THR A 1 412 ? 5.383 1.337 -7.066 1 98.75 412 THR A O 1
ATOM 3069 N N . GLU A 1 413 ? 4.949 2.17 -5.055 1 98.62 413 GLU A N 1
ATOM 3070 C CA . GLU A 1 413 ? 3.928 3.088 -5.543 1 98.62 413 GLU A CA 1
ATOM 3071 C C . GLU A 1 413 ? 4.535 4.16 -6.445 1 98.62 413 GLU A C 1
ATOM 3073 O O . GLU A 1 413 ? 3.959 4.508 -7.477 1 98.62 413 GLU A O 1
ATOM 3078 N N . ALA A 1 414 ? 5.707 4.688 -6.031 1 98.81 414 ALA A N 1
ATOM 3079 C CA . ALA A 1 414 ? 6.398 5.656 -6.875 1 98.81 414 ALA A CA 1
ATOM 3080 C C . ALA A 1 414 ? 6.754 5.047 -8.227 1 98.81 414 ALA A C 1
ATOM 3082 O O . ALA A 1 414 ? 6.559 5.68 -9.273 1 98.81 414 ALA A O 1
ATOM 3083 N N . LEU A 1 415 ? 7.27 3.832 -8.172 1 98.81 415 LEU A N 1
ATOM 3084 C CA . LEU A 1 415 ? 7.625 3.135 -9.406 1 98.81 415 LEU A CA 1
ATOM 3085 C C . LEU A 1 415 ? 6.418 3.004 -10.32 1 98.81 415 LEU A C 1
ATOM 3087 O O . LEU A 1 415 ? 6.535 3.186 -11.539 1 98.81 415 LEU A O 1
ATOM 3091 N N . THR A 1 416 ? 5.273 2.709 -9.742 1 98.12 416 THR A N 1
ATOM 3092 C CA . THR A 1 416 ? 4.035 2.611 -10.516 1 98.12 416 THR A CA 1
ATOM 3093 C C . THR A 1 416 ? 3.736 3.93 -11.219 1 98.12 416 THR A C 1
ATOM 3095 O O . THR A 1 416 ? 3.367 3.936 -12.398 1 98.12 416 THR A O 1
ATOM 3098 N N . GLN A 1 417 ? 3.932 5.031 -10.547 1 98.06 417 GLN A N 1
ATOM 3099 C CA . GLN A 1 417 ? 3.672 6.328 -11.156 1 98.06 417 GLN A CA 1
ATOM 3100 C C . GLN A 1 417 ? 4.641 6.602 -12.305 1 98.06 417 GLN A C 1
ATOM 3102 O O . GLN A 1 417 ? 4.254 7.16 -13.336 1 98.06 417 GLN A O 1
ATOM 3107 N N . TYR A 1 418 ? 5.914 6.242 -12.117 1 98.38 418 TYR A N 1
ATOM 3108 C CA . TYR A 1 418 ? 6.891 6.414 -13.188 1 98.38 418 TYR A CA 1
ATOM 3109 C C . TYR A 1 418 ? 6.508 5.59 -14.414 1 98.38 418 TYR A C 1
ATOM 3111 O O . TYR A 1 418 ? 6.645 6.051 -15.547 1 98.38 418 TYR A O 1
ATOM 3119 N N . MET A 1 419 ? 6.062 4.398 -14.188 1 97.75 419 MET A N 1
ATOM 3120 C CA . MET A 1 419 ? 5.691 3.527 -15.305 1 97.75 419 MET A CA 1
ATOM 3121 C C . MET A 1 419 ? 4.469 4.07 -16.031 1 97.75 419 MET A C 1
ATOM 3123 O O . MET A 1 419 ? 4.371 3.961 -17.25 1 97.75 419 MET A O 1
ATOM 3127 N N . VAL A 1 420 ? 3.539 4.652 -15.297 1 95.94 420 VAL A N 1
ATOM 3128 C CA . VAL A 1 420 ? 2.385 5.301 -15.906 1 95.94 420 VAL A CA 1
ATOM 3129 C C . VAL A 1 420 ? 2.848 6.457 -16.797 1 95.94 420 VAL A C 1
ATOM 3131 O O . VAL A 1 420 ? 2.385 6.609 -17.922 1 95.94 420 VAL A O 1
ATOM 3134 N N . ALA A 1 421 ? 3.787 7.238 -16.281 1 96 421 ALA A N 1
ATOM 3135 C CA . ALA A 1 421 ? 4.324 8.359 -17.047 1 96 421 ALA A CA 1
ATOM 3136 C C . ALA A 1 421 ? 4.992 7.867 -18.328 1 96 421 ALA A C 1
ATOM 3138 O O . ALA A 1 421 ? 4.812 8.461 -19.406 1 96 421 ALA A O 1
ATOM 3139 N N . GLN A 1 422 ? 5.742 6.801 -18.156 1 96.62 422 GLN A N 1
ATOM 3140 C CA . GLN A 1 422 ? 6.438 6.25 -19.328 1 96.62 422 GLN A CA 1
ATOM 3141 C C . GLN A 1 422 ? 5.445 5.777 -20.375 1 96.62 422 GLN A C 1
ATOM 3143 O O . GLN A 1 422 ? 5.652 5.996 -21.578 1 96.62 422 GLN A O 1
ATOM 3148 N N . ARG A 1 423 ? 4.406 5.16 -19.984 1 93.56 423 ARG A N 1
ATOM 3149 C CA . ARG A 1 423 ? 3.414 4.625 -20.922 1 93.56 423 ARG A CA 1
ATOM 3150 C C . ARG A 1 423 ? 2.654 5.746 -21.609 1 93.56 423 ARG A C 1
ATOM 3152 O O . ARG A 1 423 ? 2.076 5.539 -22.688 1 93.56 423 ARG A O 1
ATOM 3159 N N . ARG A 1 424 ? 2.705 6.891 -21.078 1 92.62 424 ARG A N 1
ATOM 3160 C CA . ARG A 1 424 ? 2.061 8.047 -21.688 1 92.62 424 ARG A CA 1
ATOM 3161 C C . ARG A 1 424 ? 3.014 8.773 -22.641 1 92.62 424 ARG A C 1
ATOM 3163 O O . ARG A 1 424 ? 2.67 9.828 -23.188 1 92.62 424 ARG A O 1
ATOM 3170 N N . GLY A 1 425 ? 4.238 8.312 -22.75 1 93.31 425 GLY A N 1
ATOM 3171 C CA . GLY A 1 425 ? 5.172 8.828 -23.734 1 93.31 425 GLY A CA 1
ATOM 3172 C C . GLY A 1 425 ? 6.191 9.789 -23.156 1 93.31 425 GLY A C 1
ATOM 3173 O O . GLY A 1 425 ? 6.895 10.477 -23.891 1 93.31 425 GLY A O 1
ATOM 3174 N N . TRP A 1 426 ? 6.324 9.812 -21.781 1 95.19 426 TRP A N 1
ATOM 3175 C CA . TRP A 1 426 ? 7.188 10.82 -21.172 1 95.19 426 TRP A CA 1
ATOM 3176 C C . TRP A 1 426 ? 8.477 10.195 -20.656 1 95.19 426 TRP A C 1
ATOM 3178 O O . TRP A 1 426 ? 9.195 10.812 -19.859 1 95.19 426 TRP A O 1
ATOM 3188 N N . GLY A 1 427 ? 8.797 8.984 -21.031 1 96.12 427 GLY A N 1
ATOM 3189 C CA . GLY A 1 427 ? 9.93 8.227 -20.531 1 96.12 427 GLY A CA 1
ATOM 3190 C C . GLY A 1 427 ? 11.25 8.938 -20.688 1 96.12 427 GLY A C 1
ATOM 3191 O O . GLY A 1 427 ? 12.094 8.914 -19.797 1 96.12 427 GLY A O 1
ATOM 3192 N N . SER A 1 428 ? 11.43 9.633 -21.812 1 95.94 428 SER A N 1
ATOM 3193 C CA . SER A 1 428 ? 12.711 10.258 -22.109 1 95.94 428 SER A CA 1
ATOM 3194 C C . SER A 1 428 ? 12.812 11.641 -21.469 1 95.94 428 SER A C 1
ATOM 3196 O O . SER A 1 428 ? 13.883 12.25 -21.453 1 95.94 428 SER A O 1
ATOM 3198 N N . GLU A 1 429 ? 11.766 12.078 -20.891 1 95.88 429 GLU A N 1
ATOM 3199 C CA . GLU A 1 429 ? 11.734 13.422 -20.312 1 95.88 429 GLU A CA 1
ATOM 3200 C C . GLU A 1 429 ? 12.391 13.453 -18.938 1 95.88 429 GLU A C 1
ATOM 3202 O O . GLU A 1 429 ? 12.703 12.398 -18.375 1 95.88 429 GLU A O 1
ATOM 3207 N N . ALA A 1 430 ? 12.633 14.703 -18.5 1 95.94 430 ALA A N 1
ATOM 3208 C CA . ALA A 1 430 ? 13.219 14.906 -17.172 1 95.94 430 ALA A CA 1
ATOM 3209 C C . ALA A 1 430 ? 12.281 14.398 -16.078 1 95.94 430 ALA A C 1
ATOM 3211 O O . ALA A 1 430 ? 11.07 14.328 -16.281 1 95.94 430 ALA A O 1
ATOM 3212 N N . ALA A 1 431 ? 12.828 14.094 -14.938 1 95.56 431 ALA A N 1
ATOM 3213 C CA . ALA A 1 431 ? 12.086 13.539 -13.805 1 95.56 431 ALA A CA 1
ATOM 3214 C C . ALA A 1 431 ? 10.938 14.461 -13.406 1 95.56 431 ALA A C 1
ATOM 3216 O O . ALA A 1 431 ? 9.906 14 -12.906 1 95.56 431 ALA A O 1
ATOM 3217 N N . THR A 1 432 ? 11.062 15.742 -13.664 1 95.75 432 THR A N 1
ATOM 3218 C CA . THR A 1 432 ? 10.055 16.719 -13.266 1 95.75 432 THR A CA 1
ATOM 3219 C C . THR A 1 432 ? 8.75 16.5 -14.031 1 95.75 432 THR A C 1
ATOM 3221 O O . THR A 1 432 ? 7.68 16.906 -13.57 1 95.75 432 THR A O 1
ATOM 3224 N N . SER A 1 433 ? 8.82 15.789 -15.164 1 96.19 433 SER A N 1
ATOM 3225 C CA . SER A 1 433 ? 7.637 15.539 -15.977 1 96.19 433 SER A CA 1
ATOM 3226 C C . SER A 1 433 ? 6.68 14.578 -15.281 1 96.19 433 SER A C 1
ATOM 3228 O O . SER A 1 433 ? 5.523 14.445 -15.688 1 96.19 433 SER A O 1
ATOM 3230 N N . ILE A 1 434 ? 7.105 14.016 -14.164 1 97.06 434 ILE A N 1
ATOM 3231 C CA . ILE A 1 434 ? 6.273 13.07 -13.43 1 97.06 434 ILE A CA 1
ATOM 3232 C C . ILE A 1 434 ? 5.012 13.773 -12.93 1 97.06 434 ILE A C 1
ATOM 3234 O O . ILE A 1 434 ? 3.969 13.133 -12.758 1 97.06 434 ILE A O 1
ATOM 3238 N N . VAL A 1 435 ? 5.043 15.125 -12.758 1 96.88 435 VAL A N 1
ATOM 3239 C CA . VAL A 1 435 ? 3.908 15.883 -12.242 1 96.88 435 VAL A CA 1
ATOM 3240 C C . VAL A 1 435 ? 2.744 15.812 -13.227 1 96.88 435 VAL A C 1
ATOM 3242 O O . VAL A 1 435 ? 1.581 15.93 -12.836 1 96.88 435 VAL A O 1
ATOM 3245 N N . ARG A 1 436 ? 3.01 15.477 -14.484 1 94.69 436 ARG A N 1
ATOM 3246 C CA . ARG A 1 436 ? 2.01 15.445 -15.547 1 94.69 436 ARG A CA 1
ATOM 3247 C C . ARG A 1 436 ? 1.046 14.281 -15.367 1 94.69 436 ARG A C 1
ATOM 3249 O O . ARG A 1 436 ? -0.056 14.289 -15.914 1 94.69 436 ARG A O 1
ATOM 3256 N N . VAL A 1 437 ? 1.444 13.312 -14.586 1 94.38 437 VAL A N 1
ATOM 3257 C CA . VAL A 1 437 ? 0.57 12.18 -14.312 1 94.38 437 VAL A CA 1
ATOM 3258 C C . VAL A 1 437 ? -0.725 12.664 -13.664 1 94.38 437 VAL A C 1
ATOM 3260 O O . VAL A 1 437 ? -1.79 12.078 -13.875 1 94.38 437 VAL A O 1
ATOM 3263 N N . TRP A 1 438 ? -0.713 13.82 -12.961 1 94.81 438 TRP A N 1
ATOM 3264 C CA . TRP A 1 438 ? -1.885 14.375 -12.289 1 94.81 438 TRP A CA 1
ATOM 3265 C C . TRP A 1 438 ? -2.596 15.391 -13.18 1 94.81 438 TRP A C 1
ATOM 3267 O O . TRP A 1 438 ? -3.766 15.711 -12.953 1 94.81 438 TRP A O 1
ATOM 3277 N N . GLU A 1 439 ? -1.934 15.898 -14.164 1 88.5 439 GLU A N 1
ATOM 3278 C CA . GLU A 1 439 ? -2.438 17.109 -14.797 1 88.5 439 GLU A CA 1
ATOM 3279 C C . GLU A 1 439 ? -2.863 16.844 -16.234 1 88.5 439 GLU A C 1
ATOM 3281 O O . GLU A 1 439 ? -3.637 17.609 -16.812 1 88.5 439 GLU A O 1
ATOM 3286 N N . ASP A 1 440 ? -2.348 15.758 -16.812 1 81 440 ASP A N 1
ATOM 3287 C CA . ASP A 1 440 ? -2.66 15.461 -18.203 1 81 440 ASP A CA 1
ATOM 3288 C C . ASP A 1 440 ? -3.516 14.203 -18.312 1 81 440 ASP A C 1
ATOM 3290 O O . ASP A 1 440 ? -3.381 13.281 -17.516 1 81 440 ASP A O 1
ATOM 3294 N N . MET B 1 1 ? -0.764 -57.719 -26.094 1 32.44 1 MET B N 1
ATOM 3295 C CA . MET B 1 1 ? 0.162 -57.281 -25.062 1 32.44 1 MET B CA 1
ATOM 3296 C C . MET B 1 1 ? -0.423 -56.094 -24.281 1 32.44 1 MET B C 1
ATOM 3298 O O . MET B 1 1 ? -0.717 -55.062 -24.859 1 32.44 1 MET B O 1
ATOM 3302 N N . THR B 1 2 ? -1.443 -56.188 -23.516 1 41.47 2 THR B N 1
ATOM 3303 C CA . THR B 1 2 ? -2.355 -55.281 -22.844 1 41.47 2 THR B CA 1
ATOM 3304 C C . THR B 1 2 ? -1.602 -54.062 -22.281 1 41.47 2 THR B C 1
ATOM 3306 O O . THR B 1 2 ? -0.754 -54.219 -21.406 1 41.47 2 THR B O 1
ATOM 3309 N N . SER B 1 3 ? -1.103 -53.125 -23.109 1 50.28 3 SER B N 1
ATOM 3310 C CA . SER B 1 3 ? -0.089 -52.062 -22.969 1 50.28 3 SER B CA 1
ATOM 3311 C C . SER B 1 3 ? -0.296 -51.281 -21.703 1 50.28 3 SER B C 1
ATOM 3313 O O . SER B 1 3 ? -1.324 -50.594 -21.531 1 50.28 3 SER B O 1
ATOM 3315 N N . GLY B 1 4 ? 0.117 -51.781 -20.453 1 78.44 4 GLY B N 1
ATOM 3316 C CA . GLY B 1 4 ? -0.07 -51.344 -19.078 1 78.44 4 GLY B CA 1
ATOM 3317 C C . GLY B 1 4 ? 0.307 -49.875 -18.891 1 78.44 4 GLY B C 1
ATOM 3318 O O . GLY B 1 4 ? 0.983 -49.281 -19.719 1 78.44 4 GLY B O 1
ATOM 3319 N N . LYS B 1 5 ? -0.411 -49.188 -18.016 1 93.88 5 LYS B N 1
ATOM 3320 C CA . LYS B 1 5 ? -0.109 -47.812 -17.656 1 93.88 5 LYS B CA 1
ATOM 3321 C C . LYS B 1 5 ? 1.38 -47.625 -17.375 1 93.88 5 LYS B C 1
ATOM 3323 O O . LYS B 1 5 ? 2.002 -48.469 -16.719 1 93.88 5 LYS B O 1
ATOM 3328 N N . PRO B 1 6 ? 1.954 -46.688 -18.078 1 95.75 6 PRO B N 1
ATOM 3329 C CA . PRO B 1 6 ? 3.383 -46.469 -17.844 1 95.75 6 PRO B CA 1
ATOM 3330 C C . PRO B 1 6 ? 3.705 -46.156 -16.391 1 95.75 6 PRO B C 1
ATOM 3332 O O . PRO B 1 6 ? 2.836 -45.688 -15.648 1 95.75 6 PRO B O 1
ATOM 3335 N N . GLU B 1 7 ? 4.973 -46.438 -16.016 1 97.38 7 GLU B N 1
ATOM 3336 C CA . GLU B 1 7 ? 5.469 -46.031 -14.695 1 97.38 7 GLU B CA 1
ATOM 3337 C C . GLU B 1 7 ? 5.75 -44.531 -14.648 1 97.38 7 GLU B C 1
ATOM 3339 O O . GLU B 1 7 ? 6.258 -43.969 -15.617 1 97.38 7 GLU B O 1
ATOM 3344 N N . ILE B 1 8 ? 5.402 -43.938 -13.562 1 98.62 8 ILE B N 1
ATOM 3345 C CA . ILE B 1 8 ? 5.527 -42.5 -13.43 1 98.62 8 ILE B CA 1
ATOM 3346 C C . ILE B 1 8 ? 6.469 -42.156 -12.266 1 98.62 8 ILE B C 1
ATOM 3348 O O . ILE B 1 8 ? 6.359 -42.75 -11.188 1 98.62 8 ILE B O 1
ATOM 3352 N N . GLY B 1 9 ? 7.465 -41.375 -12.492 1 98.81 9 GLY B N 1
ATOM 3353 C CA . GLY B 1 9 ? 8.211 -40.719 -11.43 1 98.81 9 GLY B CA 1
ATOM 3354 C C . GLY B 1 9 ? 7.598 -39.406 -10.984 1 98.81 9 GLY B C 1
ATOM 3355 O O . GLY B 1 9 ? 7.031 -38.688 -11.805 1 98.81 9 GLY B O 1
ATOM 3356 N N . PHE B 1 10 ? 7.734 -39.062 -9.664 1 98.88 10 PHE B N 1
ATOM 3357 C CA . PHE B 1 10 ? 7.094 -37.875 -9.117 1 98.88 10 PHE B CA 1
ATOM 3358 C C . PHE B 1 10 ? 7.957 -37.219 -8.039 1 98.88 10 PHE B C 1
ATOM 3360 O O . PHE B 1 10 ? 8.422 -37.906 -7.125 1 98.88 10 PHE B O 1
ATOM 3367 N N . VAL B 1 11 ? 8.234 -35.969 -8.25 1 98.88 11 VAL B N 1
ATOM 3368 C CA . VAL B 1 11 ? 8.922 -35.25 -7.176 1 98.88 11 VAL B CA 1
ATOM 3369 C C . VAL B 1 11 ? 8.039 -34.125 -6.648 1 98.88 11 VAL B C 1
ATOM 3371 O O . VAL B 1 11 ? 7.352 -33.438 -7.422 1 98.88 11 VAL B O 1
ATOM 3374 N N . GLY B 1 12 ? 8.094 -33.906 -5.363 1 98.44 12 GLY B N 1
ATOM 3375 C CA . GLY B 1 12 ? 7.219 -32.969 -4.68 1 98.44 12 GLY B CA 1
ATOM 3376 C C . GLY B 1 12 ? 5.938 -33.625 -4.18 1 98.44 12 GLY B C 1
ATOM 3377 O O . GLY B 1 12 ? 5.027 -33.875 -4.961 1 98.44 12 GLY B O 1
ATOM 3378 N N . LEU B 1 13 ? 5.902 -33.875 -2.893 1 98 13 LEU B N 1
ATOM 3379 C CA . LEU B 1 13 ? 4.746 -34.5 -2.27 1 98 13 LEU B CA 1
ATOM 3380 C C . LEU B 1 13 ? 4.168 -33.625 -1.17 1 98 13 LEU B C 1
ATOM 3382 O O . LEU B 1 13 ? 3.734 -34.125 -0.128 1 98 13 LEU B O 1
ATOM 3386 N N . GLY B 1 14 ? 4.266 -32.312 -1.469 1 93.06 14 GLY B N 1
ATOM 3387 C CA . GLY B 1 14 ? 3.625 -31.359 -0.582 1 93.06 14 GLY B CA 1
ATOM 3388 C C . GLY B 1 14 ? 2.121 -31.281 -0.77 1 93.06 14 GLY B C 1
ATOM 3389 O O . GLY B 1 14 ? 1.488 -32.281 -1.156 1 93.06 14 GLY B O 1
ATOM 3390 N N . ALA B 1 15 ? 1.584 -30.156 -0.526 1 87.19 15 ALA B N 1
ATOM 3391 C CA . ALA B 1 15 ? 0.135 -29.969 -0.516 1 87.19 15 ALA B CA 1
ATOM 3392 C C . ALA B 1 15 ? -0.472 -30.312 -1.872 1 87.19 15 ALA B C 1
ATOM 3394 O O . ALA B 1 15 ? -1.479 -31.016 -1.946 1 87.19 15 ALA B O 1
ATOM 3395 N N . MET B 1 16 ? 0.132 -29.812 -2.934 1 92.75 16 MET B N 1
ATOM 3396 C CA . MET B 1 16 ? -0.389 -30.047 -4.277 1 92.75 16 MET B CA 1
ATOM 3397 C C . MET B 1 16 ? 0.077 -31.391 -4.824 1 92.75 16 MET B C 1
ATOM 3399 O O . MET B 1 16 ? -0.737 -32.188 -5.277 1 92.75 16 MET B O 1
ATOM 3403 N N . GLY B 1 17 ? 1.356 -31.641 -4.676 1 97.31 17 GLY B N 1
ATOM 3404 C CA . GLY B 1 17 ? 1.939 -32.844 -5.277 1 97.31 17 GLY B CA 1
ATOM 3405 C C . GLY B 1 17 ? 1.413 -34.125 -4.676 1 97.31 17 GLY B C 1
ATOM 3406 O O . GLY B 1 17 ? 1.239 -35.125 -5.387 1 97.31 17 GLY B O 1
ATOM 3407 N N . PHE B 1 18 ? 1.207 -34.094 -3.396 1 97.12 18 PHE B N 1
ATOM 3408 C CA . PHE B 1 18 ? 0.68 -35.281 -2.742 1 97.12 18 PHE B CA 1
ATOM 3409 C C . PHE B 1 18 ? -0.653 -35.688 -3.355 1 97.12 18 PHE B C 1
ATOM 3411 O O . PHE B 1 18 ? -0.854 -36.875 -3.691 1 97.12 18 PHE B O 1
ATOM 3418 N N . GLY B 1 19 ? -1.535 -34.719 -3.508 1 97 19 GLY B N 1
ATOM 3419 C CA . GLY B 1 19 ? -2.83 -35.031 -4.105 1 97 19 GLY B CA 1
ATOM 3420 C C . GLY B 1 19 ? -2.734 -35.5 -5.539 1 97 19 GLY B C 1
ATOM 3421 O O . GLY B 1 19 ? -3.412 -36.438 -5.93 1 97 19 GLY B O 1
ATOM 3422 N N . MET B 1 20 ? -1.929 -34.906 -6.332 1 98.19 20 MET B N 1
ATOM 3423 C CA . MET B 1 20 ? -1.734 -35.281 -7.73 1 98.19 20 MET B CA 1
ATOM 3424 C C . MET B 1 20 ? -1.196 -36.688 -7.852 1 98.19 20 MET B C 1
ATOM 3426 O O . MET B 1 20 ? -1.742 -37.5 -8.602 1 98.19 20 MET B O 1
ATOM 3430 N N . ALA B 1 21 ? -0.165 -37 -7.066 1 98.62 21 ALA B N 1
ATOM 3431 C CA . ALA B 1 21 ? 0.496 -38.312 -7.121 1 98.62 21 ALA B CA 1
ATOM 3432 C C . ALA B 1 21 ? -0.437 -39.438 -6.641 1 98.62 21 ALA B C 1
ATOM 3434 O O . ALA B 1 21 ? -0.496 -40.5 -7.242 1 98.62 21 ALA B O 1
ATOM 3435 N N . THR B 1 22 ? -1.127 -39.156 -5.562 1 98.12 22 THR B N 1
ATOM 3436 C CA . THR B 1 22 ? -2.016 -40.156 -5.008 1 98.12 22 THR B CA 1
ATOM 3437 C C . THR B 1 22 ? -3.193 -40.438 -5.941 1 98.12 22 THR B C 1
ATOM 3439 O O . THR B 1 22 ? -3.691 -41.562 -6.027 1 98.12 22 THR B O 1
ATOM 3442 N N . ASN B 1 23 ? -3.674 -39.375 -6.574 1 98.06 23 ASN B N 1
ATOM 3443 C CA . ASN B 1 23 ? -4.715 -39.562 -7.582 1 98.06 23 ASN B CA 1
ATOM 3444 C C . ASN B 1 23 ? -4.262 -40.5 -8.688 1 98.06 23 ASN B C 1
ATOM 3446 O O . ASN B 1 23 ? -5.027 -41.375 -9.117 1 98.06 23 ASN B O 1
ATOM 3450 N N . LEU B 1 24 ? -3.07 -40.375 -9.164 1 98.31 24 LEU B N 1
ATOM 3451 C CA . LEU B 1 24 ? -2.531 -41.25 -10.188 1 98.31 24 LEU B CA 1
ATOM 3452 C C . LEU B 1 24 ? -2.455 -42.688 -9.688 1 98.31 24 LEU B C 1
ATOM 3454 O O . LEU B 1 24 ? -2.762 -43.625 -10.422 1 98.31 24 LEU B O 1
ATOM 3458 N N . VAL B 1 25 ? -2.064 -42.844 -8.422 1 98.25 25 VAL B N 1
ATOM 3459 C CA . VAL B 1 25 ? -2.016 -44.188 -7.812 1 98.25 25 VAL B CA 1
ATOM 3460 C C . VAL B 1 25 ? -3.41 -44.812 -7.812 1 98.25 25 VAL B C 1
ATOM 3462 O O . VAL B 1 25 ? -3.58 -45.969 -8.195 1 98.25 25 VAL B O 1
ATOM 3465 N N . LYS B 1 26 ? -4.336 -44 -7.422 1 97.38 26 LYS B N 1
ATOM 3466 C CA . LYS B 1 26 ? -5.715 -44.469 -7.375 1 97.38 26 LYS B CA 1
ATOM 3467 C C . LYS B 1 26 ? -6.211 -44.875 -8.766 1 97.38 26 LYS B C 1
ATOM 3469 O O . LYS B 1 26 ? -7.035 -45.781 -8.898 1 97.38 26 LYS B O 1
ATOM 3474 N N . GLN B 1 27 ? -5.703 -44.25 -9.727 1 96.69 27 GLN B N 1
ATOM 3475 C CA . GLN B 1 27 ? -6.105 -44.531 -11.102 1 96.69 27 GLN B CA 1
ATOM 3476 C C . GLN B 1 27 ? -5.383 -45.75 -11.656 1 96.69 27 GLN B C 1
ATOM 3478 O O . GLN B 1 27 ? -5.586 -46.125 -12.812 1 96.69 27 GLN B O 1
ATOM 3483 N N . GLY B 1 28 ? -4.457 -46.281 -10.914 1 97 28 GLY B N 1
ATOM 3484 C CA . GLY B 1 28 ? -3.848 -47.562 -11.305 1 97 28 GLY B CA 1
ATOM 3485 C C . GLY B 1 28 ? -2.42 -47.406 -11.789 1 97 28 GLY B C 1
ATOM 3486 O O . GLY B 1 28 ? -1.81 -48.375 -12.25 1 97 28 GLY B O 1
ATOM 3487 N N . TYR B 1 29 ? -1.854 -46.25 -11.688 1 97.94 29 TYR B N 1
ATOM 3488 C CA . TYR B 1 29 ? -0.475 -46.031 -12.125 1 97.94 29 TYR B CA 1
ATOM 3489 C C . TYR B 1 29 ? 0.505 -46.469 -11.039 1 97.94 29 TYR B C 1
ATOM 3491 O O . TYR B 1 29 ? 0.217 -46.344 -9.852 1 97.94 29 TYR B O 1
ATOM 3499 N N . SER B 1 30 ? 1.596 -47.062 -11.477 1 98 30 SER B N 1
ATOM 3500 C CA . SER B 1 30 ? 2.75 -47.188 -10.594 1 98 30 SER B CA 1
ATOM 3501 C C . SER B 1 30 ? 3.525 -45.875 -10.484 1 98 30 SER B C 1
ATOM 3503 O O . SER B 1 30 ? 4.156 -45.469 -11.453 1 98 30 SER B O 1
ATOM 3505 N N . VAL B 1 31 ? 3.467 -45.25 -9.359 1 98.75 31 VAL B N 1
ATOM 3506 C CA . VAL B 1 31 ? 4.078 -43.938 -9.164 1 98.75 31 VAL B CA 1
ATOM 3507 C C . VAL B 1 31 ? 5.172 -44.031 -8.102 1 98.75 31 VAL B C 1
ATOM 3509 O O . VAL B 1 31 ? 4.914 -44.469 -6.973 1 98.75 31 VAL B O 1
ATOM 3512 N N . LYS B 1 32 ? 6.41 -43.719 -8.422 1 98.75 32 LYS B N 1
ATOM 3513 C CA . LYS B 1 32 ? 7.512 -43.594 -7.469 1 98.75 32 LYS B CA 1
ATOM 3514 C C . LYS B 1 32 ? 7.77 -42.156 -7.105 1 98.75 32 LYS B C 1
ATOM 3516 O O . LYS B 1 32 ? 8.172 -41.344 -7.961 1 98.75 32 LYS B O 1
ATOM 3521 N N . GLY B 1 33 ? 7.551 -41.875 -5.836 1 98.75 33 GLY B N 1
ATOM 3522 C CA . GLY B 1 33 ? 7.531 -40.5 -5.43 1 98.75 33 GLY B CA 1
ATOM 3523 C C . GLY B 1 33 ? 8.633 -40.125 -4.449 1 98.75 33 GLY B C 1
ATOM 3524 O O . GLY B 1 33 ? 8.992 -40.938 -3.592 1 98.75 33 GLY B O 1
ATOM 3525 N N . TYR B 1 34 ? 9.117 -38.844 -4.547 1 98.75 34 TYR B N 1
ATOM 3526 C CA . TYR B 1 34 ? 10.141 -38.312 -3.656 1 98.75 34 TYR B CA 1
ATOM 3527 C C . TYR B 1 34 ? 9.773 -36.938 -3.148 1 98.75 34 TYR B C 1
ATOM 3529 O O . TYR B 1 34 ? 9.125 -36.156 -3.859 1 98.75 34 TYR B O 1
ATOM 3537 N N . ASP B 1 35 ? 10.148 -36.688 -1.921 1 98.44 35 ASP B N 1
ATOM 3538 C CA . ASP B 1 35 ? 10.117 -35.344 -1.304 1 98.44 35 ASP B CA 1
ATOM 3539 C C . ASP B 1 35 ? 11.305 -35.156 -0.368 1 98.44 35 ASP B C 1
ATOM 3541 O O . ASP B 1 35 ? 11.828 -36.125 0.198 1 98.44 35 ASP B O 1
ATOM 3545 N N . VAL B 1 36 ? 11.688 -33.969 -0.222 1 96.31 36 VAL B N 1
ATOM 3546 C CA . VAL B 1 36 ? 12.82 -33.688 0.646 1 96.31 36 VAL B CA 1
ATOM 3547 C C . VAL B 1 36 ? 12.438 -33.969 2.102 1 96.31 36 VAL B C 1
ATOM 3549 O O . VAL B 1 36 ? 13.305 -34.219 2.939 1 96.31 36 VAL B O 1
ATOM 3552 N N . PHE B 1 37 ? 11.148 -33.938 2.365 1 95.25 37 PHE B N 1
ATOM 3553 C CA . PHE B 1 37 ? 10.672 -34.219 3.713 1 95.25 37 PHE B CA 1
ATOM 3554 C C . PHE B 1 37 ? 10.297 -35.688 3.85 1 95.25 37 PHE B C 1
ATOM 3556 O O . PHE B 1 37 ? 9.297 -36.125 3.277 1 95.25 37 PHE B O 1
ATOM 3563 N N . PRO B 1 38 ? 10.906 -36.406 4.727 1 96.56 38 PRO B N 1
ATOM 3564 C CA . PRO B 1 38 ? 10.641 -37.844 4.875 1 96.56 38 PRO B CA 1
ATOM 3565 C C . PRO B 1 38 ? 9.195 -38.125 5.281 1 96.56 38 PRO B C 1
ATOM 3567 O O . PRO B 1 38 ? 8.625 -39.125 4.855 1 96.56 38 PRO B O 1
ATOM 3570 N N . ALA B 1 39 ? 8.688 -37.25 6.035 1 95.81 39 ALA B N 1
ATOM 3571 C CA . ALA B 1 39 ? 7.309 -37.438 6.477 1 95.81 39 ALA B CA 1
ATOM 3572 C C . ALA B 1 39 ? 6.348 -37.469 5.289 1 95.81 39 ALA B C 1
ATOM 3574 O O . ALA B 1 39 ? 5.348 -38.188 5.301 1 95.81 39 ALA B O 1
ATOM 3575 N N . SER B 1 40 ? 6.656 -36.719 4.262 1 96.56 40 SER B N 1
ATOM 3576 C CA . SER B 1 40 ? 5.832 -36.688 3.055 1 96.56 40 SER B CA 1
ATOM 3577 C C . SER B 1 40 ? 5.941 -37.969 2.27 1 96.56 40 SER B C 1
ATOM 3579 O O . SER B 1 40 ? 4.949 -38.469 1.72 1 96.56 40 SER B O 1
ATOM 3581 N N . VAL B 1 41 ? 7.082 -38.562 2.219 1 98 41 VAL B N 1
ATOM 3582 C CA . VAL B 1 41 ? 7.309 -39.812 1.515 1 98 41 VAL B CA 1
ATOM 3583 C C . VAL B 1 41 ? 6.578 -40.938 2.229 1 98 41 VAL B C 1
ATOM 3585 O O . VAL B 1 41 ? 5.961 -41.812 1.584 1 98 41 VAL B O 1
ATOM 3588 N N . GLU B 1 42 ? 6.652 -40.906 3.531 1 97.94 42 GLU B N 1
ATOM 3589 C CA . GLU B 1 42 ? 5.961 -41.938 4.312 1 97.94 42 GLU B CA 1
ATOM 3590 C C . GLU B 1 42 ? 4.449 -41.812 4.133 1 97.94 42 GLU B C 1
ATOM 3592 O O . GLU B 1 42 ? 3.754 -42.844 4.098 1 97.94 42 GLU B O 1
ATOM 3597 N N . ARG B 1 43 ? 3.988 -40.656 4.18 1 97.38 43 ARG B N 1
ATOM 3598 C CA . ARG B 1 43 ? 2.568 -40.406 3.936 1 97.38 43 ARG B CA 1
ATOM 3599 C C . ARG B 1 43 ? 2.156 -40.938 2.566 1 97.38 43 ARG B C 1
ATOM 3601 O O . ARG B 1 43 ? 1.079 -41.531 2.418 1 97.38 43 ARG B O 1
ATOM 3608 N N . PHE B 1 44 ? 3.006 -40.812 1.604 1 98.25 44 PHE B N 1
ATOM 3609 C CA . PHE B 1 44 ? 2.756 -41.281 0.242 1 98.25 44 PHE B CA 1
ATOM 3610 C C . PHE B 1 44 ? 2.746 -42.812 0.176 1 98.25 44 PHE B C 1
ATOM 3612 O O . PHE B 1 44 ? 1.896 -43.406 -0.492 1 98.25 44 PHE B O 1
ATOM 3619 N N . ARG B 1 45 ? 3.607 -43.375 0.883 1 98.25 45 ARG B N 1
ATOM 3620 C CA . ARG B 1 45 ? 3.639 -44.844 0.98 1 98.25 45 ARG B CA 1
ATOM 3621 C C . ARG B 1 45 ? 2.336 -45.375 1.561 1 98.25 45 ARG B C 1
ATOM 3623 O O . ARG B 1 45 ? 1.758 -46.312 1.025 1 98.25 45 ARG B O 1
ATOM 3630 N N . ALA B 1 46 ? 1.936 -44.688 2.553 1 98.19 46 ALA B N 1
ATOM 3631 C CA . ALA B 1 46 ? 0.712 -45.125 3.234 1 98.19 46 ALA B CA 1
ATOM 3632 C C . ALA B 1 46 ? -0.497 -45 2.312 1 98.19 46 ALA B C 1
ATOM 3634 O O . ALA B 1 46 ? -1.475 -45.75 2.461 1 98.19 46 ALA B O 1
ATOM 3635 N N . ALA B 1 47 ? -0.342 -44.188 1.354 1 97.56 47 ALA B N 1
ATOM 3636 C CA . ALA B 1 47 ? -1.444 -43.938 0.424 1 97.56 47 ALA B CA 1
ATOM 3637 C C . ALA B 1 47 ? -1.35 -44.875 -0.78 1 97.56 47 ALA B C 1
ATOM 3639 O O . ALA B 1 47 ? -2.152 -44.781 -1.711 1 97.56 47 ALA B O 1
ATOM 3640 N N . GLY B 1 48 ? -0.348 -45.75 -0.823 1 98.06 48 GLY B N 1
ATOM 3641 C CA . GLY B 1 48 ? -0.241 -46.75 -1.866 1 98.06 48 GLY B CA 1
ATOM 3642 C C . GLY B 1 48 ? 0.844 -46.438 -2.881 1 98.06 48 GLY B C 1
ATOM 3643 O O . GLY B 1 48 ? 1.063 -47.219 -3.816 1 98.06 48 GLY B O 1
ATOM 3644 N N . GLY B 1 49 ? 1.544 -45.406 -2.738 1 98.5 49 GLY B N 1
ATOM 3645 C CA . GLY B 1 49 ? 2.631 -45.062 -3.641 1 98.5 49 GLY B CA 1
ATOM 3646 C C . GLY B 1 49 ? 3.922 -45.781 -3.328 1 98.5 49 GLY B C 1
ATOM 3647 O O . GLY B 1 49 ? 4.039 -46.438 -2.285 1 98.5 49 GLY B O 1
ATOM 3648 N N . ILE B 1 50 ? 4.785 -45.75 -4.227 1 98.69 50 ILE B N 1
ATOM 3649 C CA . ILE B 1 50 ? 6.109 -46.312 -4.031 1 98.69 50 ILE B CA 1
ATOM 3650 C C . ILE B 1 50 ? 7.078 -45.25 -3.537 1 98.69 50 ILE B C 1
ATOM 3652 O O . ILE B 1 50 ? 7.379 -44.281 -4.258 1 98.69 50 ILE B O 1
ATOM 3656 N N . PRO B 1 51 ? 7.559 -45.375 -2.326 1 98.5 51 PRO B N 1
ATOM 3657 C CA . PRO B 1 51 ? 8.5 -44.375 -1.812 1 98.5 51 PRO B CA 1
ATOM 3658 C C . PRO B 1 51 ? 9.875 -44.5 -2.459 1 98.5 51 PRO B C 1
ATOM 3660 O O . PRO B 1 51 ? 10.469 -45.562 -2.5 1 98.5 51 PRO B O 1
ATOM 3663 N N . ALA B 1 52 ? 10.312 -43.438 -2.979 1 98.44 52 ALA B N 1
ATOM 3664 C CA . ALA B 1 52 ? 11.68 -43.406 -3.5 1 98.44 52 ALA B CA 1
ATOM 3665 C C . ALA B 1 52 ? 12.688 -43.188 -2.379 1 98.44 52 ALA B C 1
ATOM 3667 O O . ALA B 1 52 ? 12.422 -42.438 -1.427 1 98.44 52 ALA B O 1
ATOM 3668 N N . THR B 1 53 ? 13.875 -43.656 -2.504 1 97.25 53 THR B N 1
ATOM 3669 C CA . THR B 1 53 ? 14.914 -43.562 -1.488 1 97.25 53 THR B CA 1
ATOM 3670 C C . THR B 1 53 ? 15.75 -42.281 -1.711 1 97.25 53 THR B C 1
ATOM 3672 O O . THR B 1 53 ? 16.453 -41.844 -0.809 1 97.25 53 THR B O 1
ATOM 3675 N N . SER B 1 54 ? 15.695 -41.875 -2.938 1 98.19 54 SER B N 1
ATOM 3676 C CA . SER B 1 54 ? 16.359 -40.625 -3.32 1 98.19 54 SER B CA 1
ATOM 3677 C C . SER B 1 54 ? 15.664 -39.969 -4.5 1 98.19 54 SER B C 1
ATOM 3679 O O . SER B 1 54 ? 14.805 -40.562 -5.141 1 98.19 54 SER B O 1
ATOM 3681 N N . LEU B 1 55 ? 16.062 -38.75 -4.746 1 98.69 55 LEU B N 1
ATOM 3682 C CA . LEU B 1 55 ? 15.531 -38.031 -5.906 1 98.69 55 LEU B CA 1
ATOM 3683 C C . LEU B 1 55 ? 15.828 -38.812 -7.191 1 98.69 55 LEU B C 1
ATOM 3685 O O . LEU B 1 55 ? 14.93 -39.031 -8.016 1 98.69 55 LEU B O 1
ATOM 3689 N N . ARG B 1 56 ? 16.984 -39.281 -7.359 1 98.5 56 ARG B N 1
ATOM 3690 C CA . ARG B 1 56 ? 17.391 -40.031 -8.547 1 98.5 56 ARG B CA 1
ATOM 3691 C C . ARG B 1 56 ? 16.625 -41.344 -8.664 1 98.5 56 ARG B C 1
ATOM 3693 O O . ARG B 1 56 ? 16.234 -41.75 -9.766 1 98.5 56 ARG B O 1
ATOM 3700 N N . ASP B 1 57 ? 16.422 -41.969 -7.535 1 98.5 57 ASP B N 1
ATOM 3701 C CA . ASP B 1 57 ? 15.672 -43.219 -7.488 1 98.5 57 ASP B CA 1
ATOM 3702 C C . ASP B 1 57 ? 14.258 -43.031 -8.023 1 98.5 57 ASP B C 1
ATOM 3704 O O . ASP B 1 57 ? 13.688 -43.938 -8.633 1 98.5 57 ASP B O 1
ATOM 3708 N N . SER B 1 58 ? 13.688 -41.906 -7.887 1 98.75 58 SER B N 1
ATOM 3709 C CA . SER B 1 58 ? 12.328 -41.625 -8.328 1 98.75 58 SER B CA 1
ATOM 3710 C C . SER B 1 58 ? 12.25 -41.469 -9.844 1 98.75 58 SER B C 1
ATOM 3712 O O . SER B 1 58 ? 11.188 -41.625 -10.438 1 98.75 58 SER B O 1
ATOM 3714 N N . ALA B 1 59 ? 13.375 -41.188 -10.469 1 98.75 59 ALA B N 1
ATOM 3715 C CA . ALA B 1 59 ? 13.375 -40.812 -11.883 1 98.75 59 ALA B CA 1
ATOM 3716 C C . ALA B 1 59 ? 13.945 -41.938 -12.742 1 98.75 59 ALA B C 1
ATOM 3718 O O . ALA B 1 59 ? 13.625 -42.062 -13.93 1 98.75 59 ALA B O 1
ATOM 3719 N N . GLU B 1 60 ? 14.781 -42.781 -12.117 1 98 60 GLU B N 1
ATOM 3720 C CA . GLU B 1 60 ? 15.484 -43.812 -12.859 1 98 60 GLU B CA 1
ATOM 3721 C C . GLU B 1 60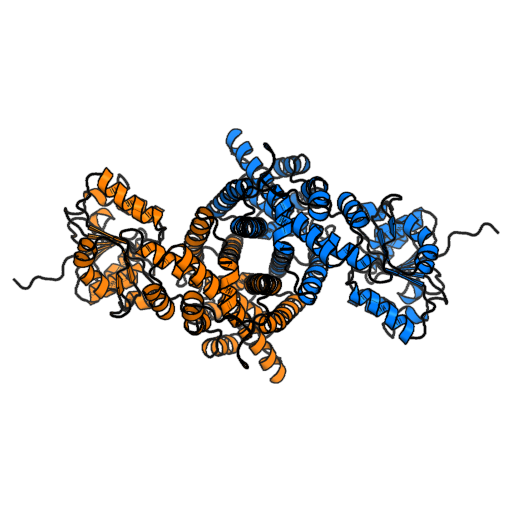 ? 14.5 -44.75 -13.547 1 98 60 GLU B C 1
ATOM 3723 O O . GLU B 1 60 ? 13.648 -45.344 -12.891 1 98 60 GLU B O 1
ATOM 3728 N N . GLY B 1 61 ? 14.641 -44.781 -14.875 1 96.5 61 GLY B N 1
ATOM 3729 C CA . GLY B 1 61 ? 13.867 -45.719 -15.656 1 96.5 61 GLY B CA 1
ATOM 3730 C C . GLY B 1 61 ? 12.43 -45.281 -15.859 1 96.5 61 GLY B C 1
ATOM 3731 O O . GLY B 1 61 ? 11.609 -46.062 -16.375 1 96.5 61 GLY B O 1
ATOM 3732 N N . LYS B 1 62 ? 12.062 -44.156 -15.516 1 98.19 62 LYS B N 1
ATOM 3733 C CA . LYS B 1 62 ? 10.688 -43.688 -15.633 1 98.19 62 LYS B CA 1
ATOM 3734 C C . LYS B 1 62 ? 10.484 -42.906 -16.922 1 98.19 62 LYS B C 1
ATOM 3736 O O . LYS B 1 62 ? 11.055 -41.812 -17.094 1 98.19 62 LYS B O 1
ATOM 3741 N N . PRO B 1 63 ? 9.664 -43.344 -17.781 1 97.94 63 PRO B N 1
ATOM 3742 C CA . PRO B 1 63 ? 9.461 -42.625 -19.047 1 97.94 63 PRO B CA 1
ATOM 3743 C C . PRO B 1 63 ? 8.734 -41.312 -18.859 1 97.94 63 PRO B C 1
ATOM 3745 O O . PRO B 1 63 ? 8.812 -40.438 -19.734 1 97.94 63 PRO B O 1
ATOM 3748 N N . TYR B 1 64 ? 7.945 -41.125 -17.797 1 98.62 64 TYR B N 1
ATOM 3749 C CA . TYR B 1 64 ? 7.246 -39.875 -17.453 1 98.62 64 TYR B CA 1
ATOM 3750 C C . TYR B 1 64 ? 7.625 -39.438 -16.047 1 98.62 64 TYR B C 1
ATOM 3752 O O . TYR B 1 64 ? 7.688 -40.219 -15.117 1 98.62 64 TYR B O 1
ATOM 3760 N N . TYR B 1 65 ? 7.949 -38.156 -15.938 1 98.88 65 TYR B N 1
ATOM 3761 C CA . TYR B 1 65 ? 8.359 -37.594 -14.656 1 98.88 65 TYR B CA 1
ATOM 3762 C C . TYR B 1 65 ? 7.645 -36.281 -14.391 1 98.88 65 TYR B C 1
ATOM 3764 O O . TYR B 1 65 ? 7.742 -35.344 -15.172 1 98.88 65 TYR B O 1
ATOM 3772 N N . VAL B 1 66 ? 6.906 -36.219 -13.266 1 98.88 66 VAL B N 1
ATOM 3773 C CA . VAL B 1 66 ? 6.145 -35.031 -12.883 1 98.88 66 VAL B CA 1
ATOM 3774 C C . VAL B 1 66 ? 6.883 -34.281 -11.781 1 98.88 66 VAL B C 1
ATOM 3776 O O . VAL B 1 66 ? 7.262 -34.844 -10.766 1 98.88 66 VAL B O 1
ATOM 3779 N N . CYS B 1 67 ? 7.105 -33.031 -12 1 98.88 67 CYS B N 1
ATOM 3780 C CA . CYS B 1 67 ? 7.785 -32.156 -11.039 1 98.88 67 CYS B CA 1
ATOM 3781 C C . CYS B 1 67 ? 6.824 -31.125 -10.453 1 98.88 67 CYS B C 1
ATOM 3783 O O . CYS B 1 67 ? 6.344 -30.25 -11.164 1 98.88 67 CYS B O 1
ATOM 3785 N N . MET B 1 68 ? 6.5 -31.234 -9.18 1 98.44 68 MET B N 1
ATOM 3786 C CA . MET B 1 68 ? 5.609 -30.328 -8.469 1 98.44 68 MET B CA 1
ATOM 3787 C C . MET B 1 68 ? 6.25 -29.844 -7.176 1 98.44 68 MET B C 1
ATOM 3789 O O . MET B 1 68 ? 5.777 -30.156 -6.086 1 98.44 68 MET B O 1
ATOM 3793 N N . VAL B 1 69 ? 7.344 -29.062 -7.367 1 97.75 69 VAL B N 1
ATOM 3794 C CA . VAL B 1 69 ? 8.008 -28.453 -6.219 1 97.75 69 VAL B CA 1
ATOM 3795 C C . VAL B 1 69 ? 7.645 -26.969 -6.141 1 97.75 69 VAL B C 1
ATOM 3797 O O . VAL B 1 69 ? 6.973 -26.453 -7.031 1 97.75 69 VAL B O 1
ATOM 3800 N N . ALA B 1 70 ? 8.047 -26.281 -5.156 1 93.5 70 ALA B N 1
ATOM 3801 C CA . ALA B 1 70 ? 7.445 -25 -4.777 1 93.5 70 ALA B CA 1
ATOM 3802 C C . ALA B 1 70 ? 7.98 -23.875 -5.648 1 93.5 70 ALA B C 1
ATOM 3804 O O . ALA B 1 70 ? 7.301 -22.859 -5.852 1 93.5 70 ALA B O 1
ATOM 3805 N N . SER B 1 71 ? 9.25 -24 -6.191 1 95.69 71 SER B N 1
ATOM 3806 C CA . SER B 1 71 ? 9.867 -22.812 -6.77 1 95.69 71 SER B CA 1
ATOM 3807 C C . SER B 1 71 ? 10.875 -23.188 -7.855 1 95.69 71 SER B C 1
ATOM 3809 O O . SER B 1 71 ? 11.297 -24.328 -7.953 1 95.69 71 SER B O 1
ATOM 3811 N N . ALA B 1 72 ? 11.258 -22.141 -8.602 1 97.38 72 ALA B N 1
ATOM 3812 C CA . ALA B 1 72 ? 12.227 -22.328 -9.688 1 97.38 72 ALA B CA 1
ATOM 3813 C C . ALA B 1 72 ? 13.57 -22.812 -9.148 1 97.38 72 ALA B C 1
ATOM 3815 O O . ALA B 1 72 ? 14.18 -23.719 -9.727 1 97.38 72 ALA B O 1
ATOM 3816 N N . PRO B 1 73 ? 14.07 -22.312 -8.039 1 96.62 73 PRO B N 1
ATOM 3817 C CA . PRO B 1 73 ? 15.32 -22.844 -7.504 1 96.62 73 PRO B CA 1
ATOM 3818 C C . PRO B 1 73 ? 15.227 -24.328 -7.148 1 96.62 73 PRO B C 1
ATOM 3820 O O . PRO B 1 73 ? 16.188 -25.078 -7.348 1 96.62 73 PRO B O 1
ATOM 3823 N N . GLN B 1 74 ? 14.102 -24.719 -6.695 1 97.56 74 GLN B N 1
ATOM 3824 C CA . GLN B 1 74 ? 13.922 -26.125 -6.379 1 97.56 74 GLN B CA 1
ATOM 3825 C C . GLN B 1 74 ? 13.891 -26.984 -7.645 1 97.56 74 GLN B C 1
ATOM 3827 O O . GLN B 1 74 ? 14.43 -28.094 -7.672 1 97.56 74 GLN B O 1
ATOM 3832 N N . VAL B 1 75 ? 13.281 -26.453 -8.68 1 98.56 75 VAL B N 1
ATOM 3833 C CA . VAL B 1 75 ? 13.281 -27.156 -9.961 1 98.56 75 VAL B CA 1
ATOM 3834 C C . VAL B 1 75 ? 14.719 -27.281 -10.477 1 98.56 75 VAL B C 1
ATOM 3836 O O . VAL B 1 75 ? 15.109 -28.328 -10.984 1 98.56 75 VAL B O 1
ATOM 3839 N N . GLN B 1 76 ? 15.391 -26.172 -10.336 1 98.44 76 GLN B N 1
ATOM 3840 C CA . GLN B 1 76 ? 16.781 -26.156 -10.773 1 98.44 76 GLN B CA 1
ATOM 3841 C C . GLN B 1 76 ? 17.594 -27.25 -10.078 1 98.44 76 GLN B C 1
ATOM 3843 O O . GLN B 1 76 ? 18.391 -27.938 -10.711 1 98.44 76 GLN B O 1
ATOM 3848 N N . ASP B 1 77 ? 17.359 -27.406 -8.844 1 98.19 77 ASP B N 1
ATOM 3849 C CA . ASP B 1 77 ? 18.047 -28.438 -8.055 1 98.19 77 ASP B CA 1
ATOM 3850 C C . ASP B 1 77 ? 17.625 -29.828 -8.484 1 98.19 77 ASP B C 1
ATOM 3852 O O . ASP B 1 77 ? 18.453 -30.734 -8.586 1 98.19 77 ASP B O 1
ATOM 3856 N N . VAL B 1 78 ? 16.375 -29.984 -8.711 1 98.69 78 VAL B N 1
ATOM 3857 C CA . VAL B 1 78 ? 15.805 -31.266 -9.102 1 98.69 78 VAL B CA 1
ATOM 3858 C C . VAL B 1 78 ? 16.438 -31.734 -10.406 1 98.69 78 VAL B C 1
ATOM 3860 O O . VAL B 1 78 ? 16.828 -32.906 -10.539 1 98.69 78 VAL B O 1
ATOM 3863 N N . LEU B 1 79 ? 16.625 -30.891 -11.305 1 98.69 79 LEU B N 1
ATOM 3864 C CA . LEU B 1 79 ? 17.047 -31.266 -12.656 1 98.69 79 LEU B CA 1
ATOM 3865 C C . LEU B 1 79 ? 18.562 -31.297 -12.766 1 98.69 79 LEU B C 1
ATOM 3867 O O . LEU B 1 79 ? 19.125 -32.219 -13.328 1 98.69 79 LEU B O 1
ATOM 3871 N N . PHE B 1 80 ? 19.25 -30.297 -12.188 1 98.25 80 PHE B N 1
ATOM 3872 C CA . PHE B 1 80 ? 20.594 -30.031 -12.688 1 98.25 80 PHE B CA 1
ATOM 3873 C C . PHE B 1 80 ? 21.625 -30.109 -11.562 1 98.25 80 PHE B C 1
ATOM 3875 O O . PHE B 1 80 ? 22.812 -29.922 -11.789 1 98.25 80 PHE B O 1
ATOM 3882 N N . ASN B 1 81 ? 21.125 -30.359 -10.336 1 98 81 ASN B N 1
ATOM 3883 C CA . ASN B 1 81 ? 22.125 -30.578 -9.305 1 98 81 ASN B CA 1
ATOM 3884 C C . ASN B 1 81 ? 23.141 -31.641 -9.711 1 98 81 ASN B C 1
ATOM 3886 O O . ASN B 1 81 ? 22.75 -32.75 -10.086 1 98 81 ASN B O 1
ATOM 3890 N N . PRO B 1 82 ? 24.422 -31.375 -9.633 1 96.06 82 PRO B N 1
ATOM 3891 C CA . PRO B 1 82 ? 25.422 -32.312 -10.141 1 96.06 82 PRO B CA 1
ATOM 3892 C C . PRO B 1 82 ? 25.438 -33.656 -9.367 1 96.06 82 PRO B C 1
ATOM 3894 O O . PRO B 1 82 ? 25.797 -34.688 -9.93 1 96.06 82 PRO B O 1
ATOM 3897 N N . GLU B 1 83 ? 25.031 -33.594 -8.141 1 96.81 83 GLU B N 1
ATOM 3898 C CA . GLU B 1 83 ? 25.125 -34.781 -7.293 1 96.81 83 GLU B CA 1
ATOM 3899 C C . GLU B 1 83 ? 23.781 -35.531 -7.23 1 96.81 83 GLU B C 1
ATOM 3901 O O . GLU B 1 83 ? 23.734 -36.75 -7.25 1 96.81 83 GLU B O 1
ATOM 3906 N N . THR B 1 84 ? 22.734 -34.75 -7.176 1 97.75 84 THR B N 1
ATOM 3907 C CA . THR B 1 84 ? 21.453 -35.375 -6.848 1 97.75 84 THR B CA 1
ATOM 3908 C C . THR B 1 84 ? 20.453 -35.188 -7.977 1 97.75 84 THR B C 1
ATOM 3910 O O . THR B 1 84 ? 19.375 -35.781 -7.965 1 97.75 84 THR B O 1
ATOM 3913 N N . GLY B 1 85 ? 20.719 -34.375 -8.961 1 98.31 85 GLY B N 1
ATOM 3914 C CA . GLY B 1 85 ? 19.797 -34.062 -10.031 1 98.31 85 GLY B CA 1
ATOM 3915 C C . GLY B 1 85 ? 19.391 -35.25 -10.852 1 98.31 85 GLY B C 1
ATOM 3916 O O . GLY B 1 85 ? 20.094 -36.281 -10.859 1 98.31 85 GLY B O 1
ATOM 3917 N N . ILE B 1 86 ? 18.344 -35.125 -11.625 1 98.69 86 ILE B N 1
ATOM 3918 C CA . ILE B 1 86 ? 17.781 -36.344 -12.25 1 98.69 86 ILE B CA 1
ATOM 3919 C C . ILE B 1 86 ? 18.141 -36.344 -13.734 1 98.69 86 ILE B C 1
ATOM 3921 O O . ILE B 1 86 ? 17.859 -37.344 -14.438 1 98.69 86 ILE B O 1
ATOM 3925 N N . LEU B 1 87 ? 18.734 -35.344 -14.25 1 98.12 87 LEU B N 1
ATOM 3926 C CA . LEU B 1 87 ? 18.938 -35.188 -15.688 1 98.12 87 LEU B CA 1
ATOM 3927 C C . LEU B 1 87 ? 19.594 -36.438 -16.281 1 98.12 87 LEU B C 1
ATOM 3929 O O . LEU B 1 87 ? 19.156 -36.906 -17.328 1 98.12 87 LEU B O 1
ATOM 3933 N N . ASP B 1 88 ? 20.594 -37 -15.648 1 95.81 88 ASP B N 1
ATOM 3934 C CA . ASP B 1 88 ? 21.406 -38.062 -16.219 1 95.81 88 ASP B CA 1
ATOM 3935 C C . ASP B 1 88 ? 20.781 -39.438 -15.992 1 95.81 88 ASP B C 1
ATOM 3937 O O . ASP B 1 88 ? 21.188 -40.438 -16.609 1 95.81 88 ASP B O 1
ATOM 3941 N N . VAL B 1 89 ? 19.75 -39.5 -15.156 1 97.81 89 VAL B N 1
ATOM 3942 C CA . VAL B 1 89 ? 19.156 -40.781 -14.875 1 97.81 89 VAL B CA 1
ATOM 3943 C C . VAL B 1 89 ? 17.812 -40.938 -15.586 1 97.81 89 VAL B C 1
ATOM 3945 O O . VAL B 1 89 ? 17.266 -42.031 -15.695 1 97.81 89 VAL B O 1
ATOM 3948 N N . LEU B 1 90 ? 17.297 -39.844 -16.156 1 98.12 90 LEU B N 1
ATOM 3949 C CA . LEU B 1 90 ? 16.078 -39.938 -16.969 1 98.12 90 LEU B CA 1
ATOM 3950 C C . LEU B 1 90 ? 16.344 -40.75 -18.234 1 98.12 90 LEU B C 1
ATOM 3952 O O . LEU B 1 90 ? 17.391 -40.625 -18.859 1 98.12 90 LEU B O 1
ATOM 3956 N N . PRO B 1 91 ? 15.445 -41.594 -18.578 1 97.94 91 PRO B N 1
ATOM 3957 C CA . PRO B 1 91 ? 15.633 -42.312 -19.828 1 97.94 91 PRO B CA 1
ATOM 3958 C C . PRO B 1 91 ? 15.617 -41.438 -21.062 1 97.94 91 PRO B C 1
ATOM 3960 O O . PRO B 1 91 ? 15.055 -40.312 -21.016 1 97.94 91 PRO B O 1
ATOM 3963 N N . GLN B 1 92 ? 16.234 -41.938 -22.109 1 97.56 92 GLN B N 1
ATOM 3964 C CA . GLN B 1 92 ? 16.172 -41.219 -23.391 1 97.56 92 GLN B CA 1
ATOM 3965 C C . GLN B 1 92 ? 14.719 -41.062 -23.844 1 97.56 92 GLN B C 1
ATOM 3967 O O . GLN B 1 92 ? 13.938 -42.031 -23.812 1 97.56 92 GLN B O 1
ATOM 3972 N N . GLY B 1 93 ? 14.367 -39.875 -24.156 1 97.62 93 GLY B N 1
ATOM 3973 C CA . GLY B 1 93 ? 13.031 -39.594 -24.672 1 97.62 93 GLY B CA 1
ATOM 3974 C C . GLY B 1 93 ? 11.992 -39.438 -23.562 1 97.62 93 GLY B C 1
ATOM 3975 O O . GLY B 1 93 ? 10.797 -39.406 -23.844 1 97.62 93 GLY B O 1
ATOM 3976 N N . ALA B 1 94 ? 12.453 -39.375 -22.359 1 98.12 94 ALA B N 1
ATOM 3977 C CA . ALA B 1 94 ? 11.523 -39.219 -21.234 1 98.12 94 ALA B CA 1
ATOM 3978 C C . ALA B 1 94 ? 10.711 -37.938 -21.375 1 98.12 94 ALA B C 1
ATOM 3980 O O . ALA B 1 94 ? 11.195 -36.938 -21.922 1 98.12 94 ALA B O 1
ATOM 3981 N N . THR B 1 95 ? 9.484 -37.969 -20.922 1 98.62 95 THR B N 1
ATOM 3982 C CA . THR B 1 95 ? 8.633 -36.781 -20.844 1 98.62 95 THR B CA 1
ATOM 3983 C C . THR B 1 95 ? 8.711 -36.156 -19.453 1 98.62 95 THR B C 1
ATOM 3985 O O . THR B 1 95 ? 8.445 -36.812 -18.453 1 98.62 95 THR B O 1
ATOM 3988 N N . PHE B 1 96 ? 9.156 -34.938 -19.406 1 98.75 96 PHE B N 1
ATOM 3989 C CA . PHE B 1 96 ? 9.234 -34.188 -18.156 1 98.75 96 PHE B CA 1
ATOM 3990 C C . PHE B 1 96 ? 8.125 -33.156 -18.094 1 98.75 96 PHE B C 1
ATOM 3992 O O . PHE B 1 96 ? 8.039 -32.25 -18.938 1 98.75 96 PHE B O 1
ATOM 3999 N N . LEU B 1 97 ? 7.246 -33.25 -17.109 1 98.88 97 LEU B N 1
ATOM 4000 C CA . LEU B 1 97 ? 6.152 -32.312 -16.875 1 98.88 97 LEU B CA 1
ATOM 4001 C C . LEU B 1 97 ? 6.453 -31.406 -15.695 1 98.88 97 LEU B C 1
ATOM 4003 O O . LEU B 1 97 ? 6.461 -31.844 -14.547 1 98.88 97 LEU B O 1
ATOM 4007 N N . LEU B 1 98 ? 6.711 -30.141 -15.984 1 98.88 98 LEU B N 1
ATOM 4008 C CA . LEU B 1 98 ? 6.914 -29.141 -14.953 1 98.88 98 LEU B CA 1
ATOM 4009 C C . LEU B 1 98 ? 5.586 -28.516 -14.531 1 98.88 98 LEU B C 1
ATOM 4011 O O . LEU B 1 98 ? 5.031 -27.672 -15.242 1 98.88 98 LEU B O 1
ATOM 4015 N N . CYS B 1 99 ? 5.152 -28.906 -13.352 1 98.56 99 CYS B N 1
ATOM 4016 C CA . CYS B 1 99 ? 3.834 -28.469 -12.906 1 98.56 99 CYS B CA 1
ATOM 4017 C C . CYS B 1 99 ? 3.945 -27.344 -11.883 1 98.56 99 CYS B C 1
ATOM 4019 O O . CYS B 1 99 ? 2.939 -26.734 -11.516 1 98.56 99 CYS B O 1
ATOM 4021 N N . SER B 1 100 ? 5.18 -27 -11.516 1 97.69 100 SER B N 1
ATOM 4022 C CA . SER B 1 100 ? 5.426 -25.906 -10.586 1 97.69 100 SER B CA 1
ATOM 4023 C C . SER B 1 100 ? 5.109 -24.562 -11.234 1 97.69 100 SER B C 1
ATOM 4025 O O . SER B 1 100 ? 5.215 -24.406 -12.453 1 97.69 100 SER B O 1
ATOM 4027 N N . THR B 1 101 ? 4.645 -23.641 -10.398 1 96.19 101 THR B N 1
ATOM 4028 C CA . THR B 1 101 ? 4.512 -22.266 -10.867 1 96.19 101 THR B CA 1
ATOM 4029 C C . THR B 1 101 ? 5.871 -21.562 -10.906 1 96.19 101 THR B C 1
ATOM 4031 O O . THR B 1 101 ? 6.488 -21.344 -9.867 1 96.19 101 THR B O 1
ATOM 4034 N N . VAL B 1 102 ? 6.355 -21.266 -12.117 1 97.75 102 VAL B N 1
ATOM 4035 C CA . VAL B 1 102 ? 7.648 -20.625 -12.32 1 97.75 102 VAL B CA 1
ATOM 4036 C C . VAL B 1 102 ? 7.52 -19.531 -13.375 1 97.75 102 VAL B C 1
ATOM 4038 O O . VAL B 1 102 ? 6.547 -19.5 -14.133 1 97.75 102 VAL B O 1
ATOM 4041 N N . PRO B 1 103 ? 8.438 -18.594 -13.375 1 97 103 PRO B N 1
ATOM 4042 C CA . PRO B 1 103 ? 8.422 -17.625 -14.484 1 97 103 PRO B CA 1
ATOM 4043 C C . PRO B 1 103 ? 8.586 -18.297 -15.852 1 97 103 PRO B C 1
ATOM 4045 O O . PRO B 1 103 ? 9.344 -19.25 -15.984 1 97 103 PRO B O 1
ATOM 4048 N N . SER B 1 104 ? 7.91 -17.734 -16.812 1 97.25 104 SER B N 1
ATOM 4049 C CA . SER B 1 104 ? 8.008 -18.234 -18.188 1 97.25 104 SER B CA 1
ATOM 4050 C C . SER B 1 104 ? 9.461 -18.266 -18.656 1 97.25 104 SER B C 1
ATOM 4052 O O . SER B 1 104 ? 9.898 -19.25 -19.281 1 97.25 104 SER B O 1
ATOM 4054 N N . ALA B 1 105 ? 10.172 -17.266 -18.312 1 96.44 105 ALA B N 1
ATOM 4055 C CA . ALA B 1 105 ? 11.57 -17.172 -18.703 1 96.44 105 ALA B CA 1
ATOM 4056 C C . ALA B 1 105 ? 12.383 -18.328 -18.109 1 96.44 105 ALA B C 1
ATOM 4058 O O . ALA B 1 105 ? 13.312 -18.828 -18.75 1 96.44 105 ALA B O 1
ATOM 4059 N N . TYR B 1 106 ? 12.102 -18.734 -16.969 1 97.56 106 TYR B N 1
ATOM 4060 C CA . TYR B 1 106 ? 12.797 -19.859 -16.359 1 97.56 106 TYR B CA 1
ATOM 4061 C C . TYR B 1 106 ? 12.477 -21.156 -17.094 1 97.56 106 TYR B C 1
ATOM 4063 O O . TYR B 1 106 ? 13.375 -21.953 -17.375 1 97.56 106 TYR B O 1
ATOM 4071 N N . ALA B 1 107 ? 11.195 -21.391 -17.344 1 98.25 107 ALA B N 1
ATOM 4072 C CA . ALA B 1 107 ? 10.836 -22.594 -18.094 1 98.25 107 ALA B CA 1
ATOM 4073 C C . ALA B 1 107 ? 11.609 -22.656 -19.406 1 98.25 107 ALA B C 1
ATOM 4075 O O . ALA B 1 107 ? 12.102 -23.719 -19.797 1 98.25 107 ALA B O 1
ATOM 4076 N N . GLN B 1 108 ? 11.695 -21.562 -20.062 1 98.12 108 GLN B N 1
ATOM 4077 C CA . GLN B 1 108 ? 12.438 -21.5 -21.312 1 98.12 108 GLN B CA 1
ATOM 4078 C C . GLN B 1 108 ? 13.922 -21.781 -21.078 1 98.12 108 GLN B C 1
ATOM 4080 O O . GLN B 1 108 ? 14.57 -22.406 -21.922 1 98.12 108 GLN B O 1
ATOM 4085 N N . SER B 1 109 ? 14.406 -21.266 -19.969 1 98.25 109 SER B N 1
ATOM 4086 C CA . SER B 1 109 ? 15.812 -21.516 -19.656 1 98.25 109 SER B CA 1
ATOM 4087 C C . SER B 1 109 ? 16.078 -23 -19.406 1 98.25 109 SER B C 1
ATOM 4089 O O . SER B 1 109 ? 17.172 -23.484 -19.719 1 98.25 109 SER B O 1
ATOM 4091 N N . VAL B 1 110 ? 15.148 -23.703 -18.875 1 98.44 110 VAL B N 1
ATOM 4092 C CA . VAL B 1 110 ? 15.266 -25.141 -18.641 1 98.44 110 VAL B CA 1
ATOM 4093 C C . VAL B 1 110 ? 15.398 -25.859 -19.984 1 98.44 110 VAL B C 1
ATOM 4095 O O . VAL B 1 110 ? 16.25 -26.75 -20.141 1 98.44 110 VAL B O 1
ATOM 4098 N N . GLU B 1 111 ? 14.547 -25.484 -20.906 1 97.88 111 GLU B N 1
ATOM 4099 C CA . GLU B 1 111 ? 14.617 -26.078 -22.25 1 97.88 111 GLU B CA 1
ATOM 4100 C C . GLU B 1 111 ? 15.992 -25.859 -22.875 1 97.88 111 GLU B C 1
ATOM 4102 O O . GLU B 1 111 ? 16.578 -26.797 -23.438 1 97.88 111 GLU B O 1
ATOM 4107 N N . LYS B 1 112 ? 16.5 -24.656 -22.766 1 98 112 LYS B N 1
ATOM 4108 C CA . LYS B 1 112 ? 17.812 -24.328 -23.297 1 98 112 LYS B CA 1
ATOM 4109 C C . LYS B 1 112 ? 18.906 -25.125 -22.594 1 98 112 LYS B C 1
ATOM 4111 O O . LYS B 1 112 ? 19.875 -25.562 -23.219 1 98 112 LYS B O 1
ATOM 4116 N N . GLU B 1 113 ? 18.734 -25.281 -21.344 1 97.94 113 GLU B N 1
ATOM 4117 C CA . GLU B 1 113 ? 19.734 -26.016 -20.562 1 97.94 113 GLU B CA 1
ATOM 4118 C C . GLU B 1 113 ? 19.719 -27.5 -20.938 1 97.94 113 GLU B C 1
ATOM 4120 O O . GLU B 1 113 ? 20.781 -28.141 -20.953 1 97.94 113 GLU B O 1
ATOM 4125 N N . PHE B 1 114 ? 18.516 -28.125 -21.188 1 98.06 114 PHE B N 1
ATOM 4126 C CA . PHE B 1 114 ? 18.453 -29.484 -21.703 1 98.06 114 PHE B CA 1
ATOM 4127 C C . PHE B 1 114 ? 19.297 -29.641 -22.969 1 98.06 114 PHE B C 1
ATOM 4129 O O . PHE B 1 114 ? 20.125 -30.547 -23.062 1 98.06 114 PHE B O 1
ATOM 4136 N N . LYS B 1 115 ? 19.109 -28.703 -23.844 1 97.31 115 LYS B N 1
ATOM 4137 C CA . LYS B 1 115 ? 19.844 -28.719 -25.094 1 97.31 115 LYS B CA 1
ATOM 4138 C C . LYS B 1 115 ? 21.344 -28.562 -24.859 1 97.31 115 LYS B C 1
ATOM 4140 O O . LYS B 1 115 ? 22.156 -29.297 -25.438 1 97.31 115 LYS B O 1
ATOM 4145 N N . ALA B 1 116 ? 21.703 -27.625 -24.016 1 97.88 116 ALA B N 1
ATOM 4146 C CA . ALA B 1 116 ? 23.094 -27.344 -23.734 1 97.88 116 ALA B CA 1
ATOM 4147 C C . ALA B 1 116 ? 23.797 -28.547 -23.109 1 97.88 116 ALA B C 1
ATOM 4149 O O . ALA B 1 116 ? 25 -28.75 -23.312 1 97.88 116 ALA B O 1
ATOM 4150 N N . ARG B 1 117 ? 23.016 -29.391 -22.5 1 97.19 117 ARG B N 1
ATOM 4151 C CA . ARG B 1 117 ? 23.578 -30.547 -21.812 1 97.19 117 ARG B CA 1
ATOM 4152 C C . ARG B 1 117 ? 23.406 -31.812 -22.641 1 97.19 117 ARG B C 1
ATOM 4154 O O . ARG B 1 117 ? 23.641 -32.906 -22.141 1 97.19 117 ARG B O 1
ATOM 4161 N N . GLY B 1 118 ? 22.969 -31.703 -23.828 1 97.19 118 GLY B N 1
ATOM 4162 C CA . GLY B 1 118 ? 22.859 -32.812 -24.766 1 97.19 118 GLY B CA 1
ATOM 4163 C C . GLY B 1 118 ? 21.625 -33.688 -24.516 1 97.19 118 GLY B C 1
ATOM 4164 O O . GLY B 1 118 ? 21.609 -34.844 -24.891 1 97.19 118 GLY B O 1
ATOM 4165 N N . ARG B 1 119 ? 20.672 -33.156 -23.859 1 97.75 119 ARG B N 1
ATOM 4166 C CA . ARG B 1 119 ? 19.469 -33.906 -23.531 1 97.75 119 ARG B CA 1
ATOM 4167 C C . ARG B 1 119 ? 18.234 -33.281 -24.188 1 97.75 119 ARG B C 1
ATOM 4169 O O . ARG B 1 119 ? 17.172 -33.219 -23.578 1 97.75 119 ARG B O 1
ATOM 4176 N N . ASP B 1 120 ? 18.359 -32.812 -25.391 1 95.38 120 ASP B N 1
ATOM 4177 C CA . ASP B 1 120 ? 17.234 -32.25 -26.141 1 95.38 120 ASP B CA 1
ATOM 4178 C C . ASP B 1 120 ? 16.266 -33.375 -26.578 1 95.38 120 ASP B C 1
ATOM 4180 O O . ASP B 1 120 ? 15.227 -33.094 -27.172 1 95.38 120 ASP B O 1
ATOM 4184 N N . ASP B 1 121 ? 16.609 -34.594 -26.141 1 97.44 121 ASP B N 1
ATOM 4185 C CA . ASP B 1 121 ? 15.703 -35.719 -26.359 1 97.44 121 ASP B CA 1
ATOM 4186 C C . ASP B 1 121 ? 14.539 -35.688 -25.375 1 97.44 121 ASP B C 1
ATOM 4188 O O . ASP B 1 121 ? 13.516 -36.344 -25.594 1 97.44 121 ASP B O 1
ATOM 4192 N N . ILE B 1 122 ? 14.766 -35 -24.281 1 98.12 122 ILE B N 1
ATOM 4193 C CA . ILE B 1 122 ? 13.734 -34.938 -23.25 1 98.12 122 ILE B CA 1
ATOM 4194 C C . ILE B 1 122 ? 12.539 -34.125 -23.797 1 98.12 122 ILE B C 1
ATOM 4196 O O . ILE B 1 122 ? 12.695 -33.031 -24.312 1 98.12 122 ILE B O 1
ATOM 4200 N N . ILE B 1 123 ? 11.414 -34.781 -23.734 1 98.44 123 ILE B N 1
ATOM 4201 C CA . ILE B 1 123 ? 10.164 -34.125 -24.109 1 98.44 123 ILE B CA 1
ATOM 4202 C C . ILE B 1 123 ? 9.664 -33.281 -22.953 1 98.44 123 ILE B C 1
ATOM 4204 O O . ILE B 1 123 ? 9.211 -33.812 -21.922 1 98.44 123 ILE B O 1
ATOM 4208 N N . PHE B 1 124 ? 9.719 -31.938 -23.125 1 98.62 124 PHE B N 1
ATOM 4209 C CA . PHE B 1 124 ? 9.484 -31.016 -22.031 1 98.62 124 PHE B CA 1
ATOM 4210 C C . PHE B 1 124 ? 8.133 -30.312 -22.188 1 98.62 124 PHE B C 1
ATOM 4212 O O . PHE B 1 124 ? 7.84 -29.75 -23.25 1 98.62 124 PHE B O 1
ATOM 4219 N N . ILE B 1 125 ? 7.27 -30.375 -21.125 1 98.75 125 ILE B N 1
ATOM 4220 C CA . ILE B 1 125 ? 5.984 -29.688 -21.062 1 98.75 125 ILE B CA 1
ATOM 4221 C C . ILE B 1 125 ? 5.918 -28.812 -19.812 1 98.75 125 ILE B C 1
ATOM 4223 O O . ILE B 1 125 ? 6.074 -29.312 -18.703 1 98.75 125 ILE B O 1
ATOM 4227 N N . ASP B 1 126 ? 5.848 -27.516 -19.953 1 98.06 126 ASP B N 1
ATOM 4228 C CA . ASP B 1 126 ? 5.539 -26.656 -18.812 1 98.06 126 ASP B CA 1
ATOM 4229 C C . ASP B 1 126 ? 4.035 -26.609 -18.547 1 98.06 126 ASP B C 1
ATOM 4231 O O . ASP B 1 126 ? 3.279 -26.062 -19.359 1 98.06 126 ASP B O 1
ATOM 4235 N N . SER B 1 127 ? 3.605 -27.094 -17.438 1 98.56 127 SER B N 1
ATOM 4236 C CA . SER B 1 127 ? 2.189 -27.375 -17.219 1 98.56 127 SER B CA 1
ATOM 4237 C C . SER B 1 127 ? 1.761 -26.984 -15.805 1 98.56 127 SER B C 1
ATOM 4239 O O . SER B 1 127 ? 1.222 -27.812 -15.07 1 98.56 127 SER B O 1
ATOM 4241 N N . PRO B 1 128 ? 1.875 -25.672 -15.5 1 98.31 128 PRO B N 1
ATOM 4242 C CA . PRO B 1 128 ? 1.412 -25.25 -14.172 1 98.31 128 PRO B CA 1
ATOM 4243 C C . PRO B 1 128 ? -0.071 -25.531 -13.945 1 98.31 128 PRO B C 1
ATOM 4245 O O . PRO B 1 128 ? -0.814 -25.75 -14.906 1 98.31 128 PRO B O 1
ATOM 4248 N N . VAL B 1 129 ? -0.422 -25.578 -12.68 1 97.25 129 VAL B N 1
ATOM 4249 C CA . VAL B 1 129 ? -1.743 -26.078 -12.312 1 97.25 129 VAL B CA 1
ATOM 4250 C C . VAL B 1 129 ? -2.469 -25.047 -11.453 1 97.25 129 VAL B C 1
ATOM 4252 O O . VAL B 1 129 ? -1.848 -24.109 -10.93 1 97.25 129 VAL B O 1
ATOM 4255 N N . SER B 1 130 ? -3.775 -25.125 -11.375 1 95.12 130 SER B N 1
ATOM 4256 C CA . SER B 1 130 ? -4.629 -24.312 -10.516 1 95.12 130 SER B CA 1
ATOM 4257 C C . SER B 1 130 ? -5.793 -25.125 -9.969 1 95.12 130 SER B C 1
ATOM 4259 O O . SER B 1 130 ? -6.277 -26.047 -10.617 1 95.12 130 SER B O 1
ATOM 4261 N N . GLY B 1 131 ? -6.223 -24.828 -8.711 1 91.12 131 GLY B N 1
ATOM 4262 C CA . GLY B 1 131 ? -7.414 -25.469 -8.172 1 91.12 131 GLY B CA 1
ATOM 4263 C C . GLY B 1 131 ? -7.273 -25.875 -6.719 1 91.12 131 GLY B C 1
ATOM 4264 O O . GLY B 1 131 ? -8.266 -26.141 -6.039 1 91.12 131 GLY B O 1
ATOM 4265 N N . GLY B 1 132 ? -6.02 -25.938 -6.211 1 88.31 132 GLY B N 1
ATOM 4266 C CA . GLY B 1 132 ? -5.801 -26.25 -4.809 1 88.31 132 GLY B CA 1
ATOM 4267 C C . GLY B 1 132 ? -5.617 -27.734 -4.547 1 88.31 132 GLY B C 1
ATOM 4268 O O . GLY B 1 132 ? -5.754 -28.547 -5.461 1 88.31 132 GLY B O 1
ATOM 4269 N N . ALA B 1 133 ? -5.406 -28.047 -3.322 1 86.81 133 ALA B N 1
ATOM 4270 C CA . ALA B 1 133 ? -5.066 -29.406 -2.906 1 86.81 133 ALA B CA 1
ATOM 4271 C C . ALA B 1 133 ? -6.246 -30.359 -3.111 1 86.81 133 ALA B C 1
ATOM 4273 O O . ALA B 1 133 ? -6.059 -31.516 -3.457 1 86.81 133 ALA B O 1
ATOM 4274 N N . GLY B 1 134 ? -7.414 -29.828 -2.887 1 88.94 134 GLY B N 1
ATOM 4275 C CA . GLY B 1 134 ? -8.594 -30.656 -3.062 1 88.94 134 GLY B CA 1
ATOM 4276 C C . GLY B 1 134 ? -8.766 -31.156 -4.484 1 88.94 134 GLY B C 1
ATOM 4277 O O . GLY B 1 134 ? -8.961 -32.344 -4.715 1 88.94 134 GLY B O 1
ATOM 4278 N N . ARG B 1 135 ? -8.672 -30.234 -5.406 1 92.06 135 ARG B N 1
ATOM 4279 C CA . ARG B 1 135 ? -8.82 -30.609 -6.805 1 92.06 135 ARG B CA 1
ATOM 4280 C C . ARG B 1 135 ? -7.648 -31.469 -7.262 1 92.06 135 ARG B C 1
ATOM 4282 O O . ARG B 1 135 ? -7.805 -32.344 -8.141 1 92.06 135 ARG B O 1
ATOM 4289 N N . ALA B 1 136 ? -6.504 -31.281 -6.723 1 94.5 136 ALA B N 1
ATOM 4290 C CA . ALA B 1 136 ? -5.355 -32.125 -7.016 1 94.5 136 ALA B CA 1
ATOM 4291 C C . ALA B 1 136 ? -5.641 -33.594 -6.645 1 94.5 136 ALA B C 1
ATOM 4293 O O . ALA B 1 136 ? -5.363 -34.5 -7.426 1 94.5 136 ALA B O 1
ATOM 4294 N N . ALA B 1 137 ? -6.223 -33.781 -5.484 1 94.12 137 ALA B N 1
ATOM 4295 C CA . ALA B 1 137 ? -6.531 -35.094 -4.977 1 94.12 137 ALA B CA 1
ATOM 4296 C C . ALA B 1 137 ? -7.613 -35.781 -5.82 1 94.12 137 ALA B C 1
ATOM 4298 O O . ALA B 1 137 ? -7.617 -37 -5.984 1 94.12 137 ALA B O 1
ATOM 4299 N N . ASP B 1 138 ? -8.445 -34.938 -6.418 1 95.38 138 ASP B N 1
ATOM 4300 C CA . ASP B 1 138 ? -9.586 -35.438 -7.164 1 95.38 138 ASP B CA 1
ATOM 4301 C C . ASP B 1 138 ? -9.258 -35.562 -8.648 1 95.38 138 ASP B C 1
ATOM 4303 O O . ASP B 1 138 ? -10.047 -36.094 -9.422 1 95.38 138 ASP B O 1
ATOM 4307 N N . GLY B 1 139 ? -8.133 -35.062 -9.055 1 96.69 139 GLY B N 1
ATOM 4308 C CA . GLY B 1 139 ? -7.758 -35.125 -10.461 1 96.69 139 GLY B CA 1
ATOM 4309 C C . GLY B 1 139 ? -8.57 -34.156 -11.32 1 96.69 139 GLY B C 1
ATOM 4310 O O . GLY B 1 139 ? -8.898 -34.5 -12.469 1 96.69 139 GLY B O 1
ATOM 4311 N N . THR B 1 140 ? -8.961 -33.062 -10.727 1 96.94 140 THR B N 1
ATOM 4312 C CA . THR B 1 140 ? -9.828 -32.125 -11.445 1 96.94 140 THR B CA 1
ATOM 4313 C C . THR B 1 140 ? -9.188 -30.75 -11.523 1 96.94 140 THR B C 1
ATOM 4315 O O . THR B 1 140 ? -9.883 -29.734 -11.461 1 96.94 140 THR B O 1
ATOM 4318 N N . LEU B 1 141 ? -7.914 -30.703 -11.625 1 97.62 141 LEU B N 1
ATOM 4319 C CA . LEU B 1 141 ? -7.172 -29.438 -11.703 1 97.62 141 LEU B CA 1
ATOM 4320 C C . LEU B 1 141 ? -7.434 -28.734 -13.023 1 97.62 141 LEU B C 1
ATOM 4322 O O . LEU B 1 141 ? -7.91 -29.344 -13.984 1 97.62 141 LEU B O 1
ATOM 4326 N N . SER B 1 142 ? -7.273 -27.438 -12.992 1 97.88 142 SER B N 1
ATOM 4327 C CA . SER B 1 142 ? -6.988 -26.703 -14.227 1 97.88 142 SER B CA 1
ATOM 4328 C C . SER B 1 142 ? -5.5 -26.75 -14.562 1 97.88 142 SER B C 1
ATOM 4330 O O . SER B 1 142 ? -4.66 -26.391 -13.734 1 97.88 142 SER B O 1
ATOM 4332 N N . ILE B 1 143 ? -5.176 -27.219 -15.758 1 98.44 143 ILE B N 1
ATOM 4333 C CA . ILE B 1 143 ? -3.773 -27.312 -16.141 1 98.44 143 ILE B CA 1
ATOM 4334 C C . ILE B 1 143 ? -3.529 -26.516 -17.422 1 98.44 143 ILE B C 1
ATOM 4336 O O . ILE B 1 143 ? -4.301 -26.609 -18.375 1 98.44 143 ILE B O 1
ATOM 4340 N N . MET B 1 144 ? -2.605 -25.609 -17.422 1 98.44 144 MET B N 1
ATOM 4341 C CA . MET B 1 144 ? -2.133 -24.859 -18.578 1 98.44 144 MET B CA 1
ATOM 4342 C C . MET B 1 144 ? -0.834 -25.438 -19.125 1 98.44 144 MET B C 1
ATOM 4344 O O . MET B 1 144 ? 0.224 -25.297 -18.5 1 98.44 144 MET B O 1
ATOM 4348 N N . ALA B 1 145 ? -0.925 -26.062 -20.25 1 98.56 145 ALA B N 1
ATOM 4349 C CA . ALA B 1 145 ? 0.231 -26.812 -20.75 1 98.56 145 ALA B CA 1
ATOM 4350 C C . ALA B 1 145 ? 0.823 -26.141 -21.984 1 98.56 145 ALA B C 1
ATOM 4352 O O . ALA B 1 145 ? 0.128 -25.953 -22.984 1 98.56 145 ALA B O 1
ATOM 4353 N N . GLY B 1 146 ? 2.045 -25.75 -21.891 1 98.31 146 GLY B N 1
ATOM 4354 C CA . GLY B 1 146 ? 2.799 -25.219 -23.016 1 98.31 146 GLY B CA 1
ATOM 4355 C C . GLY B 1 146 ? 3.941 -26.125 -23.453 1 98.31 146 GLY B C 1
ATOM 4356 O O . GLY B 1 146 ? 4.594 -26.75 -22.609 1 98.31 146 GLY B O 1
ATOM 4357 N N . GLY B 1 147 ? 4.23 -26.25 -24.688 1 97.81 147 GLY B N 1
ATOM 4358 C CA . GLY B 1 147 ? 5.258 -27.078 -25.297 1 97.81 147 GLY B CA 1
ATOM 4359 C C . GLY B 1 147 ? 5.062 -27.25 -26.797 1 97.81 147 GLY B C 1
ATOM 4360 O O . GLY B 1 147 ? 4.152 -26.656 -27.375 1 97.81 147 GLY B O 1
ATOM 4361 N N . SER B 1 148 ? 5.977 -28.047 -27.375 1 97.12 148 SER B N 1
ATOM 4362 C CA . SER B 1 148 ? 5.797 -28.375 -28.797 1 97.12 148 SER B CA 1
ATOM 4363 C C . SER B 1 148 ? 4.559 -29.234 -29 1 97.12 148 SER B C 1
ATOM 4365 O O . SER B 1 148 ? 4.09 -29.891 -28.078 1 97.12 148 SER B O 1
ATOM 4367 N N . ALA B 1 149 ? 4.062 -29.188 -30.203 1 97.12 149 ALA B N 1
ATOM 4368 C CA . ALA B 1 149 ? 2.904 -30.031 -30.531 1 97.12 149 ALA B CA 1
ATOM 4369 C C . ALA B 1 149 ? 3.184 -31.5 -30.219 1 97.12 149 ALA B C 1
ATOM 4371 O O . ALA B 1 149 ? 2.322 -32.188 -29.688 1 97.12 149 ALA B O 1
ATOM 4372 N N . ALA B 1 150 ? 4.336 -31.891 -30.516 1 96.81 150 ALA B N 1
ATOM 4373 C CA . ALA B 1 150 ? 4.723 -33.281 -30.281 1 96.81 150 ALA B CA 1
ATOM 4374 C C . ALA B 1 150 ? 4.781 -33.594 -28.797 1 96.81 150 ALA B C 1
ATOM 4376 O O . ALA B 1 150 ? 4.367 -34.656 -28.359 1 96.81 150 ALA B O 1
ATOM 4377 N N . ALA B 1 151 ? 5.332 -32.688 -28.078 1 97.94 151 ALA B N 1
ATOM 4378 C CA . ALA B 1 151 ? 5.422 -32.875 -26.625 1 97.94 151 ALA B CA 1
ATOM 4379 C C . ALA B 1 151 ? 4.031 -32.938 -26 1 97.94 151 ALA B C 1
ATOM 4381 O O . ALA B 1 151 ? 3.771 -33.812 -25.156 1 97.94 151 ALA B O 1
ATOM 4382 N N . LEU B 1 152 ? 3.168 -32.031 -26.391 1 98.19 152 LEU B N 1
ATOM 4383 C CA . LEU B 1 152 ? 1.812 -32 -25.859 1 98.19 152 LEU B CA 1
ATOM 4384 C C . LEU B 1 152 ? 1.045 -33.281 -26.219 1 98.19 152 LEU B C 1
ATOM 4386 O O . LEU B 1 152 ? 0.288 -33.781 -25.391 1 98.19 152 LEU B O 1
ATOM 4390 N N . GLU B 1 153 ? 1.258 -33.719 -27.406 1 97.38 153 GLU B N 1
ATOM 4391 C CA . GLU B 1 153 ? 0.607 -34.969 -27.812 1 97.38 153 GLU B CA 1
ATOM 4392 C C . GLU B 1 153 ? 1.081 -36.156 -26.984 1 97.38 153 GLU B C 1
ATOM 4394 O O . GLU B 1 153 ? 0.272 -36.969 -26.531 1 97.38 153 GLU B O 1
ATOM 4399 N N . LYS B 1 154 ? 2.328 -36.219 -26.734 1 97 154 LYS B N 1
ATOM 4400 C CA . LYS B 1 154 ? 2.92 -37.344 -25.984 1 97 154 LYS B CA 1
ATOM 4401 C C . LYS B 1 154 ? 2.469 -37.312 -24.531 1 97 154 LYS B C 1
ATOM 4403 O O . LYS B 1 154 ? 2.219 -38.375 -23.953 1 97 154 LYS B O 1
ATOM 4408 N N . GLY B 1 155 ? 2.412 -36.156 -24 1 97.69 155 GLY B N 1
ATOM 4409 C CA . GLY B 1 155 ? 2.123 -36.062 -22.578 1 97.69 155 GLY B CA 1
ATOM 4410 C C . GLY B 1 155 ? 0.649 -35.844 -22.281 1 97.69 155 GLY B C 1
ATOM 4411 O O . GLY B 1 155 ? 0.233 -35.875 -21.109 1 97.69 155 GLY B O 1
ATOM 4412 N N . LYS B 1 156 ? -0.199 -35.719 -23.234 1 97.81 156 LYS B N 1
ATOM 4413 C CA . LYS B 1 156 ? -1.596 -35.312 -23.078 1 97.81 156 LYS B CA 1
ATOM 4414 C C . LYS B 1 156 ? -2.352 -36.281 -22.172 1 97.81 156 LYS B C 1
ATOM 4416 O O . LYS B 1 156 ? -3.135 -35.844 -21.328 1 97.81 156 LYS B O 1
ATOM 4421 N N . PHE B 1 157 ? -2.141 -37.531 -22.344 1 97.44 157 PHE B N 1
ATOM 4422 C CA . PHE B 1 157 ? -2.895 -38.531 -21.578 1 97.44 157 PHE B CA 1
ATOM 4423 C C . PHE B 1 157 ? -2.662 -38.344 -20.094 1 97.44 157 PHE B C 1
ATOM 4425 O O . PHE B 1 157 ? -3.598 -38.438 -19.297 1 97.44 157 PHE B O 1
ATOM 4432 N N . LEU B 1 158 ? -1.446 -38.094 -19.719 1 98.19 158 LEU B N 1
ATOM 4433 C CA . LEU B 1 158 ? -1.115 -37.938 -18.312 1 98.19 158 LEU B CA 1
ATOM 4434 C C . LEU B 1 158 ? -1.687 -36.625 -17.766 1 98.19 158 LEU B C 1
ATOM 4436 O O . LEU B 1 158 ? -2.16 -36.594 -16.625 1 98.19 158 LEU B O 1
ATOM 4440 N N . LEU B 1 159 ? -1.653 -35.562 -18.562 1 98.38 159 LEU B N 1
ATOM 4441 C CA . LEU B 1 159 ? -2.268 -34.281 -18.188 1 98.38 159 LEU B CA 1
ATOM 4442 C C . LEU B 1 159 ? -3.768 -34.469 -17.969 1 98.38 159 LEU B C 1
ATOM 4444 O O . LEU B 1 159 ? -4.328 -33.906 -17.016 1 98.38 159 LEU B O 1
ATOM 4448 N N . GLU B 1 160 ? -4.383 -35.25 -18.797 1 98 160 GLU B N 1
ATOM 4449 C CA . GLU B 1 160 ? -5.816 -35.5 -18.703 1 98 160 GLU B CA 1
ATOM 4450 C C . GLU B 1 160 ? -6.156 -36.25 -17.422 1 98 160 GLU B C 1
ATOM 4452 O O . GLU B 1 160 ? -7.215 -36.062 -16.828 1 98 160 GLU B O 1
ATOM 4457 N N . GLU B 1 161 ? -5.258 -37.125 -16.969 1 97.31 161 GLU B N 1
ATOM 4458 C CA . GLU B 1 161 ? -5.477 -37.875 -15.742 1 97.31 161 GLU B CA 1
ATOM 4459 C C . GLU B 1 161 ? -5.469 -37 -14.516 1 97.31 161 GLU B C 1
ATOM 4461 O O . GLU B 1 161 ? -6.039 -37.344 -13.477 1 97.31 161 GLU B O 1
ATOM 4466 N N . MET B 1 162 ? -4.82 -35.844 -14.664 1 97.88 162 MET B N 1
ATOM 4467 C CA . MET B 1 162 ? -4.625 -35 -13.5 1 97.88 162 MET B CA 1
ATOM 4468 C C . MET B 1 162 ? -5.512 -33.75 -13.578 1 97.88 162 MET B C 1
ATOM 4470 O O . MET B 1 162 ? -5.477 -32.906 -12.688 1 97.88 162 MET B O 1
ATOM 4474 N N . SER B 1 163 ? -6.273 -33.594 -14.617 1 97.88 163 SER B N 1
ATOM 4475 C CA . SER B 1 163 ? -7.082 -32.406 -14.797 1 97.88 163 SER B CA 1
ATOM 4476 C C . SER B 1 163 ? -8.555 -32.75 -15.008 1 97.88 163 SER B C 1
ATOM 4478 O O . SER B 1 163 ? -8.891 -33.906 -15.297 1 97.88 163 SER B O 1
ATOM 4480 N N . ASP B 1 164 ? -9.383 -31.734 -14.742 1 96.62 164 ASP B N 1
ATOM 4481 C CA . ASP B 1 164 ? -10.742 -31.828 -15.25 1 96.62 164 ASP B CA 1
ATOM 4482 C C . ASP B 1 164 ? -10.766 -31.828 -16.781 1 96.62 164 ASP B C 1
ATOM 4484 O O . ASP B 1 164 ? -10.047 -31.047 -17.406 1 96.62 164 ASP B O 1
ATOM 4488 N N . PRO B 1 165 ? -11.547 -32.719 -17.359 1 94.12 165 PRO B N 1
ATOM 4489 C CA . PRO B 1 165 ? -11.562 -32.812 -18.812 1 94.12 165 PRO B CA 1
ATOM 4490 C C . PRO B 1 165 ? -11.852 -31.5 -19.516 1 94.12 165 PRO B C 1
ATOM 4492 O O . PRO B 1 165 ? -11.398 -31.266 -20.641 1 94.12 165 PRO B O 1
ATOM 4495 N N . LYS B 1 166 ? -12.531 -30.609 -18.875 1 95.56 166 LYS B N 1
ATOM 4496 C CA . LYS B 1 166 ? -12.891 -29.328 -19.484 1 95.56 166 LYS B CA 1
ATOM 4497 C C . LYS B 1 166 ? -11.898 -28.234 -19.078 1 95.56 166 LYS B C 1
ATOM 4499 O O . LYS B 1 166 ? -12.07 -27.062 -19.453 1 95.56 166 LYS B O 1
ATOM 4504 N N . LYS B 1 167 ? -10.859 -28.641 -18.344 1 97.25 167 LYS B N 1
ATOM 4505 C CA . LYS B 1 167 ? -9.992 -27.609 -17.781 1 97.25 167 LYS B CA 1
ATOM 4506 C C . LYS B 1 167 ? -8.531 -27.875 -18.109 1 97.25 167 LYS B C 1
ATOM 4508 O O . LYS B 1 167 ? -7.629 -27.453 -17.391 1 97.25 167 LYS B O 1
ATOM 4513 N N . LEU B 1 168 ? -8.312 -28.734 -19.094 1 98 168 LEU B N 1
ATOM 4514 C CA . LEU B 1 168 ? -6.969 -28.859 -19.641 1 98 168 LEU B CA 1
ATOM 4515 C C . LEU B 1 168 ? -6.777 -27.906 -20.812 1 98 168 LEU B C 1
ATOM 4517 O O . LEU B 1 168 ? -7.461 -28 -21.828 1 98 168 LEU B O 1
ATOM 4521 N N . TYR B 1 169 ? -5.887 -26.984 -20.672 1 98 169 TYR B N 1
ATOM 4522 C CA . TYR B 1 169 ? -5.625 -25.953 -21.672 1 98 169 TYR B CA 1
ATOM 4523 C C . TYR B 1 169 ? -4.277 -26.188 -22.359 1 98 169 TYR B C 1
ATOM 4525 O O . TYR B 1 169 ? -3.227 -26.031 -21.719 1 98 169 TYR B O 1
ATOM 4533 N N . LEU B 1 170 ? -4.32 -26.625 -23.594 1 97.94 170 LEU B N 1
ATOM 4534 C CA . LEU B 1 170 ? -3.107 -26.656 -24.391 1 97.94 170 LEU B CA 1
ATOM 4535 C C . LEU B 1 170 ? -2.799 -25.281 -24.984 1 97.94 170 LEU B C 1
ATOM 4537 O O . LEU B 1 170 ? -3.371 -24.906 -26 1 97.94 170 LEU B O 1
ATOM 4541 N N . VAL B 1 171 ? -1.883 -24.609 -24.391 1 97.38 171 VAL B N 1
ATOM 4542 C CA . VAL B 1 171 ? -1.641 -23.203 -24.656 1 97.38 171 VAL B CA 1
ATOM 4543 C C . VAL B 1 171 ? -0.669 -23.047 -25.828 1 97.38 171 VAL B C 1
ATOM 4545 O O . VAL B 1 171 ? 0.443 -23.578 -25.781 1 97.38 171 VAL B O 1
ATOM 4548 N N . PRO B 1 172 ? -1.057 -22.344 -26.844 1 95.38 172 PRO B N 1
ATOM 4549 C CA . PRO B 1 172 ? -0.128 -22.125 -27.953 1 95.38 172 PRO B CA 1
ATOM 4550 C C . PRO B 1 172 ? 1.063 -21.25 -27.578 1 95.38 172 PRO B C 1
ATOM 4552 O O . PRO B 1 172 ? 0.957 -20.422 -26.672 1 95.38 172 PRO B O 1
ATOM 4555 N N . GLY B 1 173 ? 2.195 -21.438 -28.25 1 94.94 173 GLY B N 1
ATOM 4556 C CA . GLY B 1 173 ? 3.338 -20.562 -28.062 1 94.94 173 GLY B CA 1
ATOM 4557 C C . GLY B 1 173 ? 4.574 -21.297 -27.578 1 94.94 173 GLY B C 1
ATOM 4558 O O . GLY B 1 173 ? 5.648 -20.703 -27.453 1 94.94 173 GLY B O 1
ATOM 4559 N N . GLY B 1 174 ? 4.434 -22.594 -27.297 1 96.88 174 GLY B N 1
ATOM 4560 C CA . GLY B 1 174 ? 5.59 -23.391 -26.906 1 96.88 174 GLY B CA 1
ATOM 4561 C C . GLY B 1 174 ? 5.902 -23.297 -25.422 1 96.88 174 GLY B C 1
ATOM 4562 O O . GLY B 1 174 ? 5.031 -22.938 -24.625 1 96.88 174 GLY B O 1
ATOM 4563 N N . ILE B 1 175 ? 7.188 -23.656 -25.062 1 97.81 175 ILE B N 1
ATOM 4564 C CA . ILE B 1 175 ? 7.621 -23.641 -23.672 1 97.81 175 ILE B CA 1
ATOM 4565 C C . ILE B 1 175 ? 7.562 -22.219 -23.125 1 97.81 175 ILE B C 1
ATOM 4567 O O . ILE B 1 175 ? 8.039 -21.281 -23.766 1 97.81 175 ILE B O 1
ATOM 4571 N N . GLY B 1 176 ? 6.973 -22.094 -21.984 1 97.44 176 GLY B N 1
ATOM 4572 C CA . GLY B 1 176 ? 6.805 -20.797 -21.375 1 97.44 176 GLY B CA 1
ATOM 4573 C C . GLY B 1 176 ? 5.387 -20.266 -21.469 1 97.44 176 GLY B C 1
ATOM 4574 O O . GLY B 1 176 ? 4.961 -19.469 -20.641 1 97.44 176 GLY B O 1
ATOM 4575 N N . ALA B 1 177 ? 4.652 -20.734 -22.406 1 97.5 177 ALA B N 1
ATOM 4576 C CA . ALA B 1 177 ? 3.293 -20.234 -22.609 1 97.5 177 ALA B CA 1
ATOM 4577 C C . ALA B 1 177 ? 2.377 -20.656 -21.469 1 97.5 177 ALA B C 1
ATOM 4579 O O . ALA B 1 177 ? 1.525 -19.891 -21.031 1 97.5 177 ALA B O 1
ATOM 4580 N N . GLY B 1 178 ? 2.51 -21.891 -21.047 1 97.69 178 GLY B N 1
ATOM 4581 C CA . GLY B 1 178 ? 1.746 -22.328 -19.891 1 97.69 178 GLY B CA 1
ATOM 4582 C C . GLY B 1 178 ? 2.023 -21.5 -18.641 1 97.69 178 GLY B C 1
ATOM 4583 O O . GLY B 1 178 ? 1.093 -21.094 -17.953 1 97.69 178 GLY B O 1
ATOM 4584 N N . SER B 1 179 ? 3.303 -21.25 -18.453 1 97.69 179 SER B N 1
ATOM 4585 C CA . SER B 1 179 ? 3.721 -20.469 -17.297 1 97.69 179 SER B CA 1
ATOM 4586 C C . SER B 1 179 ? 3.229 -19.016 -17.391 1 97.69 179 SER B C 1
ATOM 4588 O O . SER B 1 179 ? 2.84 -18.422 -16.375 1 97.69 179 SER B O 1
ATOM 4590 N N . ASN B 1 180 ? 3.201 -18.484 -18.562 1 97.19 180 ASN B N 1
ATOM 4591 C CA . ASN B 1 180 ? 2.695 -17.125 -18.75 1 97.19 180 ASN B CA 1
ATOM 4592 C C . ASN B 1 180 ? 1.197 -17.047 -18.484 1 97.19 180 ASN B C 1
ATOM 4594 O O . ASN B 1 180 ? 0.727 -16.078 -17.875 1 97.19 180 ASN B O 1
ATOM 4598 N N . MET B 1 181 ? 0.544 -18.031 -18.984 1 97.38 181 MET B N 1
ATOM 4599 C CA . MET B 1 181 ? -0.893 -18.109 -18.75 1 97.38 181 MET B CA 1
ATOM 4600 C C . MET B 1 181 ? -1.185 -18.219 -17.25 1 97.38 181 MET B C 1
ATOM 4602 O O . MET B 1 181 ? -2.066 -17.516 -16.734 1 97.38 181 MET B O 1
ATOM 4606 N N . LYS B 1 182 ? -0.442 -19.016 -16.562 1 97.88 182 LYS B N 1
ATOM 4607 C CA . LYS B 1 182 ? -0.579 -19.156 -15.117 1 97.88 182 LYS B CA 1
ATOM 4608 C C . LYS B 1 182 ? -0.281 -17.844 -14.406 1 97.88 182 LYS B C 1
ATOM 4610 O O . LYS B 1 182 ? -0.991 -17.453 -13.477 1 97.88 182 LYS B O 1
ATOM 4615 N N . MET B 1 183 ? 0.714 -17.188 -14.836 1 97.69 183 MET B N 1
ATOM 4616 C CA . MET B 1 183 ? 1.141 -15.953 -14.18 1 97.69 183 MET B CA 1
ATOM 4617 C C . MET B 1 183 ? 0.043 -14.898 -14.234 1 97.69 183 MET B C 1
ATOM 4619 O O . MET B 1 183 ? -0.271 -14.266 -13.227 1 97.69 183 MET B O 1
ATOM 4623 N N . VAL B 1 184 ? -0.6 -14.672 -15.391 1 97.56 184 VAL B N 1
ATOM 4624 C CA . VAL B 1 184 ? -1.637 -13.656 -15.516 1 97.56 184 VAL B CA 1
ATOM 4625 C C . VAL B 1 184 ? -2.867 -14.07 -14.719 1 97.56 184 VAL B C 1
ATOM 4627 O O . VAL B 1 184 ? -3.568 -13.219 -14.164 1 97.56 184 VAL B O 1
ATOM 4630 N N . HIS B 1 185 ? -3.113 -15.383 -14.711 1 97.62 185 HIS B N 1
ATOM 4631 C CA . HIS B 1 185 ? -4.152 -15.922 -13.836 1 97.62 185 HIS B CA 1
ATOM 4632 C C . HIS B 1 185 ? -3.879 -15.57 -12.375 1 97.62 185 HIS B C 1
ATOM 4634 O O . HIS B 1 185 ? -4.793 -15.188 -11.648 1 97.62 185 HIS B O 1
ATOM 4640 N N . GLN B 1 186 ? -2.598 -15.648 -12 1 98.12 186 GLN B N 1
ATOM 4641 C CA . GLN B 1 186 ? -2.199 -15.469 -10.609 1 98.12 186 GLN B CA 1
ATOM 4642 C C . GLN B 1 186 ? -2.318 -14.008 -10.188 1 98.12 186 GLN B C 1
ATOM 4644 O O . GLN B 1 186 ? -2.307 -13.695 -9 1 98.12 186 GLN B O 1
ATOM 4649 N N . VAL B 1 187 ? -2.473 -13.062 -11.133 1 98.75 187 VAL B N 1
ATOM 4650 C CA . VAL B 1 187 ? -2.77 -11.68 -10.781 1 98.75 187 VAL B CA 1
ATOM 4651 C C . VAL B 1 187 ? -4.023 -11.625 -9.914 1 98.75 187 VAL B C 1
ATOM 4653 O O . VAL B 1 187 ? -4.023 -10.992 -8.852 1 98.75 187 VAL B O 1
ATOM 4656 N N . LEU B 1 188 ? -5.016 -12.359 -10.367 1 98.81 188 LEU B N 1
ATOM 4657 C CA . LEU B 1 188 ? -6.285 -12.383 -9.648 1 98.81 188 LEU B CA 1
ATOM 4658 C C . LEU B 1 188 ? -6.152 -13.133 -8.328 1 98.81 188 LEU B C 1
ATOM 4660 O O . LEU B 1 188 ? -6.633 -12.664 -7.293 1 98.81 188 LEU B O 1
ATOM 4664 N N . ALA B 1 189 ? -5.438 -14.242 -8.328 1 98.19 189 ALA B N 1
ATOM 4665 C CA . ALA B 1 189 ? -5.258 -15 -7.098 1 98.19 189 ALA B CA 1
ATOM 4666 C C . ALA B 1 189 ? -4.578 -14.164 -6.023 1 98.19 189 ALA B C 1
ATOM 4668 O O . ALA B 1 189 ? -5.023 -14.133 -4.875 1 98.19 189 ALA B O 1
ATOM 4669 N N . ALA B 1 190 ? -3.527 -13.461 -6.441 1 98.56 190 ALA B N 1
ATOM 4670 C CA . ALA B 1 190 ? -2.75 -12.664 -5.5 1 98.56 190 ALA B CA 1
ATOM 4671 C C . ALA B 1 190 ? -3.6 -11.547 -4.891 1 98.56 190 ALA B C 1
ATOM 4673 O O . ALA B 1 190 ? -3.559 -11.32 -3.678 1 98.56 190 ALA B O 1
ATOM 4674 N N . ILE B 1 191 ? -4.379 -10.867 -5.695 1 98.88 191 ILE B N 1
ATOM 4675 C CA . ILE B 1 191 ? -5.188 -9.734 -5.242 1 98.88 191 ILE B CA 1
ATOM 4676 C C . ILE B 1 191 ? -6.363 -10.242 -4.41 1 98.88 191 ILE B C 1
ATOM 4678 O O . ILE B 1 191 ? -6.676 -9.68 -3.361 1 98.88 191 ILE B O 1
ATOM 4682 N N . HIS B 1 192 ? -6.969 -11.375 -4.832 1 98.88 192 HIS B N 1
ATOM 4683 C CA . HIS B 1 192 ? -8.164 -11.883 -4.172 1 98.88 192 HIS B CA 1
ATOM 4684 C C . HIS B 1 192 ? -7.84 -12.445 -2.793 1 98.88 192 HIS B C 1
ATOM 4686 O O . HIS B 1 192 ? -8.625 -12.297 -1.856 1 98.88 192 HIS B O 1
ATOM 4692 N N . ILE B 1 193 ? -6.703 -13.133 -2.656 1 98.56 193 ILE B N 1
ATOM 4693 C CA . ILE B 1 193 ? -6.32 -13.641 -1.345 1 98.56 193 ILE B CA 1
ATOM 4694 C C . ILE B 1 193 ? -6.156 -12.484 -0.366 1 98.56 193 ILE B C 1
ATOM 4696 O O . ILE B 1 193 ? -6.688 -12.523 0.747 1 98.56 193 ILE B O 1
ATOM 4700 N N . ALA B 1 194 ? -5.473 -11.438 -0.786 1 98.81 194 ALA B N 1
ATOM 4701 C CA . ALA B 1 194 ? -5.328 -10.25 0.053 1 98.81 194 ALA B CA 1
ATOM 4702 C C . ALA B 1 194 ? -6.676 -9.578 0.291 1 98.81 194 ALA B C 1
ATOM 4704 O O . ALA B 1 194 ? -6.938 -9.062 1.379 1 98.81 194 ALA B O 1
ATOM 4705 N N . GLY B 1 195 ? -7.531 -9.594 -0.724 1 98.75 195 GLY B N 1
ATOM 4706 C CA . GLY B 1 195 ? -8.844 -8.977 -0.644 1 98.75 195 GLY B CA 1
ATOM 4707 C C . GLY B 1 195 ? -9.75 -9.633 0.387 1 98.75 195 GLY B C 1
ATOM 4708 O O . GLY B 1 195 ? -10.539 -8.953 1.042 1 98.75 195 GLY B O 1
ATOM 4709 N N . VAL B 1 196 ? -9.648 -10.938 0.533 1 98.56 196 VAL B N 1
ATOM 4710 C CA . VAL B 1 196 ? -10.414 -11.656 1.552 1 98.56 196 VAL B CA 1
ATOM 4711 C C . VAL B 1 196 ? -10.047 -11.117 2.936 1 98.56 196 VAL B C 1
ATOM 4713 O O . VAL B 1 196 ? -10.938 -10.82 3.74 1 98.56 196 VAL B O 1
ATOM 4716 N N . SER B 1 197 ? -8.789 -11.031 3.152 1 98.69 197 SER B N 1
ATOM 4717 C CA . SER B 1 197 ? -8.312 -10.562 4.449 1 98.69 197 SER B CA 1
ATOM 4718 C C . SER B 1 197 ? -8.75 -9.125 4.711 1 98.69 197 SER B C 1
ATOM 4720 O O . SER B 1 197 ? -9.156 -8.789 5.828 1 98.69 197 SER B O 1
ATOM 4722 N N . GLU B 1 198 ? -8.648 -8.281 3.711 1 98.75 198 GLU B N 1
ATOM 4723 C CA . GLU B 1 198 ? -9.039 -6.883 3.873 1 98.75 198 GLU B CA 1
ATOM 4724 C C . GLU B 1 198 ? -10.531 -6.762 4.176 1 98.75 198 GLU B C 1
ATOM 4726 O O . GLU B 1 198 ? -10.93 -6.023 5.082 1 98.75 198 GLU B O 1
ATOM 4731 N N . SER B 1 199 ? -11.367 -7.5 3.461 1 98.69 199 SER B N 1
ATOM 4732 C CA . SER B 1 199 ? -12.82 -7.426 3.635 1 98.69 199 SER B CA 1
ATOM 4733 C C . SER B 1 199 ? -13.242 -7.961 5 1 98.69 199 SER B C 1
ATOM 4735 O O . SER B 1 199 ? -14.07 -7.355 5.68 1 98.69 199 SER B O 1
ATOM 4737 N N . MET B 1 200 ? -12.656 -9.062 5.367 1 98.75 200 MET B N 1
ATOM 4738 C CA . MET B 1 200 ? -13.016 -9.648 6.652 1 98.75 200 MET B CA 1
ATOM 4739 C C . MET B 1 200 ? -12.453 -8.828 7.809 1 98.75 200 MET B C 1
ATOM 4741 O O . MET B 1 200 ? -13.07 -8.742 8.867 1 98.75 200 MET B O 1
ATOM 4745 N N . GLY B 1 201 ? -11.266 -8.281 7.574 1 98.25 201 GLY B N 1
ATOM 4746 C CA . GLY B 1 201 ? -10.758 -7.328 8.547 1 98.25 201 GLY B CA 1
ATOM 4747 C C . GLY B 1 201 ? -11.656 -6.125 8.742 1 98.25 201 GLY B C 1
ATOM 4748 O O . GLY B 1 201 ? -11.938 -5.723 9.867 1 98.25 201 GLY B O 1
ATOM 4749 N N . LEU B 1 202 ? -12.094 -5.539 7.629 1 98.38 202 LEU B N 1
ATOM 4750 C CA . LEU B 1 202 ? -13.023 -4.418 7.676 1 98.38 202 LEU B CA 1
ATOM 4751 C C . LEU B 1 202 ? -14.297 -4.801 8.43 1 98.38 202 LEU B C 1
ATOM 4753 O O . LEU B 1 202 ? -14.766 -4.043 9.281 1 98.38 202 LEU B O 1
ATOM 4757 N N . ALA B 1 203 ? -14.812 -5.977 8.133 1 98.62 203 ALA B N 1
ATOM 4758 C CA . ALA B 1 203 ? -16.031 -6.453 8.789 1 98.62 203 ALA B CA 1
ATOM 4759 C C . ALA B 1 203 ? -15.844 -6.535 10.297 1 98.62 203 ALA B C 1
ATOM 4761 O O . ALA B 1 203 ? -16.719 -6.105 11.062 1 98.62 203 ALA B O 1
ATOM 4762 N N . ALA B 1 204 ? -14.75 -7.105 10.703 1 98.19 204 ALA B N 1
ATOM 4763 C CA . ALA B 1 204 ? -14.469 -7.246 12.133 1 98.19 204 ALA B CA 1
ATOM 4764 C C . ALA B 1 204 ? -14.422 -5.883 12.812 1 98.19 204 ALA B C 1
ATOM 4766 O O . ALA B 1 204 ? -15 -5.703 13.891 1 98.19 204 ALA B O 1
ATOM 4767 N N . ARG B 1 205 ? -13.812 -4.945 12.219 1 96.38 205 ARG B N 1
ATOM 4768 C CA . ARG B 1 205 ? -13.633 -3.615 12.797 1 96.38 205 ARG B CA 1
ATOM 4769 C C . ARG B 1 205 ? -14.953 -2.855 12.836 1 96.38 205 ARG B C 1
ATOM 4771 O O . ARG B 1 205 ? -15.148 -1.979 13.68 1 96.38 205 ARG B O 1
ATOM 4778 N N . LEU B 1 206 ? -15.82 -3.217 11.883 1 96.81 206 LEU B N 1
ATOM 4779 C CA . LEU B 1 206 ? -17.141 -2.586 11.836 1 96.81 206 LEU B CA 1
ATOM 4780 C C . LEU B 1 206 ? -18.109 -3.268 12.797 1 96.81 206 LEU B C 1
ATOM 4782 O O . LEU B 1 206 ? -19.281 -2.891 12.875 1 96.81 206 LEU B O 1
ATOM 4786 N N . GLY B 1 207 ? -17.688 -4.301 13.469 1 97.31 207 GLY B N 1
ATOM 4787 C CA . GLY B 1 207 ? -18.469 -4.949 14.5 1 97.31 207 GLY B CA 1
ATOM 4788 C C . GLY B 1 207 ? -19.422 -6.008 13.961 1 97.31 207 GLY B C 1
ATOM 4789 O O . GLY B 1 207 ? -20.422 -6.332 14.594 1 97.31 207 GLY B O 1
ATOM 4790 N N . LEU B 1 208 ? -19.078 -6.547 12.797 1 98.31 208 LEU B N 1
ATOM 4791 C CA . LEU B 1 208 ? -19.969 -7.52 12.172 1 98.31 208 LEU B CA 1
ATOM 4792 C C . LEU B 1 208 ? -19.562 -8.945 12.539 1 98.31 208 LEU B C 1
ATOM 4794 O O . LEU B 1 208 ? -18.391 -9.20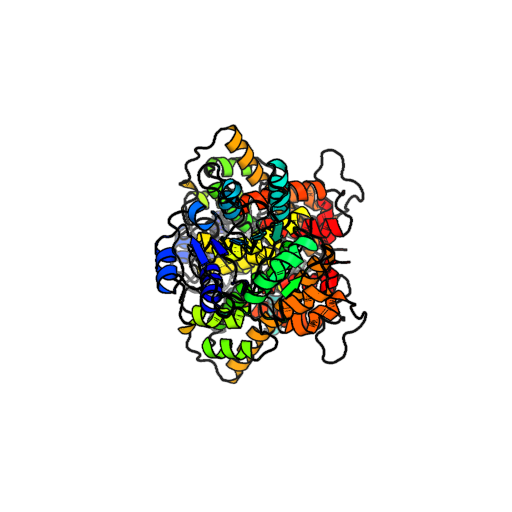3 12.836 1 98.31 208 LEU B O 1
ATOM 4798 N N . ASP B 1 209 ? -20.547 -9.844 12.586 1 98.25 209 ASP B N 1
ATOM 4799 C CA . ASP B 1 209 ? -20.281 -11.266 12.766 1 98.25 209 ASP B CA 1
ATOM 4800 C C . ASP B 1 209 ? -19.578 -11.859 11.547 1 98.25 209 ASP B C 1
ATOM 4802 O O . ASP B 1 209 ? -20.094 -11.789 10.43 1 98.25 209 ASP B O 1
ATOM 4806 N N . ALA B 1 210 ? -18.484 -12.438 11.836 1 98.5 210 ALA B N 1
ATOM 4807 C CA . ALA B 1 210 ? -17.625 -12.875 10.742 1 98.5 210 ALA B CA 1
ATOM 4808 C C . ALA B 1 210 ? -18.297 -13.969 9.914 1 98.5 210 ALA B C 1
ATOM 4810 O O . ALA B 1 210 ? -18.109 -14.023 8.695 1 98.5 210 ALA B O 1
ATOM 4811 N N . HIS B 1 211 ? -19.031 -14.859 10.523 1 98.38 211 HIS B N 1
ATOM 4812 C CA . HIS B 1 211 ? -19.703 -15.938 9.805 1 98.38 211 HIS B CA 1
ATOM 4813 C C . HIS B 1 211 ? -20.797 -15.406 8.891 1 98.38 211 HIS B C 1
ATOM 4815 O O . HIS B 1 211 ? -20.938 -15.883 7.758 1 98.38 211 HIS B O 1
ATOM 4821 N N . VAL B 1 212 ? -21.516 -14.453 9.352 1 98.19 212 VAL B N 1
ATOM 4822 C CA . VAL B 1 212 ? -22.578 -13.844 8.57 1 98.19 212 VAL B CA 1
ATOM 4823 C C . VAL B 1 212 ? -21.984 -13.148 7.34 1 98.19 212 VAL B C 1
ATOM 4825 O O . VAL B 1 212 ? -22.5 -13.297 6.23 1 98.19 212 VAL B O 1
ATOM 4828 N N . VAL B 1 213 ? -20.953 -12.438 7.586 1 98.75 213 VAL B N 1
ATOM 4829 C CA . VAL B 1 213 ? -20.312 -11.703 6.5 1 98.75 213 VAL B CA 1
ATOM 4830 C C . VAL B 1 213 ? -19.75 -12.68 5.473 1 98.75 213 VAL B C 1
ATOM 4832 O O . VAL B 1 213 ? -19.906 -12.484 4.266 1 98.75 213 VAL B O 1
ATOM 4835 N N . ALA B 1 214 ? -19.062 -13.688 5.957 1 98.62 214 ALA B N 1
ATOM 4836 C CA . ALA B 1 214 ? -18.469 -14.695 5.074 1 98.62 214 ALA B CA 1
ATOM 4837 C C . ALA B 1 214 ? -19.516 -15.281 4.133 1 98.62 214 ALA B C 1
ATOM 4839 O O . ALA B 1 214 ? -19.297 -15.375 2.926 1 98.62 214 ALA B O 1
ATOM 4840 N N . ASP B 1 215 ? -20.641 -15.609 4.625 1 98.44 215 ASP B N 1
ATOM 4841 C CA . ASP B 1 215 ? -21.703 -16.203 3.844 1 98.44 215 ASP B CA 1
ATOM 4842 C C . ASP B 1 215 ? -22.312 -15.195 2.875 1 98.44 215 ASP B C 1
ATOM 4844 O O . ASP B 1 215 ? -22.656 -15.547 1.742 1 98.44 215 ASP B O 1
ATOM 4848 N N . ALA B 1 216 ? -22.484 -14 3.348 1 98.69 216 ALA B N 1
ATOM 4849 C CA . ALA B 1 216 ? -23.062 -12.953 2.508 1 98.69 216 ALA B CA 1
ATOM 4850 C C . ALA B 1 216 ? -22.188 -12.672 1.296 1 98.69 216 ALA B C 1
ATOM 4852 O O . ALA B 1 216 ? -22.688 -12.43 0.196 1 98.69 216 ALA B O 1
ATOM 4853 N N . ILE B 1 217 ? -20.875 -12.688 1.509 1 98.69 217 ILE B N 1
ATOM 4854 C CA . ILE B 1 217 ? -19.953 -12.453 0.412 1 98.69 217 ILE B CA 1
ATOM 4855 C C . ILE B 1 217 ? -20.094 -13.562 -0.631 1 98.69 217 ILE B C 1
ATOM 4857 O O . ILE B 1 217 ? -20.125 -13.289 -1.833 1 98.69 217 ILE B O 1
ATOM 4861 N N . ILE B 1 218 ? -20.203 -14.797 -0.213 1 98.5 218 ILE B N 1
ATOM 4862 C CA . ILE B 1 218 ? -20.312 -15.945 -1.106 1 98.5 218 ILE B CA 1
ATOM 4863 C C . ILE B 1 218 ? -21.547 -15.805 -1.981 1 98.5 218 ILE B C 1
ATOM 4865 O O . ILE B 1 218 ? -21.531 -16.172 -3.158 1 98.5 218 ILE B O 1
ATOM 4869 N N . LYS B 1 219 ? -22.578 -15.141 -1.5 1 98.19 219 LYS B N 1
ATOM 4870 C CA . LYS B 1 219 ? -23.859 -15.055 -2.186 1 98.19 219 LYS B CA 1
ATOM 4871 C C . LYS B 1 219 ? -24 -13.727 -2.932 1 98.19 219 LYS B C 1
ATOM 4873 O O . LYS B 1 219 ? -25.062 -13.414 -3.453 1 98.19 219 LYS B O 1
ATOM 4878 N N . SER B 1 220 ? -22.969 -12.969 -2.977 1 98.44 220 SER B N 1
ATOM 4879 C CA . SER B 1 220 ? -23.047 -11.633 -3.559 1 98.44 220 SER B CA 1
ATOM 4880 C C . SER B 1 220 ? -22.125 -11.5 -4.766 1 98.44 220 SER B C 1
ATOM 4882 O O . SER B 1 220 ? -21.469 -12.461 -5.152 1 98.44 220 SER B O 1
ATOM 4884 N N . ASP B 1 221 ? -22.094 -10.273 -5.34 1 97.5 221 ASP B N 1
ATOM 4885 C CA . ASP B 1 221 ? -21.234 -9.945 -6.473 1 97.5 221 ASP B CA 1
ATOM 4886 C C . ASP B 1 221 ? -19.781 -9.797 -6.027 1 97.5 221 ASP B C 1
ATOM 4888 O O . ASP B 1 221 ? -18.875 -9.75 -6.859 1 97.5 221 ASP B O 1
ATOM 4892 N N . ALA B 1 222 ? -19.562 -9.867 -4.77 1 98.62 222 ALA B N 1
ATOM 4893 C CA . ALA B 1 222 ? -18.188 -9.758 -4.25 1 98.62 222 ALA B CA 1
ATOM 4894 C C . ALA B 1 222 ? -17.5 -11.117 -4.223 1 98.62 222 ALA B C 1
ATOM 4896 O O . ALA B 1 222 ? -16.312 -11.211 -3.912 1 98.62 222 ALA B O 1
ATOM 4897 N N . TRP B 1 223 ? -18.172 -12.125 -4.656 1 98.75 223 TRP B N 1
ATOM 4898 C CA . TRP B 1 223 ? -17.656 -13.492 -4.57 1 98.75 223 TRP B CA 1
ATOM 4899 C C . TRP B 1 223 ? -16.344 -13.633 -5.332 1 98.75 223 TRP B C 1
ATOM 4901 O O . TRP B 1 223 ? -16.203 -13.133 -6.453 1 98.75 223 TRP B O 1
ATOM 4911 N N . THR B 1 224 ? -15.438 -14.305 -4.711 1 98.69 224 THR B N 1
ATOM 4912 C CA . THR B 1 224 ? -14.234 -14.836 -5.34 1 98.69 224 THR B CA 1
ATOM 4913 C C . THR B 1 224 ? -14.008 -16.281 -4.918 1 98.69 224 THR B C 1
ATOM 4915 O O . THR B 1 224 ? -14.367 -16.688 -3.809 1 98.69 224 THR B O 1
ATOM 4918 N N . TRP B 1 225 ? -13.469 -17.062 -5.793 1 97.75 225 TRP B N 1
ATOM 4919 C CA . TRP B 1 225 ? -13.094 -18.422 -5.43 1 97.75 225 TRP B CA 1
ATOM 4920 C C . TRP B 1 225 ? -12.188 -18.438 -4.207 1 97.75 225 TRP B C 1
ATOM 4922 O O . TRP B 1 225 ? -12.32 -19.281 -3.326 1 97.75 225 TRP B O 1
ATOM 4932 N N . MET B 1 226 ? -11.328 -17.484 -4.07 1 97.94 226 MET B N 1
ATOM 4933 C CA . MET B 1 226 ? -10.352 -17.422 -2.99 1 97.94 226 MET B CA 1
ATOM 4934 C C . MET B 1 226 ? -11.031 -17.156 -1.65 1 97.94 226 MET B C 1
ATOM 4936 O O . MET B 1 226 ? -10.586 -17.672 -0.616 1 97.94 226 MET B O 1
ATOM 4940 N N . HIS B 1 227 ? -12.047 -16.266 -1.682 1 98.5 227 HIS B N 1
ATOM 4941 C CA . HIS B 1 227 ? -12.812 -16.078 -0.454 1 98.5 227 HIS B CA 1
ATOM 4942 C C . HIS B 1 227 ? -13.414 -17.391 0.037 1 98.5 227 HIS B C 1
ATOM 4944 O O . HIS B 1 227 ? -13.234 -17.766 1.198 1 98.5 227 HIS B O 1
ATOM 4950 N N . GLU B 1 228 ? -14.062 -18.047 -0.849 1 97.38 228 GLU B N 1
ATOM 4951 C CA . GLU B 1 228 ? -14.734 -19.281 -0.502 1 97.38 228 GLU B CA 1
ATOM 4952 C C . GLU B 1 228 ? -13.742 -20.344 -0.041 1 97.38 228 GLU B C 1
ATOM 4954 O O . GLU B 1 228 ? -14.008 -21.094 0.9 1 97.38 228 GLU B O 1
ATOM 4959 N N . ASN B 1 229 ? -12.633 -20.344 -0.612 1 95.25 229 ASN B N 1
ATOM 4960 C CA . ASN B 1 229 ? -11.609 -21.359 -0.329 1 95.25 229 ASN B CA 1
ATOM 4961 C C . ASN B 1 229 ? -10.891 -21.062 0.985 1 95.25 229 ASN B C 1
ATOM 4963 O O . ASN B 1 229 ? -10.484 -21.984 1.691 1 95.25 229 ASN B O 1
ATOM 4967 N N . ARG B 1 230 ? -10.68 -19.812 1.376 1 96.62 230 ARG B N 1
ATOM 4968 C CA . ARG B 1 230 ? -9.828 -19.469 2.506 1 96.62 230 ARG B CA 1
ATOM 4969 C C . ARG B 1 230 ? -10.648 -19.219 3.766 1 96.62 230 ARG B C 1
ATOM 4971 O O . ARG B 1 230 ? -10.133 -19.312 4.879 1 96.62 230 ARG B O 1
ATOM 4978 N N . ILE B 1 231 ? -11.906 -18.953 3.641 1 98 231 ILE B N 1
ATOM 4979 C CA . ILE B 1 231 ? -12.68 -18.344 4.719 1 98 231 ILE B CA 1
ATOM 4980 C C . ILE B 1 231 ? -12.758 -19.312 5.902 1 98 231 ILE B C 1
ATOM 4982 O O . ILE B 1 231 ? -12.727 -18.875 7.059 1 98 231 ILE B O 1
ATOM 4986 N N . LYS B 1 232 ? -12.867 -20.609 5.703 1 96.69 232 LYS B N 1
ATOM 4987 C CA . LYS B 1 232 ? -12.953 -21.547 6.812 1 96.69 232 LYS B CA 1
ATOM 4988 C C . LYS B 1 232 ? -11.695 -21.516 7.668 1 96.69 232 LYS B C 1
ATOM 4990 O O . LYS B 1 232 ? -11.773 -21.422 8.898 1 96.69 232 LYS B O 1
ATOM 4995 N N . ARG B 1 233 ? -10.57 -21.578 7.039 1 97.12 233 ARG B N 1
ATOM 4996 C CA . ARG B 1 233 ? -9.305 -21.562 7.766 1 97.12 233 ARG B CA 1
ATOM 4997 C C . ARG B 1 233 ? -9.086 -20.234 8.461 1 97.12 233 ARG B C 1
ATOM 4999 O O . ARG B 1 233 ? -8.484 -20.172 9.539 1 97.12 233 ARG B O 1
ATOM 5006 N N . MET B 1 234 ? -9.586 -19.172 7.852 1 98.31 234 MET B N 1
ATOM 5007 C CA . MET B 1 234 ? -9.484 -17.859 8.477 1 98.31 234 MET B CA 1
ATOM 5008 C C . MET B 1 234 ? -10.312 -17.812 9.758 1 98.31 234 MET B C 1
ATOM 5010 O O . MET B 1 234 ? -9.828 -17.344 10.797 1 98.31 234 MET B O 1
ATOM 5014 N N . LEU B 1 235 ? -11.555 -18.328 9.695 1 98.38 235 LEU B N 1
ATOM 5015 C CA . LEU B 1 235 ? -12.484 -18.281 10.82 1 98.38 235 LEU B CA 1
ATOM 5016 C C . LEU B 1 235 ? -11.992 -19.156 11.969 1 98.38 235 LEU B C 1
ATOM 5018 O O . LEU B 1 235 ? -12.117 -18.797 13.141 1 98.38 235 LEU B O 1
ATOM 5022 N N . GLU B 1 236 ? -11.352 -20.281 11.594 1 97.94 236 GLU B N 1
ATOM 5023 C CA . GLU B 1 236 ? -10.914 -21.266 12.586 1 97.94 236 GLU B CA 1
ATOM 5024 C C . GLU B 1 236 ? -9.477 -21 13.016 1 97.94 236 GLU B C 1
ATOM 5026 O O . GLU B 1 236 ? -8.984 -21.625 13.961 1 97.94 236 GLU B O 1
ATOM 5031 N N . GLU B 1 237 ? -8.828 -20.172 12.289 1 97.69 237 GLU B N 1
ATOM 5032 C CA . GLU B 1 237 ? -7.406 -19.891 12.477 1 97.69 237 GLU B CA 1
ATOM 5033 C C . GLU B 1 237 ? -6.582 -21.172 12.352 1 97.69 237 GLU B C 1
ATOM 5035 O O . GLU B 1 237 ? -5.742 -21.453 13.211 1 97.69 237 GLU B O 1
ATOM 5040 N N . ASP B 1 238 ? -6.973 -21.938 11.391 1 97.12 238 ASP B N 1
ATOM 5041 C CA . ASP B 1 238 ? -6.219 -23.141 11.031 1 97.12 238 ASP B CA 1
ATOM 5042 C C . ASP B 1 238 ? -5.02 -22.781 10.148 1 97.12 238 ASP B C 1
ATOM 5044 O O . ASP B 1 238 ? -5.074 -22.953 8.93 1 97.12 238 ASP B O 1
ATOM 5048 N N . TRP B 1 239 ? -3.91 -22.406 10.852 1 96.56 239 TRP B N 1
ATOM 5049 C CA . TRP B 1 239 ? -2.836 -21.766 10.094 1 96.56 239 TRP B CA 1
ATOM 5050 C C . TRP B 1 239 ? -1.556 -22.594 10.172 1 96.56 239 TRP B C 1
ATOM 5052 O O . TRP B 1 239 ? -0.578 -22.297 9.484 1 96.56 239 TRP B O 1
ATOM 5062 N N . ASN B 1 240 ? -1.616 -23.672 10.906 1 91.31 240 ASN B N 1
ATOM 5063 C CA . ASN B 1 240 ? -0.436 -24.5 11.141 1 91.31 240 ASN B CA 1
ATOM 5064 C C . ASN B 1 240 ? -0.733 -25.984 10.93 1 91.31 240 ASN B C 1
ATOM 5066 O O . ASN B 1 240 ? -1.221 -26.656 11.836 1 91.31 240 ASN B O 1
ATOM 5070 N N . PRO B 1 241 ? -0.342 -26.641 9.656 1 82.81 241 PRO B N 1
ATOM 5071 C CA . PRO B 1 241 ? 0.4 -25.922 8.625 1 82.81 241 PRO B CA 1
ATOM 5072 C C . PRO B 1 241 ? -0.513 -25.125 7.688 1 82.81 241 PRO B C 1
ATOM 5074 O O . PRO B 1 241 ? -0.036 -24.312 6.902 1 82.81 241 PRO B O 1
ATOM 5077 N N . GLY B 1 242 ? -1.81 -25.391 7.883 1 88.31 242 GLY B N 1
ATOM 5078 C CA . GLY B 1 242 ? -2.752 -24.844 6.922 1 88.31 242 GLY B CA 1
ATOM 5079 C C . GLY B 1 242 ? -2.699 -25.531 5.57 1 88.31 242 GLY B C 1
ATOM 5080 O O . GLY B 1 242 ? -2.422 -26.719 5.488 1 88.31 242 GLY B O 1
ATOM 5081 N N . ALA B 1 243 ? -3.174 -24.797 4.578 1 88.44 243 ALA B N 1
ATOM 5082 C CA . ALA B 1 243 ? -3.26 -25.422 3.258 1 88.44 243 ALA B CA 1
ATOM 5083 C C . ALA B 1 243 ? -2.285 -24.766 2.281 1 88.44 243 ALA B C 1
ATOM 5085 O O . ALA B 1 243 ? -1.827 -25.391 1.331 1 88.44 243 ALA B O 1
ATOM 5086 N N . SER B 1 244 ? -2.014 -23.562 2.51 1 92.75 244 SER B N 1
ATOM 5087 C CA . SER B 1 244 ? -1.117 -22.812 1.643 1 92.75 244 SER B CA 1
ATOM 5088 C C . SER B 1 244 ? -0.37 -21.734 2.424 1 92.75 244 SER B C 1
ATOM 5090 O O . SER B 1 244 ? -0.974 -20.766 2.891 1 92.75 244 SER B O 1
ATOM 5092 N N . ALA B 1 245 ? 0.893 -21.906 2.52 1 94.44 245 ALA B N 1
ATOM 5093 C CA . ALA B 1 245 ? 1.712 -20.969 3.283 1 94.44 245 ALA B CA 1
ATOM 5094 C C . ALA B 1 245 ? 1.746 -19.594 2.615 1 94.44 245 ALA B C 1
ATOM 5096 O O . ALA B 1 245 ? 1.651 -19.5 1.39 1 94.44 245 ALA B O 1
ATOM 5097 N N . MET B 1 246 ? 1.942 -18.547 3.438 1 97.19 246 MET B N 1
ATOM 5098 C CA . MET B 1 246 ? 2.053 -17.172 2.955 1 97.19 246 MET B CA 1
ATOM 5099 C C . MET B 1 246 ? 3.146 -17.047 1.9 1 97.19 246 MET B C 1
ATOM 5101 O O . MET B 1 246 ? 3 -16.312 0.93 1 97.19 246 MET B O 1
ATOM 5105 N N . THR B 1 247 ? 4.211 -17.781 2.025 1 95.69 247 THR B N 1
ATOM 5106 C CA . THR B 1 247 ? 5.371 -17.688 1.146 1 95.69 247 THR B CA 1
ATOM 5107 C C . THR B 1 247 ? 5.039 -18.219 -0.246 1 95.69 247 THR B C 1
ATOM 5109 O O . THR B 1 247 ? 5.703 -17.875 -1.225 1 95.69 247 THR B O 1
ATOM 5112 N N . ILE B 1 248 ? 3.984 -19.031 -0.368 1 94.81 248 ILE B N 1
ATOM 5113 C CA . ILE B 1 248 ? 3.617 -19.594 -1.662 1 94.81 248 ILE B CA 1
ATOM 5114 C C . ILE B 1 248 ? 3.004 -18.516 -2.543 1 94.81 248 ILE B C 1
ATOM 5116 O O . ILE B 1 248 ? 3.434 -18.312 -3.68 1 94.81 248 ILE B O 1
ATOM 5120 N N . ILE B 1 249 ? 2.025 -17.797 -1.948 1 97.25 249 ILE B N 1
ATOM 5121 C CA . ILE B 1 249 ? 1.42 -16.734 -2.746 1 97.25 249 ILE B CA 1
ATOM 5122 C C . ILE B 1 249 ? 2.416 -15.586 -2.926 1 97.25 249 ILE B C 1
ATOM 5124 O O . ILE B 1 249 ? 2.422 -14.922 -3.963 1 97.25 249 ILE B O 1
ATOM 5128 N N . LEU B 1 250 ? 3.258 -15.383 -1.948 1 98 250 LEU B N 1
ATOM 5129 C CA . LEU B 1 250 ? 4.301 -14.375 -2.094 1 98 250 LEU B CA 1
ATOM 5130 C C . LEU B 1 250 ? 5.195 -14.688 -3.287 1 98 250 LEU B C 1
ATOM 5132 O O . LEU B 1 250 ? 5.555 -13.789 -4.051 1 98 250 LEU B O 1
ATOM 5136 N N . LYS B 1 251 ? 5.566 -15.938 -3.404 1 96.5 251 LYS B N 1
ATOM 5137 C CA . LYS B 1 251 ? 6.359 -16.344 -4.559 1 96.5 251 LYS B CA 1
ATOM 5138 C C . LYS B 1 251 ? 5.613 -16.078 -5.863 1 96.5 251 LYS B C 1
ATOM 5140 O O . LYS B 1 251 ? 6.195 -15.555 -6.82 1 96.5 251 LYS B O 1
ATOM 5145 N N . ASP B 1 252 ? 4.348 -16.406 -5.918 1 97.44 252 ASP B N 1
ATOM 5146 C CA . ASP B 1 252 ? 3.561 -16.234 -7.137 1 97.44 252 ASP B CA 1
ATOM 5147 C C . ASP B 1 252 ? 3.438 -14.75 -7.5 1 97.44 252 ASP B C 1
ATOM 5149 O O . ASP B 1 252 ? 3.605 -14.383 -8.664 1 97.44 252 ASP B O 1
ATOM 5153 N N . VAL B 1 253 ? 3.096 -13.914 -6.516 1 98.44 253 VAL B N 1
ATOM 5154 C CA . VAL B 1 253 ? 2.936 -12.492 -6.812 1 98.44 253 VAL B CA 1
ATOM 5155 C C . VAL B 1 253 ? 4.285 -11.891 -7.191 1 98.44 253 VAL B C 1
ATOM 5157 O O . VAL B 1 253 ? 4.359 -10.977 -8.016 1 98.44 253 VAL B O 1
ATOM 5160 N N . GLY B 1 254 ? 5.348 -12.453 -6.641 1 97.88 254 GLY B N 1
ATOM 5161 C CA . GLY B 1 254 ? 6.68 -12.023 -7.039 1 97.88 254 GLY B CA 1
ATOM 5162 C C . GLY B 1 254 ? 6.973 -12.273 -8.508 1 97.88 254 GLY B C 1
ATOM 5163 O O . GLY B 1 254 ? 7.645 -11.469 -9.156 1 97.88 254 GLY B O 1
ATOM 5164 N N . ILE B 1 255 ? 6.527 -13.383 -9.055 1 98 255 ILE B N 1
ATOM 5165 C CA . ILE B 1 255 ? 6.672 -13.688 -10.477 1 98 255 ILE B CA 1
ATOM 5166 C C . ILE B 1 255 ? 5.922 -12.648 -11.305 1 98 255 ILE B C 1
ATOM 5168 O O . ILE B 1 255 ? 6.434 -12.164 -12.312 1 98 255 ILE B O 1
ATOM 5172 N N . ILE B 1 256 ? 4.734 -12.258 -10.844 1 98.5 256 ILE B N 1
ATOM 5173 C CA . ILE B 1 256 ? 3.908 -11.266 -11.523 1 98.5 256 ILE B CA 1
ATOM 5174 C C . ILE B 1 256 ? 4.641 -9.93 -11.57 1 98.5 256 ILE B C 1
ATOM 5176 O O . ILE B 1 256 ? 4.867 -9.375 -12.648 1 98.5 256 ILE B O 1
ATOM 5180 N N . THR B 1 257 ? 5.02 -9.422 -10.375 1 98.38 257 THR B N 1
ATOM 5181 C CA . THR B 1 257 ? 5.535 -8.062 -10.273 1 98.38 257 THR B CA 1
ATOM 5182 C C . THR B 1 257 ? 6.926 -7.961 -10.891 1 98.38 257 THR B C 1
ATOM 5184 O O . THR B 1 257 ? 7.285 -6.926 -11.453 1 98.38 257 THR B O 1
ATOM 5187 N N . SER B 1 258 ? 7.711 -9.031 -10.82 1 97.44 258 SER B N 1
ATOM 5188 C CA . SER B 1 258 ? 9.008 -9.039 -11.484 1 97.44 258 SER B CA 1
ATOM 5189 C C . SER B 1 258 ? 8.852 -9 -13 1 97.44 258 SER B C 1
ATOM 5191 O O . SER B 1 258 ? 9.586 -8.281 -13.688 1 97.44 258 SER B O 1
ATOM 5193 N N . THR B 1 259 ? 7.93 -9.797 -13.516 1 97.19 259 THR B N 1
ATOM 5194 C CA . THR B 1 259 ? 7.656 -9.766 -14.953 1 97.19 259 THR B CA 1
ATOM 5195 C C . THR B 1 259 ? 7.137 -8.391 -15.367 1 97.19 259 THR B C 1
ATOM 5197 O O . THR B 1 259 ? 7.543 -7.859 -16.406 1 97.19 259 THR B O 1
ATOM 5200 N N . ALA B 1 260 ? 6.262 -7.84 -14.555 1 97.69 260 ALA B N 1
ATOM 5201 C CA . ALA B 1 260 ? 5.707 -6.52 -14.836 1 97.69 260 ALA B CA 1
ATOM 5202 C C . ALA B 1 260 ? 6.809 -5.461 -14.875 1 97.69 260 ALA B C 1
ATOM 5204 O O . ALA B 1 260 ? 6.82 -4.598 -15.758 1 97.69 260 ALA B O 1
ATOM 5205 N N . ARG B 1 261 ? 7.742 -5.523 -13.961 1 96.69 261 ARG B N 1
ATOM 5206 C CA . ARG B 1 261 ? 8.844 -4.566 -13.93 1 96.69 261 ARG B CA 1
ATOM 5207 C C . ARG B 1 261 ? 9.734 -4.715 -15.164 1 96.69 261 ARG B C 1
ATOM 5209 O O . ARG B 1 261 ? 10.188 -3.723 -15.734 1 96.69 261 ARG B O 1
ATOM 5216 N N . LEU B 1 262 ? 9.945 -5.934 -15.555 1 94.81 262 LEU B N 1
ATOM 5217 C CA . LEU B 1 262 ? 10.742 -6.188 -16.75 1 94.81 262 LEU B CA 1
ATOM 5218 C C . LEU B 1 262 ? 10.102 -5.551 -17.984 1 94.81 262 LEU B C 1
ATOM 5220 O O . LEU B 1 262 ? 10.797 -5.059 -18.859 1 94.81 262 LEU B O 1
ATOM 5224 N N . HIS B 1 263 ? 8.82 -5.566 -18 1 95.31 263 HIS B N 1
ATOM 5225 C CA . HIS B 1 263 ? 8.086 -5.035 -19.141 1 95.31 263 HIS B CA 1
ATOM 5226 C C . HIS B 1 263 ? 7.68 -3.584 -18.906 1 95.31 263 HIS B C 1
ATOM 5228 O O . HIS B 1 263 ? 7.023 -2.973 -19.75 1 95.31 263 HIS B O 1
ATOM 5234 N N . LYS B 1 264 ? 8.07 -3.004 -17.734 1 96.31 264 LYS B N 1
ATOM 5235 C CA . LYS B 1 264 ? 7.684 -1.65 -17.344 1 96.31 264 LYS B CA 1
ATOM 5236 C C . LYS B 1 264 ? 6.168 -1.471 -17.406 1 96.31 264 LYS B C 1
ATOM 5238 O O . LYS B 1 264 ? 5.676 -0.469 -17.938 1 96.31 264 LYS B O 1
ATOM 5243 N N . PHE B 1 265 ? 5.426 -2.521 -17.047 1 97.12 265 PHE B N 1
ATOM 5244 C CA . PHE B 1 265 ? 3.969 -2.539 -16.969 1 97.12 265 PHE B CA 1
ATOM 5245 C C . PHE B 1 265 ? 3.49 -2.297 -15.547 1 97.12 265 PHE B C 1
ATOM 5247 O O . PHE B 1 265 ? 3.873 -3.023 -14.625 1 97.12 265 PHE B O 1
ATOM 5254 N N . PRO B 1 266 ? 2.67 -1.287 -15.305 1 97.75 266 PRO B N 1
ATOM 5255 C CA . PRO B 1 266 ? 2.209 -1.017 -13.945 1 97.75 266 PRO B CA 1
ATOM 5256 C C . PRO B 1 266 ? 1.224 -2.066 -13.43 1 97.75 266 PRO B C 1
ATOM 5258 O O . PRO B 1 266 ? 0.309 -2.463 -14.156 1 97.75 266 PRO B O 1
ATOM 5261 N N . THR B 1 267 ? 1.406 -2.539 -12.211 1 98.38 267 THR B N 1
ATOM 5262 C CA . THR B 1 267 ? 0.502 -3.467 -11.539 1 98.38 267 THR B CA 1
ATOM 5263 C C . THR B 1 267 ? 0.144 -2.963 -10.148 1 98.38 267 THR B C 1
ATOM 5265 O O . THR B 1 267 ? 0.528 -3.568 -9.141 1 98.38 267 THR B O 1
ATOM 5268 N N . PRO B 1 268 ? -0.638 -1.949 -10.07 1 98.38 268 PRO B N 1
ATOM 5269 C CA . PRO B 1 268 ? -0.849 -1.282 -8.781 1 98.38 268 PRO B CA 1
ATOM 5270 C C . PRO B 1 268 ? -1.461 -2.207 -7.734 1 98.38 268 PRO B C 1
ATOM 5272 O O . PRO B 1 268 ? -1.005 -2.23 -6.586 1 98.38 268 PRO B O 1
ATOM 5275 N N . LEU B 1 269 ? -2.457 -3.006 -8.039 1 98.81 269 LEU B N 1
ATOM 5276 C CA . LEU B 1 269 ? -3.1 -3.834 -7.027 1 98.81 269 LEU B CA 1
ATOM 5277 C C . LEU B 1 269 ? -2.223 -5.027 -6.664 1 98.81 269 LEU B C 1
ATOM 5279 O O . LEU B 1 269 ? -2.076 -5.355 -5.484 1 98.81 269 LEU B O 1
ATOM 5283 N N . ALA B 1 270 ? -1.634 -5.656 -7.703 1 98.81 270 ALA B N 1
ATOM 5284 C CA . ALA B 1 270 ? -0.74 -6.777 -7.422 1 98.81 270 ALA B CA 1
ATOM 5285 C C . ALA B 1 270 ? 0.455 -6.328 -6.582 1 98.81 270 ALA B C 1
ATOM 5287 O O . ALA B 1 270 ? 0.875 -7.031 -5.664 1 98.81 270 ALA B O 1
ATOM 5288 N N . SER B 1 271 ? 0.965 -5.18 -6.902 1 98.69 271 SER B N 1
ATOM 5289 C CA . SER B 1 271 ? 2.092 -4.641 -6.148 1 98.69 271 SER B CA 1
ATOM 5290 C C . SER B 1 271 ? 1.697 -4.332 -4.711 1 98.69 271 SER B C 1
ATOM 5292 O O . SER B 1 271 ? 2.467 -4.586 -3.781 1 98.69 271 SER B O 1
ATOM 5294 N N . SER B 1 272 ? 0.516 -3.768 -4.547 1 98.56 272 SER B N 1
ATOM 5295 C CA . SER B 1 272 ? 0.021 -3.502 -3.201 1 98.56 272 SER B CA 1
ATOM 5296 C C . SER B 1 272 ? -0.137 -4.793 -2.404 1 98.56 272 SER B C 1
ATOM 5298 O O . SER B 1 272 ? 0.217 -4.852 -1.226 1 98.56 272 SER B O 1
ATOM 5300 N N . ALA B 1 273 ? -0.667 -5.789 -3.047 1 98.81 273 ALA B N 1
ATOM 5301 C CA . ALA B 1 273 ? -0.813 -7.086 -2.391 1 98.81 273 ALA B CA 1
ATOM 5302 C C . ALA B 1 273 ? 0.544 -7.652 -1.986 1 98.81 273 ALA B C 1
ATOM 5304 O O . ALA B 1 273 ? 0.706 -8.164 -0.875 1 98.81 273 ALA B O 1
ATOM 5305 N N . GLU B 1 274 ? 1.503 -7.57 -2.9 1 98.69 274 GLU B N 1
ATOM 5306 C CA . GLU B 1 274 ? 2.842 -8.078 -2.617 1 98.69 274 GLU B CA 1
ATOM 5307 C C . GLU B 1 274 ? 3.434 -7.414 -1.376 1 98.69 274 GLU B C 1
ATOM 5309 O O . GLU B 1 274 ? 4.023 -8.086 -0.527 1 98.69 274 GLU B O 1
ATOM 5314 N N . GLN B 1 275 ? 3.264 -6.086 -1.295 1 98.38 275 GLN B N 1
ATOM 5315 C CA . GLN B 1 275 ? 3.805 -5.363 -0.15 1 98.38 275 GLN B CA 1
ATOM 5316 C C . GLN B 1 275 ? 3.152 -5.82 1.15 1 98.38 275 GLN B C 1
ATOM 5318 O O . GLN B 1 275 ? 3.811 -5.895 2.191 1 98.38 275 GLN B O 1
ATOM 5323 N N . LEU B 1 276 ? 1.868 -6.141 1.113 1 98.12 276 LEU B N 1
ATOM 5324 C CA . LEU B 1 276 ? 1.159 -6.641 2.285 1 98.12 276 LEU B CA 1
ATOM 5325 C C . LEU B 1 276 ? 1.701 -8 2.707 1 98.12 276 LEU B C 1
ATOM 5327 O O . LEU B 1 276 ? 1.885 -8.258 3.898 1 98.12 276 LEU B O 1
ATOM 5331 N N . TYR B 1 277 ? 1.908 -8.859 1.7 1 98.62 277 TYR B N 1
ATOM 5332 C CA . TYR B 1 277 ? 2.473 -10.172 2.006 1 98.62 277 TYR B CA 1
ATOM 5333 C C . TYR B 1 277 ? 3.859 -10.031 2.625 1 98.62 277 TYR B C 1
ATOM 5335 O O . TYR B 1 277 ? 4.18 -10.711 3.604 1 98.62 277 TYR B O 1
ATOM 5343 N N . LEU B 1 278 ? 4.664 -9.172 2.068 1 98.06 278 LEU B N 1
ATOM 5344 C CA . LEU B 1 278 ? 6.008 -8.953 2.594 1 98.06 278 LEU B CA 1
ATOM 5345 C C . LEU B 1 278 ? 5.953 -8.422 4.023 1 98.06 278 LEU B C 1
ATOM 5347 O O . LEU B 1 278 ? 6.734 -8.852 4.879 1 98.06 278 LEU B O 1
ATOM 5351 N N . THR B 1 279 ? 5.051 -7.496 4.266 1 97.44 279 THR B N 1
ATOM 5352 C CA . THR B 1 279 ? 4.898 -6.945 5.605 1 97.44 279 THR B CA 1
ATOM 5353 C C . THR B 1 279 ? 4.516 -8.039 6.602 1 97.44 279 THR B C 1
ATOM 5355 O O . THR B 1 279 ? 4.992 -8.039 7.738 1 97.44 279 THR B O 1
ATOM 5358 N N . SER B 1 280 ? 3.666 -8.961 6.195 1 97.31 280 SER B N 1
ATOM 5359 C CA . SER B 1 280 ? 3.234 -10.031 7.086 1 97.31 280 SER B CA 1
ATOM 5360 C C . SER B 1 280 ? 4.406 -10.93 7.48 1 97.31 280 SER B C 1
ATOM 5362 O O . SER B 1 280 ? 4.422 -11.492 8.578 1 97.31 280 SER B O 1
ATOM 5364 N N . LEU B 1 281 ? 5.422 -11.062 6.586 1 97.06 281 LEU B N 1
ATOM 5365 C CA . LEU B 1 281 ? 6.605 -11.852 6.906 1 97.06 281 LEU B CA 1
ATOM 5366 C C . LEU B 1 281 ? 7.383 -11.227 8.055 1 97.06 281 LEU B C 1
ATOM 5368 O O . LEU B 1 281 ? 7.945 -11.938 8.891 1 97.06 281 LEU B O 1
ATOM 5372 N N . VAL B 1 282 ? 7.41 -9.875 8.062 1 94.56 282 VAL B N 1
ATOM 5373 C CA . VAL B 1 282 ? 8.102 -9.148 9.117 1 94.56 282 VAL B CA 1
ATOM 5374 C C . VAL B 1 282 ? 7.523 -9.539 10.477 1 94.56 282 VAL B C 1
ATOM 5376 O O . VAL B 1 282 ? 8.242 -9.586 11.477 1 94.56 282 VAL B O 1
ATOM 5379 N N . HIS B 1 283 ? 6.285 -9.969 10.461 1 93.25 283 HIS B N 1
ATOM 5380 C CA . HIS B 1 283 ? 5.586 -10.258 11.711 1 93.25 283 HIS B CA 1
ATOM 5381 C C . HIS B 1 283 ? 5.469 -11.758 11.945 1 93.25 283 HIS B C 1
ATOM 5383 O O . HIS B 1 283 ? 4.68 -12.203 12.781 1 93.25 283 HIS B O 1
ATOM 5389 N N . GLY B 1 284 ? 6.121 -12.586 11.133 1 94.5 284 GLY B N 1
ATOM 5390 C CA . GLY B 1 284 ? 6.297 -14 11.422 1 94.5 284 GLY B CA 1
ATOM 5391 C C . GLY B 1 284 ? 5.227 -14.875 10.805 1 94.5 284 GLY B C 1
ATOM 5392 O O . GLY B 1 284 ? 5.07 -16.031 11.18 1 94.5 284 GLY B O 1
ATOM 5393 N N . TYR B 1 285 ? 4.555 -14.391 9.758 1 96.5 285 TYR B N 1
ATOM 5394 C CA . TYR B 1 285 ? 3.428 -15.148 9.234 1 96.5 285 TYR B CA 1
ATOM 5395 C C . TYR B 1 285 ? 3.828 -15.93 7.992 1 96.5 285 TYR B C 1
ATOM 5397 O O . TYR B 1 285 ? 2.99 -16.578 7.359 1 96.5 285 TYR B O 1
ATOM 5405 N N . GLY B 1 286 ? 5.078 -15.953 7.629 1 95.38 286 GLY B N 1
ATOM 5406 C CA . GLY B 1 286 ? 5.59 -16.562 6.414 1 95.38 286 GLY B CA 1
ATOM 5407 C C . GLY B 1 286 ? 5.195 -18.031 6.273 1 95.38 286 GLY B C 1
ATOM 5408 O O . GLY B 1 286 ? 4.594 -18.422 5.27 1 95.38 286 GLY B O 1
ATOM 5409 N N . PRO B 1 287 ? 5.406 -18.797 7.359 1 94.81 287 PRO B N 1
ATOM 5410 C CA . PRO B 1 287 ? 5.121 -20.234 7.242 1 94.81 287 PRO B CA 1
ATOM 5411 C C . PRO B 1 287 ? 3.66 -20.562 7.52 1 94.81 287 PRO B C 1
ATOM 5413 O O . PRO B 1 287 ? 3.252 -21.719 7.383 1 94.81 287 PRO B O 1
ATOM 5416 N N . LYS B 1 288 ? 2.895 -19.578 7.859 1 97.12 288 LYS B N 1
ATOM 5417 C CA . LYS B 1 288 ? 1.493 -19.797 8.203 1 97.12 288 LYS B CA 1
ATOM 5418 C C . LYS B 1 288 ? 0.609 -19.75 6.961 1 97.12 288 LYS B C 1
ATOM 5420 O O . LYS B 1 288 ? 1.021 -19.219 5.922 1 97.12 288 LYS B O 1
ATOM 5425 N N . ASP B 1 289 ? -0.584 -20.281 7.109 1 97.31 289 ASP B N 1
ATOM 5426 C CA . ASP B 1 289 ? -1.568 -20.203 6.035 1 97.31 289 ASP B CA 1
ATOM 5427 C C . ASP B 1 289 ? -1.812 -18.75 5.625 1 97.31 289 ASP B C 1
ATOM 5429 O O . ASP B 1 289 ? -1.87 -17.859 6.477 1 97.31 289 ASP B O 1
ATOM 5433 N N . ASP B 1 290 ? -1.993 -18.531 4.352 1 97.75 290 ASP B N 1
ATOM 5434 C CA . ASP B 1 290 ? -2.074 -17.156 3.852 1 97.75 290 ASP B CA 1
ATOM 5435 C C . ASP B 1 290 ? -3.369 -16.484 4.301 1 97.75 290 ASP B C 1
ATOM 5437 O O . ASP B 1 290 ? -3.486 -15.258 4.25 1 97.75 290 ASP B O 1
ATOM 5441 N N . SER B 1 291 ? -4.375 -17.25 4.867 1 98.31 291 SER B N 1
ATOM 5442 C CA . SER B 1 291 ? -5.559 -16.641 5.465 1 98.31 291 SER B CA 1
ATOM 5443 C C . SER B 1 291 ? -5.203 -15.883 6.738 1 98.31 291 SER B C 1
ATOM 5445 O O . SER B 1 291 ? -5.992 -15.07 7.223 1 98.31 291 SER B O 1
ATOM 5447 N N . SER B 1 292 ? -3.99 -16.125 7.246 1 98.56 292 SER B N 1
ATOM 5448 C CA . SER B 1 292 ? -3.529 -15.422 8.438 1 98.56 292 SER B CA 1
ATOM 5449 C C . SER B 1 292 ? -3.215 -13.961 8.133 1 98.56 292 SER B C 1
ATOM 5451 O O . SER B 1 292 ? -3.053 -13.148 9.039 1 98.56 292 SER B O 1
ATOM 5453 N N . LEU B 1 293 ? -3.23 -13.609 6.859 1 98.56 293 LEU B N 1
ATOM 5454 C CA . LEU B 1 293 ? -2.99 -12.227 6.469 1 98.56 293 LEU B CA 1
ATOM 5455 C C . LEU B 1 293 ? -3.994 -11.289 7.141 1 98.56 293 LEU B C 1
ATOM 5457 O O . LEU B 1 293 ? -3.74 -10.094 7.273 1 98.56 293 LEU B O 1
ATOM 5461 N N . VAL B 1 294 ? -5.133 -11.797 7.629 1 98.5 294 VAL B N 1
ATOM 5462 C CA . VAL B 1 294 ? -6.188 -11.016 8.266 1 98.5 294 VAL B CA 1
ATOM 5463 C C . VAL B 1 294 ? -5.641 -10.336 9.523 1 98.5 294 VAL B C 1
ATOM 5465 O O . VAL B 1 294 ? -6.152 -9.305 9.953 1 98.5 294 VAL B O 1
ATOM 5468 N N . ARG B 1 295 ? -4.496 -10.781 10.055 1 97.31 295 ARG B N 1
ATOM 5469 C CA . ARG B 1 295 ? -3.891 -10.234 11.266 1 97.31 295 ARG B CA 1
ATOM 5470 C C . ARG B 1 295 ? -3.229 -8.891 10.977 1 97.31 295 ARG B C 1
ATOM 5472 O O . ARG B 1 295 ? -2.891 -8.148 11.906 1 97.31 295 ARG B O 1
ATOM 5479 N N . MET B 1 296 ? -3.072 -8.523 9.68 1 96.69 296 MET B N 1
ATOM 5480 C CA . MET B 1 296 ? -2.623 -7.184 9.32 1 96.69 296 MET B CA 1
ATOM 5481 C C . MET B 1 296 ? -3.748 -6.168 9.5 1 96.69 296 MET B C 1
ATOM 5483 O O . MET B 1 296 ? -3.508 -4.957 9.484 1 96.69 296 MET B O 1
ATOM 5487 N N . TYR B 1 297 ? -4.953 -6.684 9.727 1 97.38 297 TYR B N 1
ATOM 5488 C CA . TYR B 1 297 ? -6.117 -5.809 9.805 1 97.38 297 TYR B CA 1
ATOM 5489 C C . TYR B 1 297 ? -6.738 -5.848 11.195 1 97.38 297 TYR B C 1
ATOM 5491 O O . TYR B 1 297 ? -7.461 -4.926 11.586 1 97.38 297 TYR B O 1
ATOM 5499 N N . THR B 1 298 ? -6.527 -6.953 11.898 1 95.69 298 THR B N 1
ATOM 5500 C CA . THR B 1 298 ? -7.012 -7.117 13.266 1 95.69 298 THR B CA 1
ATOM 5501 C C . THR B 1 298 ? -6.027 -7.934 14.102 1 95.69 298 THR B C 1
ATOM 5503 O O . THR B 1 298 ? -5.465 -8.922 13.609 1 95.69 298 THR B O 1
ATOM 5506 N N . SER B 1 299 ? -5.855 -7.559 15.336 1 93.31 299 SER B N 1
ATOM 5507 C CA . SER B 1 299 ? -4.953 -8.297 16.203 1 93.31 299 SER B CA 1
ATOM 5508 C C . SER B 1 299 ? -5.656 -9.484 16.859 1 93.31 299 SER B C 1
ATOM 5510 O O . SER B 1 299 ? -5.004 -10.43 17.312 1 93.31 299 SER B O 1
ATOM 5512 N N . GLU B 1 300 ? -6.977 -9.484 16.891 1 95.56 300 GLU B N 1
ATOM 5513 C CA . GLU B 1 300 ? -7.785 -10.531 17.516 1 95.56 300 GLU B CA 1
ATOM 5514 C C . GLU B 1 300 ? -8.492 -11.383 16.469 1 95.56 300 GLU B C 1
ATOM 5516 O O . GLU B 1 300 ? -8.68 -10.945 15.328 1 95.56 300 GLU B O 1
ATOM 5521 N N . PRO B 1 301 ? -8.898 -12.617 16.828 1 97.44 301 PRO B N 1
ATOM 5522 C CA . PRO B 1 301 ? -9.656 -13.445 15.891 1 97.44 301 PRO B CA 1
ATOM 5523 C C . PRO B 1 301 ? -10.953 -12.781 15.43 1 97.44 301 PRO B C 1
ATOM 5525 O O . PRO B 1 301 ? -11.703 -12.25 16.25 1 97.44 301 PRO B O 1
ATOM 5528 N N . ILE B 1 302 ? -11.172 -12.812 14.148 1 98.12 302 ILE B N 1
ATOM 5529 C CA . ILE B 1 302 ? -12.352 -12.133 13.617 1 98.12 302 ILE B CA 1
ATOM 5530 C C . ILE B 1 302 ? -13.617 -12.836 14.102 1 98.12 302 ILE B C 1
ATOM 5532 O O . ILE B 1 302 ? -14.672 -12.211 14.227 1 98.12 302 ILE B O 1
ATOM 5536 N N . ALA B 1 303 ? -13.555 -14.133 14.438 1 97.69 303 ALA B N 1
ATOM 5537 C CA . ALA B 1 303 ? -14.703 -14.914 14.883 1 97.69 303 ALA B CA 1
ATOM 5538 C C . ALA B 1 303 ? -15.117 -14.516 16.297 1 97.69 303 ALA B C 1
ATOM 5540 O O . ALA B 1 303 ? -16.219 -14.852 16.75 1 97.69 303 ALA B O 1
ATOM 5541 N N . SER B 1 304 ? -14.305 -13.758 17.016 1 97.38 304 SER B N 1
ATOM 5542 C CA . SER B 1 304 ? -14.594 -13.367 18.391 1 97.38 304 SER B CA 1
ATOM 5543 C C . SER B 1 304 ? -15.453 -12.117 18.453 1 97.38 304 SER B C 1
ATOM 5545 O O . SER B 1 304 ? -15.992 -11.766 19.5 1 97.38 304 SER B O 1
ATOM 5547 N N . VAL B 1 305 ? -15.648 -11.445 17.312 1 97.12 305 VAL B N 1
ATOM 5548 C CA . VAL B 1 305 ? -16.422 -10.203 17.297 1 97.12 305 VAL B CA 1
ATOM 5549 C C . VAL B 1 305 ? -17.891 -10.508 17.562 1 97.12 305 VAL B C 1
ATOM 5551 O O . VAL B 1 305 ? -18.5 -11.344 16.875 1 97.12 305 VAL B O 1
ATOM 5554 N N . LYS B 1 306 ? -18.531 -9.898 18.625 1 95.25 306 LYS B N 1
ATOM 5555 C CA . LYS B 1 306 ? -19.953 -9.984 18.922 1 95.25 306 LYS B CA 1
ATOM 5556 C C . LYS B 1 306 ? -20.719 -8.805 18.328 1 95.25 306 LYS B C 1
ATOM 5558 O O . LYS B 1 306 ? -20.484 -7.652 18.703 1 95.25 306 LYS B O 1
ATOM 5563 N N . CYS B 1 307 ? -21.547 -9.133 17.375 1 96.69 307 CYS B N 1
ATOM 5564 C CA . CYS B 1 307 ? -22.312 -8.078 16.719 1 96.69 307 CYS B CA 1
ATOM 5565 C C . CYS B 1 307 ? -23.391 -7.523 17.656 1 96.69 307 CYS B C 1
ATOM 5567 O O . CYS B 1 307 ? -24.297 -8.242 18.047 1 96.69 307 CYS B O 1
ATOM 5569 N N . THR B 1 308 ? -23.312 -6.289 18.016 1 97.12 308 THR B N 1
ATOM 5570 C CA . THR B 1 308 ? -24.281 -5.641 18.891 1 97.12 308 THR B CA 1
ATOM 5571 C C . THR B 1 308 ? -25.031 -4.535 18.141 1 97.12 308 THR B C 1
ATOM 5573 O O . THR B 1 308 ? -25.75 -3.742 18.75 1 97.12 308 THR B O 1
ATOM 5576 N N . LEU B 1 309 ? -24.875 -4.492 16.859 1 97.19 309 LEU B N 1
ATOM 5577 C CA . LEU B 1 309 ? -25.484 -3.459 16.031 1 97.19 309 LEU B CA 1
ATOM 5578 C C . LEU B 1 309 ? -26.969 -3.723 15.82 1 97.19 309 LEU B C 1
ATOM 5580 O O . LEU B 1 309 ? -27.422 -4.867 15.914 1 97.19 309 LEU B O 1
ATOM 5584 N N . SER B 1 310 ? -27.75 -2.693 15.531 1 97.69 310 SER B N 1
ATOM 5585 C CA . SER B 1 310 ? -29.125 -2.859 15.086 1 97.69 310 SER B CA 1
ATOM 5586 C C . SER B 1 310 ? -29.188 -3.564 13.734 1 97.69 310 SER B C 1
ATOM 5588 O O . SER B 1 310 ? -28.203 -3.588 12.992 1 97.69 310 SER B O 1
ATOM 5590 N N . PRO B 1 311 ? -30.297 -4.207 13.422 1 97 311 PRO B N 1
ATOM 5591 C CA . PRO B 1 311 ? -30.422 -4.855 12.117 1 97 311 PRO B CA 1
ATOM 5592 C C . PRO B 1 311 ? -30.172 -3.898 10.953 1 97 311 PRO B C 1
ATOM 5594 O O . PRO B 1 311 ? -29.562 -4.285 9.953 1 97 311 PRO B O 1
ATOM 5597 N N . GLU B 1 312 ? -30.625 -2.713 11.133 1 97.56 312 GLU B N 1
ATOM 5598 C CA . GLU B 1 312 ? -30.438 -1.715 10.078 1 97.56 312 GLU B CA 1
ATOM 5599 C C . GLU B 1 312 ? -28.969 -1.369 9.891 1 97.56 312 GLU B C 1
ATOM 5601 O O . GLU B 1 312 ? -28.469 -1.312 8.766 1 97.56 312 GLU B O 1
ATOM 5606 N N . GLU B 1 313 ? -28.312 -1.17 11.008 1 97.31 313 GLU B N 1
ATOM 5607 C CA . GLU B 1 313 ? -26.891 -0.841 10.945 1 97.31 313 GLU B CA 1
ATOM 5608 C C . GLU B 1 313 ? -26.062 -2.035 10.461 1 97.31 313 GLU B C 1
ATOM 5610 O O . GLU B 1 313 ? -25.062 -1.864 9.758 1 97.31 313 GLU B O 1
ATOM 5615 N N . THR B 1 314 ? -26.469 -3.213 10.867 1 97.75 314 THR B N 1
ATOM 5616 C CA . THR B 1 314 ? -25.812 -4.43 10.398 1 97.75 314 THR B CA 1
ATOM 5617 C C . THR B 1 314 ? -25.922 -4.555 8.883 1 97.75 314 THR B C 1
ATOM 5619 O O . THR B 1 314 ? -24.922 -4.832 8.211 1 97.75 314 THR B O 1
ATOM 5622 N N . ALA B 1 315 ? -27.078 -4.301 8.359 1 98 315 ALA B N 1
ATOM 5623 C CA . ALA B 1 315 ? -27.297 -4.402 6.918 1 98 315 ALA B CA 1
ATOM 5624 C C . ALA B 1 315 ? -26.484 -3.357 6.16 1 98 315 ALA B C 1
ATOM 5626 O O . ALA B 1 315 ? -25.906 -3.648 5.109 1 98 315 ALA B O 1
ATOM 5627 N N . ARG B 1 316 ? -26.438 -2.17 6.688 1 98.06 316 ARG B N 1
ATOM 5628 C CA . ARG B 1 316 ? -25.703 -1.083 6.051 1 98.06 316 ARG B CA 1
ATOM 5629 C C . ARG B 1 316 ? -24.219 -1.396 5.992 1 98.06 316 ARG B C 1
ATOM 5631 O O . ARG B 1 316 ? -23.578 -1.253 4.941 1 98.06 316 ARG B O 1
ATOM 5638 N N . ARG B 1 317 ? -23.703 -1.816 7.121 1 98.12 317 ARG B N 1
ATOM 5639 C CA . ARG B 1 317 ? -22.266 -2.092 7.211 1 98.12 317 ARG B CA 1
ATOM 5640 C C . ARG B 1 317 ? -21.891 -3.324 6.398 1 98.12 317 ARG B C 1
ATOM 5642 O O . ARG B 1 317 ? -20.812 -3.391 5.824 1 98.12 317 ARG B O 1
ATOM 5649 N N . LEU B 1 318 ? -22.766 -4.297 6.363 1 98.56 318 LEU B N 1
ATOM 5650 C CA . LEU B 1 318 ? -22.547 -5.473 5.527 1 98.56 318 LEU B CA 1
ATOM 5651 C C . LEU B 1 318 ? -22.469 -5.082 4.055 1 98.56 318 LEU B C 1
ATOM 5653 O O . LEU B 1 318 ? -21.594 -5.562 3.334 1 98.56 318 LEU B O 1
ATOM 5657 N N . GLN B 1 319 ? -23.328 -4.211 3.635 1 98.56 319 GLN B N 1
ATOM 5658 C CA . GLN B 1 319 ? -23.312 -3.752 2.25 1 98.56 319 GLN B CA 1
ATOM 5659 C C . GLN B 1 319 ? -22.031 -2.984 1.937 1 98.56 319 GLN B C 1
ATOM 5661 O O . GLN B 1 319 ? -21.516 -3.061 0.822 1 98.56 319 GLN B O 1
ATOM 5666 N N . MET B 1 320 ? -21.562 -2.281 2.926 1 98.31 320 MET B N 1
ATOM 5667 C CA . MET B 1 320 ? -20.297 -1.562 2.752 1 98.31 320 MET B CA 1
ATOM 5668 C C . MET B 1 320 ? -19.156 -2.531 2.475 1 98.31 320 MET B C 1
ATOM 5670 O O . MET B 1 320 ? -18.344 -2.299 1.576 1 98.31 320 MET B O 1
ATOM 5674 N N . VAL B 1 321 ? -19.094 -3.613 3.219 1 98.75 321 VAL B N 1
ATOM 5675 C CA . VAL B 1 321 ? -18.031 -4.609 3.059 1 98.75 321 VAL B CA 1
ATOM 5676 C C . VAL B 1 321 ? -18.141 -5.262 1.682 1 98.75 321 VAL B C 1
ATOM 5678 O O . VAL B 1 321 ? -17.141 -5.406 0.977 1 98.75 321 VAL B O 1
ATOM 5681 N N . ILE B 1 322 ? -19.359 -5.59 1.259 1 98.81 322 ILE B N 1
ATOM 5682 C CA . ILE B 1 322 ? -19.609 -6.266 -0.012 1 98.81 322 ILE B CA 1
ATOM 5683 C C . ILE B 1 322 ? -19.219 -5.344 -1.168 1 98.81 322 ILE B C 1
ATOM 5685 O O . ILE B 1 322 ? -18.5 -5.762 -2.084 1 98.81 322 ILE B O 1
ATOM 5689 N N . LYS B 1 323 ? -19.641 -4.113 -1.098 1 98.75 323 LYS B N 1
ATOM 5690 C CA . LYS B 1 323 ? -19.344 -3.158 -2.166 1 98.75 323 LYS B CA 1
ATOM 5691 C C . LYS B 1 323 ? -17.859 -2.842 -2.232 1 98.75 323 LYS B C 1
ATOM 5693 O O . LYS B 1 323 ? -17.297 -2.676 -3.32 1 98.75 323 LYS B O 1
ATOM 5698 N N . CYS B 1 324 ? -17.234 -2.719 -1.073 1 98.81 324 CYS B N 1
ATOM 5699 C CA . CYS B 1 324 ? -15.797 -2.496 -1.029 1 98.81 324 CYS B CA 1
ATOM 5700 C C . CYS B 1 324 ? -15.047 -3.576 -1.808 1 98.81 324 CYS B C 1
ATOM 5702 O O . CYS B 1 324 ? -14.211 -3.27 -2.658 1 98.81 324 CYS B O 1
ATOM 5704 N N . MET B 1 325 ? -15.391 -4.82 -1.536 1 98.81 325 MET B N 1
ATOM 5705 C CA . MET B 1 325 ? -14.75 -5.957 -2.188 1 98.81 325 MET B CA 1
ATOM 5706 C C . MET B 1 325 ? -15.125 -6.023 -3.664 1 98.81 325 MET B C 1
ATOM 5708 O O . MET B 1 325 ? -14.266 -6.273 -4.516 1 98.81 325 MET B O 1
ATOM 5712 N N . GLN B 1 326 ? -16.359 -5.77 -3.979 1 98.81 326 GLN B N 1
ATOM 5713 C CA . GLN B 1 326 ? -16.859 -5.809 -5.352 1 98.81 326 GLN B CA 1
ATOM 5714 C C . GLN B 1 326 ? -16.109 -4.809 -6.23 1 98.81 326 GLN B C 1
ATOM 5716 O O . GLN B 1 326 ? -15.641 -5.156 -7.316 1 98.81 326 GLN B O 1
ATOM 5721 N N . TYR B 1 327 ? -16.031 -3.561 -5.777 1 98.88 327 TYR B N 1
ATOM 5722 C CA . TYR B 1 327 ? -15.406 -2.494 -6.555 1 98.88 327 TYR B CA 1
ATOM 5723 C C . TYR B 1 327 ? -13.906 -2.732 -6.715 1 98.88 327 TYR B C 1
ATOM 5725 O O . TYR B 1 327 ? -13.336 -2.426 -7.766 1 98.88 327 TYR B O 1
ATOM 5733 N N . THR B 1 328 ? -13.242 -3.277 -5.676 1 98.88 328 THR B N 1
ATOM 5734 C CA . THR B 1 328 ? -11.828 -3.625 -5.75 1 98.88 328 THR B CA 1
ATOM 5735 C C . THR B 1 328 ? -11.602 -4.746 -6.758 1 98.88 328 THR B C 1
ATOM 5737 O O . THR B 1 328 ? -10.648 -4.699 -7.543 1 98.88 328 THR B O 1
ATOM 5740 N N . ASN B 1 329 ? -12.523 -5.719 -6.785 1 98.88 329 ASN B N 1
ATOM 5741 C CA . ASN B 1 329 ? -12.406 -6.867 -7.68 1 98.88 329 ASN B CA 1
ATOM 5742 C C . ASN B 1 329 ? -12.578 -6.461 -9.141 1 98.88 329 ASN B C 1
ATOM 5744 O O . ASN B 1 329 ? -12.047 -7.113 -10.039 1 98.88 329 ASN B O 1
ATOM 5748 N N . ILE B 1 330 ? -13.32 -5.383 -9.414 1 98.75 330 ILE B N 1
ATOM 5749 C CA . ILE B 1 330 ? -13.453 -4.875 -10.781 1 98.75 330 ILE B CA 1
ATOM 5750 C C . ILE B 1 330 ? -12.094 -4.41 -11.297 1 98.75 330 ILE B C 1
ATOM 5752 O O . ILE B 1 330 ? -11.711 -4.727 -12.422 1 98.75 330 ILE B O 1
ATOM 5756 N N . VAL B 1 331 ? -11.359 -3.703 -10.469 1 98.81 331 VAL B N 1
ATOM 5757 C CA . VAL B 1 331 ? -10.039 -3.223 -10.859 1 98.81 331 VAL B CA 1
ATOM 5758 C C . VAL B 1 331 ? -9.078 -4.398 -10.984 1 98.81 331 VAL B C 1
ATOM 5760 O O . VAL B 1 331 ? -8.203 -4.406 -11.859 1 98.81 331 VAL B O 1
ATOM 5763 N N . ALA B 1 332 ? -9.211 -5.387 -10.07 1 98.88 332 ALA B N 1
ATOM 5764 C CA . ALA B 1 332 ? -8.398 -6.594 -10.172 1 98.88 332 ALA B CA 1
ATOM 5765 C C . ALA B 1 332 ? -8.586 -7.266 -11.531 1 98.88 332 ALA B C 1
ATOM 5767 O O . ALA B 1 332 ? -7.613 -7.664 -12.172 1 98.88 332 ALA B O 1
ATOM 5768 N N . ALA B 1 333 ? -9.852 -7.371 -11.945 1 98.75 333 ALA B N 1
ATOM 5769 C CA . ALA B 1 333 ? -10.164 -7.953 -13.25 1 98.75 333 ALA B CA 1
ATOM 5770 C C . ALA B 1 333 ? -9.516 -7.152 -14.375 1 98.75 333 ALA B C 1
ATOM 5772 O O . ALA B 1 333 ? -8.922 -7.723 -15.297 1 98.75 333 ALA B O 1
ATOM 5773 N N . ALA B 1 334 ? -9.617 -5.863 -14.305 1 98.56 334 ALA B N 1
ATOM 5774 C CA . ALA B 1 334 ? -9.055 -4.984 -15.328 1 98.56 334 ALA B CA 1
ATOM 5775 C C . ALA B 1 334 ? -7.539 -5.145 -15.414 1 98.56 334 ALA B C 1
ATOM 5777 O O . ALA B 1 334 ? -6.977 -5.191 -16.5 1 98.56 334 ALA B O 1
ATOM 5778 N N . GLU B 1 335 ? -6.863 -5.188 -14.266 1 98.56 335 GLU B N 1
ATOM 5779 C CA . GLU B 1 335 ? -5.41 -5.34 -14.227 1 98.56 335 GLU B CA 1
ATOM 5780 C C . GLU B 1 335 ? -4.98 -6.656 -14.875 1 98.56 335 GLU B C 1
ATOM 5782 O O . GLU B 1 335 ? -4.031 -6.688 -15.656 1 98.56 335 GLU B O 1
ATOM 5787 N N . ALA B 1 336 ? -5.695 -7.715 -14.547 1 98.69 336 ALA B N 1
ATOM 5788 C CA . ALA B 1 336 ? -5.383 -9.023 -15.109 1 98.69 336 ALA B CA 1
ATOM 5789 C C . ALA B 1 336 ? -5.598 -9.039 -16.625 1 98.69 336 ALA B C 1
ATOM 5791 O O . ALA B 1 336 ? -4.758 -9.547 -17.375 1 98.69 336 ALA B O 1
ATOM 5792 N N . VAL B 1 337 ? -6.727 -8.461 -17.078 1 98.38 337 VAL B N 1
ATOM 5793 C CA . VAL B 1 337 ? -7.062 -8.445 -18.5 1 98.38 337 VAL B CA 1
ATOM 5794 C C . VAL B 1 337 ? -6.039 -7.605 -19.25 1 98.38 337 VAL B C 1
ATOM 5796 O O . VAL B 1 337 ? -5.535 -8.031 -20.297 1 98.38 337 VAL B O 1
ATOM 5799 N N . ALA B 1 338 ? -5.75 -6.445 -18.766 1 97.62 338 ALA B N 1
ATOM 5800 C CA . ALA B 1 338 ? -4.801 -5.559 -19.438 1 97.62 338 ALA B CA 1
ATOM 5801 C C . ALA B 1 338 ? -3.426 -6.215 -19.547 1 97.62 338 ALA B C 1
ATOM 5803 O O . ALA B 1 338 ? -2.768 -6.109 -20.594 1 97.62 338 ALA B O 1
ATOM 5804 N N . PHE B 1 339 ? -2.961 -6.848 -18.5 1 98 339 PHE B N 1
ATOM 5805 C CA . PHE B 1 339 ? -1.647 -7.48 -18.516 1 98 339 PHE B CA 1
ATOM 5806 C C . PHE B 1 339 ? -1.626 -8.664 -19.469 1 98 339 PHE B C 1
ATOM 5808 O O . PHE B 1 339 ? -0.654 -8.859 -20.203 1 98 339 PHE B O 1
ATOM 5815 N N . ALA B 1 340 ? -2.688 -9.469 -19.406 1 97.62 340 ALA B N 1
ATOM 5816 C CA . ALA B 1 340 ? -2.818 -10.586 -20.328 1 97.62 340 ALA B CA 1
ATOM 5817 C C . ALA B 1 340 ? -2.738 -10.117 -21.781 1 97.62 340 ALA B C 1
ATOM 5819 O O . ALA B 1 340 ? -2.045 -10.727 -22.609 1 97.62 340 ALA B O 1
ATOM 5820 N N . ARG B 1 341 ? -3.445 -9.062 -22.062 1 96.5 341 ARG B N 1
ATOM 5821 C CA . ARG B 1 341 ? -3.426 -8.516 -23.422 1 96.5 341 ARG B CA 1
ATOM 5822 C C . ARG B 1 341 ? -2.037 -8 -23.781 1 96.5 341 ARG B C 1
ATOM 5824 O O . ARG B 1 341 ? -1.561 -8.219 -24.891 1 96.5 341 ARG B O 1
ATOM 5831 N N . TYR B 1 342 ? -1.461 -7.328 -22.844 1 95.88 342 TYR B N 1
ATOM 5832 C CA . TYR B 1 342 ? -0.124 -6.797 -23.078 1 95.88 342 TYR B CA 1
ATOM 5833 C C . TYR B 1 342 ? 0.853 -7.914 -23.438 1 95.88 342 TYR B C 1
ATOM 5835 O O . TYR B 1 342 ? 1.702 -7.754 -24.312 1 95.88 342 TYR B O 1
ATOM 5843 N N . LEU B 1 343 ? 0.725 -9.07 -22.75 1 94.94 343 LEU B N 1
ATOM 5844 C CA . LEU B 1 343 ? 1.644 -10.188 -22.922 1 94.94 343 LEU B CA 1
ATOM 5845 C C . LEU B 1 343 ? 1.2 -11.078 -24.078 1 94.94 343 LEU B C 1
ATOM 5847 O O . LEU B 1 343 ? 1.788 -12.133 -24.328 1 94.94 343 LEU B O 1
ATOM 5851 N N . ASN B 1 344 ? 0.115 -10.758 -24.734 1 93.94 344 ASN B N 1
ATOM 5852 C CA . ASN B 1 344 ? -0.407 -11.438 -25.922 1 93.94 344 ASN B CA 1
ATOM 5853 C C . ASN B 1 344 ? -0.747 -12.891 -25.625 1 93.94 344 ASN B C 1
ATOM 5855 O O . ASN B 1 344 ? -0.394 -13.789 -26.406 1 93.94 344 ASN B O 1
ATOM 5859 N N . VAL B 1 345 ? -1.304 -13.094 -24.5 1 94.44 345 VAL B N 1
ATOM 5860 C CA . VAL B 1 345 ? -1.779 -14.438 -24.188 1 94.44 345 VAL B CA 1
ATOM 5861 C C . VAL B 1 345 ? -3.029 -14.75 -25.016 1 94.44 345 VAL B C 1
ATOM 5863 O O . VAL B 1 345 ? -3.656 -13.844 -25.562 1 94.44 345 VAL B O 1
ATOM 5866 N N . ASP B 1 346 ? -3.348 -16.078 -25.219 1 95.62 346 ASP B N 1
ATOM 5867 C CA . ASP B 1 346 ? -4.613 -16.469 -25.844 1 95.62 346 ASP B CA 1
ATOM 5868 C C . ASP B 1 346 ? -5.797 -16.062 -24.953 1 95.62 346 ASP B C 1
ATOM 5870 O O . ASP B 1 346 ? -6.117 -16.734 -23.984 1 95.62 346 ASP B O 1
ATOM 5874 N N . MET B 1 347 ? -6.48 -15.008 -25.375 1 96.38 347 MET B N 1
ATOM 5875 C CA . MET B 1 347 ? -7.473 -14.383 -24.5 1 96.38 347 MET B CA 1
ATOM 5876 C C . MET B 1 347 ? -8.68 -15.297 -24.312 1 96.38 347 MET B C 1
ATOM 5878 O O . MET B 1 347 ? -9.297 -15.305 -23.25 1 96.38 347 MET B O 1
ATOM 5882 N N . LYS B 1 348 ? -9.047 -16.031 -25.328 1 96.12 348 LYS B N 1
ATOM 5883 C CA . LYS B 1 348 ? -10.164 -16.969 -25.188 1 96.12 348 LYS B CA 1
ATOM 5884 C C . LYS B 1 348 ? -9.883 -18.016 -24.125 1 96.12 348 LYS B C 1
ATOM 5886 O O . LYS B 1 348 ? -10.727 -18.266 -23.25 1 96.12 348 LYS B O 1
ATOM 5891 N N . GLN B 1 349 ? -8.734 -18.609 -24.156 1 96.88 349 GLN B N 1
ATOM 5892 C CA . GLN B 1 349 ? -8.344 -19.594 -23.141 1 96.88 349 GLN B CA 1
ATOM 5893 C C . GLN B 1 349 ? -8.219 -18.938 -21.766 1 96.88 349 GLN B C 1
ATOM 5895 O O . GLN B 1 349 ? -8.586 -19.531 -20.75 1 96.88 349 GLN B O 1
ATOM 5900 N N . PHE B 1 350 ? -7.723 -17.703 -21.828 1 97.25 350 PHE B N 1
ATOM 5901 C CA . PHE B 1 350 ? -7.516 -16.984 -20.562 1 97.25 350 PHE B CA 1
ATOM 5902 C C . PHE B 1 350 ? -8.836 -16.781 -19.844 1 97.25 350 PHE B C 1
ATOM 5904 O O . PHE B 1 350 ? -8.938 -17.062 -18.641 1 97.25 350 PHE B O 1
ATOM 5911 N N . TYR B 1 351 ? -9.836 -16.328 -20.516 1 97.62 351 TYR B N 1
ATOM 5912 C CA . TYR B 1 351 ? -11.148 -16.109 -19.906 1 97.62 351 TYR B CA 1
ATOM 5913 C C . TYR B 1 351 ? -11.719 -17.406 -19.375 1 97.62 351 TYR B C 1
ATOM 5915 O O . TYR B 1 351 ? -12.219 -17.453 -18.234 1 97.62 351 TYR B O 1
ATOM 5923 N N . ASP B 1 352 ? -11.602 -18.438 -20.141 1 97.38 352 ASP B N 1
ATOM 5924 C CA . ASP B 1 352 ? -12.141 -19.734 -19.734 1 97.38 352 ASP B CA 1
ATOM 5925 C C . ASP B 1 352 ? -11.406 -20.281 -18.516 1 97.38 352 ASP B C 1
ATOM 5927 O O . ASP B 1 352 ? -12.031 -20.781 -17.578 1 97.38 352 ASP B O 1
ATOM 5931 N N . LEU B 1 353 ? -10.133 -20.141 -18.547 1 97.38 353 LEU B N 1
ATOM 5932 C CA . LEU B 1 353 ? -9.32 -20.594 -17.422 1 97.38 353 LEU B CA 1
ATOM 5933 C C . LEU B 1 353 ? -9.719 -19.891 -16.125 1 97.38 353 LEU B C 1
ATOM 5935 O O . LEU B 1 353 ? -9.992 -20.531 -15.117 1 97.38 353 LEU B O 1
ATOM 5939 N N . VAL B 1 354 ? -9.695 -18.547 -16.156 1 97.5 354 VAL B N 1
ATOM 5940 C CA . VAL B 1 354 ? -9.914 -17.75 -14.953 1 97.5 354 VAL B CA 1
ATOM 5941 C C . VAL B 1 354 ? -11.281 -18.094 -14.367 1 97.5 354 VAL B C 1
ATOM 5943 O O . VAL B 1 354 ? -11.406 -18.328 -13.156 1 97.5 354 VAL B O 1
ATOM 5946 N N . ILE B 1 355 ? -12.273 -18.203 -15.195 1 96.31 355 ILE B N 1
ATOM 5947 C CA . ILE B 1 355 ? -13.641 -18.438 -14.758 1 96.31 355 ILE B CA 1
ATOM 5948 C C . ILE B 1 355 ? -13.734 -19.781 -14.055 1 96.31 355 ILE B C 1
ATOM 5950 O O . ILE B 1 355 ? -14.477 -19.938 -13.086 1 96.31 355 ILE B O 1
ATOM 5954 N N . ASN B 1 356 ? -12.852 -20.734 -14.469 1 94.06 356 ASN B N 1
ATOM 5955 C CA . ASN B 1 356 ? -13 -22.109 -14.008 1 94.06 356 ASN B CA 1
ATOM 5956 C C . ASN B 1 356 ? -11.898 -22.5 -13.031 1 94.06 356 ASN B C 1
ATOM 5958 O O . ASN B 1 356 ? -11.836 -23.641 -12.586 1 94.06 356 ASN B O 1
ATOM 5962 N N . ALA B 1 357 ? -11.078 -21.562 -12.703 1 94.38 357 ALA B N 1
ATOM 5963 C CA . ALA B 1 357 ? -9.945 -21.859 -11.828 1 94.38 357 ALA B CA 1
ATOM 5964 C C . ALA B 1 357 ? -9.945 -20.938 -10.609 1 94.38 357 ALA B C 1
ATOM 5966 O O . ALA B 1 357 ? -10.969 -20.344 -10.273 1 94.38 357 ALA B O 1
ATOM 5967 N N . ALA B 1 358 ? -8.852 -20.891 -9.898 1 93.31 358 ALA B N 1
ATOM 5968 C CA . ALA B 1 358 ? -8.75 -20.266 -8.586 1 93.31 358 ALA B CA 1
ATOM 5969 C C . ALA B 1 358 ? -8.781 -18.75 -8.703 1 93.31 358 ALA B C 1
ATOM 5971 O O . ALA B 1 358 ? -8.969 -18.047 -7.707 1 93.31 358 ALA B O 1
ATOM 5972 N N . GLY B 1 359 ? -8.727 -18.172 -9.922 1 95.88 359 GLY B N 1
ATOM 5973 C CA . GLY B 1 359 ? -8.82 -16.75 -10.148 1 95.88 359 GLY B CA 1
ATOM 5974 C C . GLY B 1 359 ? -10.25 -16.266 -10.344 1 95.88 359 GLY B C 1
ATOM 5975 O O . GLY B 1 359 ? -10.5 -15.07 -10.477 1 95.88 359 GLY B O 1
ATOM 5976 N N . GLY B 1 360 ? -11.156 -17.188 -10.258 1 97.25 360 GLY B N 1
ATOM 5977 C CA . GLY B 1 360 ? -12.547 -16.875 -10.531 1 97.25 360 GLY B CA 1
ATOM 5978 C C . GLY B 1 360 ? -13.148 -15.898 -9.531 1 97.25 360 GLY B C 1
ATOM 5979 O O . GLY B 1 360 ? -12.852 -15.961 -8.336 1 97.25 360 GLY B O 1
ATOM 5980 N N . SER B 1 361 ? -13.922 -14.969 -10.031 1 98.62 361 SER B N 1
ATOM 5981 C CA . SER B 1 361 ? -14.711 -14.008 -9.266 1 98.62 361 SER B CA 1
ATOM 5982 C C . SER B 1 361 ? -15.945 -13.555 -10.031 1 98.62 361 SER B C 1
ATOM 5984 O O . SER B 1 361 ? -15.984 -13.648 -11.266 1 98.62 361 SER B O 1
ATOM 5986 N N . LYS B 1 362 ? -16.922 -13.125 -9.305 1 98.56 362 LYS B N 1
ATOM 5987 C CA . LYS B 1 362 ? -18.125 -12.656 -9.977 1 98.56 362 LYS B CA 1
ATOM 5988 C C . LYS B 1 362 ? -17.812 -11.492 -10.922 1 98.56 362 LYS B C 1
ATOM 5990 O O . LYS B 1 362 ? -18.328 -11.438 -12.039 1 98.56 362 LYS B O 1
ATOM 5995 N N . MET B 1 363 ? -16.953 -10.586 -10.547 1 98.06 363 MET B N 1
ATOM 5996 C CA . MET B 1 363 ? -16.641 -9.406 -11.352 1 98.06 363 MET B CA 1
ATOM 5997 C C . MET B 1 363 ? -15.867 -9.789 -12.602 1 98.06 363 MET B C 1
ATOM 5999 O O . MET B 1 363 ? -16.141 -9.273 -13.688 1 98.06 363 MET B O 1
ATOM 6003 N N . PHE B 1 364 ? -14.906 -10.68 -12.5 1 98.44 364 PHE B N 1
ATOM 6004 C CA . PHE B 1 364 ? -14.195 -11.125 -13.695 1 98.44 364 PHE B CA 1
ATOM 6005 C C . PHE B 1 364 ? -15.117 -11.906 -14.617 1 98.44 364 PHE B C 1
ATOM 6007 O O . PHE B 1 364 ? -15.109 -11.695 -15.828 1 98.44 364 PHE B O 1
ATOM 6014 N N . ASN B 1 365 ? -15.914 -12.805 -14.039 1 97.81 365 ASN B N 1
ATOM 6015 C CA . ASN B 1 365 ? -16.797 -13.672 -14.812 1 97.81 365 ASN B CA 1
ATOM 6016 C C . ASN B 1 365 ? -17.812 -12.859 -15.617 1 97.81 365 ASN B C 1
ATOM 6018 O O . ASN B 1 365 ? -18.188 -13.242 -16.719 1 97.81 365 ASN B O 1
ATOM 6022 N N . THR B 1 366 ? -18.156 -11.75 -15.031 1 96 366 THR B N 1
ATOM 6023 C CA . THR B 1 366 ? -19.219 -10.961 -15.648 1 96 366 THR B CA 1
ATOM 6024 C C . THR B 1 366 ? -18.625 -9.883 -16.562 1 96 366 THR B C 1
ATOM 6026 O O . THR B 1 366 ? -19.188 -9.57 -17.609 1 96 366 THR B O 1
ATOM 6029 N N . LEU B 1 367 ? -17.484 -9.328 -16.156 1 96.19 367 LEU B N 1
ATOM 6030 C CA . LEU B 1 367 ? -17.031 -8.109 -16.812 1 96.19 367 LEU B CA 1
ATOM 6031 C C . LEU B 1 367 ? -15.766 -8.375 -17.625 1 96.19 367 LEU B C 1
ATOM 6033 O O . LEU B 1 367 ? -15.391 -7.566 -18.484 1 96.19 367 LEU B O 1
ATOM 6037 N N . GLY B 1 368 ? -15.07 -9.477 -17.406 1 96.75 368 GLY B N 1
ATOM 6038 C CA . GLY B 1 368 ? -13.742 -9.711 -17.938 1 96.75 368 GLY B CA 1
ATOM 6039 C C . GLY B 1 368 ? -13.695 -9.68 -19.453 1 96.75 368 GLY B C 1
ATOM 6040 O O . GLY B 1 368 ? -12.844 -9 -20.031 1 96.75 368 GLY B O 1
ATOM 6041 N N . VAL B 1 369 ? -14.625 -10.383 -20.078 1 95.88 369 VAL B N 1
ATOM 6042 C CA . VAL B 1 369 ? -14.641 -10.461 -21.547 1 95.88 369 VAL B CA 1
ATOM 6043 C C . VAL B 1 369 ? -14.922 -9.086 -22.141 1 95.88 369 VAL B C 1
ATOM 6045 O O . VAL B 1 369 ? -14.281 -8.68 -23.109 1 95.88 369 VAL B O 1
ATOM 6048 N N . THR B 1 370 ? -15.836 -8.344 -21.531 1 94.31 370 THR B N 1
ATOM 6049 C CA . THR B 1 370 ? -16.172 -7.004 -22 1 94.31 370 THR B CA 1
ATOM 6050 C C . THR B 1 370 ? -14.969 -6.074 -21.906 1 94.31 370 THR B C 1
ATOM 6052 O O . THR B 1 370 ? -14.766 -5.223 -22.766 1 94.31 370 THR B O 1
ATOM 6055 N N . MET B 1 371 ? -14.156 -6.191 -20.938 1 95 371 MET B N 1
ATOM 6056 C CA . MET B 1 371 ? -12.961 -5.371 -20.75 1 95 371 MET B CA 1
ATOM 6057 C C . MET B 1 371 ? -11.945 -5.621 -21.859 1 95 371 MET B C 1
ATOM 6059 O O . MET B 1 371 ? -11.219 -4.711 -22.266 1 95 371 MET B O 1
ATOM 6063 N N . GLY B 1 372 ? -11.906 -6.832 -22.344 1 92.56 372 GLY B N 1
ATOM 6064 C CA . GLY B 1 372 ? -10.891 -7.203 -23.312 1 92.56 372 GLY B CA 1
ATOM 6065 C C . GLY B 1 372 ? -11.352 -7.039 -24.75 1 92.56 372 GLY B C 1
ATOM 6066 O O . GLY B 1 372 ? -10.555 -6.715 -25.625 1 92.56 372 GLY B O 1
ATOM 6067 N N . GLU B 1 373 ? -12.586 -7.297 -25.078 1 87.94 373 GLU B N 1
ATOM 6068 C CA . GLU B 1 373 ? -13.07 -7.367 -26.453 1 87.94 373 GLU B CA 1
ATOM 6069 C C . GLU B 1 373 ? -13.789 -6.086 -26.859 1 87.94 373 GLU B C 1
ATOM 6071 O O . GLU B 1 373 ? -14.172 -5.918 -28.016 1 87.94 373 GLU B O 1
ATOM 6076 N N . GLY B 1 374 ? -13.867 -5.219 -26.016 1 80.56 374 GLY B N 1
ATOM 6077 C CA . GLY B 1 374 ? -14.328 -3.914 -26.469 1 80.56 374 GLY B CA 1
ATOM 6078 C C . GLY B 1 374 ? -15.25 -3.232 -25.469 1 80.56 374 GLY B C 1
ATOM 6079 O O . GLY B 1 374 ? -16.328 -3.748 -25.156 1 80.56 374 GLY B O 1
ATOM 6080 N N . ILE B 1 375 ? -14.75 -2.174 -25.078 1 80.81 375 ILE B N 1
ATOM 6081 C CA . ILE B 1 375 ? -15.461 -1.305 -24.141 1 80.81 375 ILE B CA 1
ATOM 6082 C C . ILE B 1 375 ? -16.438 -0.418 -24.891 1 80.81 375 ILE B C 1
ATOM 6084 O O . ILE B 1 375 ? -16.156 0.036 -26 1 80.81 375 ILE B O 1
ATOM 6088 N N . THR B 1 376 ? -17.578 -0.46 -24.391 1 78.31 376 THR B N 1
ATOM 6089 C CA . THR B 1 376 ? -18.531 0.484 -24.953 1 78.31 376 THR B CA 1
ATOM 6090 C C . THR B 1 376 ? -18.234 1.905 -24.484 1 78.31 376 THR B C 1
ATOM 6092 O O . THR B 1 376 ? -18.219 2.178 -23.281 1 78.31 376 THR B O 1
ATOM 6095 N N . LYS B 1 377 ? -17.953 2.703 -25.516 1 79.88 377 LYS B N 1
ATOM 6096 C CA . LYS B 1 377 ? -17.672 4.098 -25.188 1 79.88 377 LYS B CA 1
ATOM 6097 C C . LYS B 1 377 ? -18.969 4.875 -24.984 1 79.88 377 LYS B C 1
ATOM 6099 O O . LYS B 1 377 ? -20.016 4.504 -25.516 1 79.88 377 LYS B O 1
ATOM 6104 N N . GLY B 1 378 ? -18.969 5.848 -24.062 1 84.38 378 GLY B N 1
ATOM 6105 C CA . GLY B 1 378 ? -20.125 6.66 -23.766 1 84.38 378 GLY B CA 1
ATOM 6106 C C . GLY B 1 378 ? -20.688 6.41 -22.391 1 84.38 378 GLY B C 1
ATOM 6107 O O . GLY B 1 378 ? -20.094 5.688 -21.594 1 84.38 378 GLY B O 1
ATOM 6108 N N . LYS B 1 379 ? -21.828 6.996 -22.203 1 89.56 379 LYS B N 1
ATOM 6109 C CA . LYS B 1 379 ? -22.438 6.945 -20.875 1 89.56 379 LYS B CA 1
ATOM 6110 C C . LYS B 1 379 ? -22.906 5.531 -20.531 1 89.56 379 LYS B C 1
ATOM 6112 O O . LYS B 1 379 ? -23.484 4.84 -21.375 1 89.56 379 LYS B O 1
ATOM 6117 N N . ALA B 1 380 ? -22.562 5.074 -19.312 1 91.12 380 ALA B N 1
ATOM 6118 C CA . ALA B 1 380 ? -22.984 3.76 -18.828 1 91.12 380 ALA B CA 1
ATOM 6119 C C . ALA B 1 380 ? -24.5 3.607 -18.922 1 91.12 380 ALA B C 1
ATOM 6121 O O . ALA B 1 380 ? -25.234 4.547 -18.625 1 91.12 380 ALA B O 1
ATOM 6122 N N . PRO B 1 381 ? -24.906 2.447 -19.344 1 86.75 381 PRO B N 1
ATOM 6123 C CA . PRO B 1 381 ? -26.359 2.229 -19.344 1 86.75 381 PRO B CA 1
ATOM 6124 C C . PRO B 1 381 ? -26.984 2.459 -17.969 1 86.75 381 PRO B C 1
ATOM 6126 O O . PRO B 1 381 ? -26.344 2.217 -16.938 1 86.75 381 PRO B O 1
ATOM 6129 N N . GLU B 1 382 ? -28.203 2.836 -18.016 1 86.56 382 GLU B N 1
ATOM 6130 C CA . GLU B 1 382 ? -28.922 3.09 -16.766 1 86.56 382 GLU B CA 1
ATOM 6131 C C . GLU B 1 382 ? -28.969 1.839 -15.898 1 86.56 382 GLU B C 1
ATOM 6133 O O . GLU B 1 382 ? -29.203 0.736 -16.406 1 86.56 382 GLU B O 1
ATOM 6138 N N . GLY B 1 383 ? -28.672 1.97 -14.719 1 84.44 383 GLY B N 1
ATOM 6139 C CA . GLY B 1 383 ? -28.766 0.858 -13.781 1 84.44 383 GLY B CA 1
ATOM 6140 C C . GLY B 1 383 ? -27.453 0.091 -13.656 1 84.44 383 GLY B C 1
ATOM 6141 O O . GLY B 1 383 ? -27.344 -0.826 -12.836 1 84.44 383 GLY B O 1
ATOM 6142 N N . THR B 1 384 ? -26.531 0.5 -14.461 1 87.56 384 THR B N 1
ATOM 6143 C CA . THR B 1 384 ? -25.234 -0.182 -14.375 1 87.56 384 THR B CA 1
ATOM 6144 C C . THR B 1 384 ? -24.219 0.678 -13.625 1 87.56 384 THR B C 1
ATOM 6146 O O . THR B 1 384 ? -24.469 1.855 -13.359 1 87.56 384 THR B O 1
ATOM 6149 N N . LEU B 1 385 ? -23.219 0.046 -13.273 1 92.44 385 LEU B N 1
ATOM 6150 C CA . LEU B 1 385 ? -22.188 0.737 -12.508 1 92.44 385 LEU B CA 1
ATOM 6151 C C . LEU B 1 385 ? -21.359 1.653 -13.406 1 92.44 385 LEU B C 1
ATOM 6153 O O . LEU B 1 385 ? -20.844 1.217 -14.43 1 92.44 385 LEU B O 1
ATOM 6157 N N . SER B 1 386 ? -21.312 2.914 -13.039 1 96.81 386 SER B N 1
ATOM 6158 C CA . SER B 1 386 ? -20.422 3.855 -13.688 1 96.81 386 SER B CA 1
ATOM 6159 C C . SER B 1 386 ? -19.188 4.133 -12.828 1 96.81 386 SER B C 1
ATOM 6161 O O . SER B 1 386 ? -19.203 3.891 -11.617 1 96.81 386 SER B O 1
ATOM 6163 N N . ILE B 1 387 ? -18.141 4.625 -13.422 1 97.69 387 ILE B N 1
ATOM 6164 C CA . ILE B 1 387 ? -16.922 4.969 -12.703 1 97.69 387 ILE B CA 1
ATOM 6165 C C . ILE B 1 387 ? -17.219 6.059 -11.672 1 97.69 387 ILE B C 1
ATOM 6167 O O . ILE B 1 387 ? -16.797 5.957 -10.516 1 97.69 387 ILE B O 1
ATOM 6171 N N . ASP B 1 388 ? -18 7.059 -12.031 1 97.69 388 ASP B N 1
ATOM 6172 C CA . ASP B 1 388 ? -18.391 8.117 -11.102 1 97.69 388 ASP B CA 1
ATOM 6173 C C . ASP B 1 388 ? -19.156 7.555 -9.906 1 97.69 388 ASP B C 1
ATOM 6175 O O . ASP B 1 388 ? -18.906 7.945 -8.766 1 97.69 388 ASP B O 1
ATOM 6179 N N . GLY B 1 389 ? -20.094 6.711 -10.258 1 97.75 389 GLY B N 1
ATOM 6180 C CA . GLY B 1 389 ? -20.875 6.094 -9.188 1 97.75 389 GLY B CA 1
ATOM 6181 C C . GLY B 1 389 ? -20.016 5.297 -8.219 1 97.75 389 GLY B C 1
ATOM 6182 O O . GLY B 1 389 ? -20.234 5.355 -7.008 1 97.75 389 GLY B O 1
ATOM 6183 N N . ILE B 1 390 ? -19.047 4.586 -8.742 1 98.56 390 ILE B N 1
ATOM 6184 C CA . ILE B 1 390 ? -18.156 3.785 -7.906 1 98.56 390 ILE B CA 1
ATOM 6185 C C . ILE B 1 390 ? -17.297 4.703 -7.043 1 98.56 390 ILE B C 1
ATOM 6187 O O . ILE B 1 390 ? -17.094 4.449 -5.855 1 98.56 390 ILE B O 1
ATOM 6191 N N . ILE B 1 391 ? -16.766 5.777 -7.648 1 98.56 391 ILE B N 1
ATOM 6192 C CA . ILE B 1 391 ? -15.938 6.719 -6.898 1 98.56 391 ILE B CA 1
ATOM 6193 C C . ILE B 1 391 ? -16.719 7.266 -5.711 1 98.56 391 ILE B C 1
ATOM 6195 O O . ILE B 1 391 ? -16.203 7.34 -4.594 1 98.56 391 ILE B O 1
ATOM 6199 N N . GLU B 1 392 ? -17.922 7.605 -5.887 1 97.94 392 GLU B N 1
ATOM 6200 C CA . GLU B 1 392 ? -18.766 8.164 -4.828 1 97.94 392 GLU B CA 1
ATOM 6201 C C . GLU B 1 392 ? -18.938 7.168 -3.684 1 97.94 392 GLU B C 1
ATOM 6203 O O . GLU B 1 392 ? -18.688 7.496 -2.523 1 97.94 392 GLU B O 1
ATOM 6208 N N . GLU B 1 393 ? -19.297 5.973 -4.016 1 98.06 393 GLU B N 1
ATOM 6209 C CA . GLU B 1 393 ? -19.578 4.973 -2.988 1 98.06 393 GLU B CA 1
ATOM 6210 C C . GLU B 1 393 ? -18.297 4.488 -2.318 1 98.06 393 GLU B C 1
ATOM 6212 O O . GLU B 1 393 ? -18.25 4.348 -1.095 1 98.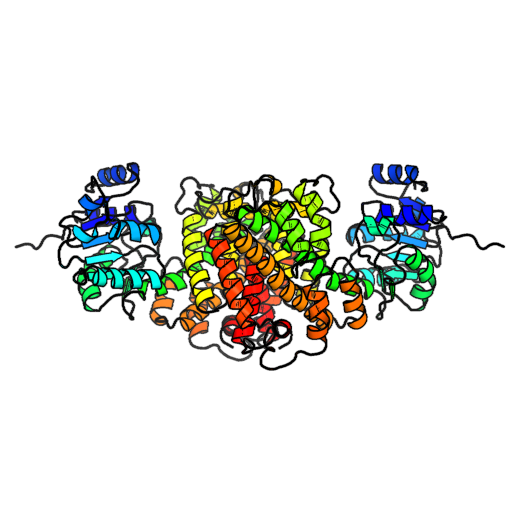06 393 GLU B O 1
ATOM 6217 N N . LEU B 1 394 ? -17.297 4.207 -3.117 1 98.69 394 LEU B N 1
ATOM 6218 C CA . LEU B 1 394 ? -16.047 3.676 -2.578 1 98.69 394 LEU B CA 1
ATOM 6219 C C . LEU B 1 394 ? -15.328 4.723 -1.733 1 98.69 394 LEU B C 1
ATOM 6221 O O . LEU B 1 394 ? -14.688 4.391 -0.738 1 98.69 394 LEU B O 1
ATOM 6225 N N . SER B 1 395 ? -15.422 6.039 -2.146 1 98.5 395 SER B N 1
ATOM 6226 C CA . SER B 1 395 ? -14.867 7.109 -1.323 1 98.5 395 SER B CA 1
ATOM 6227 C C . SER B 1 395 ? -15.516 7.137 0.057 1 98.5 395 SER B C 1
ATOM 6229 O O . SER B 1 395 ? -14.836 7.328 1.065 1 98.5 395 SER B O 1
ATOM 6231 N N . ALA B 1 396 ? -16.781 6.949 0.093 1 97.94 396 ALA B N 1
ATOM 6232 C CA . ALA B 1 396 ? -17.516 6.938 1.362 1 97.94 396 ALA B CA 1
ATOM 6233 C C . ALA B 1 396 ? -17.078 5.754 2.227 1 97.94 396 ALA B C 1
ATOM 6235 O O . ALA B 1 396 ? -16.938 5.887 3.443 1 97.94 396 ALA B O 1
ATOM 6236 N N . ILE B 1 397 ? -16.922 4.633 1.618 1 98.5 397 ILE B N 1
ATOM 6237 C CA . ILE B 1 397 ? -16.516 3.428 2.33 1 98.5 397 ILE B CA 1
ATOM 6238 C C . ILE B 1 397 ? -15.117 3.621 2.91 1 98.5 397 ILE B C 1
ATOM 6240 O O . ILE B 1 397 ? -14.883 3.33 4.086 1 98.5 397 ILE B O 1
ATOM 6244 N N . VAL B 1 398 ? -14.188 4.117 2.09 1 98.38 398 VAL B N 1
ATOM 6245 C CA . VAL B 1 398 ? -12.812 4.34 2.521 1 98.38 398 VAL B CA 1
ATOM 6246 C C . VAL B 1 398 ? -12.789 5.344 3.672 1 98.38 398 VAL B C 1
ATOM 6248 O O . VAL B 1 398 ? -12.031 5.18 4.629 1 98.38 398 VAL B O 1
ATOM 6251 N N . GLN B 1 399 ? -13.641 6.355 3.613 1 97.12 399 GLN B N 1
ATOM 6252 C CA . GLN B 1 399 ? -13.719 7.344 4.684 1 97.12 399 GLN B CA 1
ATOM 6253 C C . GLN B 1 399 ? -14.219 6.711 5.98 1 97.12 399 GLN B C 1
ATOM 6255 O O . GLN B 1 399 ? -13.688 6.984 7.055 1 97.12 399 GLN B O 1
ATOM 6260 N N . GLU B 1 400 ? -15.227 5.895 5.852 1 96.06 400 GLU B N 1
ATOM 6261 C CA . GLU B 1 400 ? -15.758 5.223 7.035 1 96.06 400 GLU B CA 1
ATOM 6262 C C . GLU B 1 400 ? -14.711 4.312 7.672 1 96.06 400 GLU B C 1
ATOM 6264 O O . GLU B 1 400 ? -14.594 4.25 8.898 1 96.06 400 GLU B O 1
ATOM 6269 N N . ALA B 1 401 ? -14.016 3.6 6.844 1 96.88 401 ALA B N 1
ATOM 6270 C CA . ALA B 1 401 ? -12.945 2.744 7.34 1 96.88 401 ALA B CA 1
ATOM 6271 C C . ALA B 1 401 ? -11.875 3.566 8.055 1 96.88 401 ALA B C 1
ATOM 6273 O O . ALA B 1 401 ? -11.398 3.178 9.125 1 96.88 401 ALA B O 1
ATOM 6274 N N . ARG B 1 402 ? -11.539 4.664 7.469 1 95.31 402 ARG B N 1
ATOM 6275 C CA . ARG B 1 402 ? -10.547 5.555 8.07 1 95.31 402 ARG B CA 1
ATOM 6276 C C . ARG B 1 402 ? -11.023 6.051 9.438 1 95.31 402 ARG B C 1
ATOM 6278 O O . ARG B 1 402 ? -10.25 6.082 10.391 1 95.31 402 ARG B O 1
ATOM 6285 N N . ASP B 1 403 ? -12.273 6.402 9.508 1 93.12 403 ASP B N 1
ATOM 6286 C CA . ASP B 1 403 ? -12.836 6.934 10.742 1 93.12 403 ASP B CA 1
ATOM 6287 C C . ASP B 1 403 ? -12.805 5.883 11.852 1 93.12 403 ASP B C 1
ATOM 6289 O O . ASP B 1 403 ? -12.758 6.227 13.039 1 93.12 403 ASP B O 1
ATOM 6293 N N . SER B 1 404 ? -12.781 4.66 11.438 1 92.38 404 SER B N 1
ATOM 6294 C CA . SER B 1 404 ? -12.711 3.57 12.406 1 92.38 404 SER B CA 1
ATOM 6295 C C . SER B 1 404 ? -11.289 3.021 12.516 1 92.38 404 SER B C 1
ATOM 6297 O O . SER B 1 404 ? -11.078 1.938 13.062 1 92.38 404 SER B O 1
ATOM 6299 N N . PHE B 1 405 ? -10.336 3.699 11.906 1 94.62 405 PHE B N 1
ATOM 6300 C CA . PHE B 1 405 ? -8.914 3.373 11.945 1 94.62 405 PHE B CA 1
ATOM 6301 C C . PHE B 1 405 ? -8.664 1.994 11.352 1 94.62 405 PHE B C 1
ATOM 6303 O O . PHE B 1 405 ? -7.875 1.214 11.891 1 94.62 405 PHE B O 1
ATOM 6310 N N . THR B 1 406 ? -9.406 1.719 10.273 1 95.44 406 THR B N 1
ATOM 6311 C CA . THR B 1 406 ? -9.266 0.449 9.57 1 95.44 406 THR B CA 1
ATOM 6312 C C . THR B 1 406 ? -8.484 0.634 8.273 1 95.44 406 THR B C 1
ATOM 6314 O O . THR B 1 406 ? -8.906 1.391 7.395 1 95.44 406 THR B O 1
ATOM 6317 N N . PRO B 1 407 ? -7.379 -0.085 8.148 1 97.75 407 PRO B N 1
ATOM 6318 C CA . PRO B 1 407 ? -6.664 0.029 6.875 1 97.75 407 PRO B CA 1
ATOM 6319 C C . PRO B 1 407 ? -7.398 -0.642 5.719 1 97.75 407 PRO B C 1
ATOM 6321 O O . PRO B 1 407 ? -8.016 -1.697 5.902 1 97.75 407 PRO B O 1
ATOM 6324 N N . LEU B 1 408 ? -7.41 -0.079 4.543 1 98.5 408 LEU B N 1
ATOM 6325 C CA . LEU B 1 408 ? -7.926 -0.604 3.283 1 98.5 408 LEU B CA 1
ATOM 6326 C C . LEU B 1 408 ? -6.922 -0.386 2.154 1 98.5 408 LEU B C 1
ATOM 6328 O O . LEU B 1 408 ? -7.156 0.43 1.26 1 98.5 408 LEU B O 1
ATOM 6332 N N . HIS B 1 409 ? -5.879 -1.187 2.127 1 98.56 409 HIS B N 1
ATOM 6333 C CA . HIS B 1 409 ? -4.789 -1.021 1.172 1 98.56 409 HIS B CA 1
ATOM 6334 C C . HIS B 1 409 ? -5.281 -1.193 -0.261 1 98.56 409 HIS B C 1
ATOM 6336 O O . HIS B 1 409 ? -5.047 -0.331 -1.11 1 98.56 409 HIS B O 1
ATOM 6342 N N . LEU B 1 410 ? -5.973 -2.236 -0.521 1 98.81 410 LEU B N 1
ATOM 6343 C CA . LEU B 1 410 ? -6.375 -2.564 -1.885 1 98.81 410 LEU B CA 1
ATOM 6344 C C . LEU B 1 410 ? -7.496 -1.644 -2.357 1 98.81 410 LEU B C 1
ATOM 6346 O O . LEU B 1 410 ? -7.457 -1.141 -3.484 1 98.81 410 LEU B O 1
ATOM 6350 N N . ALA B 1 411 ? -8.484 -1.419 -1.492 1 98.88 411 ALA B N 1
ATOM 6351 C CA . ALA B 1 411 ? -9.609 -0.571 -1.87 1 98.88 411 ALA B CA 1
ATOM 6352 C C . ALA B 1 411 ? -9.156 0.856 -2.152 1 98.88 411 ALA B C 1
ATOM 6354 O O . ALA B 1 411 ? -9.664 1.511 -3.062 1 98.88 411 ALA B O 1
ATOM 6355 N N . THR B 1 412 ? -8.234 1.331 -1.343 1 98.75 412 THR B N 1
ATOM 6356 C CA . THR B 1 412 ? -7.695 2.67 -1.552 1 98.75 412 THR B CA 1
ATOM 6357 C C . THR B 1 412 ? -6.934 2.748 -2.873 1 98.75 412 THR B C 1
ATOM 6359 O O . THR B 1 412 ? -7.027 3.744 -3.592 1 98.75 412 THR B O 1
ATOM 6362 N N . GLU B 1 413 ? -6.156 1.736 -3.203 1 98.62 413 GLU B N 1
ATOM 6363 C CA . GLU B 1 413 ? -5.461 1.68 -4.484 1 98.62 413 GLU B CA 1
ATOM 6364 C C . GLU B 1 413 ? -6.449 1.61 -5.645 1 98.62 413 GLU B C 1
ATOM 6366 O O . GLU B 1 413 ? -6.258 2.264 -6.672 1 98.62 413 GLU B O 1
ATOM 6371 N N . ALA B 1 414 ? -7.52 0.806 -5.469 1 98.81 414 ALA B N 1
ATOM 6372 C CA . ALA B 1 414 ? -8.555 0.746 -6.496 1 98.81 414 ALA B CA 1
ATOM 6373 C C . ALA B 1 414 ? -9.203 2.113 -6.703 1 98.81 414 ALA B C 1
ATOM 6375 O O . ALA B 1 414 ? -9.406 2.541 -7.844 1 98.81 414 ALA B O 1
ATOM 6376 N N . LEU B 1 415 ? -9.5 2.762 -5.594 1 98.81 415 LEU B N 1
ATOM 6377 C CA . LEU B 1 415 ? -10.094 4.09 -5.664 1 98.81 415 LEU B CA 1
ATOM 6378 C C . LEU B 1 415 ? -9.195 5.047 -6.441 1 98.81 415 LEU B C 1
ATOM 6380 O O . LEU B 1 415 ? -9.68 5.848 -7.242 1 98.81 415 LEU B O 1
ATOM 6384 N N . THR B 1 416 ? -7.906 4.953 -6.219 1 98.19 416 THR B N 1
ATOM 6385 C CA . THR B 1 416 ? -6.941 5.773 -6.945 1 98.19 416 THR B CA 1
ATOM 6386 C C . THR B 1 416 ? -7.055 5.531 -8.453 1 98.19 416 THR B C 1
ATOM 6388 O O . THR B 1 416 ? -7.047 6.48 -9.234 1 98.19 416 THR B O 1
ATOM 6391 N N . GLN B 1 417 ? -7.199 4.301 -8.852 1 98.12 417 GLN B N 1
ATOM 6392 C CA . GLN B 1 417 ? -7.316 3.986 -10.266 1 98.12 417 GLN B CA 1
ATOM 6393 C C . GLN B 1 417 ? -8.602 4.555 -10.852 1 98.12 417 GLN B C 1
ATOM 6395 O O . GLN B 1 417 ? -8.617 5.047 -11.984 1 98.12 417 GLN B O 1
ATOM 6400 N N . TYR B 1 418 ? -9.703 4.453 -10.102 1 98.38 418 TYR B N 1
ATOM 6401 C CA . TYR B 1 418 ? -10.961 5.031 -10.562 1 98.38 418 TYR B CA 1
ATOM 6402 C C . TYR B 1 418 ? -10.836 6.539 -10.742 1 98.38 418 TYR B C 1
ATOM 6404 O O . TYR B 1 418 ? -11.359 7.102 -11.711 1 98.38 418 TYR B O 1
ATOM 6412 N N . MET B 1 419 ? -10.18 7.188 -9.828 1 97.81 419 MET B N 1
ATOM 6413 C CA . MET B 1 419 ? -10.023 8.633 -9.906 1 97.81 419 MET B CA 1
ATOM 6414 C C . MET B 1 419 ? -9.156 9.023 -11.102 1 97.81 419 MET B C 1
ATOM 6416 O O . MET B 1 419 ? -9.398 10.047 -11.742 1 97.81 419 MET B O 1
ATOM 6420 N N . VAL B 1 420 ? -8.148 8.227 -11.391 1 95.94 420 VAL B N 1
ATOM 6421 C CA . VAL B 1 420 ? -7.328 8.453 -12.578 1 95.94 420 VAL B CA 1
ATOM 6422 C C . VAL B 1 420 ? -8.188 8.336 -13.836 1 95.94 420 VAL B C 1
ATOM 6424 O O . VAL B 1 420 ? -8.102 9.18 -14.734 1 95.94 420 VAL B O 1
ATOM 6427 N N . ALA B 1 421 ? -9.047 7.332 -13.867 1 96.06 421 ALA B N 1
ATOM 6428 C CA . ALA B 1 421 ? -9.938 7.148 -15.008 1 96.06 421 ALA B CA 1
ATOM 6429 C C . ALA B 1 421 ? -10.875 8.344 -15.172 1 96.06 421 ALA B C 1
ATOM 6431 O O . ALA B 1 421 ? -11.094 8.812 -16.281 1 96.06 421 ALA B O 1
ATOM 6432 N N . GLN B 1 422 ? -11.383 8.773 -14.031 1 96.69 422 GLN B N 1
ATOM 6433 C CA . GLN B 1 422 ? -12.297 9.914 -14.07 1 96.69 422 GLN B CA 1
ATOM 6434 C C . GLN B 1 422 ? -11.594 11.156 -14.609 1 96.69 422 GLN B C 1
ATOM 6436 O O . GLN B 1 422 ? -12.172 11.914 -15.391 1 96.69 422 GLN B O 1
ATOM 6441 N N . ARG B 1 423 ? -10.406 11.391 -14.211 1 93.62 423 ARG B N 1
ATOM 6442 C CA . ARG B 1 423 ? -9.664 12.57 -14.625 1 93.62 423 ARG B CA 1
ATOM 6443 C C . ARG B 1 423 ? -9.312 12.516 -16.109 1 93.62 423 ARG B C 1
ATOM 6445 O O . ARG B 1 423 ? -9.047 13.539 -16.734 1 93.62 423 ARG B O 1
ATOM 6452 N N . ARG B 1 424 ? -9.375 11.367 -16.672 1 92.75 424 ARG B N 1
ATOM 6453 C CA . ARG B 1 424 ? -9.109 11.203 -18.094 1 92.75 424 ARG B CA 1
ATOM 6454 C C . ARG B 1 424 ? -10.398 11.336 -18.906 1 92.75 424 ARG B C 1
ATOM 6456 O O . ARG B 1 424 ? -10.391 11.148 -20.125 1 92.75 424 ARG B O 1
ATOM 6463 N N . GLY B 1 425 ? -11.516 11.555 -18.266 1 93.38 425 GLY B N 1
ATOM 6464 C CA . GLY B 1 425 ? -12.766 11.859 -18.938 1 93.38 425 GLY B CA 1
ATOM 6465 C C . GLY B 1 425 ? -13.695 10.664 -19.047 1 93.38 425 GLY B C 1
ATOM 6466 O O . GLY B 1 425 ? -14.672 10.703 -19.797 1 93.38 425 GLY B O 1
ATOM 6467 N N . TRP B 1 426 ? -13.422 9.578 -18.234 1 95.19 426 TRP B N 1
ATOM 6468 C CA . TRP B 1 426 ? -14.203 8.359 -18.422 1 95.19 426 TRP B CA 1
ATOM 6469 C C . TRP B 1 426 ? -15.188 8.172 -17.266 1 95.19 426 TRP B C 1
ATOM 6471 O O . TRP B 1 426 ? -15.719 7.074 -17.078 1 95.19 426 TRP B O 1
ATOM 6481 N N . GLY B 1 427 ? -15.422 9.164 -16.469 1 96.19 427 GLY B N 1
ATOM 6482 C CA . GLY B 1 427 ? -16.234 9.094 -15.258 1 96.19 427 GLY B CA 1
ATOM 6483 C C . GLY B 1 427 ? -17.641 8.586 -15.516 1 96.19 427 GLY B C 1
ATOM 6484 O O . GLY B 1 427 ? -18.172 7.793 -14.734 1 96.19 427 GLY B O 1
ATOM 6485 N N . SER B 1 428 ? -18.234 8.992 -16.641 1 96 428 SER B N 1
ATOM 6486 C CA . SER B 1 428 ? -19.625 8.641 -16.922 1 96 428 SER B CA 1
ATOM 6487 C C . SER B 1 428 ? -19.719 7.27 -17.578 1 96 428 SER B C 1
ATOM 6489 O O . SER B 1 428 ? -20.812 6.727 -17.719 1 96 428 SER B O 1
ATOM 6491 N N . GLU B 1 429 ? -18.625 6.688 -17.891 1 95.94 429 GLU B N 1
ATOM 6492 C CA . GLU B 1 429 ? -18.609 5.41 -18.594 1 95.94 429 GLU B CA 1
ATOM 6493 C C . GLU B 1 429 ? -18.844 4.246 -17.641 1 95.94 429 GLU B C 1
ATOM 6495 O O . GLU B 1 429 ? -18.828 4.426 -16.422 1 95.94 429 GLU B O 1
ATOM 6500 N N . ALA B 1 430 ? -19.125 3.096 -18.281 1 96 430 ALA B N 1
ATOM 6501 C CA . ALA B 1 430 ? -19.328 1.872 -17.5 1 96 430 ALA B CA 1
ATOM 6502 C C . ALA B 1 430 ? -18.047 1.487 -16.766 1 96 430 ALA B C 1
ATOM 6504 O O . ALA B 1 430 ? -16.953 1.852 -17.172 1 96 430 ALA B O 1
ATOM 6505 N N . ALA B 1 431 ? -18.188 0.714 -15.711 1 95.56 431 ALA B N 1
ATOM 6506 C CA . ALA B 1 431 ? -17.078 0.295 -14.859 1 95.56 431 ALA B CA 1
ATOM 6507 C C . ALA B 1 431 ? -16 -0.424 -15.672 1 95.56 431 ALA B C 1
ATOM 6509 O O . ALA B 1 431 ? -14.82 -0.374 -15.328 1 95.56 431 ALA B O 1
ATOM 6510 N N . THR B 1 432 ? -16.375 -1.036 -16.766 1 95.81 432 THR B N 1
ATOM 6511 C CA . THR B 1 432 ? -15.453 -1.812 -17.578 1 95.81 432 THR B CA 1
ATOM 6512 C C . THR B 1 432 ? -14.414 -0.904 -18.219 1 95.81 432 THR B C 1
ATOM 6514 O O . THR B 1 432 ? -13.32 -1.357 -18.578 1 95.81 432 THR B O 1
ATOM 6517 N N . SER B 1 433 ? -14.711 0.399 -18.297 1 96.25 433 SER B N 1
ATOM 6518 C CA . SER B 1 433 ? -13.797 1.35 -18.922 1 96.25 433 SER B CA 1
ATOM 6519 C C . SER B 1 433 ? -12.547 1.551 -18.062 1 96.25 433 SER B C 1
ATOM 6521 O O . SER B 1 433 ? -11.555 2.119 -18.531 1 96.25 433 SER B O 1
ATOM 6523 N N . ILE B 1 434 ? -12.539 0.985 -16.875 1 97.06 434 ILE B N 1
ATOM 6524 C CA . ILE B 1 434 ? -11.398 1.137 -15.977 1 97.06 434 ILE B CA 1
ATOM 6525 C C . ILE B 1 434 ? -10.164 0.493 -16.594 1 97.06 434 ILE B C 1
ATOM 6527 O O . ILE B 1 434 ? -9.031 0.904 -16.312 1 97.06 434 ILE B O 1
ATOM 6531 N N . VAL B 1 435 ? -10.336 -0.492 -17.516 1 96.88 435 VAL B N 1
ATOM 6532 C CA . VAL B 1 435 ? -9.219 -1.199 -18.141 1 96.88 435 VAL B CA 1
ATOM 6533 C C . VAL B 1 435 ? -8.398 -0.232 -18.984 1 96.88 435 VAL B C 1
ATOM 6535 O O . VAL B 1 435 ? -7.203 -0.44 -19.188 1 96.88 435 VAL B O 1
ATOM 6538 N N . ARG B 1 436 ? -8.977 0.899 -19.375 1 94.69 436 ARG B N 1
ATOM 6539 C CA . ARG B 1 436 ? -8.336 1.873 -20.25 1 94.69 436 ARG B CA 1
ATOM 6540 C C . ARG B 1 436 ? -7.207 2.604 -19.531 1 94.69 436 ARG B C 1
ATOM 6542 O O . ARG B 1 436 ? -6.328 3.182 -20.188 1 94.69 436 ARG B O 1
ATOM 6549 N N . VAL B 1 437 ? -7.211 2.562 -18.234 1 94.38 437 VAL B N 1
ATOM 6550 C CA . VAL B 1 437 ? -6.141 3.188 -17.469 1 94.38 437 VAL B CA 1
ATOM 6551 C C . VAL B 1 437 ? -4.797 2.572 -17.844 1 94.38 437 VAL B C 1
ATOM 6553 O O . VAL B 1 437 ? -3.77 3.254 -17.844 1 94.38 437 VAL B O 1
ATOM 6556 N N . TRP B 1 438 ? -4.77 1.3 -18.312 1 94.75 438 TRP B N 1
ATOM 6557 C CA . TRP B 1 438 ? -3.543 0.606 -18.703 1 94.75 438 TRP B CA 1
ATOM 6558 C C . TRP B 1 438 ? -3.279 0.752 -20.188 1 94.75 438 TRP B C 1
ATOM 6560 O O . TRP B 1 438 ? -2.152 0.555 -20.656 1 94.75 438 TRP B O 1
ATOM 6570 N N . GLU B 1 439 ? -4.262 1.088 -20.969 1 88.56 439 GLU B N 1
ATOM 6571 C CA . GLU B 1 439 ? -4.145 0.881 -22.406 1 88.56 439 GLU B CA 1
ATOM 6572 C C . GLU B 1 439 ? -4.133 2.209 -23.156 1 88.56 439 GLU B C 1
ATOM 6574 O O . GLU B 1 439 ? -3.691 2.277 -24.297 1 88.56 439 GLU B O 1
ATOM 6579 N N . ASP B 1 440 ? -4.637 3.252 -22.5 1 81.06 440 ASP B N 1
ATOM 6580 C CA . ASP B 1 440 ? -4.707 4.547 -23.172 1 81.06 440 ASP B CA 1
ATOM 6581 C C . ASP B 1 440 ? -3.756 5.551 -22.516 1 81.06 440 ASP B C 1
ATOM 6583 O O . ASP B 1 440 ? -3.502 5.488 -21.312 1 81.06 440 ASP B O 1
#

Nearest PDB structures (foldseek):
  1vpd-assembly1_A  TM=9.089E-01  e=1.478E-19  Salmonella enterica subsp. enterica serovar Typhimurium
  3q3c-assembly1_A  TM=8.241E-01  e=3.947E-19  Pseudomonas aeruginosa
  3pdu-assembly1_A  TM=9.278E-01  e=3.358E-17  Geobacter sulfurreducens
  5u5g-assembly1_B  TM=9.000E-01  e=1.098E-13  Pseudomonas syringae
  6smz-assembly1_B  TM=6.193E-01  e=2.756E-16  Escherichia coli K-12

pLDDT: mean 96.36, std 5.56, range [32.44, 98.94]

Sequence (880 aa):
MTSGKPEIGFVGLGAMGFGMATNLVKQGYSVKGYDVFPASVERFRAAGGIPATSLRDSAEGKPYYVCMVASAPQVQDVLFNPETGILDVLPQGATFLLCSTVPSAYAQSVEKEFKARGRDDIIFIDSPVSGGAGRAADGTLSIMAGGSAAALEKGKFLLEEMSDPKKLYLVPGGIGAGSNMKMVHQVLAAIHIAGVSESMGLAARLGLDAHVVADAIIKSDAWTWMHENRIKRMLEEDWNPGASAMTIILKDVGIITSTARLHKFPTPLASSAEQLYLTSLVHGYGPKDDSSLVRMYTSEPIASVKCTLSPEETARRLQMVIKCMQYTNIVAAAEAVAFARYLNVDMKQFYDLVINAAGGSKMFNTLGVTMGEGITKGKAPEGTLSIDGIIEELSAIVQEARDSFTPLHLATEALTQYMVAQRRGWGSEAATSIVRVWEDMTSGKPEIGFVGLGAMGFGMATNLVKQGYSVKGYDVFPASVERFRAAGGIPATSLRDSAEGKPYYVCMVASAPQVQDVLFNPETGILDVLPQGATFLLCSTVPSAYAQSVEKEFKARGRDDIIFIDSPVSGGAGRAADGTLSIMAGGSAAALEKGKFLLEEMSDPKKLYLVPGGIGAGSNMKMVHQVLAAIHIAGVSESMGLAARLGLDAHVVADAIIKSDAWTWMHENRIKRMLEEDWNPGASAMTIILKDVGIITSTARLHKFPTPLASSAEQLYLTSLVHGYGPKDDSSLVRMYTSEPIASVKCTLSPEETARRLQMVIKCMQYTNIVAAAEAVAFARYLNVDMKQFYDLVINAAGGSKMFNTLGVTMGEGITKGKAPEGTLSIDGIIEELSAIVQEARDSFTPLHLATEALTQYMVAQRRGWGSEAATSIVRVWED

Solvent-accessible surface area (backbone atoms only — not comparable to full-atom values): 43148 Å² total; per-residue (Å²): 128,83,81,65,73,65,48,32,12,34,35,28,37,51,64,48,23,35,19,40,54,48,32,42,36,73,72,65,34,53,39,25,31,21,41,95,47,65,69,40,26,52,55,37,34,74,67,69,38,40,61,34,90,37,63,38,60,15,30,51,76,19,52,32,35,41,37,34,44,86,36,57,71,53,49,48,42,49,42,62,32,90,85,56,22,29,62,86,45,42,39,90,57,16,34,40,36,38,34,34,69,42,50,26,69,53,50,39,47,49,55,51,48,31,44,75,70,72,40,64,55,47,33,53,32,31,31,19,64,38,51,58,41,66,25,19,41,68,19,46,13,30,30,31,32,3,23,48,72,66,36,47,63,72,46,39,66,63,52,50,63,44,12,26,86,91,33,60,39,80,35,76,79,22,59,20,31,6,27,46,54,48,41,39,41,38,41,31,36,40,34,40,49,48,45,39,24,44,38,52,22,47,34,33,75,71,37,34,38,44,69,60,51,55,54,51,33,65,75,40,66,39,22,34,45,39,39,68,69,35,46,61,39,41,61,66,60,49,30,84,63,46,80,45,32,29,53,55,54,45,51,54,33,46,46,42,51,52,52,25,52,74,66,55,46,67,49,69,58,47,49,51,33,43,31,51,50,26,34,40,42,51,73,68,39,36,73,24,13,46,48,59,55,25,53,64,51,30,78,60,67,44,62,71,39,72,56,79,63,52,72,67,55,45,51,52,53,49,49,47,40,38,48,46,43,28,58,30,39,45,48,43,31,28,52,27,47,45,51,33,58,73,69,63,54,66,60,70,58,46,54,55,47,29,56,74,28,48,38,16,27,46,40,33,64,70,42,37,64,46,46,69,77,54,62,73,82,54,72,33,57,88,92,52,61,22,34,46,59,46,49,57,54,50,46,52,46,52,49,53,31,50,76,69,57,40,49,48,66,58,47,52,51,35,49,36,52,45,28,52,33,34,75,72,70,44,25,57,15,30,51,52,54,58,30,42,68,78,74,102,126,82,82,67,73,66,49,32,12,32,35,28,38,50,62,49,23,36,20,41,53,45,32,42,35,73,71,65,33,53,37,24,31,21,42,95,46,63,69,39,26,52,53,37,35,76,68,68,40,40,61,33,90,37,65,38,62,14,30,50,77,18,53,32,36,42,38,34,45,86,38,57,70,52,48,48,41,49,43,63,32,91,86,57,21,28,62,89,44,42,38,90,58,16,34,39,38,37,33,34,68,40,50,27,68,53,50,39,48,50,55,51,46,31,46,75,70,73,39,65,54,47,32,53,31,32,30,20,66,39,52,57,43,68,25,19,41,67,18,46,13,30,29,29,32,3,22,49,72,68,33,47,63,71,46,39,67,63,52,50,63,44,13,26,86,89,32,60,40,81,33,76,79,20,59,19,30,7,26,45,53,48,42,38,40,38,42,31,36,41,35,39,49,50,44,40,23,45,37,50,22,48,33,33,76,71,38,34,40,43,68,61,49,56,52,51,33,66,76,40,66,38,22,32,45,41,39,70,68,36,46,62,40,42,61,67,61,48,30,83,64,46,80,46,32,29,52,55,54,45,51,54,35,45,47,42,52,52,52,25,53,74,66,56,46,68,49,70,55,48,48,51,32,43,31,52,50,27,34,40,41,52,74,65,39,36,72,23,12,46,48,58,56,25,53,64,51,30,77,62,69,47,62,70,38,72,56,80,63,52,73,68,56,45,52,52,52,50,50,46,38,37,50,46,44,29,58,31,40,43,48,43,32,28,53,28,48,44,49,33,55,72,70,64,51,64,60,70,59,47,55,54,46,30,57,72,28,51,38,16,28,45,39,34,66,70,39,37,63,46,46,69,77,53,62,73,85,55,72,34,59,88,92,52,61,20,34,46,59,47,50,56,54,48,47,51,47,52,50,52,32,49,76,68,58,39,48,49,66,58,49,52,52,35,49,36,52,46,30,52,34,34,75,71,70,45,25,58,15,30,52,54,53,58,31,43,67,77,74,102

Organism: Talaromyces marneffei (strain ATCC 18224 / CBS 334.59 / QM 7333) (NCBI:txid441960)